Protein AF-A0A7S0JJS4-F1 (afdb_monomer)

Mean predicted aligned error: 20.49 Å

Foldseek 3Di:
DDDDDDDDDDDDDDDDDDDDDDDDDDDDDDDDDDDDDDDDDDDDDDDDPPLVQQPDAEEEEEDQDPPFPQLVVQLVVVCVVVSYHYDYDYQQPLVNDDPVVCCVVQLAPPLLADFQVVNCVVQVARDHGRDHSVLSSQLVSLLVVLLVCLVSVRFKHKYAYSQKDFPPDPPPPPDDDNVVLVLLVVLLVVQCVVVPPPAFKEFLADFPPCVPVQLPPPDDDDPDDSHDWDKDFHLAFDDVRIMMGGNQSSLLLNLQCTSPNGGSRSSSNLCSLLVVHRYIYIPPRGIDGNDPPDPVPCVPDPDPDSPPDCVVVCVVPDDPVVVVVVVVVVVVVSVVSNVSSVRNSLLGRQADRCPPRPSNVPDDDDDCDDDDDDDDDDDDDDDDDPDDDDPLVVLLVQLLVLFVVFKDWAAQPPDPPDDDFPPLLLVLLVLLVVLLVVLVAQAAEEEADPDPDDDLVNQVSVLLLVQRNVSRNSDNHIGMYGYDHQVSRDPSAAVCNSQLVCQPPDDPPPPDTSRFAHEYEEEPVCCSVDPGPRVVSHDDHLSYAYEYEPDDRPVCVVCVLLLRYAYEYEADDDDDQLQPQQLVVCLVLVVVPDPDDDDSPDPVVVPPPLRYDYDADAGSDRLRNLVVLLVVLVVVCVVVVVVVVVVVVPDDDPQQEAEAEDEDAPQFAVLLLLLLLLCVVLSHQYAYEADDPYDPSNVVSHDDDDYHHDDDPVRVLVNLLSHLAYEQEGGPCCQVSSRVHGDSSLLSSLSSLGQYFYQHPVSCVQQNVLRYQYDVRSSNRNNSSNVSSVVDPSPPSSVVSNSSSSCPPHSSNVSSVSSVSSVVSNPPDNDDDPPPPPPCPPPPVPPPPDDDDDDDDDDDDDDDDPQADCVVQPDLLFAKDALADDPAPDFPPAWQPQFDDHPNVLSVLLVQQQVQLVDVPSAQAQSDPVCSVRGRHVDHRFFKKKAFCAAPQGRQAFDDPVDQAHGHRTMTTHDHDPPDPAAARRRLPDFFDFPCQQPDDLVLQLDRHDCVSPVDGRGGGGRMMMGGRDPSPGDHYHDHHPPCSVVVSCVVPPHTDD

Organism: NCBI:txid127549

InterPro domains:
  IPR002654 Glycosyl transferase, family 25 [PF01755] (136-267)

Structure (mmCIF, N/CA/C/O backbone):
data_AF-A0A7S0JJS4-F1
#
_entry.id   AF-A0A7S0JJS4-F1
#
loop_
_atom_site.group_PDB
_atom_site.id
_atom_site.type_symbol
_atom_site.label_atom_id
_atom_site.label_alt_id
_atom_site.label_comp_id
_atom_site.label_asym_id
_atom_site.label_entity_id
_atom_site.label_seq_id
_atom_site.pdbx_PDB_ins_code
_atom_site.Cartn_x
_atom_site.Cartn_y
_atom_site.Cartn_z
_atom_site.occupancy
_atom_site.B_iso_or_equiv
_atom_site.auth_seq_id
_atom_site.auth_comp_id
_atom_site.auth_asym_id
_atom_site.auth_atom_id
_atom_site.pdbx_PDB_model_num
ATOM 1 N N . SER A 1 1 ? 32.007 -25.220 58.478 1.00 31.39 1 SER A N 1
ATOM 2 C CA . SER A 1 1 ? 32.693 -26.524 58.312 1.00 31.39 1 SER A CA 1
ATOM 3 C C . SER A 1 1 ? 32.353 -27.045 56.919 1.00 31.39 1 SER A C 1
ATOM 5 O O . SER A 1 1 ? 31.200 -27.351 56.679 1.00 31.39 1 SER A O 1
ATOM 7 N N . LYS A 1 2 ? 33.169 -26.858 55.873 1.00 27.27 2 LYS A N 1
ATOM 8 C CA . LYS A 1 2 ? 34.542 -27.345 55.599 1.00 27.27 2 LYS A CA 1
ATOM 9 C C . LYS A 1 2 ? 34.576 -28.853 55.252 1.00 27.27 2 LYS A C 1
ATOM 11 O O . LYS A 1 2 ? 34.634 -29.660 56.161 1.00 27.27 2 LYS A O 1
ATOM 16 N N . ALA A 1 3 ? 34.517 -29.123 53.940 1.00 32.44 3 ALA A N 1
ATOM 17 C CA . ALA A 1 3 ? 35.285 -30.067 53.103 1.00 32.44 3 ALA A CA 1
ATOM 18 C C . ALA A 1 3 ? 35.461 -31.572 53.447 1.00 32.44 3 ALA A C 1
ATOM 20 O O . ALA A 1 3 ? 35.682 -31.930 54.595 1.00 32.44 3 ALA A O 1
ATOM 21 N N . VAL A 1 4 ? 35.591 -32.354 52.348 1.00 33.66 4 VAL A N 1
ATOM 22 C CA . VAL A 1 4 ? 36.243 -33.687 52.185 1.00 33.66 4 VAL A CA 1
ATOM 23 C C . VAL A 1 4 ? 35.386 -34.889 52.629 1.00 33.66 4 VAL A C 1
ATOM 25 O O . VAL A 1 4 ? 34.762 -34.819 53.675 1.00 33.66 4 VAL A O 1
ATOM 28 N N . ALA A 1 5 ? 35.321 -36.060 51.988 1.00 35.00 5 ALA A N 1
ATOM 29 C CA . ALA A 1 5 ? 35.576 -36.617 50.650 1.00 35.00 5 ALA A CA 1
ATOM 30 C C . ALA A 1 5 ? 35.179 -38.118 50.732 1.00 35.00 5 ALA A C 1
ATOM 32 O O . ALA A 1 5 ? 35.127 -38.670 51.826 1.00 35.00 5 ALA A O 1
ATOM 33 N N . ASP A 1 6 ? 34.913 -38.733 49.578 1.00 32.59 6 ASP A N 1
ATOM 34 C CA . ASP A 1 6 ? 35.121 -40.145 49.204 1.00 32.59 6 ASP A CA 1
ATOM 35 C C . ASP A 1 6 ? 34.722 -41.302 50.145 1.00 32.59 6 ASP A C 1
ATOM 37 O O . ASP A 1 6 ? 35.334 -41.560 51.177 1.00 32.59 6 ASP A O 1
ATOM 41 N N . SER A 1 7 ? 33.806 -42.150 49.662 1.00 27.77 7 SER A N 1
ATOM 42 C CA . SER A 1 7 ? 34.095 -43.525 49.191 1.00 27.77 7 SER A CA 1
ATOM 43 C C . SER A 1 7 ? 32.894 -44.474 49.336 1.00 27.77 7 SER A C 1
ATOM 45 O O . SER A 1 7 ? 32.068 -44.380 50.239 1.00 27.77 7 SER A O 1
ATOM 47 N N . HIS A 1 8 ? 32.784 -45.367 48.354 1.00 32.12 8 HIS A N 1
ATOM 48 C CA . HIS A 1 8 ? 31.785 -46.421 48.212 1.00 32.12 8 HIS A CA 1
ATOM 49 C C . HIS A 1 8 ? 31.807 -47.434 49.368 1.00 32.12 8 HIS A C 1
ATOM 51 O O . HIS A 1 8 ? 32.886 -47.853 49.769 1.00 32.12 8 HIS A O 1
ATOM 57 N N . THR A 1 9 ? 30.642 -47.955 49.784 1.00 30.95 9 THR A N 1
ATOM 58 C CA . THR A 1 9 ? 30.251 -49.382 49.635 1.00 30.95 9 THR A CA 1
ATOM 59 C C . THR A 1 9 ? 28.928 -49.730 50.349 1.00 30.95 9 THR A C 1
ATOM 61 O O . THR A 1 9 ? 28.660 -49.292 51.457 1.00 30.95 9 THR A O 1
ATOM 64 N N . ASN A 1 10 ? 28.141 -50.566 49.659 1.00 28.94 10 ASN A N 1
ATOM 65 C CA . ASN A 1 10 ? 27.189 -51.584 50.131 1.00 28.94 10 ASN A CA 1
ATOM 66 C C . ASN A 1 10 ? 25.902 -51.214 50.914 1.00 28.94 10 ASN A C 1
ATOM 68 O O . ASN A 1 10 ? 25.876 -51.020 52.123 1.00 28.94 10 ASN A O 1
ATOM 72 N N . LEU A 1 11 ? 24.801 -51.291 50.147 1.00 27.50 11 LEU A N 1
ATOM 73 C CA . LEU A 1 11 ? 23.453 -51.812 50.466 1.00 27.50 11 LEU A CA 1
ATOM 74 C C . LEU A 1 11 ? 23.549 -53.079 51.353 1.00 27.50 11 LEU A C 1
ATOM 76 O O . LEU A 1 11 ? 24.485 -53.848 51.165 1.00 27.50 11 LEU A O 1
ATOM 80 N N . THR A 1 12 ? 22.683 -53.462 52.299 1.00 26.92 12 THR A N 1
ATOM 81 C CA . THR A 1 12 ? 21.213 -53.422 52.570 1.00 26.92 12 THR A CA 1
ATOM 82 C C . THR A 1 12 ? 21.028 -54.126 53.958 1.00 26.92 12 THR A C 1
ATOM 84 O O . THR A 1 12 ? 22.037 -54.655 54.429 1.00 26.92 12 THR A O 1
ATOM 87 N N . PRO A 1 13 ? 19.843 -54.286 54.615 1.00 39.25 13 PRO A N 1
ATOM 88 C CA . PRO A 1 13 ? 18.456 -53.939 54.259 1.00 39.25 13 PRO A CA 1
ATOM 89 C C . PRO A 1 13 ? 17.633 -53.222 55.382 1.00 39.25 13 PRO A C 1
ATOM 91 O O . PRO A 1 13 ? 18.117 -52.961 56.475 1.00 39.25 13 PRO A O 1
ATOM 94 N N . MET A 1 14 ? 16.372 -52.909 55.034 1.00 23.19 14 MET A N 1
ATOM 95 C CA . MET A 1 14 ? 15.156 -52.520 55.808 1.00 23.19 14 MET A CA 1
ATOM 96 C C . MET A 1 14 ? 14.999 -53.075 57.260 1.00 23.19 14 MET A C 1
ATOM 98 O O . MET A 1 14 ? 15.706 -54.037 57.549 1.00 23.19 14 MET A O 1
ATOM 102 N N . PRO A 1 15 ? 14.016 -52.658 58.130 1.00 37.94 15 PRO A N 1
ATOM 103 C CA . PRO A 1 15 ? 12.722 -51.976 57.848 1.00 37.94 15 PRO A CA 1
ATOM 104 C C . PRO A 1 15 ? 12.145 -50.952 58.890 1.00 37.94 15 PRO A C 1
ATOM 106 O O . PRO A 1 15 ? 12.577 -50.861 60.028 1.00 37.94 15 PRO A O 1
ATOM 109 N N . LEU A 1 16 ? 11.057 -50.283 58.457 1.00 25.25 16 LEU A N 1
ATOM 110 C CA . LEU A 1 16 ? 9.801 -49.898 59.161 1.00 25.25 16 LEU A CA 1
ATOM 111 C C . LEU A 1 16 ? 9.755 -48.938 60.381 1.00 25.25 16 LEU A C 1
ATOM 113 O O . LEU A 1 16 ? 10.336 -49.199 61.421 1.00 25.25 16 LEU A O 1
ATOM 117 N N . CYS A 1 17 ? 8.824 -47.966 60.252 1.00 22.78 17 CYS A N 1
ATOM 118 C CA . CYS A 1 17 ? 7.981 -47.300 61.277 1.00 22.78 17 CYS A CA 1
ATOM 119 C C . CYS A 1 17 ? 8.710 -46.530 62.410 1.00 22.78 17 CYS A C 1
ATOM 121 O O . CYS A 1 17 ? 9.619 -47.025 63.045 1.00 22.78 17 CYS A O 1
ATOM 123 N N . THR A 1 18 ? 8.347 -45.317 62.843 1.00 26.23 18 THR A N 1
ATOM 124 C CA . THR A 1 18 ? 7.037 -44.852 63.332 1.00 26.23 18 THR A CA 1
ATOM 125 C C . THR A 1 18 ? 7.167 -43.364 63.749 1.00 26.23 18 THR A C 1
ATOM 127 O O . THR A 1 18 ? 8.248 -42.938 64.133 1.00 26.23 18 THR A O 1
ATOM 130 N N . ARG A 1 19 ? 6.054 -42.611 63.682 1.00 26.61 19 ARG A N 1
ATOM 131 C CA . ARG A 1 19 ? 5.598 -41.472 64.535 1.00 26.61 19 ARG A CA 1
ATOM 132 C C . ARG A 1 19 ? 6.645 -40.701 65.370 1.00 26.61 19 ARG A C 1
ATOM 134 O O . ARG A 1 19 ? 7.291 -41.274 66.227 1.00 26.61 19 ARG A O 1
ATOM 141 N N . SER A 1 20 ? 6.808 -39.393 65.145 1.00 24.72 20 SER A N 1
ATOM 142 C CA . SER A 1 20 ? 6.076 -38.280 65.807 1.00 24.72 20 SER A CA 1
ATOM 143 C C . SER A 1 20 ? 6.440 -38.033 67.278 1.00 24.72 20 SER A C 1
ATOM 145 O O . SER A 1 20 ? 6.662 -38.975 68.023 1.00 24.72 20 SER A O 1
ATOM 147 N N . LEU A 1 21 ? 6.275 -36.758 67.683 1.00 25.78 21 LEU A N 1
ATOM 148 C CA . LEU A 1 21 ? 6.143 -36.250 69.063 1.00 25.78 21 LEU A CA 1
ATOM 149 C C . LEU A 1 21 ? 7.498 -35.997 69.781 1.00 25.78 21 LEU A C 1
ATOM 151 O O . LEU A 1 21 ? 8.365 -36.850 69.753 1.00 25.78 21 LEU A O 1
ATOM 155 N N . ILE A 1 22 ? 7.816 -34.856 70.414 1.00 26.08 22 ILE A N 1
ATOM 156 C CA . ILE A 1 22 ? 7.077 -33.802 71.150 1.00 26.08 22 ILE A CA 1
ATOM 157 C C . ILE A 1 22 ? 7.965 -32.526 71.107 1.00 26.08 22 ILE A C 1
ATOM 159 O O . ILE A 1 22 ? 9.176 -32.644 71.231 1.00 26.08 22 ILE A O 1
ATOM 163 N N . ARG A 1 23 ? 7.446 -31.338 70.726 1.00 25.34 23 ARG A N 1
ATOM 164 C CA . ARG A 1 23 ? 6.863 -30.294 71.622 1.00 25.34 23 ARG A CA 1
ATOM 165 C C . ARG A 1 23 ? 7.950 -29.733 72.568 1.00 25.34 23 ARG A C 1
ATOM 167 O O . ARG A 1 23 ? 8.617 -30.496 73.240 1.00 25.34 23 ARG A O 1
ATOM 174 N N . LEU A 1 24 ? 8.198 -28.431 72.692 1.00 24.22 24 LEU A N 1
ATOM 175 C CA . LEU A 1 24 ? 7.383 -27.434 73.410 1.00 24.22 24 LEU A CA 1
ATOM 176 C C . LEU A 1 24 ? 8.348 -26.241 73.631 1.00 24.22 24 LEU A C 1
ATOM 178 O O . LEU A 1 24 ? 9.452 -26.477 74.107 1.00 24.22 24 LEU A O 1
ATOM 182 N N . LEU A 1 25 ? 8.087 -25.015 73.157 1.00 25.52 25 LEU A N 1
ATOM 183 C CA . LEU A 1 25 ? 7.594 -23.826 73.906 1.00 25.52 25 LEU A CA 1
ATOM 184 C C . LEU A 1 25 ? 8.142 -22.602 73.119 1.00 25.52 25 LEU A C 1
ATOM 186 O O . LEU A 1 25 ? 9.287 -22.675 72.693 1.00 25.52 25 LEU A O 1
ATOM 190 N N . CYS A 1 26 ? 7.479 -21.488 72.786 1.00 25.28 26 CYS A N 1
ATOM 191 C CA . CYS A 1 26 ? 6.262 -20.772 73.202 1.00 25.28 26 CYS A CA 1
ATOM 192 C C . CYS A 1 26 ? 5.659 -20.093 71.939 1.00 25.28 26 CYS A C 1
ATOM 194 O O . CYS A 1 26 ? 6.408 -19.678 71.062 1.00 25.28 26 CYS A O 1
ATOM 196 N N . MET A 1 27 ? 4.345 -20.128 71.664 1.00 24.56 27 MET A N 1
ATOM 197 C CA . MET A 1 27 ? 3.295 -19.167 72.093 1.00 24.56 27 MET A CA 1
ATOM 198 C C . MET A 1 27 ? 3.685 -17.680 71.884 1.00 24.56 27 MET A C 1
ATOM 200 O O . MET A 1 27 ? 4.715 -17.265 72.383 1.00 24.56 27 MET A O 1
ATOM 204 N N . GLY A 1 28 ? 2.924 -16.814 71.199 1.00 24.22 28 GLY A N 1
ATOM 205 C CA . GLY A 1 28 ? 1.480 -16.821 70.965 1.00 24.22 28 GLY A CA 1
ATOM 206 C C . GLY A 1 28 ? 0.980 -15.861 69.866 1.00 24.22 28 GLY A C 1
ATOM 207 O O . GLY A 1 28 ? 1.735 -15.212 69.152 1.00 24.22 28 GLY A O 1
ATOM 208 N N . ARG A 1 29 ? -0.349 -15.892 69.724 1.00 29.08 29 ARG A N 1
ATOM 209 C CA . ARG A 1 29 ? -1.224 -15.414 68.641 1.00 29.08 29 ARG A CA 1
ATOM 210 C C . ARG A 1 29 ? -1.453 -13.895 68.606 1.00 29.08 29 ARG A C 1
ATOM 212 O O . ARG A 1 29 ? -1.645 -13.293 69.653 1.00 29.08 29 ARG A O 1
ATOM 219 N N . ALA A 1 30 ? -1.737 -13.385 67.404 1.00 24.16 30 ALA A N 1
ATOM 220 C CA . ALA A 1 30 ? -2.917 -12.553 67.141 1.00 24.16 30 ALA A CA 1
ATOM 221 C C . ALA A 1 30 ? -3.458 -12.873 65.732 1.00 24.16 30 ALA A C 1
ATOM 223 O O . ALA A 1 30 ? -2.794 -12.640 64.727 1.00 24.16 30 ALA A O 1
ATOM 224 N N . VAL A 1 31 ? -4.649 -13.475 65.679 1.00 28.52 31 VAL A N 1
ATOM 225 C CA . VAL A 1 31 ? -5.433 -13.743 64.464 1.00 28.52 31 VAL A CA 1
ATOM 226 C C . VAL A 1 31 ? -6.545 -12.701 64.437 1.00 28.52 31 VAL A C 1
ATOM 228 O O . VAL A 1 31 ? -7.383 -12.703 65.336 1.00 28.52 31 VAL A O 1
ATOM 231 N N . ALA A 1 32 ? -6.561 -11.832 63.429 1.00 26.59 32 ALA A N 1
ATOM 232 C CA . ALA A 1 32 ? -7.719 -11.003 63.115 1.00 26.59 32 ALA A CA 1
ATOM 233 C C . ALA A 1 32 ? -8.563 -11.726 62.055 1.00 26.59 32 ALA A C 1
ATOM 235 O O . ALA A 1 32 ? -8.112 -11.977 60.938 1.00 26.59 32 ALA A O 1
ATOM 236 N N . LEU A 1 33 ? -9.775 -12.109 62.455 1.00 27.06 33 LEU A N 1
ATOM 237 C CA . LEU A 1 33 ? -10.830 -12.655 61.606 1.00 27.06 33 LEU A CA 1
ATOM 238 C C . LEU A 1 33 ? -11.454 -11.521 60.778 1.00 27.06 33 LEU A C 1
ATOM 240 O O . LEU A 1 33 ? -11.899 -10.533 61.352 1.00 27.06 33 LEU A O 1
ATOM 244 N N . TYR A 1 34 ? -11.567 -11.703 59.461 1.00 26.16 34 TYR A N 1
ATOM 245 C CA . TYR A 1 34 ? -12.555 -11.003 58.632 1.00 26.16 34 TYR A CA 1
ATOM 246 C C . TYR A 1 34 ? -13.516 -12.039 58.023 1.00 26.16 34 TYR A C 1
ATOM 248 O O . TYR A 1 34 ? -13.079 -13.140 57.669 1.00 26.16 34 TYR A O 1
ATOM 256 N N . PRO A 1 35 ? -14.827 -11.741 57.948 1.00 29.94 35 PRO A N 1
ATOM 257 C CA . PRO A 1 35 ? -15.843 -12.714 57.574 1.00 29.94 35 PRO A CA 1
ATOM 258 C C . PRO A 1 35 ? -15.811 -13.029 56.074 1.00 29.94 35 PRO A C 1
ATOM 260 O O . PRO A 1 35 ? -15.564 -12.168 55.233 1.00 29.94 35 PRO A O 1
ATOM 263 N N . ARG A 1 36 ? -16.103 -14.296 55.756 1.00 29.56 36 ARG A N 1
ATOM 264 C CA . ARG A 1 36 ? -16.353 -14.799 54.400 1.00 29.56 36 ARG A CA 1
ATOM 265 C C . ARG A 1 36 ? -17.501 -14.020 53.752 1.00 29.56 36 ARG A C 1
ATOM 267 O O . ARG A 1 36 ? -18.598 -13.983 54.305 1.00 29.56 36 ARG A O 1
ATOM 274 N N . THR A 1 37 ? -17.269 -13.465 52.568 1.00 29.83 37 THR A N 1
ATOM 275 C CA . THR A 1 37 ? -18.329 -12.949 51.695 1.00 29.83 37 THR A CA 1
ATOM 276 C C . THR A 1 37 ? -19.114 -14.102 51.048 1.00 29.83 37 THR A C 1
ATOM 278 O O . THR A 1 37 ? -18.520 -15.128 50.699 1.00 29.83 37 THR A O 1
ATOM 281 N N . PRO A 1 38 ? -20.447 -13.971 50.905 1.00 32.91 38 PRO A N 1
ATOM 282 C CA . PRO A 1 38 ? -21.304 -14.997 50.321 1.00 32.91 38 PRO A CA 1
ATOM 283 C C . PRO A 1 38 ? -21.242 -14.998 48.786 1.00 32.91 38 PRO A C 1
ATOM 285 O O . PRO A 1 38 ? -20.965 -13.988 48.142 1.00 32.91 38 PRO A O 1
ATOM 288 N N . THR A 1 39 ? -21.522 -16.167 48.214 1.00 34.09 39 THR A N 1
ATOM 289 C CA . THR A 1 39 ? -21.697 -16.440 46.779 1.00 34.09 39 THR A CA 1
ATOM 290 C C . THR A 1 39 ? -22.691 -15.482 46.105 1.00 34.09 39 THR A C 1
ATOM 292 O O . THR A 1 39 ? -23.752 -15.233 46.681 1.00 34.09 39 THR A O 1
ATOM 295 N N . PRO A 1 40 ? -22.421 -14.994 44.877 1.00 37.34 40 PRO A N 1
ATOM 296 C CA . PRO A 1 40 ? -23.311 -14.061 44.200 1.00 37.34 40 PRO A CA 1
ATOM 297 C C . PRO A 1 40 ? -24.504 -14.794 43.572 1.00 37.34 40 PRO A C 1
ATOM 299 O O . PRO A 1 40 ? -24.354 -15.593 42.648 1.00 37.34 40 PRO A O 1
ATOM 302 N N . THR A 1 41 ? -25.703 -14.490 44.060 1.00 36.34 41 THR A N 1
ATOM 303 C CA . THR A 1 41 ? -26.958 -14.687 43.327 1.00 36.34 41 THR A CA 1
ATOM 304 C C . THR A 1 41 ? -27.075 -13.609 42.251 1.00 36.34 41 THR A C 1
ATOM 306 O O . THR A 1 41 ? -26.833 -12.435 42.525 1.00 36.34 41 THR A O 1
ATOM 309 N N . GLY A 1 42 ? -27.417 -14.011 41.026 1.00 37.41 42 GLY A N 1
ATOM 310 C CA . GLY A 1 42 ? -27.482 -13.143 39.851 1.00 37.41 42 GLY A CA 1
ATOM 311 C C . GLY A 1 42 ? -28.428 -11.952 40.018 1.00 37.41 42 GLY A C 1
ATOM 312 O O . GLY A 1 42 ? -29.641 -12.110 40.084 1.00 37.41 42 GLY A O 1
ATOM 313 N N . GLY A 1 43 ? -27.844 -10.758 40.036 1.00 34.16 43 GLY A N 1
ATOM 314 C CA . GLY A 1 43 ? -28.504 -9.465 39.915 1.00 34.16 43 GLY A CA 1
ATOM 315 C C . GLY A 1 43 ? -27.429 -8.413 39.650 1.00 34.16 43 GLY A C 1
ATOM 316 O O . GLY A 1 43 ? -26.396 -8.413 40.321 1.00 34.16 43 GLY A O 1
ATOM 317 N N . ALA A 1 44 ? -27.613 -7.566 38.635 1.00 32.97 44 ALA A N 1
ATOM 318 C CA . ALA A 1 44 ? -26.676 -6.481 38.356 1.00 32.97 44 ALA A CA 1
ATOM 319 C C . ALA A 1 44 ? -26.640 -5.513 39.559 1.00 32.97 44 ALA A C 1
ATOM 321 O O . ALA A 1 44 ? -27.706 -5.095 40.018 1.00 32.97 44 ALA A O 1
ATOM 322 N N . PRO A 1 45 ? -25.457 -5.165 40.099 1.00 36.03 45 PRO A N 1
ATOM 323 C CA . PRO A 1 45 ? -25.371 -4.262 41.237 1.00 36.03 45 PRO A CA 1
ATOM 324 C C . PRO A 1 45 ? -25.759 -2.833 40.816 1.00 36.03 45 PRO A C 1
ATOM 326 O O . PRO A 1 45 ? -25.425 -2.413 39.703 1.00 36.03 45 PRO A O 1
ATOM 329 N N . PRO A 1 46 ? -26.442 -2.063 41.682 1.00 34.50 46 PRO A N 1
ATOM 330 C CA . PRO A 1 46 ? -26.740 -0.661 41.413 1.00 34.50 46 PRO A CA 1
ATOM 331 C C . PRO A 1 46 ? -25.443 0.171 41.326 1.00 34.50 46 PRO A C 1
ATOM 333 O O . PRO A 1 46 ? -24.447 -0.172 41.969 1.00 34.50 46 PRO A O 1
ATOM 336 N N . PRO A 1 47 ? -25.423 1.273 40.551 1.00 36.53 47 PRO A N 1
ATOM 337 C CA . PRO A 1 47 ? -24.252 2.139 40.440 1.00 36.53 47 PRO A CA 1
ATOM 338 C C . PRO A 1 47 ? -23.870 2.727 41.810 1.00 36.53 47 PRO A C 1
ATOM 340 O O . PRO A 1 47 ? -24.703 3.304 42.506 1.00 36.53 47 PRO A O 1
ATOM 343 N N . HIS A 1 48 ? -22.601 2.574 42.202 1.00 38.91 48 HIS A N 1
ATOM 344 C CA . HIS A 1 48 ? -22.073 3.068 43.477 1.00 38.91 48 HIS A CA 1
ATOM 345 C C . HIS A 1 48 ? -22.121 4.614 43.565 1.00 38.91 48 HIS A C 1
ATOM 347 O O . HIS A 1 48 ? -21.515 5.280 42.725 1.00 38.91 48 HIS A O 1
ATOM 353 N N . PRO A 1 49 ? -22.730 5.208 44.612 1.00 43.59 49 PRO A N 1
ATOM 354 C CA . PRO A 1 49 ? -22.833 6.665 44.783 1.00 43.59 49 PRO A CA 1
ATOM 355 C C . PRO A 1 49 ? -21.570 7.360 45.344 1.00 43.59 49 PRO A C 1
ATOM 357 O O . PRO A 1 49 ? -21.580 8.570 45.552 1.00 43.59 49 PRO A O 1
ATOM 360 N N . HIS A 1 50 ? -20.459 6.650 45.578 1.00 49.00 50 HIS A N 1
ATOM 361 C CA . HIS A 1 50 ? -19.302 7.204 46.306 1.00 49.00 50 HIS A CA 1
ATOM 362 C C . HIS A 1 50 ? -18.372 8.138 45.508 1.00 49.00 50 HIS A C 1
ATOM 364 O O . HIS A 1 50 ? -17.577 8.851 46.115 1.00 49.00 50 HIS A O 1
ATOM 370 N N . ALA A 1 51 ? -18.455 8.199 44.174 1.00 48.41 51 ALA A N 1
ATOM 371 C CA . ALA A 1 51 ? -17.518 9.013 43.385 1.00 48.41 51 ALA A CA 1
ATOM 372 C C . ALA A 1 51 ? -17.702 10.538 43.567 1.00 48.41 51 ALA A C 1
ATOM 374 O O . ALA A 1 51 ? -16.775 11.298 43.307 1.00 48.41 51 ALA A O 1
ATOM 375 N N . ALA A 1 52 ? -18.870 10.992 44.036 1.00 50.12 52 ALA A N 1
ATOM 376 C CA . ALA A 1 52 ? -19.189 12.416 44.167 1.00 50.12 52 ALA A CA 1
ATOM 377 C C . ALA A 1 52 ? -18.698 13.074 45.478 1.00 50.12 52 ALA A C 1
ATOM 379 O O . ALA A 1 52 ? -18.881 14.276 45.642 1.00 50.12 52 ALA A O 1
ATOM 380 N N . GLN A 1 53 ? -18.097 12.324 46.413 1.00 56.41 53 GLN A N 1
ATOM 381 C CA . GLN A 1 53 ? -17.773 12.822 47.765 1.00 56.41 53 GLN A CA 1
ATOM 382 C C . GLN A 1 53 ? -16.277 13.067 48.044 1.00 56.41 53 GLN A C 1
ATOM 384 O O . GLN A 1 53 ? -15.934 13.534 49.126 1.00 56.41 53 GLN A O 1
ATOM 389 N N . CYS A 1 54 ? -15.370 12.814 47.098 1.00 61.12 54 CYS A N 1
ATOM 390 C CA . CYS A 1 54 ? -13.934 13.032 47.320 1.00 61.12 54 CYS A CA 1
ATOM 391 C C . CYS A 1 54 ? -13.551 14.500 47.041 1.00 61.12 54 CYS A C 1
ATOM 393 O O . CYS A 1 54 ? -13.338 14.879 45.891 1.00 61.12 54 CYS A O 1
ATOM 395 N N . ALA A 1 55 ? -13.441 15.334 48.081 1.00 58.28 55 ALA A N 1
ATOM 396 C CA . ALA A 1 55 ? -13.038 16.745 47.955 1.00 58.28 55 ALA A CA 1
ATOM 397 C C . ALA A 1 55 ? -11.517 16.953 47.743 1.00 58.28 55 ALA A C 1
ATOM 399 O O . ALA A 1 55 ? -11.075 18.062 47.444 1.00 58.28 55 ALA A O 1
ATOM 400 N N . LYS A 1 56 ? -10.703 15.900 47.905 1.00 67.75 56 LYS A N 1
ATOM 401 C CA . LYS A 1 56 ? -9.226 15.925 47.899 1.00 67.75 56 LYS A CA 1
ATOM 402 C C . LYS A 1 56 ? -8.626 15.129 46.727 1.00 67.75 56 LYS A C 1
ATOM 404 O O . LYS A 1 56 ? -9.346 14.342 46.111 1.00 67.75 56 LYS A O 1
ATOM 409 N N . PRO A 1 57 ? -7.341 15.351 46.360 1.00 63.59 57 PRO A N 1
ATOM 410 C CA . PRO A 1 57 ? -6.725 14.684 45.209 1.00 63.59 57 PRO A CA 1
ATOM 411 C C . PRO A 1 57 ? -6.824 13.158 45.301 1.00 63.59 57 PRO A C 1
ATOM 413 O O . PRO A 1 57 ? -6.634 12.575 46.363 1.00 63.59 57 PRO A O 1
ATOM 416 N N . PHE A 1 58 ? -7.123 12.522 44.170 1.00 75.31 58 PHE A N 1
ATOM 417 C CA . PHE A 1 58 ? -7.249 11.070 44.073 1.00 75.31 58 PHE A CA 1
ATOM 418 C C . PHE A 1 58 ? -5.865 10.442 43.879 1.00 75.31 58 PHE A C 1
ATOM 420 O O . PHE A 1 58 ? -5.125 10.861 42.987 1.00 75.31 58 PHE A O 1
ATOM 427 N N . TYR A 1 59 ? -5.515 9.437 44.677 1.00 75.38 59 TYR A N 1
ATOM 428 C CA . TYR A 1 59 ? -4.266 8.694 44.509 1.00 75.38 59 TYR A CA 1
ATOM 429 C C . TYR A 1 59 ? -4.510 7.368 43.801 1.00 75.38 59 TYR A C 1
ATOM 431 O O . TYR A 1 59 ? -5.418 6.612 44.143 1.00 75.38 59 TYR A O 1
ATOM 439 N N . PHE A 1 60 ? -3.649 7.073 42.840 1.00 77.00 60 PHE A N 1
ATOM 440 C CA . PHE A 1 60 ? -3.648 5.852 42.060 1.00 77.00 60 PHE A CA 1
ATOM 441 C C . PHE A 1 60 ? -2.319 5.127 42.231 1.00 77.00 60 PHE A C 1
ATOM 443 O O . PHE A 1 60 ? -1.258 5.728 42.067 1.00 77.00 60 PHE A O 1
ATOM 450 N N . VAL A 1 61 ? -2.377 3.830 42.527 1.00 73.81 61 VAL A N 1
ATOM 451 C CA . VAL A 1 61 ? -1.184 2.989 42.694 1.00 73.81 61 VAL A CA 1
ATOM 452 C C . VAL A 1 61 ? -1.287 1.760 41.793 1.00 73.81 61 VAL A C 1
ATOM 454 O O . VAL A 1 61 ? -2.312 1.070 41.799 1.00 73.81 61 VAL A O 1
ATOM 457 N N . THR A 1 62 ? -0.235 1.474 41.020 1.00 72.25 62 THR A N 1
ATOM 458 C CA . THR A 1 62 ? -0.121 0.218 40.255 1.00 72.25 62 THR A CA 1
ATOM 459 C C . THR A 1 62 ? 0.620 -0.858 41.028 1.00 72.25 62 THR A C 1
ATOM 461 O O . THR A 1 62 ? 1.525 -0.556 41.798 1.00 72.25 62 THR A O 1
ATOM 464 N N . GLY A 1 63 ? 0.307 -2.118 40.735 1.00 63.62 63 GLY A N 1
ATOM 465 C CA . GLY A 1 63 ? 1.133 -3.267 41.093 1.00 63.62 63 GLY A CA 1
ATOM 466 C C . GLY A 1 63 ? 0.590 -4.552 40.469 1.00 63.62 63 GLY A C 1
ATOM 467 O O . GLY A 1 63 ? -0.604 -4.646 40.173 1.00 63.62 63 GLY A O 1
ATOM 468 N N . LEU A 1 64 ? 1.464 -5.541 40.252 1.00 43.97 64 LEU A N 1
ATOM 469 C CA . LEU A 1 64 ? 1.068 -6.904 39.856 1.00 43.97 64 LEU A CA 1
ATOM 470 C C . LEU A 1 64 ? 0.660 -7.767 41.065 1.00 43.97 64 LEU A C 1
ATOM 472 O O . LEU A 1 64 ? 0.011 -8.790 40.883 1.00 43.97 64 LEU A O 1
ATOM 476 N N . ASN A 1 65 ? 1.013 -7.337 42.283 1.00 49.72 65 ASN A N 1
ATOM 477 C CA . ASN A 1 65 ? 0.665 -7.941 43.571 1.00 49.72 65 ASN A CA 1
ATOM 478 C C . ASN A 1 65 ? 0.446 -6.829 44.615 1.00 49.72 65 ASN A C 1
ATOM 480 O O . ASN A 1 65 ? 0.989 -5.738 44.462 1.00 49.72 65 ASN A O 1
ATOM 484 N N . HIS A 1 66 ? -0.270 -7.117 45.709 1.00 48.06 66 HIS A N 1
ATOM 485 C CA . HIS A 1 66 ? -0.475 -6.197 46.849 1.00 48.06 66 HIS A CA 1
ATOM 486 C C . HIS A 1 66 ? 0.810 -5.793 47.603 1.00 48.06 66 HIS A C 1
ATOM 488 O O . HIS A 1 66 ? 0.733 -5.141 48.637 1.00 48.06 66 HIS A O 1
ATOM 494 N N . THR A 1 67 ? 1.992 -6.163 47.114 1.00 49.00 67 THR A N 1
ATOM 495 C CA . THR A 1 67 ? 3.279 -5.718 47.649 1.00 49.00 67 THR A CA 1
ATOM 496 C C . THR A 1 67 ? 3.568 -4.302 47.156 1.00 49.00 67 THR A C 1
ATOM 498 O O . THR A 1 67 ? 4.415 -4.097 46.287 1.00 49.00 67 THR A O 1
ATOM 501 N N . ALA A 1 68 ? 2.810 -3.332 47.661 1.00 55.84 68 ALA A N 1
ATOM 502 C CA . ALA A 1 68 ? 3.190 -1.933 47.575 1.00 55.84 68 ALA A CA 1
ATOM 503 C C . ALA A 1 68 ? 4.443 -1.723 48.444 1.00 55.84 68 ALA A C 1
ATOM 505 O O . ALA A 1 68 ? 4.614 -2.387 49.468 1.00 55.84 68 ALA A O 1
ATOM 506 N N . THR A 1 69 ? 5.346 -0.826 48.048 1.00 63.06 69 THR A N 1
ATOM 507 C CA . THR A 1 69 ? 6.462 -0.451 48.925 1.00 63.06 69 THR A CA 1
ATOM 508 C C . THR A 1 69 ? 5.909 0.111 50.239 1.00 63.06 69 THR A C 1
ATOM 510 O O . THR A 1 69 ? 4.819 0.690 50.268 1.00 63.06 69 THR A O 1
ATOM 513 N N . ALA A 1 70 ? 6.657 -0.018 51.339 1.00 65.44 70 ALA A N 1
ATOM 514 C CA . ALA A 1 70 ? 6.241 0.515 52.643 1.00 65.44 70 ALA A CA 1
ATOM 515 C C . ALA A 1 70 ? 5.847 2.009 52.572 1.00 65.44 70 ALA A C 1
ATOM 517 O O . ALA A 1 70 ? 4.965 2.461 53.305 1.00 65.44 70 ALA A O 1
ATOM 518 N N . THR A 1 71 ? 6.455 2.759 51.646 1.00 63.69 71 THR A N 1
ATOM 519 C CA . THR A 1 71 ? 6.126 4.151 51.316 1.00 63.69 71 THR A CA 1
ATOM 520 C C . THR A 1 71 ? 4.714 4.303 50.745 1.00 63.69 71 THR A C 1
ATOM 522 O O . THR A 1 71 ? 3.949 5.128 51.242 1.00 63.69 71 THR A O 1
ATOM 525 N N . LEU A 1 72 ? 4.331 3.496 49.751 1.00 66.81 72 LEU A N 1
ATOM 526 C CA . LEU A 1 72 ? 3.003 3.536 49.127 1.00 66.81 72 LEU A CA 1
ATOM 527 C C . LEU A 1 72 ? 1.904 3.039 50.075 1.00 66.81 72 LEU A C 1
ATOM 529 O O . LEU A 1 72 ? 0.828 3.634 50.130 1.00 66.81 72 LEU A O 1
ATOM 533 N N . GLU A 1 73 ? 2.179 2.012 50.882 1.00 68.50 73 GLU A N 1
ATOM 534 C CA . GLU A 1 73 ? 1.255 1.579 51.939 1.00 68.50 73 GLU A CA 1
ATOM 535 C C . GLU A 1 73 ? 1.025 2.673 52.984 1.00 68.50 73 GLU A C 1
ATOM 537 O O . GLU A 1 73 ? -0.086 2.851 53.481 1.00 68.50 73 GLU A O 1
ATOM 542 N N . ALA A 1 74 ? 2.073 3.417 53.335 1.00 67.06 74 ALA A N 1
ATOM 543 C CA . ALA A 1 74 ? 1.961 4.511 54.283 1.00 67.06 74 ALA A CA 1
ATOM 544 C C . ALA A 1 74 ? 1.209 5.714 53.678 1.00 67.06 74 ALA A C 1
ATOM 546 O O . ALA A 1 74 ? 0.390 6.309 54.379 1.00 67.06 74 ALA A O 1
ATOM 547 N N . ILE A 1 75 ? 1.408 6.032 52.389 1.00 66.38 75 ILE A N 1
ATOM 548 C CA . ILE A 1 75 ? 0.591 7.025 51.663 1.00 66.38 75 ILE A CA 1
ATOM 549 C C . ILE A 1 75 ? -0.875 6.588 51.673 1.00 66.38 75 ILE A C 1
ATOM 551 O O . ILE A 1 75 ? -1.747 7.389 51.995 1.00 66.38 75 ILE A O 1
ATOM 555 N N . HIS A 1 76 ? -1.145 5.307 51.416 1.00 68.69 76 HIS A N 1
ATOM 556 C CA . HIS A 1 76 ? -2.494 4.752 51.464 1.00 68.69 76 HIS A CA 1
ATOM 557 C C . HIS A 1 76 ? -3.135 4.893 52.854 1.00 68.69 76 HIS A C 1
ATOM 559 O O . HIS A 1 76 ? -4.248 5.405 52.966 1.00 68.69 76 HIS A O 1
ATOM 565 N N . ARG A 1 77 ? -2.422 4.515 53.924 1.00 69.69 77 ARG A N 1
ATOM 566 C CA . ARG A 1 77 ? -2.909 4.651 55.310 1.00 69.69 77 ARG A CA 1
ATOM 567 C C . ARG A 1 77 ? -3.200 6.105 55.692 1.00 69.69 77 ARG A C 1
ATOM 569 O O . ARG A 1 77 ? -4.222 6.368 56.316 1.00 69.69 77 ARG A O 1
ATOM 576 N N . ASN A 1 78 ? -2.338 7.043 55.303 1.00 67.44 78 ASN A N 1
ATOM 577 C CA . ASN A 1 78 ? -2.535 8.463 55.604 1.00 67.44 78 ASN A CA 1
ATOM 578 C C . ASN A 1 78 ? -3.660 9.088 54.775 1.00 67.44 78 ASN A C 1
ATOM 580 O O . ASN A 1 78 ? -4.407 9.915 55.288 1.00 67.44 78 ASN A O 1
ATOM 584 N N . ALA A 1 79 ? -3.814 8.672 53.519 1.00 65.88 79 ALA A N 1
ATOM 585 C CA . ALA A 1 79 ? -4.903 9.122 52.666 1.00 65.88 79 ALA A CA 1
ATOM 586 C C . ALA A 1 79 ? -6.272 8.699 53.226 1.00 65.88 79 ALA A C 1
ATOM 588 O O . ALA A 1 79 ? -7.180 9.527 53.297 1.00 65.88 79 ALA A O 1
ATOM 589 N N . LEU A 1 80 ? -6.385 7.463 53.729 1.00 66.75 80 LEU A N 1
ATOM 590 C CA . LEU A 1 80 ? -7.583 6.988 54.431 1.00 66.75 80 LEU A CA 1
ATOM 591 C C . LEU A 1 80 ? -7.919 7.829 55.674 1.00 66.75 80 LEU A C 1
ATOM 593 O O . LEU A 1 80 ? -9.090 7.989 55.997 1.00 66.75 80 LEU A O 1
ATOM 597 N N . ALA A 1 81 ? -6.914 8.390 56.353 1.00 67.00 81 ALA A N 1
ATOM 598 C CA . ALA A 1 81 ? -7.114 9.262 57.511 1.00 67.00 81 ALA A CA 1
ATOM 599 C C . ALA A 1 81 ? -7.483 10.714 57.142 1.00 67.00 81 ALA A C 1
ATOM 601 O O . ALA A 1 81 ? -7.871 11.484 58.018 1.00 67.00 81 ALA A O 1
ATOM 602 N N . ALA A 1 82 ? -7.345 11.106 55.872 1.00 62.34 82 ALA A N 1
ATOM 603 C CA . ALA A 1 82 ? -7.427 12.493 55.427 1.00 62.34 82 ALA A CA 1
ATOM 604 C C . ALA A 1 82 ? -8.599 12.791 54.473 1.00 62.34 82 ALA A C 1
ATOM 606 O O . ALA A 1 82 ? -8.557 13.841 53.840 1.00 62.34 82 ALA A O 1
ATOM 607 N N . ASP A 1 83 ? -9.630 11.944 54.362 1.00 71.38 83 ASP A N 1
ATOM 608 C CA . ASP A 1 83 ? -10.701 12.039 53.336 1.00 71.38 83 ASP A CA 1
ATOM 609 C C . ASP A 1 83 ? -10.169 12.036 51.891 1.00 71.38 83 ASP A C 1
ATOM 611 O O . ASP A 1 83 ? -10.736 12.627 50.967 1.00 71.38 83 ASP A O 1
ATOM 615 N N . THR A 1 84 ? -9.038 11.370 51.685 1.00 73.19 84 THR A N 1
ATOM 616 C CA . THR A 1 84 ? -8.383 11.264 50.391 1.00 73.19 84 THR A CA 1
ATOM 617 C C . THR A 1 84 ? -8.659 9.882 49.809 1.00 73.19 84 THR A C 1
ATOM 619 O O . THR A 1 84 ? -8.408 8.853 50.434 1.00 73.19 84 THR A O 1
ATOM 622 N N . CYS A 1 85 ? -9.159 9.849 48.579 1.00 79.25 85 CYS A N 1
ATOM 623 C CA . CYS A 1 85 ? -9.553 8.608 47.929 1.00 79.25 85 CYS A CA 1
ATOM 624 C C . CYS A 1 85 ? -8.349 7.951 47.243 1.00 79.25 85 CYS A C 1
ATOM 626 O O . CYS A 1 85 ? -7.658 8.578 46.438 1.00 79.25 85 CYS A O 1
ATOM 628 N N . VAL A 1 86 ? -8.091 6.685 47.583 1.00 80.06 86 VAL A N 1
ATOM 629 C CA . VAL A 1 86 ? -7.017 5.878 46.990 1.00 80.06 86 VAL A CA 1
ATOM 630 C C . VAL A 1 86 ? -7.625 4.708 46.242 1.00 80.06 86 VAL A C 1
ATOM 632 O O . VAL A 1 86 ? -8.429 3.964 46.801 1.00 80.06 86 VAL A O 1
ATOM 635 N N . GLU A 1 87 ? -7.201 4.510 45.002 1.00 84.12 87 GLU A N 1
ATOM 636 C CA . GLU A 1 87 ? -7.622 3.381 44.189 1.00 84.12 87 GLU A CA 1
ATOM 637 C C . GLU A 1 87 ? -6.422 2.640 43.607 1.00 84.12 87 GLU A C 1
ATOM 639 O O . GLU A 1 87 ? -5.498 3.217 43.034 1.00 84.12 87 GLU A O 1
ATOM 644 N N . PHE A 1 88 ? -6.458 1.319 43.745 1.00 82.62 88 PHE A N 1
ATOM 645 C CA . PHE A 1 88 ? -5.489 0.436 43.122 1.00 82.62 88 PHE A CA 1
ATOM 646 C C . PHE A 1 88 ? -6.023 -0.003 41.766 1.00 82.62 88 PHE A C 1
ATOM 648 O O . PHE A 1 88 ? -7.061 -0.664 41.690 1.00 82.62 88 PHE A O 1
ATOM 655 N N . ILE A 1 89 ? -5.299 0.330 40.698 1.00 83.75 89 ILE A N 1
ATOM 656 C CA . ILE A 1 89 ? -5.577 -0.231 39.375 1.00 83.75 89 ILE A CA 1
ATOM 657 C C . ILE A 1 89 ? -4.527 -1.306 39.100 1.00 83.75 89 ILE A C 1
ATOM 659 O O . ILE A 1 89 ? -3.332 -1.000 39.081 1.00 83.75 89 ILE A O 1
ATOM 663 N N . PRO A 1 90 ? -4.946 -2.566 38.876 1.00 83.06 90 PRO A N 1
ATOM 664 C CA . PRO A 1 90 ? -4.017 -3.637 38.551 1.00 83.06 90 PRO A CA 1
ATOM 665 C C . PRO A 1 90 ? -3.218 -3.297 37.295 1.00 83.06 90 PRO A C 1
ATOM 667 O O . PRO A 1 90 ? -3.808 -2.969 36.256 1.00 83.06 90 PRO A O 1
ATOM 670 N N . ALA A 1 91 ? -1.893 -3.415 37.393 1.00 85.81 91 ALA A N 1
ATOM 671 C CA . ALA A 1 91 ? -1.021 -3.281 36.237 1.00 85.81 91 ALA A CA 1
ATOM 672 C C . ALA A 1 91 ? -1.351 -4.369 35.206 1.00 85.81 91 ALA A C 1
ATOM 674 O O . ALA A 1 91 ? -1.690 -5.504 35.555 1.00 85.81 91 ALA A O 1
ATOM 675 N N . VAL A 1 92 ? -1.250 -4.032 33.925 1.00 88.94 92 VAL A N 1
ATOM 676 C CA . VAL A 1 92 ? -1.335 -5.020 32.851 1.00 88.94 92 VAL A CA 1
ATOM 677 C C . VAL A 1 92 ? -0.085 -5.891 32.927 1.00 88.94 92 VAL A C 1
ATOM 679 O O . VAL A 1 92 ? 1.037 -5.400 32.837 1.00 88.94 92 VAL A O 1
ATOM 682 N N . ASP A 1 93 ? -0.263 -7.199 33.101 1.00 86.06 93 ASP A N 1
ATOM 683 C CA . ASP A 1 93 ? 0.859 -8.137 33.074 1.00 86.06 93 ASP A CA 1
ATOM 684 C C . ASP A 1 93 ? 1.449 -8.183 31.656 1.00 86.06 93 ASP A C 1
ATOM 686 O O . ASP A 1 93 ? 0.750 -8.486 30.688 1.00 86.06 93 ASP A O 1
ATOM 690 N N . LYS A 1 94 ? 2.761 -7.957 31.517 1.00 86.31 94 LYS A N 1
ATOM 691 C CA . LYS A 1 94 ? 3.473 -8.118 30.237 1.00 86.31 94 LYS A CA 1
ATOM 692 C C . LYS A 1 94 ? 3.285 -9.501 29.610 1.00 86.31 94 LYS A C 1
ATOM 694 O O . LYS A 1 94 ? 3.368 -9.648 28.397 1.00 86.31 94 LYS A O 1
ATOM 699 N N . ARG A 1 95 ? 2.993 -10.533 30.410 1.00 86.19 95 ARG A N 1
ATOM 700 C CA . ARG A 1 95 ? 2.670 -11.893 29.941 1.00 86.19 95 ARG A CA 1
ATOM 701 C C . ARG A 1 95 ? 1.275 -12.004 29.318 1.00 86.19 95 ARG A C 1
ATOM 703 O O . ARG A 1 95 ? 1.007 -13.011 28.647 1.00 86.19 95 ARG A O 1
ATOM 710 N N . ALA A 1 96 ? 0.400 -11.035 29.584 1.00 86.75 96 ALA A N 1
ATOM 711 C CA . ALA A 1 96 ? -0.924 -10.890 28.987 1.00 86.75 96 ALA A CA 1
ATOM 712 C C . ALA A 1 96 ? -0.890 -10.074 27.685 1.00 86.75 96 ALA A C 1
ATOM 714 O O . ALA A 1 96 ? -1.828 -10.161 26.900 1.00 86.75 96 ALA A O 1
ATOM 715 N N . VAL A 1 97 ? 0.196 -9.341 27.412 1.00 88.19 97 VAL A N 1
ATOM 716 C CA . VAL A 1 97 ? 0.390 -8.646 26.135 1.00 88.19 97 VAL A CA 1
ATOM 717 C C . VAL A 1 97 ? 0.686 -9.655 25.029 1.00 88.19 97 VAL A C 1
ATOM 719 O O . VAL A 1 97 ? 1.613 -10.464 25.108 1.00 88.19 97 VAL A O 1
ATOM 722 N N . VAL A 1 98 ? -0.126 -9.606 23.976 1.00 90.00 98 VAL A N 1
ATOM 723 C CA . VAL A 1 98 ? -0.031 -10.473 22.799 1.00 90.00 98 VAL A CA 1
ATOM 724 C C . VAL A 1 98 ? 0.161 -9.569 21.597 1.00 90.00 98 VAL A C 1
ATOM 726 O O . VAL A 1 98 ? -0.799 -9.124 20.983 1.00 90.00 98 VAL A O 1
ATOM 729 N N . VAL A 1 99 ? 1.418 -9.239 21.318 1.00 83.81 99 VAL A N 1
ATOM 730 C CA . VAL A 1 99 ? 1.779 -8.176 20.375 1.00 83.81 99 VAL A CA 1
ATOM 731 C C . VAL A 1 99 ? 1.112 -8.353 19.008 1.00 83.81 99 VAL A C 1
ATOM 733 O O . VAL A 1 99 ? 0.510 -7.406 18.514 1.00 83.81 99 VAL A O 1
ATOM 736 N N . ASP A 1 100 ? 1.144 -9.560 18.441 1.00 77.81 100 ASP A N 1
ATOM 737 C CA . ASP A 1 100 ? 0.543 -9.842 17.130 1.00 77.81 100 ASP A CA 1
ATOM 738 C C . ASP A 1 100 ? -0.979 -9.636 17.126 1.00 77.81 100 ASP A C 1
ATOM 740 O O . ASP A 1 100 ? -1.522 -9.028 16.209 1.00 77.81 100 ASP A O 1
ATOM 744 N N . GLU A 1 101 ? -1.670 -10.090 18.177 1.00 82.62 101 GLU A N 1
ATOM 745 C CA . GLU A 1 101 ? -3.121 -9.922 18.331 1.00 82.62 101 GLU A CA 1
ATOM 746 C C . GLU A 1 101 ? -3.469 -8.440 18.465 1.00 82.62 101 GLU A C 1
ATOM 748 O O . GLU A 1 101 ? -4.289 -7.923 17.713 1.00 82.62 101 GLU A O 1
ATOM 753 N N . MET A 1 102 ? -2.775 -7.728 19.353 1.00 85.88 102 MET A N 1
ATOM 754 C CA . MET A 1 102 ? -2.959 -6.292 19.551 1.00 85.88 102 MET A CA 1
ATOM 755 C C . MET A 1 102 ? -2.618 -5.484 18.295 1.00 85.88 102 MET A C 1
ATOM 757 O O . MET A 1 102 ? -3.220 -4.443 18.057 1.00 85.88 102 MET A O 1
ATOM 761 N N . THR A 1 103 ? -1.684 -5.963 17.475 1.00 81.62 103 THR A N 1
ATOM 762 C CA . THR A 1 103 ? -1.380 -5.356 16.176 1.00 81.62 103 THR A CA 1
ATOM 763 C C . THR A 1 103 ? -2.504 -5.612 15.177 1.00 81.62 103 THR A C 1
ATOM 765 O O . THR A 1 103 ? -2.945 -4.687 14.500 1.00 81.62 103 THR A O 1
ATOM 768 N N . SER A 1 104 ? -3.031 -6.840 15.130 1.00 66.44 104 SER A N 1
ATOM 769 C CA . SER A 1 104 ? -4.147 -7.207 14.249 1.00 66.44 104 SER A CA 1
ATOM 770 C C . SER A 1 104 ? -5.460 -6.499 14.597 1.00 66.44 104 SER A C 1
ATOM 772 O O . SER A 1 104 ? -6.241 -6.199 13.702 1.00 66.44 104 SER A O 1
ATOM 774 N N . THR A 1 105 ? -5.690 -6.179 15.876 1.00 73.06 105 THR A N 1
ATOM 775 C CA . THR A 1 105 ? -6.865 -5.416 16.324 1.00 73.06 105 THR A CA 1
ATOM 776 C C . THR A 1 105 ? -6.679 -3.902 16.227 1.00 73.06 105 THR A C 1
ATOM 778 O O . THR A 1 105 ? -7.597 -3.153 16.556 1.00 73.06 105 THR A O 1
ATOM 781 N N . GLY A 1 106 ? -5.500 -3.428 15.808 1.00 76.62 106 GLY A N 1
ATOM 782 C CA . GLY A 1 106 ? -5.177 -2.003 15.745 1.00 76.62 106 GLY A CA 1
ATOM 783 C C . GLY A 1 106 ? -4.940 -1.349 17.112 1.00 76.62 106 GLY A C 1
ATOM 784 O O . GLY A 1 106 ? -4.832 -0.130 17.191 1.00 76.62 106 GLY A O 1
ATOM 785 N N . LEU A 1 107 ? -4.832 -2.119 18.200 1.00 82.69 107 LEU A N 1
ATOM 786 C CA . LEU A 1 107 ? -4.483 -1.591 19.523 1.00 82.69 107 LEU A CA 1
ATOM 787 C C . LEU A 1 107 ? -3.007 -1.165 19.593 1.00 82.69 107 LEU A C 1
ATOM 789 O O . LEU A 1 107 ? -2.671 -0.189 20.260 1.00 82.69 107 LEU A O 1
ATOM 793 N N . VAL A 1 108 ? -2.127 -1.876 18.886 1.00 87.00 108 VAL A N 1
ATOM 794 C CA . VAL A 1 108 ? -0.697 -1.574 18.733 1.00 87.00 108 VAL A CA 1
ATOM 795 C C . VAL A 1 108 ? -0.416 -1.314 17.256 1.00 87.00 108 VAL A C 1
ATOM 797 O O . VAL A 1 108 ? -0.864 -2.050 16.384 1.00 87.00 108 VAL A O 1
ATOM 800 N N . SER A 1 109 ? 0.317 -0.250 16.942 1.00 85.88 109 SER A N 1
ATOM 801 C CA . SER A 1 109 ? 0.707 0.022 15.558 1.00 85.88 109 SER A CA 1
ATOM 802 C C . SER A 1 109 ? 1.767 -0.994 15.112 1.00 85.88 109 SER A C 1
ATOM 804 O O . SER A 1 109 ? 2.708 -1.228 15.867 1.00 85.88 109 SER A O 1
ATOM 806 N N . PRO A 1 110 ? 1.736 -1.525 13.876 1.00 82.44 110 PRO A N 1
ATOM 807 C CA . PRO A 1 110 ? 2.854 -2.312 13.344 1.00 82.44 110 PRO A CA 1
ATOM 808 C C . PRO A 1 110 ? 4.194 -1.555 13.402 1.00 82.44 110 PRO A C 1
ATOM 810 O O . PRO A 1 110 ? 5.251 -2.145 13.625 1.00 82.44 110 PRO A O 1
ATOM 813 N N . LEU A 1 111 ? 4.150 -0.221 13.293 1.00 79.06 111 LEU A N 1
ATOM 814 C CA . LEU A 1 111 ? 5.318 0.660 13.417 1.00 79.06 111 LEU A CA 1
ATOM 815 C C . LEU A 1 111 ? 5.877 0.704 14.850 1.00 79.06 111 LEU A C 1
ATOM 817 O O . LEU A 1 111 ? 7.027 1.082 15.070 1.00 79.06 111 LEU A O 1
ATOM 821 N N . ALA A 1 112 ? 5.099 0.270 15.841 1.00 80.19 112 ALA A N 1
ATOM 822 C CA . ALA A 1 112 ? 5.571 0.073 17.205 1.00 80.19 112 ALA A CA 1
ATOM 823 C C . ALA A 1 112 ? 6.578 -1.083 17.307 1.00 80.19 112 ALA A C 1
ATOM 825 O O . ALA A 1 112 ? 7.311 -1.156 18.293 1.00 80.19 112 ALA A O 1
ATOM 826 N N . LEU A 1 113 ? 6.656 -1.964 16.304 1.00 82.81 113 LEU A N 1
ATOM 827 C CA . LEU A 1 113 ? 7.472 -3.183 16.332 1.00 82.81 113 LEU A CA 1
ATOM 828 C C . LEU A 1 113 ? 8.730 -3.095 15.468 1.00 82.81 113 LEU A C 1
ATOM 830 O O . LEU A 1 113 ? 9.650 -3.892 15.645 1.00 82.81 113 LEU A O 1
ATOM 834 N N . VAL A 1 114 ? 8.810 -2.117 14.561 1.00 77.88 114 VAL A N 1
ATOM 835 C CA . VAL A 1 114 ? 9.989 -1.964 13.698 1.00 77.88 114 VAL A CA 1
ATOM 836 C C . VAL A 1 114 ? 11.208 -1.487 14.504 1.00 77.88 114 VAL A C 1
ATOM 838 O O . VAL A 1 114 ? 11.045 -0.711 15.457 1.00 77.88 114 VAL A O 1
ATOM 841 N N . PRO A 1 115 ? 12.437 -1.913 14.151 1.00 75.44 115 PRO A N 1
ATOM 842 C CA . PRO A 1 115 ? 13.658 -1.472 14.821 1.00 75.44 115 PRO A CA 1
ATOM 843 C C . PRO A 1 115 ? 13.800 0.055 14.868 1.00 75.44 115 PRO A C 1
ATOM 845 O O . PRO A 1 115 ? 13.363 0.759 13.959 1.00 75.44 115 PRO A O 1
ATOM 848 N N . TYR A 1 116 ? 14.480 0.565 15.898 1.00 64.94 116 TYR A N 1
ATOM 849 C CA . TYR A 1 116 ? 14.660 2.002 16.148 1.00 64.94 116 TYR A CA 1
ATOM 850 C C . TYR A 1 116 ? 15.062 2.812 14.905 1.00 64.94 116 TYR A C 1
ATOM 852 O O . TYR A 1 116 ? 14.436 3.820 14.595 1.00 64.94 116 TYR A O 1
ATOM 860 N N . VAL A 1 117 ? 16.082 2.354 14.173 1.00 62.19 117 VAL A N 1
ATOM 861 C CA . VAL A 1 117 ? 16.603 3.060 12.989 1.00 62.19 117 VAL A CA 1
ATOM 862 C C . VAL A 1 117 ? 15.521 3.221 11.921 1.00 62.19 117 VAL A C 1
ATOM 864 O O . VAL A 1 117 ? 15.414 4.271 11.292 1.00 62.19 117 VAL A O 1
ATOM 867 N N . GLN A 1 118 ? 14.690 2.195 11.759 1.00 63.84 118 GLN A N 1
ATOM 868 C CA . GLN A 1 118 ? 13.584 2.199 10.817 1.00 63.84 118 GLN A CA 1
ATOM 869 C C . GLN A 1 118 ? 12.457 3.119 11.298 1.00 63.84 118 GLN A C 1
ATOM 871 O O . GLN A 1 118 ? 11.972 3.941 10.531 1.00 63.84 118 GLN A O 1
ATOM 876 N N . ARG A 1 119 ? 12.134 3.104 12.594 1.00 65.00 119 ARG A N 1
ATOM 877 C CA . ARG A 1 119 ? 11.150 4.021 13.186 1.00 65.00 119 ARG A CA 1
ATOM 878 C C . ARG A 1 119 ? 11.571 5.486 13.113 1.00 65.00 119 ARG A C 1
ATOM 880 O O . ARG A 1 119 ? 10.738 6.352 12.881 1.00 65.00 119 ARG A O 1
ATOM 887 N N . MET A 1 120 ? 12.860 5.770 13.275 1.00 56.12 120 MET A N 1
ATOM 888 C CA . MET A 1 120 ? 13.423 7.104 13.072 1.00 56.12 120 MET A CA 1
ATOM 889 C C . MET A 1 120 ? 13.304 7.558 11.621 1.00 56.12 120 MET A C 1
ATOM 891 O O . MET A 1 120 ? 13.001 8.721 11.369 1.00 56.12 120 MET A O 1
ATOM 895 N N . ALA A 1 121 ? 13.523 6.655 10.667 1.00 55.09 121 ALA A N 1
ATOM 896 C CA . ALA A 1 121 ? 13.351 6.962 9.253 1.00 55.09 121 ALA A CA 1
ATOM 897 C C . ALA A 1 121 ? 11.871 7.179 8.883 1.00 55.09 121 ALA A C 1
ATOM 899 O O . ALA A 1 121 ? 11.563 8.074 8.101 1.00 55.09 121 ALA A O 1
ATOM 900 N N . GLU A 1 122 ? 10.966 6.386 9.461 1.00 53.31 122 GLU A N 1
ATOM 901 C CA . GLU A 1 122 ? 9.541 6.355 9.108 1.00 53.31 122 GLU A CA 1
ATOM 902 C C . GLU A 1 122 ? 8.700 7.397 9.857 1.00 53.31 122 GLU A C 1
ATOM 904 O O . GLU A 1 122 ? 7.798 8.000 9.280 1.00 53.31 122 GLU A O 1
ATOM 909 N N . LEU A 1 123 ? 8.992 7.619 11.139 1.00 53.94 123 LEU A N 1
ATOM 910 C CA . LEU A 1 123 ? 8.220 8.477 12.040 1.00 53.94 123 LEU A CA 1
ATOM 911 C C . LEU A 1 123 ? 9.036 9.676 12.550 1.00 53.94 123 LEU A C 1
ATOM 913 O O . LEU A 1 123 ? 8.475 10.632 13.067 1.00 53.94 123 LEU A O 1
ATOM 917 N N . GLY A 1 124 ? 10.363 9.672 12.414 1.00 54.09 124 GLY A N 1
ATOM 918 C CA . GLY A 1 124 ? 11.197 10.736 12.979 1.00 54.09 124 GLY A CA 1
ATOM 919 C C . GLY A 1 124 ? 11.224 10.764 14.508 1.00 54.09 124 GLY A C 1
ATOM 920 O O . GLY A 1 124 ? 11.588 11.789 15.070 1.00 54.09 124 GLY A O 1
ATOM 921 N N . LEU A 1 125 ? 10.847 9.653 15.155 1.00 53.72 125 LEU A N 1
ATOM 922 C CA . LEU A 1 125 ? 10.767 9.509 16.609 1.00 53.72 125 LEU A CA 1
ATOM 923 C C . LEU A 1 125 ? 12.045 8.890 17.192 1.00 53.72 125 LEU A C 1
ATOM 925 O O . LEU A 1 125 ? 12.353 7.725 16.914 1.00 53.72 125 LEU A O 1
ATOM 929 N N . SER A 1 126 ? 12.760 9.635 18.040 1.00 51.34 126 SER A N 1
ATOM 930 C CA . SER A 1 126 ? 14.028 9.216 18.650 1.00 51.34 126 SER A CA 1
ATOM 931 C C . SER A 1 126 ? 13.845 8.328 19.901 1.00 51.34 126 SER A C 1
ATOM 933 O O . SER A 1 126 ? 14.079 8.757 21.023 1.00 51.34 126 SER A O 1
ATOM 935 N N . GLY A 1 127 ? 13.436 7.057 19.735 1.00 54.81 127 GLY A N 1
ATOM 936 C CA . GLY A 1 127 ? 13.255 6.086 20.839 1.00 54.81 127 GLY A CA 1
ATOM 937 C C . GLY A 1 127 ? 14.208 4.874 20.825 1.00 54.81 127 GLY A C 1
ATOM 938 O O . GLY A 1 127 ? 14.264 4.139 19.855 1.00 54.81 127 GLY A O 1
ATOM 939 N N . ARG A 1 128 ? 14.918 4.585 21.923 1.00 56.03 128 ARG A N 1
ATOM 940 C CA . ARG A 1 128 ? 16.091 3.673 21.954 1.00 56.03 128 ARG A CA 1
ATOM 941 C C . ARG A 1 128 ? 15.856 2.179 21.628 1.00 56.03 128 ARG A C 1
ATOM 943 O O . ARG A 1 128 ? 16.840 1.474 21.417 1.00 56.03 128 ARG A O 1
ATOM 950 N N . ALA A 1 129 ? 14.618 1.683 21.547 1.00 61.66 129 ALA A N 1
ATOM 951 C CA . ALA A 1 129 ? 14.326 0.279 21.225 1.00 61.66 129 ALA A CA 1
ATOM 952 C C . ALA A 1 129 ? 12.941 0.092 20.581 1.00 61.66 129 ALA A C 1
ATOM 954 O O . ALA A 1 129 ? 12.078 0.969 20.669 1.00 61.66 129 ALA A O 1
ATOM 955 N N . ALA A 1 130 ? 12.727 -1.060 19.932 1.00 76.06 130 ALA A N 1
ATOM 956 C CA . ALA A 1 130 ? 11.386 -1.452 19.503 1.00 76.06 130 ALA A CA 1
ATOM 957 C C . ALA A 1 130 ? 10.455 -1.608 20.721 1.00 76.06 130 ALA A C 1
ATOM 959 O O . ALA A 1 130 ? 10.943 -1.931 21.802 1.00 76.06 130 ALA A O 1
ATOM 960 N N . GLN A 1 131 ? 9.142 -1.372 20.569 1.00 82.94 131 GLN A N 1
ATOM 961 C CA . GLN A 1 131 ? 8.217 -1.654 21.670 1.00 82.94 131 GLN A CA 1
ATOM 962 C C . GLN A 1 131 ? 8.217 -3.160 21.894 1.00 82.94 131 GLN A C 1
ATOM 964 O O . GLN A 1 131 ? 8.003 -3.932 20.957 1.00 82.94 131 GLN A O 1
ATOM 969 N N . ASP A 1 132 ? 8.461 -3.563 23.130 1.00 86.62 132 ASP A N 1
ATOM 970 C CA . ASP A 1 132 ? 8.336 -4.944 23.545 1.00 86.62 132 ASP A CA 1
ATOM 971 C C . ASP A 1 132 ? 7.046 -5.129 24.354 1.00 86.62 132 ASP A C 1
ATOM 973 O O . ASP A 1 132 ? 6.258 -4.204 24.578 1.00 86.62 132 ASP A O 1
ATOM 977 N N . ALA A 1 133 ? 6.797 -6.362 24.786 1.00 86.56 133 ALA A N 1
ATOM 978 C CA . ALA A 1 133 ? 5.616 -6.664 25.581 1.00 86.56 133 ALA A CA 1
ATOM 979 C C . ALA A 1 133 ? 5.571 -5.875 26.903 1.00 86.56 133 ALA A C 1
ATOM 981 O O . ALA A 1 133 ? 4.484 -5.624 27.417 1.00 86.56 133 ALA A O 1
ATOM 982 N N . PHE A 1 134 ? 6.723 -5.488 27.461 1.00 87.06 134 PHE A N 1
ATOM 983 C CA . PHE A 1 134 ? 6.794 -4.720 28.699 1.00 87.06 134 PHE A CA 1
ATOM 984 C C . PHE A 1 134 ? 6.390 -3.262 28.472 1.00 87.06 134 PHE A C 1
ATOM 986 O O . PHE A 1 134 ? 5.506 -2.773 29.175 1.00 87.06 134 PHE A O 1
ATOM 993 N N . THR A 1 135 ? 6.943 -2.592 27.457 1.00 87.06 135 THR A N 1
ATOM 994 C CA . THR A 1 135 ? 6.594 -1.193 27.161 1.00 87.06 135 THR A CA 1
ATOM 995 C C . THR A 1 135 ? 5.126 -1.044 26.764 1.00 87.06 135 THR A C 1
ATOM 997 O O . THR A 1 135 ? 4.471 -0.086 27.174 1.00 87.06 135 THR A O 1
ATOM 1000 N N . ILE A 1 136 ? 4.576 -2.024 26.036 1.00 91.06 136 ILE A N 1
ATOM 1001 C CA . ILE A 1 136 ? 3.147 -2.068 25.697 1.00 91.06 136 ILE A CA 1
ATOM 1002 C C . ILE A 1 136 ? 2.297 -2.257 26.961 1.00 91.06 136 ILE A C 1
ATOM 1004 O O . ILE A 1 136 ? 1.290 -1.572 27.125 1.00 91.06 136 ILE A O 1
ATOM 1008 N N . ALA A 1 137 ? 2.694 -3.146 27.878 1.00 91.25 137 ALA A N 1
ATOM 1009 C CA . ALA A 1 137 ? 1.952 -3.375 29.119 1.00 91.25 137 ALA A CA 1
ATOM 1010 C C . ALA A 1 137 ? 1.941 -2.137 30.026 1.00 91.25 137 ALA A C 1
ATOM 1012 O O . ALA A 1 137 ? 0.894 -1.774 30.565 1.00 91.25 137 ALA A O 1
ATOM 1013 N N . CYS A 1 138 ? 3.084 -1.459 30.145 1.00 90.88 138 CYS A N 1
ATOM 1014 C CA . CYS A 1 138 ? 3.194 -0.172 30.824 1.00 90.88 138 CYS A CA 1
ATOM 1015 C C . CYS A 1 138 ? 2.222 0.841 30.190 1.00 90.88 138 CYS A C 1
ATOM 1017 O O . CYS A 1 138 ? 1.324 1.342 30.867 1.00 90.88 138 CYS A O 1
ATOM 1019 N N . ALA A 1 139 ? 2.275 1.041 28.869 1.00 91.62 139 ALA A N 1
ATOM 1020 C CA . ALA A 1 139 ? 1.401 1.995 28.183 1.00 91.62 139 ALA A CA 1
ATOM 1021 C C . ALA A 1 139 ? -0.102 1.691 28.350 1.00 91.62 139 ALA A C 1
ATOM 1023 O O . ALA A 1 139 ? -0.891 2.609 28.591 1.00 91.62 139 ALA A O 1
ATOM 1024 N N . LEU A 1 140 ? -0.499 0.416 28.292 1.00 92.12 140 LEU A N 1
ATOM 1025 C CA . LEU A 1 140 ? -1.880 -0.016 28.541 1.00 92.12 140 LEU A CA 1
ATOM 1026 C C . LEU A 1 140 ? -2.307 0.202 30.002 1.00 92.12 140 LEU A C 1
ATOM 1028 O O . LEU A 1 140 ? -3.462 0.537 30.262 1.00 92.12 140 LEU A O 1
ATOM 1032 N N . THR A 1 141 ? -1.382 0.059 30.953 1.00 93.56 141 THR A N 1
ATOM 1033 C CA . THR A 1 141 ? -1.628 0.335 32.377 1.00 93.56 141 THR A CA 1
ATOM 1034 C C . THR A 1 141 ? -1.937 1.815 32.598 1.00 93.56 141 THR A C 1
ATOM 1036 O O . THR A 1 141 ? -2.980 2.141 33.166 1.00 93.56 141 THR A O 1
ATOM 1039 N N . HIS A 1 142 ? -1.105 2.719 32.070 1.00 94.69 142 HIS A N 1
ATOM 1040 C CA . HIS A 1 142 ? -1.353 4.167 32.138 1.00 94.69 142 HIS A CA 1
ATOM 1041 C C . HIS A 1 142 ? -2.641 4.570 31.424 1.00 94.69 142 HIS A C 1
ATOM 1043 O O . HIS A 1 142 ? -3.427 5.361 31.950 1.00 94.69 142 HIS A O 1
ATOM 1049 N N . ARG A 1 143 ? -2.918 3.960 30.268 1.00 94.06 143 ARG A N 1
ATOM 1050 C CA . ARG A 1 143 ? -4.174 4.169 29.552 1.00 94.06 143 ARG A CA 1
ATOM 1051 C C . ARG A 1 143 ? -5.390 3.814 30.411 1.00 94.06 143 ARG A C 1
ATOM 1053 O O . ARG A 1 143 ? -6.321 4.614 30.480 1.00 94.06 143 ARG A O 1
ATOM 1060 N N . ARG A 1 144 ? -5.361 2.679 31.114 1.00 92.62 144 ARG A N 1
ATOM 1061 C CA . ARG A 1 144 ? -6.446 2.245 32.008 1.00 92.62 144 ARG A CA 1
ATOM 1062 C C . ARG A 1 144 ? -6.708 3.239 33.146 1.00 92.62 144 ARG A C 1
ATOM 1064 O O . ARG A 1 144 ? -7.867 3.433 33.522 1.00 92.62 144 ARG A O 1
ATOM 1071 N N . PHE A 1 145 ? -5.676 3.916 33.663 1.00 92.94 145 PHE A N 1
ATOM 1072 C CA . PHE A 1 145 ? -5.879 5.024 34.608 1.00 92.94 145 PHE A CA 1
ATOM 1073 C C . PHE A 1 145 ? -6.630 6.177 33.977 1.00 92.94 145 PHE A C 1
ATOM 1075 O O . PHE A 1 145 ? -7.600 6.657 34.557 1.00 92.94 145 PHE A O 1
ATOM 1082 N N . TRP A 1 146 ? -6.217 6.615 32.789 1.00 95.56 146 TRP A N 1
ATOM 1083 C CA . TRP A 1 146 ? -6.883 7.726 32.119 1.00 95.56 146 TRP A CA 1
ATOM 1084 C C . TRP A 1 146 ? -8.333 7.382 31.770 1.00 95.56 146 TRP A C 1
ATOM 1086 O O . TRP A 1 146 ? -9.212 8.214 31.971 1.00 95.56 146 TRP A O 1
ATOM 1096 N N . GLU A 1 147 ? -8.611 6.152 31.329 1.00 91.88 147 GLU A N 1
ATOM 1097 C CA . GLU A 1 147 ? -9.977 5.657 31.112 1.00 91.88 147 GLU A CA 1
ATOM 1098 C C . GLU A 1 147 ? -10.803 5.723 32.398 1.00 91.88 147 GLU A C 1
ATOM 1100 O O . GLU A 1 147 ? -11.919 6.238 32.383 1.00 91.88 147 GLU A O 1
ATOM 1105 N N . THR A 1 148 ? -10.234 5.285 33.524 1.00 90.75 148 THR A N 1
ATOM 1106 C CA . THR A 1 148 ? -10.903 5.310 34.833 1.00 90.75 148 THR A CA 1
ATOM 1107 C C . THR A 1 148 ? -11.173 6.738 35.300 1.00 90.75 148 THR A C 1
ATOM 1109 O O . THR A 1 148 ? -12.292 7.054 35.709 1.00 90.75 148 THR A O 1
ATOM 1112 N N . MET A 1 149 ? -10.183 7.627 35.181 1.00 93.50 149 MET A N 1
ATOM 1113 C CA . MET A 1 149 ? -10.332 9.046 35.499 1.00 93.50 149 MET A CA 1
ATOM 1114 C C . MET A 1 149 ? -11.421 9.706 34.662 1.00 93.50 149 MET A C 1
ATOM 1116 O O . MET A 1 149 ? -12.243 10.440 35.205 1.00 93.50 149 MET A O 1
ATOM 1120 N N . VAL A 1 150 ? -11.452 9.439 33.353 1.00 92.00 150 VAL A N 1
ATOM 1121 C CA . VAL A 1 150 ? -12.443 10.031 32.452 1.00 92.00 150 VAL A CA 1
ATOM 1122 C C . VAL A 1 150 ? -13.837 9.475 32.720 1.00 92.00 150 VAL A C 1
ATOM 1124 O O . VAL A 1 150 ? -14.772 10.260 32.867 1.00 92.00 150 VAL A O 1
ATOM 1127 N N . ALA A 1 151 ? -13.972 8.154 32.856 1.00 89.56 151 ALA A N 1
ATOM 1128 C CA . ALA A 1 151 ? -15.248 7.498 33.136 1.00 89.56 151 ALA A CA 1
ATOM 1129 C C . ALA A 1 151 ? -15.869 7.980 34.455 1.00 89.56 151 ALA A C 1
ATOM 1131 O O . ALA A 1 151 ? -17.081 8.160 34.540 1.00 89.56 151 ALA A O 1
ATOM 1132 N N . ARG A 1 152 ? -15.039 8.238 35.472 1.00 89.44 152 ARG A N 1
ATOM 1133 C CA . ARG A 1 152 ? -15.483 8.705 36.794 1.00 89.44 152 ARG A CA 1
ATOM 1134 C C . ARG A 1 152 ? -15.425 10.219 36.977 1.00 89.44 152 ARG A C 1
ATOM 1136 O O . ARG A 1 152 ? -15.744 10.703 38.057 1.00 89.44 152 ARG A O 1
ATOM 1143 N N . ARG A 1 153 ? -15.023 10.967 35.943 1.00 91.00 153 ARG A N 1
ATOM 1144 C CA . ARG A 1 153 ? -14.850 12.430 35.969 1.00 91.00 153 ARG A CA 1
ATOM 1145 C C . ARG A 1 153 ? -13.965 12.919 37.130 1.00 91.00 153 ARG A C 1
ATOM 1147 O O . ARG A 1 153 ? -14.244 13.956 37.722 1.00 91.00 153 ARG A O 1
ATOM 1154 N N . ILE A 1 154 ? -12.886 12.194 37.436 1.00 89.50 154 ILE A N 1
ATOM 1155 C CA . ILE A 1 154 ? -11.932 12.554 38.499 1.00 89.50 154 ILE A CA 1
ATOM 1156 C C . ILE A 1 154 ? -11.167 13.821 38.073 1.00 89.50 154 ILE A C 1
ATOM 1158 O O . ILE A 1 154 ? -10.437 13.752 37.080 1.00 89.50 154 ILE A O 1
ATOM 1162 N N . PRO A 1 155 ? -11.287 14.964 38.784 1.00 91.56 155 PRO A N 1
ATOM 1163 C CA . PRO A 1 155 ? -10.741 16.248 38.324 1.00 91.56 155 PRO A CA 1
ATOM 1164 C C . PRO A 1 155 ? -9.217 16.266 38.182 1.00 91.56 155 PRO A C 1
ATOM 1166 O O . PRO A 1 155 ? -8.683 16.842 37.234 1.00 91.56 155 PRO A O 1
ATOM 1169 N N . ARG A 1 156 ? -8.517 15.622 39.119 1.00 94.06 156 ARG A N 1
ATOM 1170 C CA . ARG A 1 156 ? -7.066 15.430 39.111 1.00 94.06 156 ARG A CA 1
ATOM 1171 C C . ARG A 1 156 ? -6.698 14.185 39.898 1.00 94.06 156 ARG A C 1
ATOM 1173 O O . ARG A 1 156 ? -7.371 13.859 40.878 1.00 94.06 156 ARG A O 1
ATOM 1180 N N . ALA A 1 157 ? -5.623 13.527 39.492 1.00 94.31 157 ALA A N 1
ATOM 1181 C CA . ALA A 1 157 ? -5.093 12.393 40.222 1.00 94.31 157 ALA A CA 1
ATOM 1182 C C . ALA A 1 157 ? -3.568 12.373 40.229 1.00 94.31 157 ALA A C 1
ATOM 1184 O O . ALA A 1 157 ? -2.928 12.914 39.327 1.00 94.31 157 ALA A O 1
ATOM 1185 N N . VAL A 1 158 ? -3.009 11.729 41.247 1.00 93.50 158 VAL A N 1
ATOM 1186 C CA . VAL A 1 158 ? -1.583 11.438 41.379 1.00 93.50 158 VAL A CA 1
ATOM 1187 C C . VAL A 1 158 ? -1.394 9.942 41.176 1.00 93.50 158 VAL A C 1
ATOM 1189 O O . VAL A 1 158 ? -2.036 9.141 41.850 1.00 93.50 158 VAL A O 1
ATOM 1192 N N . ILE A 1 159 ? -0.552 9.572 40.220 1.00 93.88 159 ILE A N 1
ATOM 1193 C CA . ILE A 1 159 ? -0.342 8.204 39.755 1.00 93.88 159 ILE A CA 1
ATOM 1194 C C . ILE A 1 159 ? 1.073 7.776 40.137 1.00 93.88 159 ILE A C 1
ATOM 1196 O O . ILE A 1 159 ? 2.036 8.478 39.824 1.00 93.88 159 ILE A O 1
ATOM 1200 N N . PHE A 1 160 ? 1.171 6.619 40.791 1.00 91.88 160 PHE A N 1
ATOM 1201 C CA . PHE A 1 160 ? 2.418 5.973 41.182 1.00 91.88 160 PHE A CA 1
ATOM 1202 C C . PHE A 1 160 ? 2.531 4.571 40.579 1.00 91.88 160 PHE A C 1
ATOM 1204 O O . PHE A 1 160 ? 1.617 3.745 40.708 1.00 91.88 160 PHE A O 1
ATOM 1211 N N . GLU A 1 161 ? 3.680 4.281 39.979 1.00 89.56 161 GLU A N 1
ATOM 1212 C CA . GLU A 1 161 ? 4.102 2.913 39.705 1.00 89.56 161 GLU A CA 1
ATOM 1213 C C . GLU A 1 161 ? 4.531 2.207 41.003 1.00 89.56 161 GLU A C 1
ATOM 1215 O O . GLU A 1 161 ? 4.861 2.852 42.001 1.00 89.56 161 GLU A O 1
ATOM 1220 N N . SER A 1 162 ? 4.501 0.869 41.026 1.00 84.88 162 SER A N 1
ATOM 1221 C CA . SER A 1 162 ? 4.855 0.098 42.234 1.00 84.88 162 SER A CA 1
ATOM 1222 C C . SER A 1 162 ? 6.303 0.293 42.682 1.00 84.88 162 SER A C 1
ATOM 1224 O O . SER A 1 162 ? 6.623 0.044 43.840 1.00 84.88 162 SER A O 1
ATOM 1226 N N . ASP A 1 163 ? 7.170 0.695 41.760 1.00 83.81 163 ASP A N 1
ATOM 1227 C CA . ASP A 1 163 ? 8.598 0.923 41.955 1.00 83.81 163 ASP A CA 1
ATOM 1228 C C . ASP A 1 163 ? 8.931 2.400 42.236 1.00 83.81 163 ASP A C 1
ATOM 1230 O O . ASP A 1 163 ? 10.106 2.755 42.321 1.00 83.81 163 ASP A O 1
ATOM 1234 N N . ALA A 1 164 ? 7.929 3.267 42.430 1.00 85.88 164 ALA A N 1
ATOM 1235 C CA . ALA A 1 164 ? 8.150 4.648 42.836 1.00 85.88 164 ALA A CA 1
ATOM 1236 C C . ALA A 1 164 ? 8.595 4.733 44.308 1.00 85.88 164 ALA A C 1
ATOM 1238 O O . ALA A 1 164 ? 7.866 4.368 45.236 1.00 85.88 164 ALA A O 1
ATOM 1239 N N . LEU A 1 165 ? 9.793 5.269 44.530 1.00 84.31 165 LEU A N 1
ATOM 1240 C CA . LEU A 1 165 ? 10.402 5.501 45.838 1.00 84.31 165 LEU A CA 1
ATOM 1241 C C . LEU A 1 165 ? 10.440 6.998 46.134 1.00 84.31 165 LEU A C 1
ATOM 1243 O O . LEU A 1 165 ? 10.733 7.789 45.251 1.00 84.31 165 LEU A O 1
ATOM 1247 N N . PHE A 1 166 ? 10.175 7.425 47.365 1.00 83.62 166 PHE A N 1
ATOM 1248 C CA . PHE A 1 166 ? 10.315 8.841 47.722 1.00 83.62 166 PHE A CA 1
ATOM 1249 C C . PHE A 1 166 ? 11.805 9.221 47.804 1.00 83.62 166 PHE A C 1
ATOM 1251 O O . PHE A 1 166 ? 12.553 8.592 48.547 1.00 83.62 166 PHE A O 1
ATOM 1258 N N . ALA A 1 167 ? 12.232 10.257 47.076 1.00 72.56 167 ALA A N 1
ATOM 1259 C CA . ALA A 1 167 ? 13.636 10.652 46.872 1.00 72.56 167 ALA A CA 1
ATOM 1260 C C . ALA A 1 167 ? 14.305 11.323 48.098 1.00 72.56 167 ALA A C 1
ATOM 1262 O O . ALA A 1 167 ? 15.334 11.990 47.983 1.00 72.56 167 ALA A O 1
ATOM 1263 N N . GLY A 1 168 ? 13.703 11.206 49.283 1.00 60.59 168 GLY A N 1
ATOM 1264 C CA . GLY A 1 168 ? 14.119 11.893 50.503 1.00 60.59 168 GLY A CA 1
ATOM 1265 C C . GLY A 1 168 ? 15.378 11.310 51.152 1.00 60.59 168 GLY A C 1
ATOM 1266 O O . GLY A 1 168 ? 15.267 10.685 52.196 1.00 60.59 168 GLY A O 1
ATOM 1267 N N . GLY A 1 169 ? 16.552 11.574 50.569 1.00 51.81 169 GLY A N 1
ATOM 1268 C CA . GLY A 1 169 ? 17.859 11.640 51.244 1.00 51.81 169 GLY A CA 1
ATOM 1269 C C . GLY A 1 169 ? 18.489 10.316 51.701 1.00 51.81 169 GLY A C 1
ATOM 1270 O O . GLY A 1 169 ? 18.009 9.664 52.624 1.00 51.81 169 GLY A O 1
ATOM 1271 N N . GLY A 1 170 ? 19.653 9.994 51.129 1.00 45.75 170 GLY A N 1
ATOM 1272 C CA . GLY A 1 170 ? 20.471 8.790 51.353 1.00 45.75 170 GLY A CA 1
ATOM 1273 C C . GLY A 1 170 ? 21.001 8.495 52.768 1.00 45.75 170 GLY A C 1
ATOM 1274 O O . GLY A 1 170 ? 21.921 7.699 52.887 1.00 45.75 170 GLY A O 1
ATOM 1275 N N . GLU A 1 171 ? 20.424 9.055 53.831 1.00 41.22 171 GLU A N 1
ATOM 1276 C CA . GLU A 1 171 ? 20.703 8.672 55.231 1.00 41.22 171 GLU A CA 1
ATOM 1277 C C . GLU A 1 171 ? 19.439 8.610 56.116 1.00 41.22 171 GLU A C 1
ATOM 1279 O O . GLU A 1 171 ? 19.509 8.276 57.298 1.00 41.22 171 GLU A O 1
ATOM 1284 N N . ALA A 1 172 ? 18.246 8.871 55.570 1.00 40.47 172 ALA A N 1
ATOM 1285 C CA . ALA A 1 172 ? 17.008 8.943 56.343 1.00 40.47 172 ALA A CA 1
ATOM 1286 C C . ALA A 1 172 ? 16.172 7.651 56.270 1.00 40.47 172 ALA A C 1
ATOM 1288 O O . ALA A 1 172 ? 14.974 7.690 56.006 1.00 40.47 172 ALA A O 1
ATOM 1289 N N . THR A 1 173 ? 16.747 6.497 56.622 1.00 42.81 173 THR A N 1
ATOM 1290 C CA . THR A 1 173 ? 15.950 5.301 56.982 1.00 42.81 173 THR A CA 1
ATOM 1291 C C . THR A 1 173 ? 15.193 5.459 58.312 1.00 42.81 173 THR A C 1
ATOM 1293 O O . THR A 1 173 ? 14.557 4.515 58.774 1.00 42.81 173 THR A O 1
ATOM 1296 N N . HIS A 1 174 ? 15.220 6.647 58.932 1.00 37.19 174 HIS A N 1
ATOM 1297 C CA . HIS A 1 174 ? 14.640 6.902 60.253 1.00 37.19 174 HIS A CA 1
ATOM 1298 C C . HIS A 1 174 ? 13.639 8.063 60.344 1.00 37.19 174 HIS A C 1
ATOM 1300 O O . HIS A 1 174 ? 13.079 8.270 61.420 1.00 37.19 174 HIS A O 1
ATOM 1306 N N . PHE A 1 175 ? 13.316 8.764 59.250 1.00 37.44 175 PHE A N 1
ATOM 1307 C CA . PHE A 1 175 ? 12.198 9.713 59.272 1.00 37.44 175 PHE A CA 1
ATOM 1308 C C . PHE A 1 175 ? 10.900 9.063 58.788 1.00 37.44 175 PHE A C 1
ATOM 1310 O O . PHE A 1 175 ? 10.618 8.935 57.599 1.00 37.44 175 PHE A O 1
ATOM 1317 N N . ALA A 1 176 ? 10.074 8.708 59.771 1.00 40.72 176 ALA A N 1
ATOM 1318 C CA . ALA A 1 176 ? 8.628 8.839 59.674 1.00 40.72 176 ALA A CA 1
ATOM 1319 C C . ALA A 1 176 ? 8.265 10.174 58.979 1.00 40.72 176 ALA A C 1
ATOM 1321 O O . ALA A 1 176 ? 8.800 11.220 59.323 1.00 40.72 176 ALA A O 1
ATOM 1322 N N . GLY A 1 177 ? 7.369 10.232 58.004 1.00 54.25 177 GLY A N 1
ATOM 1323 C CA . GLY A 1 177 ? 6.552 9.174 57.447 1.00 54.25 177 GLY A CA 1
ATOM 1324 C C . GLY A 1 177 ? 5.919 9.647 56.146 1.00 54.25 177 GLY A C 1
ATOM 1325 O O . GLY A 1 177 ? 6.216 10.730 55.647 1.00 54.25 177 GLY A O 1
ATOM 1326 N N . ALA A 1 178 ? 4.998 8.853 55.608 1.00 59.91 178 ALA A N 1
ATOM 1327 C CA . ALA A 1 178 ? 4.216 9.213 54.426 1.00 59.91 178 ALA A CA 1
ATOM 1328 C C . ALA A 1 178 ? 3.513 10.580 54.503 1.00 59.91 178 ALA A C 1
ATOM 1330 O O . ALA A 1 178 ? 3.071 11.086 53.477 1.00 59.91 178 ALA A O 1
ATOM 1331 N N . SER A 1 179 ? 3.432 11.197 55.68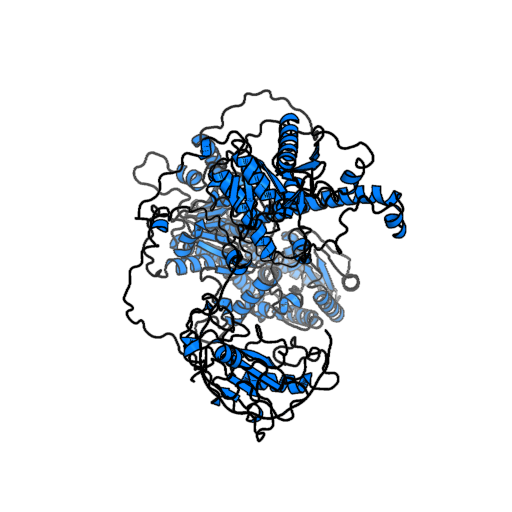6 1.00 68.12 179 SER A N 1
ATOM 1332 C CA . SER A 1 179 ? 3.015 12.586 55.850 1.00 68.12 179 SER A CA 1
ATOM 1333 C C . SER A 1 179 ? 3.929 13.553 55.098 1.00 68.12 179 SER A C 1
ATOM 1335 O O . SER A 1 179 ? 3.423 14.506 54.528 1.00 68.12 179 SER A O 1
ATOM 1337 N N . LEU A 1 180 ? 5.243 13.311 55.033 1.00 74.44 180 LEU A N 1
ATOM 1338 C CA . LEU A 1 180 ? 6.184 14.178 54.321 1.00 74.44 180 LEU A CA 1
ATOM 1339 C C . LEU A 1 180 ? 6.039 14.045 52.800 1.00 74.44 180 LEU A C 1
ATOM 1341 O O . LEU A 1 180 ? 6.058 15.051 52.097 1.00 74.44 180 LEU A O 1
ATOM 1345 N N . ALA A 1 181 ? 5.855 12.820 52.297 1.00 75.31 181 ALA A N 1
ATOM 1346 C CA . ALA A 1 181 ? 5.618 12.580 50.875 1.00 75.31 181 ALA A CA 1
ATOM 1347 C C . ALA A 1 181 ? 4.288 13.198 50.420 1.00 75.31 181 ALA A C 1
ATOM 1349 O O . ALA A 1 181 ? 4.260 13.906 49.415 1.00 75.31 181 ALA A O 1
ATOM 1350 N N . ASP A 1 182 ? 3.213 12.996 51.191 1.00 79.38 182 ASP A N 1
ATOM 1351 C CA . ASP A 1 182 ? 1.920 13.638 50.937 1.00 79.38 182 ASP A CA 1
ATOM 1352 C C . ASP A 1 182 ? 2.042 15.166 51.021 1.00 79.38 182 ASP A C 1
ATOM 1354 O O . ASP A 1 182 ? 1.684 15.844 50.068 1.00 79.38 182 ASP A O 1
ATOM 1358 N N . GLN A 1 183 ? 2.659 15.725 52.069 1.00 81.62 183 GLN A N 1
ATOM 1359 C CA . GLN A 1 183 ? 2.897 17.172 52.181 1.00 81.62 183 GLN A CA 1
ATOM 1360 C C . GLN A 1 183 ? 3.699 17.733 51.003 1.00 81.62 183 GLN A C 1
ATOM 1362 O O . GLN A 1 183 ? 3.391 18.824 50.528 1.00 81.62 183 GLN A O 1
ATOM 1367 N N . ALA A 1 184 ? 4.703 17.007 50.509 1.00 82.88 184 ALA A N 1
ATOM 1368 C CA . ALA A 1 184 ? 5.488 17.427 49.356 1.00 82.88 184 ALA A CA 1
ATOM 1369 C C . ALA A 1 184 ? 4.655 17.416 48.064 1.00 82.88 184 ALA A C 1
ATOM 1371 O O . ALA A 1 184 ? 4.714 18.373 47.292 1.00 82.88 184 ALA A O 1
ATOM 1372 N N . VAL A 1 185 ? 3.837 16.379 47.848 1.00 86.56 185 VAL A N 1
ATOM 1373 C CA . VAL A 1 185 ? 2.896 16.321 46.717 1.00 86.56 185 VAL A CA 1
ATOM 1374 C C . VAL A 1 185 ? 1.856 17.438 46.824 1.00 86.56 185 VAL A C 1
ATOM 1376 O O . VAL A 1 185 ? 1.644 18.153 45.847 1.00 86.56 185 VAL A O 1
ATOM 1379 N N . GLN A 1 186 ? 1.261 17.655 48.001 1.00 86.00 186 GLN A N 1
ATOM 1380 C CA . GLN A 1 186 ? 0.314 18.750 48.231 1.00 86.00 186 GLN A CA 1
ATOM 1381 C C . GLN A 1 186 ? 0.964 20.115 47.999 1.00 86.00 186 GLN A C 1
ATOM 1383 O O . GLN A 1 186 ? 0.334 20.981 47.406 1.00 86.00 186 GLN A O 1
ATOM 1388 N N . ALA A 1 187 ? 2.222 20.311 48.401 1.00 85.00 187 ALA A N 1
ATOM 1389 C CA . ALA A 1 187 ? 2.948 21.550 48.141 1.00 85.00 187 ALA A CA 1
ATOM 1390 C C . ALA A 1 187 ? 3.174 21.779 46.636 1.00 85.00 187 ALA A C 1
ATOM 1392 O O . ALA A 1 187 ? 2.998 22.898 46.164 1.00 85.00 187 ALA A O 1
ATOM 1393 N N . VAL A 1 188 ? 3.502 20.730 45.868 1.00 87.19 188 VAL A N 1
ATOM 1394 C CA . VAL A 1 188 ? 3.610 20.809 44.399 1.00 87.19 188 VAL A CA 1
ATOM 1395 C C . VAL A 1 188 ? 2.265 21.146 43.758 1.00 87.19 188 VAL A C 1
ATOM 1397 O O . VAL A 1 188 ? 2.216 21.988 42.866 1.00 87.19 188 VAL A O 1
ATOM 1400 N N . LEU A 1 189 ? 1.177 20.508 44.198 1.00 89.25 189 LEU A N 1
ATOM 1401 C CA . LEU A 1 189 ? -0.163 20.774 43.672 1.00 89.25 189 LEU A CA 1
ATOM 1402 C C . LEU A 1 189 ? -0.656 22.176 44.050 1.00 89.25 189 LEU A C 1
ATOM 1404 O O . LEU A 1 189 ? -1.229 22.855 43.209 1.00 89.25 189 LEU A O 1
ATOM 1408 N N . ALA A 1 190 ? -0.384 22.635 45.272 1.00 87.38 190 ALA A N 1
ATOM 1409 C CA . ALA A 1 190 ? -0.723 23.982 45.719 1.00 87.38 190 ALA A CA 1
ATOM 1410 C C . ALA A 1 190 ? 0.058 25.053 44.944 1.00 87.38 190 ALA A C 1
ATOM 1412 O O . ALA A 1 190 ? -0.527 26.055 44.552 1.00 87.38 190 ALA A O 1
ATOM 1413 N N . GLU A 1 191 ? 1.349 24.834 44.671 1.00 86.44 191 GLU A N 1
ATOM 1414 C CA . GLU A 1 191 ? 2.137 25.697 43.777 1.00 86.44 191 GLU A CA 1
ATOM 1415 C C . GLU A 1 191 ? 1.550 25.698 42.358 1.00 86.44 191 GLU A C 1
ATOM 1417 O O . GLU A 1 191 ? 1.442 26.750 41.730 1.00 86.44 191 GLU A O 1
ATOM 1422 N N . ALA A 1 192 ? 1.140 24.530 41.853 1.00 86.56 192 ALA A N 1
ATOM 1423 C CA . ALA A 1 192 ? 0.505 24.412 40.546 1.00 86.56 192 ALA A CA 1
ATOM 1424 C C . ALA A 1 192 ? -0.762 25.263 40.455 1.00 86.56 192 ALA A C 1
ATOM 1426 O O . ALA A 1 192 ? -0.881 26.078 39.541 1.00 86.56 192 ALA A O 1
ATOM 1427 N N . ASP A 1 193 ? -1.646 25.117 41.442 1.00 85.75 193 ASP A N 1
ATOM 1428 C CA . ASP A 1 193 ? -2.909 25.844 41.535 1.00 85.75 193 ASP A CA 1
ATOM 1429 C C . ASP A 1 193 ? -2.678 27.355 41.748 1.00 85.75 193 ASP A C 1
ATOM 1431 O O . ASP A 1 193 ? -3.354 28.176 41.137 1.00 85.75 193 ASP A O 1
ATOM 1435 N N . ALA A 1 194 ? -1.694 27.742 42.570 1.00 83.12 194 ALA A N 1
ATOM 1436 C CA . ALA A 1 194 ? -1.383 29.144 42.865 1.00 83.12 194 ALA A CA 1
ATOM 1437 C C . ALA A 1 194 ? -0.695 29.875 41.705 1.00 83.12 194 ALA A C 1
ATOM 1439 O O . ALA A 1 194 ? -0.798 31.095 41.590 1.00 83.12 194 ALA A O 1
ATOM 1440 N N . SER A 1 195 ? 0.026 29.148 40.852 1.00 77.81 195 SER A N 1
ATOM 1441 C CA . SER A 1 195 ? 0.785 29.741 39.751 1.00 77.81 195 SER A CA 1
ATOM 1442 C C . SER A 1 195 ? -0.077 30.210 38.571 1.00 77.81 195 SER A C 1
ATOM 1444 O O . SER A 1 195 ? 0.490 30.721 37.603 1.00 77.81 195 SER A O 1
ATOM 1446 N N . ASP A 1 196 ? -1.403 30.002 38.626 1.00 73.81 196 ASP A N 1
ATOM 1447 C CA . ASP A 1 196 ? -2.354 30.160 37.506 1.00 73.81 196 ASP A CA 1
ATOM 1448 C C . ASP A 1 196 ? -1.850 29.478 36.219 1.00 73.81 196 ASP A C 1
ATOM 1450 O O . ASP A 1 196 ? -2.160 29.839 35.082 1.00 73.81 196 ASP A O 1
ATOM 1454 N N . ARG A 1 197 ? -0.976 28.478 36.395 1.00 75.00 197 ARG A N 1
ATOM 1455 C CA . ARG A 1 197 ? -0.452 27.683 35.302 1.00 75.00 197 ARG A CA 1
ATOM 1456 C C . ARG A 1 197 ? -1.475 26.623 35.046 1.00 75.00 197 ARG A C 1
ATOM 1458 O O . ARG A 1 197 ? -1.746 25.760 35.870 1.00 75.00 197 ARG A O 1
ATOM 1465 N N . ASP A 1 198 ? -1.991 26.698 33.849 1.00 87.69 198 ASP A N 1
ATOM 1466 C CA . ASP A 1 198 ? -3.051 25.876 33.327 1.00 87.69 198 ASP A CA 1
ATOM 1467 C C . ASP A 1 198 ? -2.495 24.451 33.040 1.00 87.69 198 ASP A C 1
ATOM 1469 O O . ASP A 1 198 ? -2.351 24.004 31.906 1.00 87.69 198 ASP A O 1
ATOM 1473 N N . TRP A 1 199 ? -2.012 23.752 34.069 1.00 93.69 199 TRP A N 1
ATOM 1474 C CA . TRP A 1 199 ? -1.236 22.520 33.943 1.00 93.69 199 TRP A CA 1
ATOM 1475 C C . TRP A 1 199 ? -2.127 21.327 33.592 1.00 93.69 199 TRP A C 1
ATOM 1477 O O . TRP A 1 199 ? -3.298 21.242 33.959 1.00 93.69 199 TRP A O 1
ATOM 1487 N N . GLU A 1 200 ? -1.570 20.371 32.854 1.00 95.50 200 GLU A N 1
ATOM 1488 C CA . GLU A 1 200 ? -2.300 19.162 32.456 1.00 95.50 200 GLU A CA 1
ATOM 1489 C C . GLU A 1 200 ? -1.630 17.898 32.969 1.00 95.50 200 GLU A C 1
ATOM 1491 O O . GLU A 1 200 ? -2.313 16.920 33.272 1.00 95.50 200 GLU A O 1
ATOM 1496 N N . LEU A 1 201 ? -0.305 17.935 33.110 1.00 95.31 201 LEU A N 1
ATOM 1497 C CA . LEU A 1 201 ? 0.473 16.882 33.737 1.00 95.31 201 LEU A CA 1
ATOM 1498 C C . LEU A 1 201 ? 1.690 17.478 34.459 1.00 95.31 201 LEU A C 1
ATOM 1500 O O . LEU A 1 201 ? 2.376 18.347 33.923 1.00 95.31 201 LEU A O 1
ATOM 1504 N N . ILE A 1 202 ? 1.967 16.996 35.669 1.00 93.25 202 ILE A N 1
ATOM 1505 C CA . ILE A 1 202 ? 3.167 17.323 36.446 1.00 93.25 202 ILE A CA 1
ATOM 1506 C C . ILE A 1 202 ? 3.919 16.025 36.716 1.00 93.25 202 ILE A C 1
ATOM 1508 O O . ILE A 1 202 ? 3.423 15.159 37.426 1.00 93.25 202 ILE A O 1
ATOM 1512 N N . ASN A 1 203 ? 5.128 15.880 36.191 1.00 92.06 203 ASN A N 1
ATOM 1513 C CA . ASN A 1 203 ? 5.999 14.775 36.560 1.00 92.06 203 ASN A CA 1
ATOM 1514 C C . ASN A 1 203 ? 6.576 15.029 37.960 1.00 92.06 203 ASN A C 1
ATOM 1516 O O . ASN A 1 203 ? 7.177 16.075 38.209 1.00 92.06 203 ASN A O 1
ATOM 1520 N N . LEU A 1 204 ? 6.347 14.086 38.872 1.00 90.69 204 LEU A N 1
ATOM 1521 C CA . LEU A 1 204 ? 6.809 14.145 40.262 1.00 90.69 204 LEU A CA 1
ATOM 1522 C C . LEU A 1 204 ? 8.142 13.397 40.448 1.00 90.69 204 LEU A C 1
ATOM 1524 O O . LEU A 1 204 ? 8.780 13.513 41.496 1.00 90.69 204 LEU A O 1
ATOM 1528 N N . GLY A 1 205 ? 8.544 12.630 39.435 1.00 79.62 205 GLY A N 1
ATOM 1529 C CA . GLY A 1 205 ? 9.807 11.922 39.326 1.00 79.62 205 GLY A CA 1
ATOM 1530 C C . GLY A 1 205 ? 10.859 12.647 38.475 1.00 79.62 205 GLY A C 1
ATOM 1531 O O . GLY A 1 205 ? 10.897 13.874 38.395 1.00 79.62 205 GLY A O 1
ATOM 1532 N N . ARG A 1 206 ? 11.776 11.885 37.866 1.00 70.81 206 ARG A N 1
ATOM 1533 C CA . ARG A 1 206 ? 12.953 12.412 37.154 1.00 70.81 206 ARG A CA 1
ATOM 1534 C C . ARG A 1 206 ? 12.662 12.691 35.671 1.00 70.81 206 ARG A C 1
ATOM 1536 O O . ARG A 1 206 ? 12.218 11.814 34.939 1.00 70.81 206 ARG A O 1
ATOM 1543 N N . GLY A 1 207 ? 13.024 13.878 35.181 1.00 55.59 207 GLY A N 1
ATOM 1544 C CA . GLY A 1 207 ? 13.121 14.172 33.744 1.00 55.59 207 GLY A CA 1
ATOM 1545 C C . GLY A 1 207 ? 14.556 13.980 33.241 1.00 55.59 207 GLY A C 1
ATOM 1546 O O . GLY A 1 207 ? 15.481 14.579 33.775 1.00 55.59 207 GLY A O 1
ATOM 1547 N N . TRP A 1 208 ? 14.780 13.166 32.208 1.00 52.28 208 TRP A N 1
ATOM 1548 C CA . TRP A 1 208 ? 16.103 12.989 31.573 1.00 52.28 208 TRP A CA 1
ATOM 1549 C C . TRP A 1 208 ? 16.529 14.190 30.714 1.00 52.28 208 TRP A C 1
ATOM 1551 O O . TRP A 1 208 ? 17.638 14.199 30.189 1.00 52.28 208 TRP A O 1
ATOM 1561 N N . GLY A 1 209 ? 15.678 15.206 30.562 1.00 49.38 209 GLY A N 1
ATOM 1562 C CA . GLY A 1 209 ? 15.941 16.306 29.640 1.00 49.38 209 GLY A CA 1
ATOM 1563 C C . GLY A 1 209 ? 17.074 17.250 30.054 1.00 49.38 209 GLY A C 1
ATOM 1564 O O . GLY A 1 209 ? 17.758 17.754 29.171 1.00 49.38 209 GLY A O 1
ATOM 1565 N N . PHE A 1 210 ? 17.284 17.522 31.353 1.00 54.53 210 PHE A N 1
ATOM 1566 C CA . PHE A 1 210 ? 18.116 18.665 31.774 1.00 54.53 210 PHE A CA 1
ATOM 1567 C C . PHE A 1 210 ? 18.727 18.528 33.183 1.00 54.53 210 PHE A C 1
ATOM 1569 O O . PHE A 1 210 ? 18.407 19.307 34.080 1.00 54.53 210 PHE A O 1
ATOM 1576 N N . CYS A 1 211 ? 19.649 17.582 33.395 1.00 56.19 211 CYS A N 1
ATOM 1577 C CA . CYS A 1 211 ? 20.323 17.449 34.699 1.00 56.19 211 CYS A CA 1
ATOM 1578 C C . CYS A 1 211 ? 21.051 18.722 35.168 1.00 56.19 211 CYS A C 1
ATOM 1580 O O . CYS A 1 211 ? 21.125 18.964 36.368 1.00 56.19 211 CYS A O 1
ATOM 1582 N N . GLU A 1 212 ? 21.542 19.554 34.247 1.00 53.66 212 GLU A N 1
ATOM 1583 C CA . GLU A 1 212 ? 22.211 20.827 34.561 1.00 53.66 212 GLU A CA 1
ATOM 1584 C C . GLU A 1 212 ? 21.258 21.857 35.190 1.00 53.66 212 GLU A C 1
ATOM 1586 O O . GLU A 1 212 ? 21.655 22.638 36.057 1.00 53.66 212 GLU A O 1
ATOM 1591 N N . LEU A 1 213 ? 19.973 21.832 34.810 1.00 51.22 213 LEU A N 1
ATOM 1592 C CA . LEU A 1 213 ? 18.965 22.689 35.434 1.00 51.22 213 LEU A CA 1
ATOM 1593 C C . LEU A 1 213 ? 18.646 22.229 36.853 1.00 51.22 213 LEU A C 1
ATOM 1595 O O . LEU A 1 213 ? 18.368 23.091 37.685 1.00 51.22 213 LEU A O 1
ATOM 1599 N N . ASP A 1 214 ? 18.723 20.927 37.145 1.00 48.91 214 ASP A N 1
ATOM 1600 C CA . ASP A 1 214 ? 18.543 20.378 38.493 1.00 48.91 214 ASP A CA 1
ATOM 1601 C C . ASP A 1 214 ? 19.727 20.717 39.418 1.00 48.91 214 ASP A C 1
ATOM 1603 O O . ASP A 1 214 ? 19.498 21.141 40.555 1.00 48.91 214 ASP A O 1
ATOM 1607 N N . THR A 1 215 ? 20.974 20.641 38.931 1.00 46.62 215 THR A N 1
ATOM 1608 C CA . THR A 1 215 ? 22.194 20.887 39.729 1.00 46.62 215 THR A CA 1
ATOM 1609 C C . THR A 1 215 ? 22.495 22.362 40.008 1.00 46.62 215 THR A C 1
ATOM 1611 O O . THR A 1 215 ? 23.000 22.670 41.087 1.00 46.62 215 THR A O 1
ATOM 1614 N N . ALA A 1 216 ? 22.140 23.300 39.121 1.00 46.94 216 ALA A N 1
ATOM 1615 C CA . ALA A 1 216 ? 22.530 24.715 39.248 1.00 46.94 216 ALA A CA 1
ATOM 1616 C C . ALA A 1 216 ? 21.967 25.480 40.476 1.00 46.94 216 ALA A C 1
ATOM 1618 O O . ALA A 1 216 ? 22.373 26.611 40.722 1.00 46.94 216 ALA A O 1
ATOM 1619 N N . LEU A 1 217 ? 21.055 24.899 41.266 1.00 44.19 217 LEU A N 1
ATOM 1620 C CA . LEU A 1 217 ? 20.561 25.493 42.527 1.00 44.19 217 LEU A CA 1
ATOM 1621 C C . LEU A 1 217 ? 20.679 24.534 43.726 1.00 44.19 217 LEU A C 1
ATOM 1623 O O . LEU A 1 217 ? 20.083 24.787 44.771 1.00 44.19 217 LEU A O 1
ATOM 1627 N N . ALA A 1 218 ? 21.398 23.418 43.568 1.00 37.62 218 ALA A N 1
ATOM 1628 C CA . ALA A 1 218 ? 21.491 22.362 44.573 1.00 37.62 218 ALA A CA 1
ATOM 1629 C C . ALA A 1 218 ? 22.574 22.523 45.664 1.00 37.62 218 ALA A C 1
ATOM 1631 O O . ALA A 1 218 ? 22.497 21.753 46.620 1.00 37.62 218 ALA A O 1
ATOM 1632 N N . PRO A 1 219 ? 23.538 23.469 45.645 1.00 40.44 219 PRO A N 1
ATOM 1633 C CA . PRO A 1 219 ? 24.408 23.622 46.801 1.00 40.44 219 PRO A CA 1
ATOM 1634 C C . PRO A 1 219 ? 23.945 24.763 47.722 1.00 40.44 219 PRO A C 1
ATOM 1636 O O . PRO A 1 219 ? 23.817 25.913 47.312 1.00 40.44 219 PRO A O 1
ATOM 1639 N N . ALA A 1 220 ? 23.803 24.418 49.005 1.00 36.28 220 ALA A N 1
ATOM 1640 C CA . ALA A 1 220 ? 24.089 25.281 50.160 1.00 36.28 220 ALA A CA 1
ATOM 1641 C C . ALA A 1 220 ? 22.986 26.143 50.812 1.00 36.28 220 ALA A C 1
ATOM 1643 O O . ALA A 1 220 ? 23.324 27.027 51.596 1.00 36.28 220 ALA A O 1
ATOM 1644 N N . VAL A 1 221 ? 21.691 25.853 50.646 1.00 35.84 221 VAL A N 1
ATOM 1645 C CA . VAL A 1 221 ? 20.687 26.372 51.602 1.00 35.84 221 VAL A CA 1
ATOM 1646 C C . VAL A 1 221 ? 19.940 25.207 52.227 1.00 35.84 221 VAL A C 1
ATOM 1648 O O . VAL A 1 221 ? 19.216 24.491 51.540 1.00 35.84 221 VAL A O 1
ATOM 1651 N N . GLY A 1 222 ? 20.166 25.000 53.527 1.00 41.50 222 GLY A N 1
ATOM 1652 C CA . GLY A 1 222 ? 19.561 23.933 54.315 1.00 41.50 222 GLY A CA 1
ATOM 1653 C C . GLY A 1 222 ? 18.064 23.807 54.040 1.00 41.50 222 GLY A C 1
ATOM 1654 O O . GLY A 1 222 ? 17.293 24.741 54.261 1.00 41.50 222 GLY A O 1
ATOM 1655 N N . TYR A 1 223 ? 17.670 22.641 53.530 1.00 43.56 223 TYR A N 1
ATOM 1656 C CA . TYR A 1 223 ? 16.282 22.265 53.299 1.00 43.56 223 TYR A CA 1
ATOM 1657 C C . TYR A 1 223 ? 15.595 22.053 54.651 1.00 43.56 223 TYR A C 1
ATOM 1659 O O . TYR A 1 223 ? 15.509 20.942 55.162 1.00 43.56 223 TYR A O 1
ATOM 1667 N N . VAL A 1 224 ? 15.116 23.139 55.252 1.00 39.53 224 VAL A N 1
ATOM 1668 C CA . VAL A 1 224 ? 14.237 23.091 56.423 1.00 39.53 224 VAL A CA 1
ATOM 1669 C C . VAL A 1 224 ? 13.010 23.943 56.115 1.00 39.53 224 VAL A C 1
ATOM 1671 O O . VAL A 1 224 ? 12.902 25.100 56.508 1.00 39.53 224 VAL A O 1
ATOM 1674 N N . GLY A 1 225 ? 12.087 23.378 55.334 1.00 49.34 225 GLY A N 1
ATOM 1675 C CA . GLY A 1 225 ? 10.733 23.913 55.209 1.00 49.34 225 GLY A CA 1
ATOM 1676 C C . GLY A 1 225 ? 10.005 23.519 53.913 1.00 49.34 225 GLY A C 1
ATOM 1677 O O . GLY A 1 225 ? 10.593 23.622 52.838 1.00 49.34 225 GLY A O 1
ATOM 1678 N N . PRO A 1 226 ? 8.706 23.160 53.969 1.00 49.38 226 PRO A N 1
ATOM 1679 C CA . PRO A 1 226 ? 7.863 22.780 52.819 1.00 49.38 226 PRO A CA 1
ATOM 1680 C C . PRO A 1 226 ? 7.565 23.919 51.814 1.00 49.38 226 PRO A C 1
ATOM 1682 O O . PRO A 1 226 ? 6.602 23.853 51.059 1.00 49.38 226 PRO A O 1
ATOM 1685 N N . ARG A 1 227 ? 8.355 25.002 51.791 1.00 49.00 227 ARG A N 1
ATOM 1686 C CA . ARG A 1 227 ? 7.961 26.286 51.188 1.00 49.00 227 ARG A CA 1
ATOM 1687 C C . ARG A 1 227 ? 8.475 26.605 49.784 1.00 49.00 227 ARG A C 1
ATOM 1689 O O . ARG A 1 227 ? 8.198 27.713 49.341 1.00 49.00 227 ARG A O 1
ATOM 1696 N N . ARG A 1 228 ? 9.190 25.735 49.058 1.00 65.19 228 ARG A N 1
ATOM 1697 C CA . ARG A 1 228 ? 9.610 26.064 47.670 1.00 65.19 228 ARG A CA 1
ATOM 1698 C C . ARG A 1 228 ? 9.688 24.868 46.716 1.00 65.19 228 ARG A C 1
ATOM 1700 O O . ARG A 1 228 ? 10.655 24.758 45.964 1.00 65.19 228 ARG A O 1
ATOM 1707 N N . ALA A 1 229 ? 8.674 24.003 46.705 1.00 69.25 229 ALA A N 1
ATOM 1708 C CA . ALA A 1 229 ? 8.452 23.194 45.508 1.00 69.25 229 ALA A CA 1
ATOM 1709 C C . ALA A 1 229 ? 8.180 24.153 44.335 1.00 69.25 229 ALA A C 1
ATOM 1711 O O . ALA A 1 229 ? 7.373 25.066 44.470 1.00 69.25 229 ALA A O 1
ATOM 1712 N N . ARG A 1 230 ? 8.898 24.011 43.220 1.00 78.44 230 ARG A N 1
ATOM 1713 C CA . ARG A 1 230 ? 8.727 24.839 42.018 1.00 78.44 230 ARG A CA 1
ATOM 1714 C C . ARG A 1 230 ? 8.342 23.967 40.839 1.00 78.44 230 ARG A C 1
ATOM 1716 O O . ARG A 1 230 ? 8.884 22.877 40.674 1.00 78.44 230 ARG A O 1
ATOM 1723 N N . LEU A 1 231 ? 7.474 24.484 39.977 1.00 83.12 231 LEU A N 1
ATOM 1724 C CA . LEU A 1 231 ? 7.171 23.857 38.696 1.00 83.12 231 LEU A CA 1
ATOM 1725 C C . LEU A 1 231 ? 8.049 24.418 37.583 1.00 83.12 231 LEU A C 1
ATOM 1727 O O . LEU A 1 231 ? 8.057 25.625 37.311 1.00 83.12 231 LEU A O 1
ATOM 1731 N N . VAL A 1 232 ? 8.740 23.523 36.887 1.00 81.88 232 VAL A N 1
ATOM 1732 C CA . VAL A 1 232 ? 9.530 23.845 35.697 1.00 81.88 232 VAL A CA 1
ATOM 1733 C C . VAL A 1 232 ? 8.817 23.268 34.482 1.00 81.88 232 VAL A C 1
ATOM 1735 O O . VAL A 1 232 ? 8.411 22.110 34.503 1.00 81.88 232 VAL A O 1
ATOM 1738 N N . ALA A 1 233 ? 8.625 24.069 33.433 1.00 81.81 233 ALA A N 1
ATOM 1739 C CA . ALA A 1 233 ? 8.074 23.559 32.180 1.00 81.81 233 ALA A CA 1
ATOM 1740 C C . ALA A 1 233 ? 9.023 22.490 31.621 1.00 81.81 233 ALA A C 1
ATOM 1742 O O . ALA A 1 233 ? 10.217 22.748 31.464 1.00 81.81 233 ALA A O 1
ATOM 1743 N N . SER A 1 234 ? 8.500 21.295 31.352 1.00 76.69 234 SER A N 1
ATOM 1744 C CA . SER A 1 234 ? 9.317 20.137 30.997 1.00 76.69 234 SER A CA 1
ATOM 1745 C C . SER A 1 234 ? 8.889 19.594 29.635 1.00 76.69 234 SER A C 1
ATOM 1747 O O . SER A 1 234 ? 7.838 18.956 29.521 1.00 76.69 234 SER A O 1
ATOM 1749 N N . PRO A 1 235 ? 9.671 19.853 28.569 1.00 70.50 235 PRO A N 1
ATOM 1750 C CA . PRO A 1 235 ? 9.355 19.338 27.244 1.00 70.50 235 PRO A CA 1
ATOM 1751 C C . PRO A 1 235 ? 9.649 17.837 27.104 1.00 70.50 235 PRO A C 1
ATOM 1753 O O . PRO A 1 235 ? 9.213 17.249 26.125 1.00 70.50 235 PRO A O 1
ATOM 1756 N N . GLY A 1 236 ? 10.365 17.212 28.048 1.00 68.44 236 GLY A N 1
ATOM 1757 C CA . GLY A 1 236 ? 10.766 15.805 27.970 1.00 68.44 236 GLY A CA 1
ATOM 1758 C C . GLY A 1 236 ? 10.601 15.082 29.301 1.00 68.44 236 GLY A C 1
ATOM 1759 O O . GLY A 1 236 ? 11.393 15.278 30.227 1.00 68.44 236 GLY A O 1
ATOM 1760 N N . LEU A 1 237 ? 9.581 14.226 29.388 1.00 72.75 237 LEU A N 1
ATOM 1761 C CA . LEU A 1 237 ? 9.466 13.266 30.480 1.00 72.75 237 LEU A CA 1
ATOM 1762 C C . LEU A 1 237 ? 10.261 12.027 30.137 1.00 72.75 237 LEU A C 1
ATOM 1764 O O . LEU A 1 237 ? 10.147 11.503 29.037 1.00 72.75 237 LEU A O 1
ATOM 1768 N N . ALA A 1 238 ? 11.029 11.537 31.096 1.00 66.38 238 ALA A N 1
ATOM 1769 C CA . ALA A 1 238 ? 11.813 10.335 30.870 1.00 66.38 238 ALA A CA 1
ATOM 1770 C C . ALA A 1 238 ? 11.214 9.076 31.460 1.00 66.38 238 ALA A C 1
ATOM 1772 O O . ALA A 1 238 ? 11.577 7.983 31.040 1.00 66.38 238 ALA A O 1
ATOM 1773 N N . CYS A 1 239 ? 10.347 9.235 32.449 1.00 82.00 239 CYS A N 1
ATOM 1774 C CA . CYS A 1 239 ? 9.679 8.138 33.114 1.00 82.00 239 CYS A CA 1
ATOM 1775 C C . CYS A 1 239 ? 8.352 8.623 33.699 1.00 82.00 239 CYS A C 1
ATOM 1777 O O . CYS A 1 239 ? 8.204 9.791 34.081 1.00 82.00 239 CYS A O 1
ATOM 1779 N N . THR A 1 240 ? 7.398 7.707 33.768 1.00 90.50 240 THR A N 1
ATOM 1780 C CA . THR A 1 240 ? 6.028 7.906 34.248 1.00 90.50 240 THR A CA 1
ATOM 1781 C C . THR A 1 240 ? 5.768 7.197 35.575 1.00 90.50 240 THR A C 1
ATOM 1783 O O . THR A 1 240 ? 4.620 7.117 36.007 1.00 90.50 240 THR A O 1
ATOM 1786 N N . HIS A 1 241 ? 6.834 6.823 36.295 1.00 89.62 241 HIS A N 1
ATOM 1787 C CA . HIS A 1 241 ? 6.735 6.145 37.590 1.00 89.62 241 HIS A CA 1
ATOM 1788 C C . HIS A 1 241 ? 6.027 6.975 38.663 1.00 89.62 241 HIS A C 1
ATOM 1790 O O . HIS A 1 241 ? 5.438 6.420 39.583 1.00 89.62 241 HIS A O 1
ATOM 1796 N N . ALA A 1 242 ? 6.061 8.308 38.563 1.00 92.56 242 ALA A N 1
ATOM 1797 C CA . ALA A 1 242 ? 5.303 9.193 39.441 1.00 92.56 242 ALA A CA 1
ATOM 1798 C C . ALA A 1 242 ? 4.907 10.496 38.731 1.00 92.56 242 ALA A C 1
ATOM 1800 O O . ALA A 1 242 ? 5.767 11.292 38.339 1.00 92.56 242 ALA A O 1
ATOM 1801 N N . TYR A 1 243 ? 3.606 10.762 38.594 1.00 95.19 243 TYR A N 1
ATOM 1802 C CA . TYR A 1 243 ? 3.104 12.020 38.027 1.00 95.19 243 TYR A CA 1
ATOM 1803 C C . TYR A 1 243 ? 1.694 12.371 38.513 1.00 95.19 243 TYR A C 1
ATOM 1805 O O . TYR A 1 243 ? 0.899 11.503 38.852 1.00 95.19 243 TYR A O 1
ATOM 1813 N N . ALA A 1 244 ? 1.363 13.659 38.507 1.00 95.00 244 ALA A N 1
ATOM 1814 C CA . ALA A 1 244 ? -0.000 14.154 38.634 1.00 95.00 244 ALA A CA 1
ATOM 1815 C C . ALA A 1 244 ? -0.574 14.486 37.251 1.00 95.00 244 ALA A C 1
ATOM 1817 O O . ALA A 1 244 ? 0.145 14.963 36.375 1.00 95.00 244 ALA A O 1
ATOM 1818 N N . VAL A 1 245 ? -1.869 14.268 37.042 1.00 95.88 245 VAL A N 1
ATOM 1819 C CA . VAL A 1 245 ? -2.563 14.560 35.780 1.00 95.88 245 VAL A CA 1
ATOM 1820 C C . VAL A 1 245 ? -3.962 15.109 36.061 1.00 95.88 245 VAL A C 1
ATOM 1822 O O . VAL A 1 245 ? -4.643 14.649 36.979 1.00 95.88 245 VAL A O 1
ATOM 1825 N N . THR A 1 246 ? -4.401 16.105 35.291 1.00 96.00 246 THR A N 1
ATOM 1826 C CA . THR A 1 246 ? -5.779 16.625 35.362 1.00 96.00 246 THR A CA 1
ATOM 1827 C C . THR A 1 246 ? -6.724 15.800 34.488 1.00 96.00 246 THR A C 1
ATOM 1829 O O . THR A 1 246 ? -6.291 15.067 33.599 1.00 96.00 246 THR A O 1
ATOM 1832 N N . LEU A 1 247 ? -8.038 15.942 34.672 1.00 95.19 247 LEU A N 1
ATOM 1833 C CA . LEU A 1 247 ? -9.042 15.322 33.800 1.00 95.19 247 LEU A CA 1
ATOM 1834 C C . LEU A 1 247 ? -8.838 15.716 32.329 1.00 95.19 247 LEU A C 1
ATOM 1836 O O . LEU A 1 247 ? -8.969 14.882 31.433 1.00 95.19 247 LEU A O 1
ATOM 1840 N N . VAL A 1 248 ? -8.488 16.981 32.077 1.00 95.25 248 VAL A N 1
ATOM 1841 C CA . VAL A 1 248 ? -8.189 17.494 30.731 1.00 95.25 248 VAL A CA 1
ATOM 1842 C C . VAL A 1 248 ? -6.941 16.816 30.163 1.00 95.25 248 VAL A C 1
ATOM 1844 O O . VAL A 1 248 ? -6.976 16.328 29.030 1.00 95.25 248 VAL A O 1
ATOM 1847 N N . GLY A 1 249 ? -5.872 16.706 30.958 1.00 95.81 249 GLY A N 1
ATOM 1848 C CA . GLY A 1 249 ? -4.659 15.978 30.581 1.00 95.81 249 GLY A CA 1
ATOM 1849 C C . GLY A 1 249 ? -4.934 14.506 30.268 1.00 95.81 249 GLY A C 1
ATOM 1850 O O . GLY A 1 249 ? -4.535 14.013 29.213 1.00 95.81 249 GLY A O 1
ATOM 1851 N N . ALA A 1 250 ? -5.706 13.824 31.118 1.00 96.38 250 ALA A N 1
ATOM 1852 C CA . ALA A 1 250 ? -6.105 12.432 30.926 1.00 96.38 250 ALA A CA 1
ATOM 1853 C C . ALA A 1 250 ? -6.923 12.239 29.638 1.00 96.38 250 ALA A C 1
ATOM 1855 O O . ALA A 1 250 ? -6.626 11.334 28.860 1.00 96.38 250 ALA A O 1
ATOM 1856 N N . LYS A 1 251 ? -7.891 13.122 29.339 1.00 93.88 251 LYS A N 1
ATOM 1857 C CA . LYS A 1 251 ? -8.631 13.102 28.061 1.00 93.88 251 LYS A CA 1
ATOM 1858 C C . LYS A 1 251 ? -7.692 13.263 26.863 1.00 93.88 251 LYS A C 1
ATOM 1860 O O . LYS A 1 251 ? -7.805 12.519 25.885 1.00 93.88 251 LYS A O 1
ATOM 1865 N N . LYS A 1 252 ? -6.744 14.204 26.930 1.00 94.31 252 LYS A N 1
ATOM 1866 C CA . LYS A 1 252 ? -5.774 14.463 25.853 1.00 94.31 252 LYS A CA 1
ATOM 1867 C C . LYS A 1 252 ? -4.850 13.274 25.594 1.00 94.31 252 LYS A C 1
ATOM 1869 O O . LYS A 1 252 ? -4.616 12.960 24.424 1.00 94.31 252 LYS A O 1
ATOM 1874 N N . LEU A 1 253 ? -4.378 12.623 26.657 1.00 94.94 253 LEU A N 1
ATOM 1875 C CA . LEU A 1 253 ? -3.548 11.416 26.617 1.00 94.94 253 LEU A CA 1
ATOM 1876 C C . LEU A 1 253 ? -4.327 10.204 26.100 1.00 94.94 253 LEU A C 1
ATOM 1878 O O . LEU A 1 253 ? -3.862 9.481 25.217 1.00 94.94 253 LEU A O 1
ATOM 1882 N N . LEU A 1 254 ? -5.561 10.017 26.568 1.00 93.38 254 LEU A N 1
ATOM 1883 C CA . LEU A 1 254 ? -6.425 8.923 26.136 1.00 93.38 254 LEU A CA 1
ATOM 1884 C C . LEU A 1 254 ? -6.763 9.003 24.642 1.00 93.38 254 LEU A C 1
ATOM 1886 O O . LEU A 1 254 ? -6.735 7.995 23.937 1.00 93.38 254 LEU A O 1
ATOM 1890 N N . THR A 1 255 ? -7.017 10.218 24.155 1.00 87.00 255 THR A N 1
ATOM 1891 C CA . THR A 1 255 ? -7.318 10.499 22.742 1.00 87.00 255 THR A CA 1
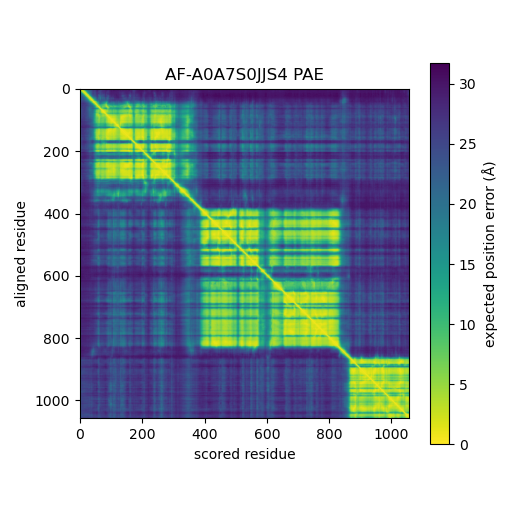ATOM 1892 C C . THR A 1 255 ? -6.118 10.231 21.828 1.00 87.00 255 THR A C 1
ATOM 1894 O O . THR A 1 255 ? -6.286 10.116 20.625 1.00 87.00 255 THR A O 1
ATOM 1897 N N . ARG A 1 256 ? -4.891 10.152 22.354 1.00 89.88 256 ARG A N 1
ATOM 1898 C CA . ARG A 1 256 ? -3.667 10.056 21.535 1.00 89.88 256 ARG A CA 1
ATOM 1899 C C . ARG A 1 256 ? -2.817 8.824 21.820 1.00 89.88 256 ARG A C 1
ATOM 1901 O O . ARG A 1 256 ? -1.747 8.683 21.242 1.00 89.88 256 ARG A O 1
ATOM 1908 N N . SER A 1 257 ? -3.291 7.939 22.691 1.00 89.94 257 SER A N 1
ATOM 1909 C CA . SER A 1 257 ? -2.580 6.709 23.052 1.00 89.94 257 SER A CA 1
ATOM 1910 C C . SER A 1 257 ? -2.870 5.525 22.140 1.00 89.94 257 SER A C 1
ATOM 1912 O O . SER A 1 257 ? -2.142 4.544 22.232 1.00 89.94 257 SER A O 1
ATOM 1914 N N . LEU A 1 258 ? -3.876 5.608 21.258 1.00 86.50 258 LEU A N 1
ATOM 1915 C CA . LEU A 1 258 ? -4.193 4.548 20.298 1.00 86.50 258 LEU A CA 1
ATOM 1916 C C . LEU A 1 258 ? -4.071 5.002 18.834 1.00 86.50 258 LEU A C 1
ATOM 1918 O O . LEU A 1 258 ? -4.461 6.134 18.528 1.00 86.50 258 LEU A O 1
ATOM 1922 N N . PRO A 1 259 ? -3.585 4.117 17.939 1.00 85.88 259 PRO A N 1
ATOM 1923 C CA . PRO A 1 259 ? -2.915 2.849 18.255 1.00 85.88 259 PRO A CA 1
ATOM 1924 C C . PRO A 1 259 ? -1.621 3.111 19.045 1.00 85.88 259 PRO A C 1
ATOM 1926 O O . PRO A 1 259 ? -0.965 4.130 18.837 1.00 85.88 259 PRO A O 1
ATOM 1929 N N . HIS A 1 260 ? -1.233 2.217 19.953 1.00 84.25 260 HIS A N 1
ATOM 1930 C CA . HIS A 1 260 ? 0.026 2.357 20.685 1.00 84.25 260 HIS A CA 1
ATOM 1931 C C . HIS A 1 260 ? 1.199 2.241 19.702 1.00 84.25 260 HIS A C 1
ATOM 1933 O O . HIS A 1 260 ? 1.450 1.169 19.156 1.00 84.25 260 HIS A O 1
ATOM 1939 N N . PHE A 1 261 ? 1.910 3.344 19.452 1.00 86.00 261 PHE A N 1
ATOM 1940 C CA . PHE A 1 261 ? 3.060 3.392 18.533 1.00 86.00 261 PHE A CA 1
ATOM 1941 C C . PHE A 1 261 ? 4.409 3.597 19.248 1.00 86.00 261 PHE A C 1
ATOM 1943 O O . PHE A 1 261 ? 5.474 3.391 18.662 1.00 86.00 261 PHE A O 1
ATOM 1950 N N . THR A 1 262 ? 4.380 3.999 20.519 1.00 86.75 262 THR A N 1
ATOM 1951 C CA . THR A 1 262 ? 5.558 4.321 21.334 1.00 86.75 262 THR A CA 1
ATOM 1952 C C . THR A 1 262 ? 5.266 4.129 22.829 1.00 86.75 262 THR A C 1
ATOM 1954 O O . THR A 1 262 ? 4.126 3.827 23.190 1.00 86.75 262 THR A O 1
ATOM 1957 N N . SER A 1 263 ? 6.281 4.278 23.690 1.00 88.44 263 SER A N 1
ATOM 1958 C CA . SER A 1 263 ? 6.111 4.166 25.142 1.00 88.44 263 SER A CA 1
ATOM 1959 C C . SER A 1 263 ? 5.284 5.334 25.664 1.00 88.44 263 SER A C 1
ATOM 1961 O O . SER A 1 263 ? 5.195 6.389 25.032 1.00 88.44 263 SER A O 1
ATOM 1963 N N . VAL A 1 264 ? 4.680 5.162 26.835 1.00 90.75 264 VAL A N 1
ATOM 1964 C CA . VAL A 1 264 ? 3.897 6.225 27.469 1.00 90.75 264 VAL A CA 1
ATOM 1965 C C . VAL A 1 264 ? 4.737 7.479 27.742 1.00 90.75 264 VAL A C 1
ATOM 1967 O O . VAL A 1 264 ? 4.263 8.587 27.494 1.00 90.75 264 VAL A O 1
ATOM 1970 N N . ASP A 1 265 ? 5.995 7.315 28.160 1.00 88.06 265 ASP A N 1
ATOM 1971 C CA . ASP A 1 265 ? 6.900 8.431 28.465 1.00 88.06 265 ASP A CA 1
ATOM 1972 C C . ASP A 1 265 ? 7.146 9.270 27.216 1.00 88.06 265 ASP A C 1
ATOM 1974 O O . ASP A 1 265 ? 6.973 10.489 27.214 1.00 88.06 265 ASP A O 1
ATOM 1978 N N . PHE A 1 266 ? 7.458 8.579 26.119 1.00 85.31 266 PHE A N 1
ATOM 1979 C CA . PHE A 1 266 ? 7.744 9.212 24.849 1.00 85.31 266 PHE A CA 1
ATOM 1980 C C . PHE A 1 266 ? 6.483 9.825 24.231 1.00 85.31 266 PHE A C 1
ATOM 1982 O O . PHE A 1 266 ? 6.544 10.906 23.657 1.00 85.31 266 PHE A O 1
ATOM 1989 N N . LEU A 1 267 ? 5.312 9.195 24.387 1.00 89.31 267 LEU A N 1
ATOM 1990 C CA . LEU A 1 267 ? 4.042 9.805 23.993 1.00 89.31 267 LEU A CA 1
ATOM 1991 C C . LEU A 1 267 ? 3.850 11.149 24.706 1.00 89.31 267 LEU A C 1
ATOM 1993 O O . LEU A 1 267 ? 3.557 12.146 24.051 1.00 89.31 267 LEU A O 1
ATOM 1997 N N . ILE A 1 268 ? 4.033 11.196 26.027 1.00 90.44 268 ILE A N 1
ATOM 1998 C CA . ILE A 1 268 ? 3.867 12.431 26.800 1.00 90.44 268 ILE A CA 1
ATOM 1999 C C . ILE A 1 268 ? 4.893 13.490 26.384 1.00 90.44 268 ILE A C 1
ATOM 2001 O O . ILE A 1 268 ? 4.521 14.649 26.201 1.00 90.44 268 ILE A O 1
ATOM 2005 N N . GLU A 1 269 ? 6.156 13.103 26.195 1.00 85.69 269 GLU A N 1
ATOM 2006 C CA . GLU A 1 269 ? 7.211 13.986 25.690 1.00 85.69 269 GLU A CA 1
ATOM 2007 C C . GLU A 1 269 ? 6.824 14.609 24.346 1.00 85.69 269 GLU A C 1
ATOM 2009 O O . GLU A 1 269 ? 6.824 15.833 24.210 1.00 85.69 269 GLU A O 1
ATOM 2014 N N . VAL A 1 270 ? 6.418 13.799 23.367 1.00 83.56 270 VAL A N 1
ATOM 2015 C CA . VAL A 1 270 ? 6.036 14.311 22.049 1.00 83.56 270 VAL A CA 1
ATOM 2016 C C . VAL A 1 270 ? 4.834 15.259 22.167 1.00 83.56 270 VAL A C 1
ATOM 2018 O O . VAL A 1 270 ? 4.839 16.343 21.581 1.00 83.56 270 VAL A O 1
ATOM 2021 N N . LEU A 1 271 ? 3.815 14.919 22.964 1.00 89.06 271 LEU A N 1
ATOM 2022 C CA . LEU A 1 271 ? 2.664 15.806 23.172 1.00 89.06 271 LEU A CA 1
ATOM 2023 C C . LEU A 1 271 ? 3.041 17.120 23.865 1.00 89.06 271 LEU A C 1
ATOM 2025 O O . LEU A 1 271 ? 2.476 18.162 23.521 1.00 89.06 271 LEU A O 1
ATOM 2029 N N . SER A 1 272 ? 4.000 17.083 24.790 1.00 87.12 272 SER A N 1
ATOM 2030 C CA . SER A 1 272 ? 4.561 18.272 25.437 1.00 87.12 272 SER A CA 1
ATOM 2031 C C . SER A 1 272 ? 5.290 19.163 24.431 1.00 87.12 272 SER A C 1
ATOM 2033 O O . SER A 1 272 ? 4.971 20.347 24.295 1.00 87.12 272 SER A O 1
ATOM 2035 N N . ARG A 1 273 ? 6.202 18.584 23.635 1.00 82.88 273 ARG A N 1
ATOM 2036 C CA . ARG A 1 273 ? 6.967 19.294 22.592 1.00 82.88 273 ARG A CA 1
ATOM 2037 C C . ARG A 1 273 ? 6.066 19.953 21.552 1.00 82.88 273 ARG A C 1
ATOM 2039 O O . ARG A 1 273 ? 6.357 21.058 21.099 1.00 82.88 273 ARG A O 1
ATOM 2046 N N . LEU A 1 274 ? 4.954 19.308 21.204 1.00 83.00 274 LEU A N 1
ATOM 2047 C CA . LEU A 1 274 ? 3.960 19.848 20.274 1.00 83.00 274 LEU A CA 1
ATOM 2048 C C . LEU A 1 274 ? 2.975 20.835 20.914 1.00 83.00 274 LEU A C 1
ATOM 2050 O O . LEU A 1 274 ? 2.057 21.294 20.236 1.00 83.00 274 LEU A O 1
ATOM 2054 N N . ARG A 1 275 ? 3.133 21.159 22.205 1.00 88.31 275 ARG A N 1
ATOM 2055 C CA . ARG A 1 275 ? 2.204 21.997 22.985 1.00 88.31 275 ARG A CA 1
ATOM 2056 C C . ARG A 1 275 ? 0.762 21.476 22.970 1.00 88.31 275 ARG A C 1
ATOM 2058 O O . ARG A 1 275 ? -0.184 22.231 23.177 1.00 88.31 275 ARG A O 1
ATOM 2065 N N . LEU A 1 276 ? 0.588 20.178 22.730 1.00 88.50 276 LEU A N 1
ATOM 2066 C CA . LEU A 1 276 ? -0.705 19.499 22.798 1.00 88.50 276 LEU A CA 1
ATOM 2067 C C . LEU A 1 276 ? -1.042 19.093 24.234 1.00 88.50 276 LEU A C 1
ATOM 2069 O O . LEU A 1 276 ? -2.221 18.921 24.549 1.00 88.50 276 LEU A O 1
ATOM 2073 N N . LEU A 1 277 ? -0.023 18.977 25.087 1.00 93.38 277 LEU A N 1
ATOM 2074 C CA . LEU A 1 277 ? -0.136 18.708 26.512 1.00 93.38 277 LEU A CA 1
ATOM 2075 C C . LEU A 1 277 ? 0.748 19.686 27.302 1.00 93.38 277 LEU A C 1
ATOM 2077 O O . LEU A 1 277 ? 1.928 19.839 26.995 1.00 93.38 277 LEU A O 1
ATOM 2081 N N . ARG A 1 278 ? 0.198 20.353 28.317 1.00 92.75 278 ARG A N 1
ATOM 2082 C CA . ARG A 1 278 ? 0.944 21.289 29.179 1.00 92.75 278 ARG A CA 1
ATOM 2083 C C . ARG A 1 278 ? 1.618 20.532 30.319 1.00 92.75 278 ARG A C 1
ATOM 2085 O O . ARG A 1 278 ? 0.980 20.222 31.328 1.00 92.75 278 ARG A O 1
ATOM 2092 N N . VAL A 1 279 ? 2.897 20.215 30.121 1.00 91.94 279 VAL A N 1
ATOM 2093 C CA . VAL A 1 279 ? 3.678 19.366 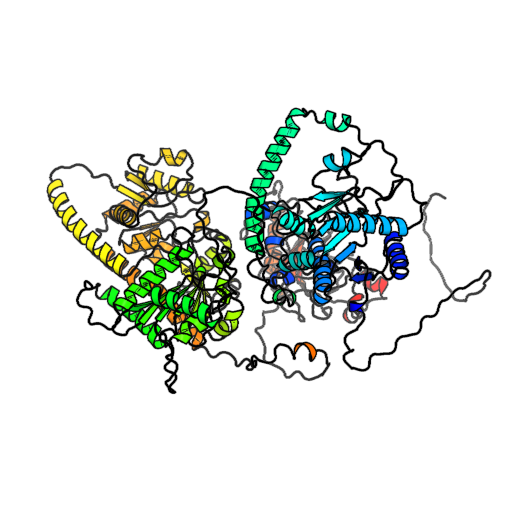31.027 1.00 91.94 279 VAL A CA 1
ATOM 2094 C C . VAL A 1 279 ? 4.685 20.170 31.845 1.00 91.94 279 VAL A C 1
ATOM 2096 O O . VAL A 1 279 ? 5.483 20.947 31.314 1.00 91.94 279 VAL A O 1
ATOM 2099 N N . TYR A 1 280 ? 4.685 19.922 33.150 1.00 90.31 280 TYR A N 1
ATOM 2100 C CA . TYR A 1 280 ? 5.650 20.454 34.104 1.00 90.31 280 TYR A CA 1
ATOM 2101 C C . TYR A 1 280 ? 6.379 19.316 34.823 1.00 90.31 280 TYR A C 1
ATOM 2103 O O . TYR A 1 280 ? 5.927 18.174 34.826 1.00 90.31 280 TYR A O 1
ATOM 2111 N N . SER A 1 281 ? 7.500 19.632 35.458 1.00 87.69 281 SER A N 1
ATOM 2112 C CA . SER A 1 281 ? 8.200 18.759 36.399 1.00 87.69 281 SER A CA 1
ATOM 2113 C C . SER A 1 281 ? 8.327 19.460 37.748 1.00 87.69 281 SER A C 1
ATOM 2115 O O . SER A 1 281 ? 8.571 20.670 37.804 1.00 87.69 281 SER A O 1
ATOM 2117 N N . ALA A 1 282 ? 8.151 18.699 38.826 1.00 86.31 282 ALA A N 1
ATOM 2118 C CA . ALA A 1 282 ? 8.381 19.165 40.183 1.00 86.31 282 ALA A CA 1
ATOM 2119 C C . ALA A 1 282 ? 9.882 19.330 40.449 1.00 86.31 282 ALA A C 1
ATOM 2121 O O . ALA A 1 282 ? 10.689 18.465 40.103 1.00 86.31 282 ALA A O 1
ATOM 2122 N N . ARG A 1 283 ? 10.245 20.442 41.090 1.00 78.50 283 ARG A N 1
ATOM 2123 C CA . ARG A 1 283 ? 11.591 20.710 41.588 1.00 78.50 283 ARG A CA 1
ATOM 2124 C C . ARG A 1 283 ? 11.536 21.019 43.090 1.00 78.50 283 ARG A C 1
ATOM 2126 O O . ARG A 1 283 ? 10.862 21.982 43.458 1.00 78.50 283 ARG A O 1
ATOM 2133 N N . PRO A 1 284 ? 12.268 20.282 43.944 1.00 74.81 284 PRO A N 1
ATOM 2134 C CA . PRO A 1 284 ? 13.109 19.133 43.605 1.00 74.81 284 PRO A CA 1
ATOM 2135 C C . PRO A 1 284 ? 12.245 17.941 43.165 1.00 74.81 284 PRO A C 1
ATOM 2137 O O . PRO A 1 284 ? 11.032 17.942 43.389 1.00 74.81 284 PRO A O 1
ATOM 2140 N N . ARG A 1 285 ? 12.862 16.926 42.544 1.00 78.56 285 ARG A N 1
ATOM 2141 C CA . ARG A 1 285 ? 12.164 15.660 42.283 1.00 78.56 285 ARG A CA 1
ATOM 2142 C C . ARG A 1 285 ? 11.677 15.073 43.607 1.00 78.56 285 ARG A C 1
ATOM 2144 O O . ARG A 1 285 ? 12.410 15.100 44.594 1.00 78.56 285 ARG A O 1
ATOM 2151 N N . LEU A 1 286 ? 10.458 14.548 43.623 1.00 83.44 286 LEU A N 1
ATOM 2152 C CA . LEU A 1 286 ? 9.877 13.949 44.823 1.00 83.44 286 LEU A CA 1
ATOM 2153 C C . LEU A 1 286 ? 10.059 12.432 44.848 1.00 83.44 286 LEU A C 1
ATOM 2155 O O . LEU A 1 286 ? 10.155 11.854 45.927 1.00 83.44 286 LEU A O 1
ATOM 2159 N N . PHE A 1 287 ? 10.129 11.794 43.674 1.00 86.44 287 PHE A N 1
ATOM 2160 C CA . PHE A 1 287 ? 10.202 10.339 43.561 1.00 86.44 287 PHE A CA 1
ATOM 2161 C C . PHE A 1 287 ? 11.325 9.853 42.632 1.00 86.44 287 PHE A C 1
ATOM 2163 O O . PHE A 1 287 ? 11.604 10.422 41.576 1.00 86.44 287 PHE A O 1
ATOM 2170 N N . GLU A 1 288 ? 11.928 8.735 42.999 1.00 83.81 288 GLU A N 1
ATOM 2171 C CA . GLU A 1 288 ? 12.869 7.921 42.234 1.00 83.81 288 GLU A CA 1
ATOM 2172 C C . GLU A 1 288 ? 12.220 6.582 41.870 1.00 83.81 288 GLU A C 1
ATOM 2174 O O . GLU A 1 288 ? 11.103 6.298 42.295 1.00 83.81 288 GLU A O 1
ATOM 2179 N N . GLN A 1 289 ? 12.894 5.784 41.049 1.00 82.44 289 GLN A N 1
ATOM 2180 C CA . GLN A 1 289 ? 12.415 4.474 40.613 1.00 82.44 289 GLN A CA 1
ATOM 2181 C C . GLN A 1 289 ? 13.358 3.392 41.153 1.00 82.44 289 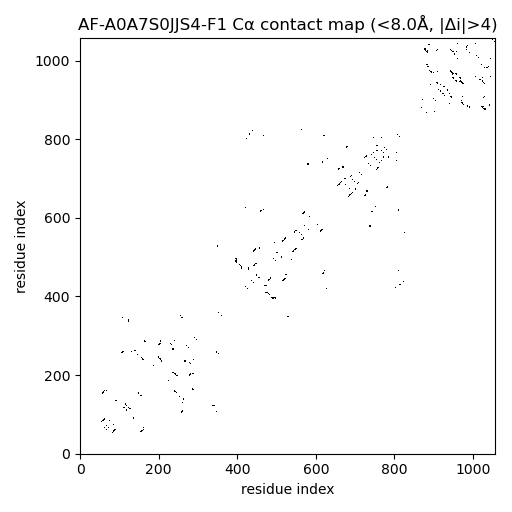GLN A C 1
ATOM 2183 O O . GLN A 1 289 ? 14.575 3.533 41.030 1.00 82.44 289 GLN A O 1
ATOM 2188 N N . GLU A 1 290 ? 12.832 2.315 41.736 1.00 80.31 290 GLU A N 1
ATOM 2189 C CA . GLU A 1 290 ? 13.638 1.177 42.189 1.00 80.31 290 GLU A CA 1
ATOM 2190 C C . GLU A 1 290 ? 14.173 0.371 40.989 1.00 80.31 290 GLU A C 1
ATOM 2192 O O . GLU A 1 290 ? 13.446 -0.395 40.369 1.00 80.31 290 GLU A O 1
ATOM 2197 N N . ARG A 1 291 ? 15.467 0.507 40.671 1.00 70.31 291 ARG A N 1
ATOM 2198 C CA . ARG A 1 291 ? 16.109 -0.073 39.467 1.00 70.31 291 ARG A CA 1
ATOM 2199 C C . ARG A 1 291 ? 16.936 -1.336 39.734 1.00 70.31 291 ARG A C 1
ATOM 2201 O O . ARG A 1 291 ? 18.068 -1.469 39.273 1.00 70.31 291 ARG A O 1
ATOM 2208 N N . LYS A 1 292 ? 16.428 -2.271 40.542 1.00 60.91 292 LYS A N 1
ATOM 2209 C CA . LYS A 1 292 ? 17.182 -3.498 40.869 1.00 60.91 292 LYS A CA 1
ATOM 2210 C C . LYS A 1 292 ? 17.100 -4.531 39.739 1.00 60.91 292 LYS A C 1
ATOM 2212 O O . LYS A 1 292 ? 16.042 -5.112 39.515 1.00 60.91 292 LYS A O 1
ATOM 2217 N N . ASN A 1 293 ? 18.251 -4.871 39.148 1.00 54.16 293 ASN A N 1
ATOM 2218 C CA . ASN A 1 293 ? 18.447 -5.992 38.211 1.00 54.16 293 ASN A CA 1
ATOM 2219 C C . ASN A 1 293 ? 17.680 -5.906 36.872 1.00 54.16 293 ASN A C 1
ATOM 2221 O O . ASN A 1 293 ? 17.337 -6.946 36.301 1.00 54.16 293 ASN A O 1
ATOM 2225 N N . ASP A 1 294 ? 17.397 -4.712 36.357 1.00 54.31 294 ASP A N 1
ATOM 2226 C CA . ASP A 1 294 ? 16.760 -4.539 35.048 1.00 54.31 294 ASP A CA 1
ATOM 2227 C C . ASP A 1 294 ? 17.643 -3.757 34.058 1.00 54.31 294 ASP A C 1
ATOM 2229 O O . ASP A 1 294 ? 18.781 -3.395 34.349 1.00 54.31 294 ASP A O 1
ATOM 2233 N N . ALA A 1 295 ? 17.137 -3.519 32.843 1.00 44.72 295 ALA A N 1
ATOM 2234 C CA . ALA A 1 295 ? 17.838 -2.751 31.806 1.00 44.72 295 ALA A CA 1
ATOM 2235 C C . ALA A 1 295 ? 18.106 -1.277 32.197 1.00 44.72 295 ALA A C 1
ATOM 2237 O O . ALA A 1 295 ? 18.692 -0.529 31.410 1.00 44.72 295 ALA A O 1
ATOM 2238 N N . HIS A 1 296 ? 17.671 -0.859 33.388 1.00 46.78 296 HIS A N 1
ATOM 2239 C CA . HIS A 1 296 ? 17.874 0.455 33.974 1.00 46.78 296 HIS A CA 1
ATOM 2240 C C . HIS A 1 296 ? 18.820 0.436 35.187 1.00 46.78 296 HIS A C 1
ATOM 2242 O O . HIS A 1 296 ? 18.950 1.484 35.822 1.00 46.78 296 HIS A O 1
ATOM 2248 N N . ASP A 1 297 ? 19.496 -0.691 35.468 1.00 46.97 297 ASP A N 1
ATOM 2249 C CA . ASP A 1 297 ? 20.484 -0.855 36.546 1.00 46.97 297 ASP A CA 1
ATOM 2250 C C . ASP A 1 297 ? 21.466 0.336 36.606 1.00 46.97 297 ASP A C 1
ATOM 2252 O O . ASP A 1 297 ? 22.069 0.743 35.602 1.00 46.97 297 ASP A O 1
ATOM 2256 N N . SER A 1 298 ? 21.590 0.917 37.802 1.00 41.06 298 SER A N 1
ATOM 2257 C CA . SER A 1 298 ? 22.215 2.216 38.102 1.00 41.06 298 SER A CA 1
ATOM 2258 C C . SER A 1 298 ? 23.698 2.303 37.728 1.00 41.06 298 SER A C 1
ATOM 2260 O O . SER A 1 298 ? 24.267 3.392 37.666 1.00 41.06 298 SER A O 1
ATOM 2262 N N . THR A 1 299 ? 24.330 1.169 37.423 1.00 41.31 299 THR A N 1
ATOM 2263 C CA . THR A 1 299 ? 25.743 1.088 37.036 1.00 41.31 299 THR A CA 1
ATOM 2264 C C . THR A 1 299 ? 26.020 1.431 35.568 1.00 41.31 299 THR A C 1
ATOM 2266 O O . THR A 1 299 ? 27.165 1.729 35.230 1.00 41.31 299 THR A O 1
ATOM 2269 N N . GLN A 1 300 ? 25.013 1.423 34.681 1.00 40.91 300 GLN A N 1
ATOM 2270 C CA . GLN A 1 300 ? 25.208 1.685 33.240 1.00 40.91 300 GLN A CA 1
ATOM 2271 C C . GLN A 1 300 ? 24.652 3.018 32.744 1.00 40.91 300 GLN A C 1
ATOM 2273 O O . GLN A 1 300 ? 24.936 3.433 31.618 1.00 40.91 300 GLN A O 1
ATOM 2278 N N . LEU A 1 301 ? 23.869 3.709 33.562 1.00 44.28 301 LEU A N 1
ATOM 2279 C CA . LEU A 1 301 ? 23.320 5.012 33.227 1.00 44.28 301 LEU A CA 1
ATOM 2280 C C . LEU A 1 301 ? 23.748 5.938 34.358 1.00 44.28 301 LEU A C 1
ATOM 2282 O O . LEU A 1 301 ? 23.270 5.714 35.465 1.00 44.28 301 LEU A O 1
ATOM 2286 N N . PRO A 1 302 ? 24.633 6.932 34.132 1.00 42.78 302 PRO A N 1
ATOM 2287 C CA . PRO A 1 302 ? 25.007 7.855 35.188 1.00 42.78 302 PRO A CA 1
ATOM 2288 C C . PRO A 1 302 ? 23.737 8.578 35.630 1.00 42.78 302 PRO A C 1
ATOM 2290 O O . PRO A 1 302 ? 23.211 9.490 34.981 1.00 42.78 302 PRO A O 1
ATOM 2293 N N . GLU A 1 303 ? 23.182 8.107 36.738 1.00 44.50 303 GLU A N 1
ATOM 2294 C CA . GLU A 1 303 ? 22.335 8.922 37.568 1.00 44.50 303 GLU A CA 1
ATOM 2295 C C . GLU A 1 303 ? 23.151 10.164 37.881 1.00 44.50 303 GLU A C 1
ATOM 2297 O O . GLU A 1 303 ? 24.362 10.083 38.069 1.00 44.50 303 GLU A O 1
ATOM 2302 N N . CYS A 1 304 ? 22.521 11.326 37.759 1.00 50.88 304 CYS A N 1
ATOM 2303 C CA . CYS A 1 304 ? 23.204 12.591 37.950 1.00 50.88 304 CYS A CA 1
ATOM 2304 C C . CYS A 1 304 ? 23.600 12.639 39.418 1.00 50.88 304 CYS A C 1
ATOM 2306 O O . CYS A 1 304 ? 22.789 13.005 40.262 1.00 50.88 304 CYS A O 1
ATOM 2308 N N . ASP A 1 305 ? 24.797 12.142 39.698 1.00 43.69 305 ASP A N 1
ATOM 2309 C CA . ASP A 1 305 ? 25.388 12.114 41.007 1.00 43.69 305 ASP A CA 1
ATOM 2310 C C . ASP A 1 305 ? 25.843 13.555 41.269 1.00 43.69 305 ASP A C 1
ATOM 2312 O O . ASP A 1 305 ? 26.755 14.057 40.605 1.00 43.69 305 ASP A O 1
ATOM 2316 N N . PRO A 1 306 ? 25.166 14.273 42.184 1.00 42.81 306 PRO A N 1
ATOM 2317 C CA . PRO A 1 306 ? 25.513 15.651 42.505 1.00 42.81 306 PRO A CA 1
ATOM 2318 C C . PRO A 1 306 ? 26.909 15.756 43.138 1.00 42.81 306 PRO A C 1
ATOM 2320 O O . PRO A 1 306 ? 27.414 16.864 43.304 1.00 42.81 306 PRO A O 1
ATOM 2323 N N . THR A 1 307 ? 27.526 14.624 43.497 1.00 43.16 307 THR A N 1
ATOM 2324 C CA . THR A 1 307 ? 28.866 14.536 44.074 1.00 43.16 307 THR A CA 1
ATOM 2325 C C . THR A 1 307 ? 29.948 14.183 43.060 1.00 43.16 307 THR A C 1
ATOM 2327 O O . THR A 1 307 ? 31.123 14.318 43.402 1.00 43.16 307 THR A O 1
ATOM 2330 N N . THR A 1 308 ? 29.612 13.818 41.812 1.00 42.62 308 THR A N 1
ATOM 2331 C CA . THR A 1 308 ? 30.642 13.593 40.791 1.00 42.62 308 THR A CA 1
ATOM 2332 C C . THR A 1 308 ? 31.276 14.943 40.451 1.00 42.62 308 THR A C 1
ATOM 2334 O O . THR A 1 308 ? 30.613 15.805 39.864 1.00 42.62 308 THR A O 1
ATOM 2337 N N . PRO A 1 309 ? 32.539 15.201 40.826 1.00 42.69 309 PRO A N 1
ATOM 2338 C CA . PRO A 1 309 ? 33.056 16.554 40.754 1.00 42.69 309 PRO A CA 1
ATOM 2339 C C . PRO A 1 309 ? 33.361 16.919 39.297 1.00 42.69 309 PRO A C 1
ATOM 2341 O O . PRO A 1 309 ? 33.706 16.060 38.482 1.00 42.69 309 PRO A O 1
ATOM 2344 N N . ALA A 1 310 ? 33.296 18.214 38.981 1.00 42.19 310 ALA A N 1
ATOM 2345 C CA . ALA A 1 310 ? 33.489 18.778 37.638 1.00 42.19 310 ALA A CA 1
ATOM 2346 C C . ALA A 1 310 ? 34.758 18.292 36.890 1.00 42.19 310 ALA A C 1
ATOM 2348 O O . ALA A 1 310 ? 34.829 18.383 35.665 1.00 42.19 310 ALA A O 1
ATOM 2349 N N . TRP A 1 311 ? 35.752 17.722 37.581 1.00 44.31 311 TRP A N 1
ATOM 2350 C CA . TRP A 1 311 ? 36.944 17.151 36.950 1.00 44.31 311 TRP A CA 1
ATOM 2351 C C . TRP A 1 311 ? 36.676 15.862 36.147 1.00 44.31 311 TRP A C 1
ATOM 2353 O O . TRP A 1 311 ? 37.400 15.611 35.186 1.00 44.31 311 TRP A O 1
ATOM 2363 N N . PHE A 1 312 ? 35.621 15.087 36.443 1.00 39.03 312 PHE A N 1
ATOM 2364 C CA . PHE A 1 312 ? 35.247 13.919 35.624 1.00 39.03 312 PHE A CA 1
ATOM 2365 C C . PHE A 1 312 ? 34.629 14.327 34.270 1.00 39.03 312 PHE A C 1
ATOM 2367 O O . PHE A 1 312 ? 34.643 13.561 33.312 1.00 39.03 312 PHE A O 1
ATOM 2374 N N . GLN A 1 313 ? 34.137 15.565 34.152 1.00 43.75 313 GLN A N 1
ATOM 2375 C CA . GLN A 1 313 ? 33.732 16.158 32.871 1.00 43.75 313 GLN A CA 1
ATOM 2376 C C . GLN A 1 313 ? 34.925 16.765 32.109 1.00 43.75 313 GLN A C 1
ATOM 2378 O O . GLN A 1 313 ? 34.891 16.856 30.882 1.00 43.75 313 GLN A O 1
ATOM 2383 N N . ALA A 1 314 ? 36.009 17.122 32.808 1.00 41.22 314 ALA A N 1
ATOM 2384 C CA . ALA A 1 314 ? 37.239 17.631 32.198 1.00 41.22 314 ALA A CA 1
ATOM 2385 C C . ALA A 1 314 ? 38.105 16.523 31.563 1.00 41.22 314 ALA A C 1
ATOM 2387 O O . ALA A 1 314 ? 38.782 16.770 30.565 1.00 41.22 314 ALA A O 1
ATOM 2388 N N . SER A 1 315 ? 38.045 15.286 32.067 1.00 39.41 315 SER A N 1
ATOM 2389 C CA . SER A 1 315 ? 38.797 14.141 31.524 1.00 39.41 315 SER A CA 1
ATOM 2390 C C . SER A 1 315 ? 38.319 13.666 30.142 1.00 39.41 315 SER A C 1
ATOM 2392 O O . SER A 1 315 ? 39.023 12.897 29.491 1.00 39.41 315 SER A O 1
ATOM 2394 N N . VAL A 1 316 ? 37.179 14.169 29.648 1.00 42.66 316 VAL A N 1
ATOM 2395 C CA . VAL A 1 316 ? 36.687 13.931 28.275 1.00 42.66 316 VAL A CA 1
ATOM 2396 C C . VAL A 1 316 ? 37.115 15.015 27.270 1.00 42.66 316 VAL A C 1
ATOM 2398 O O . VAL A 1 316 ? 36.747 14.945 26.099 1.00 42.66 316 VAL A O 1
ATOM 2401 N N . GLY A 1 317 ? 37.920 16.000 27.691 1.00 32.88 317 GLY A N 1
ATOM 2402 C CA . GLY A 1 317 ? 38.698 16.863 26.792 1.00 32.88 317 GLY A CA 1
ATOM 2403 C C . GLY A 1 317 ? 37.904 17.786 25.858 1.00 32.88 317 GLY A C 1
ATOM 2404 O O . GLY A 1 317 ? 38.397 18.119 24.783 1.00 32.88 317 GLY A O 1
ATOM 2405 N N . LEU A 1 318 ? 36.690 18.211 26.224 1.00 34.81 318 LEU A N 1
ATOM 2406 C CA . LEU A 1 318 ? 35.882 19.114 25.393 1.00 34.81 318 LEU A CA 1
ATOM 2407 C C . LEU A 1 318 ? 35.747 20.516 26.030 1.00 34.81 318 LEU A C 1
ATOM 2409 O O . LEU A 1 318 ? 35.347 20.610 27.189 1.00 34.81 318 LEU A O 1
ATOM 2413 N N . PRO A 1 319 ? 36.045 21.617 25.304 1.00 42.00 319 PRO A N 1
ATOM 2414 C CA . PRO A 1 319 ? 35.999 22.977 25.854 1.00 42.00 319 PRO A CA 1
ATOM 2415 C C . PRO A 1 319 ? 34.573 23.451 26.178 1.00 42.00 319 PRO A C 1
ATOM 2417 O O . PRO A 1 319 ? 33.650 23.210 25.395 1.00 42.00 319 PRO A O 1
ATOM 2420 N N . LEU A 1 320 ? 34.409 24.236 27.253 1.00 39.28 320 LEU A N 1
ATOM 2421 C CA . LEU A 1 320 ? 33.130 24.848 27.671 1.00 39.28 320 LEU A CA 1
ATOM 2422 C C . LEU A 1 320 ? 32.436 25.667 26.560 1.00 39.28 320 LEU A C 1
ATOM 2424 O O . LEU A 1 320 ? 31.213 25.674 26.474 1.00 39.28 320 LEU A O 1
ATOM 2428 N N . ALA A 1 321 ? 33.191 26.301 25.656 1.00 39.66 321 ALA A N 1
ATOM 2429 C CA . ALA A 1 321 ? 32.632 27.056 24.525 1.00 39.66 321 ALA A CA 1
ATOM 2430 C C . ALA A 1 321 ? 31.868 26.175 23.506 1.00 39.66 321 ALA A C 1
ATOM 2432 O O . ALA A 1 321 ? 31.074 26.675 22.711 1.00 39.66 321 ALA A O 1
ATOM 2433 N N . SER A 1 322 ? 32.057 24.850 23.544 1.00 46.75 322 SER A N 1
ATOM 2434 C CA . SER A 1 322 ? 31.301 23.895 22.723 1.00 46.75 322 SER A CA 1
ATOM 2435 C C . SER A 1 322 ? 29.916 23.549 23.287 1.00 46.75 322 SER A C 1
ATOM 2437 O O . SER A 1 322 ? 29.127 22.911 22.596 1.00 46.75 322 SER A O 1
ATOM 2439 N N . PHE A 1 323 ? 29.588 23.970 24.514 1.00 38.81 323 PHE A N 1
ATOM 2440 C CA . PHE A 1 323 ? 28.304 23.650 25.146 1.00 38.81 323 PHE A CA 1
ATOM 2441 C C . PHE A 1 323 ? 27.177 24.594 24.733 1.00 38.81 323 PHE A C 1
ATOM 2443 O O . PHE A 1 323 ? 26.075 24.131 24.463 1.00 38.81 323 PHE A O 1
ATOM 2450 N N . GLN A 1 324 ? 27.444 25.894 24.599 1.00 39.72 324 GLN A N 1
ATOM 2451 C CA . GLN A 1 324 ? 26.432 26.867 24.170 1.00 39.72 324 GLN A CA 1
ATOM 2452 C C . GLN A 1 324 ? 26.056 26.657 22.693 1.00 39.72 324 GLN A C 1
ATOM 2454 O O . GLN A 1 324 ? 24.877 26.641 22.348 1.00 39.72 324 GLN A O 1
ATOM 2459 N N . SER A 1 325 ? 27.042 26.326 21.851 1.00 41.75 325 SER A N 1
ATOM 2460 C CA . SER A 1 325 ? 26.814 25.925 20.457 1.00 41.75 325 SER A CA 1
ATOM 2461 C C . SER A 1 325 ? 26.143 24.554 20.327 1.00 41.75 325 SER A C 1
ATOM 2463 O O . SER A 1 325 ? 25.355 24.358 19.406 1.00 41.75 325 SER A O 1
ATOM 2465 N N . ARG A 1 326 ? 26.368 23.615 21.259 1.00 42.41 326 ARG A N 1
ATOM 2466 C CA . ARG A 1 326 ? 25.593 22.364 21.338 1.00 42.41 326 ARG A CA 1
ATOM 2467 C C . ARG A 1 326 ? 24.178 22.588 21.842 1.00 42.41 326 ARG A C 1
ATOM 2469 O O . ARG A 1 326 ? 23.292 21.948 21.306 1.00 42.41 326 ARG A O 1
ATOM 2476 N N . HIS A 1 327 ? 23.937 23.488 22.791 1.00 39.25 327 HIS A N 1
ATOM 2477 C CA . HIS A 1 327 ? 22.586 23.835 23.228 1.00 39.25 327 HIS A CA 1
ATOM 2478 C C . HIS A 1 327 ? 21.806 24.502 22.093 1.00 39.25 327 HIS A C 1
ATOM 2480 O O . HIS A 1 327 ? 20.681 24.110 21.823 1.00 39.25 327 HIS A O 1
ATOM 2486 N N . GLU A 1 328 ? 22.414 25.423 21.344 1.00 43.25 328 GLU A N 1
ATOM 2487 C CA . GLU A 1 328 ? 21.796 26.031 20.161 1.00 43.25 328 GLU A CA 1
ATOM 2488 C C . GLU A 1 328 ? 21.621 25.033 19.008 1.00 43.25 328 GLU A C 1
ATOM 2490 O O . GLU A 1 328 ? 20.557 24.997 18.391 1.00 43.25 328 GLU A O 1
ATOM 2495 N N . ALA A 1 329 ? 22.602 24.157 18.754 1.00 42.34 329 ALA A N 1
ATOM 2496 C CA . ALA A 1 329 ? 22.487 23.080 17.769 1.00 42.34 329 ALA A CA 1
ATOM 2497 C C . ALA A 1 329 ? 21.465 22.016 18.190 1.00 42.34 329 ALA A C 1
ATOM 2499 O O . ALA A 1 329 ? 20.789 21.456 17.334 1.00 42.34 329 ALA A O 1
ATOM 2500 N N . GLN A 1 330 ? 21.306 21.764 19.488 1.00 40.59 330 GLN A N 1
ATOM 2501 C CA . GLN A 1 330 ? 20.326 20.845 20.051 1.00 40.59 330 GLN A CA 1
ATOM 2502 C C . GLN A 1 330 ? 18.941 21.485 20.077 1.00 40.59 330 GLN A C 1
ATOM 2504 O O . GLN A 1 330 ? 17.985 20.819 19.730 1.00 40.59 330 GLN A O 1
ATOM 2509 N N . VAL A 1 331 ? 18.802 22.783 20.349 1.00 42.44 331 VAL A N 1
ATOM 2510 C CA . VAL A 1 331 ? 17.550 23.540 20.178 1.00 42.44 331 VAL A CA 1
ATOM 2511 C C . VAL A 1 331 ? 17.162 23.612 18.696 1.00 42.44 331 VAL A C 1
ATOM 2513 O O . VAL A 1 331 ? 15.989 23.451 18.364 1.00 42.44 331 VAL A O 1
ATOM 2516 N N . ALA A 1 332 ? 18.119 23.774 17.778 1.00 43.97 332 ALA A N 1
ATOM 2517 C CA . ALA A 1 332 ? 17.888 23.705 16.333 1.00 43.97 332 ALA A CA 1
ATOM 2518 C C . ALA A 1 332 ? 17.534 22.280 15.867 1.00 43.97 332 ALA A C 1
ATOM 2520 O O . ALA A 1 332 ? 16.627 22.101 15.052 1.00 43.97 332 ALA A O 1
ATOM 2521 N N . PHE A 1 333 ? 18.189 21.260 16.426 1.00 42.94 333 PHE A N 1
ATOM 2522 C CA . PHE A 1 333 ? 17.873 19.846 16.224 1.00 42.94 333 PHE A CA 1
ATOM 2523 C C . PHE A 1 333 ? 16.477 19.509 16.759 1.00 42.94 333 PHE A C 1
ATOM 2525 O O . PHE A 1 333 ? 15.700 18.901 16.037 1.00 42.94 333 PHE A O 1
ATOM 2532 N N . LEU A 1 334 ? 16.108 20.000 17.944 1.00 41.38 334 LEU A N 1
ATOM 2533 C CA . LEU A 1 334 ? 14.795 19.834 18.572 1.00 41.38 334 LEU A CA 1
ATOM 2534 C C . LEU A 1 334 ? 13.693 20.595 17.819 1.00 41.38 334 LEU A C 1
ATOM 2536 O O . LEU A 1 334 ? 12.570 20.111 17.730 1.00 41.38 334 LEU A O 1
ATOM 2540 N N . ARG A 1 335 ? 13.993 21.749 17.203 1.00 47.34 335 ARG A N 1
ATOM 2541 C CA . ARG A 1 335 ? 13.073 22.427 16.265 1.00 47.34 335 ARG A CA 1
ATOM 2542 C C . ARG A 1 335 ? 12.859 21.608 14.985 1.00 47.34 335 ARG A C 1
ATOM 2544 O O . ARG A 1 335 ? 11.745 21.579 14.461 1.00 47.34 335 ARG A O 1
ATOM 2551 N N . ASN A 1 336 ? 13.895 20.925 14.496 1.00 45.69 336 ASN A N 1
ATOM 2552 C CA . ASN A 1 336 ? 13.791 19.993 13.369 1.00 45.69 336 ASN A CA 1
ATOM 2553 C C . ASN A 1 336 ? 13.086 18.676 13.748 1.00 45.69 336 ASN A C 1
ATOM 2555 O O . ASN A 1 336 ? 12.304 18.175 12.940 1.00 45.69 336 ASN A O 1
ATOM 2559 N N . GLU A 1 337 ? 13.299 18.141 14.955 1.00 46.47 337 GLU A N 1
ATOM 2560 C CA . GLU A 1 337 ? 12.557 16.993 15.495 1.00 46.47 337 GLU A CA 1
ATOM 2561 C C . GLU A 1 337 ? 11.089 17.349 15.725 1.00 46.47 337 GLU A C 1
ATOM 2563 O O . GLU A 1 337 ? 10.240 16.609 15.267 1.00 46.47 337 GLU A O 1
ATOM 2568 N N . SER A 1 338 ? 10.753 18.526 16.262 1.00 44.25 338 SER A N 1
ATOM 2569 C CA . SER A 1 338 ? 9.360 18.975 16.444 1.00 44.25 338 SER A CA 1
ATOM 2570 C C . SER A 1 338 ? 8.550 18.959 15.133 1.00 44.25 338 SER A C 1
ATOM 2572 O O . SER A 1 338 ? 7.392 18.533 15.111 1.00 44.25 338 SER A O 1
ATOM 2574 N N . ARG A 1 339 ? 9.166 19.331 13.998 1.00 48.75 339 ARG A N 1
ATOM 2575 C CA . ARG A 1 339 ? 8.543 19.198 12.664 1.00 48.75 339 ARG A CA 1
ATOM 2576 C C . ARG A 1 339 ? 8.333 17.736 12.241 1.00 48.75 339 ARG A C 1
ATOM 2578 O O . ARG A 1 339 ? 7.369 17.453 11.534 1.00 48.75 339 ARG A O 1
ATOM 2585 N N . ARG A 1 340 ? 9.209 16.816 12.656 1.00 48.28 340 ARG A N 1
ATOM 2586 C CA . ARG A 1 340 ? 9.116 15.370 12.379 1.00 48.28 340 ARG A CA 1
ATOM 2587 C C . ARG A 1 340 ? 8.123 14.664 13.314 1.00 48.28 340 ARG A C 1
ATOM 2589 O O . ARG A 1 340 ? 7.264 13.933 12.834 1.00 48.28 340 ARG A O 1
ATOM 2596 N N . ASP A 1 341 ? 8.146 15.001 14.597 1.00 45.66 341 ASP A N 1
ATOM 2597 C CA . ASP A 1 341 ? 7.214 14.598 15.654 1.00 45.66 341 ASP A CA 1
ATOM 2598 C C . ASP A 1 341 ? 5.757 14.937 15.293 1.00 45.66 341 ASP A C 1
ATOM 2600 O O . ASP A 1 341 ? 4.841 14.135 15.495 1.00 45.66 341 ASP A O 1
ATOM 2604 N N . THR A 1 342 ? 5.544 16.104 14.668 1.00 48.97 342 THR A N 1
ATOM 2605 C CA . THR A 1 342 ? 4.231 16.520 14.145 1.00 48.97 342 THR A CA 1
ATOM 2606 C C . THR A 1 342 ? 3.722 15.565 13.056 1.00 48.97 342 THR A C 1
ATOM 2608 O O . THR A 1 342 ? 2.524 15.296 12.987 1.00 48.97 342 THR A O 1
ATOM 2611 N N . ASN A 1 343 ? 4.609 15.019 12.217 1.00 44.91 343 ASN A N 1
ATOM 2612 C CA . ASN A 1 343 ? 4.236 14.064 11.170 1.00 44.91 343 ASN A CA 1
ATOM 2613 C C . ASN A 1 343 ? 3.943 12.667 11.746 1.00 44.91 343 ASN A C 1
ATOM 2615 O O . ASN A 1 343 ? 2.961 12.051 11.334 1.00 44.91 343 ASN A O 1
ATOM 2619 N N . ALA A 1 344 ? 4.707 12.195 12.738 1.00 45.22 344 ALA A N 1
ATOM 2620 C CA . ALA A 1 344 ? 4.459 10.914 13.412 1.00 45.22 344 ALA A CA 1
ATOM 2621 C C . ALA A 1 344 ? 3.092 10.831 14.095 1.00 45.22 344 ALA A C 1
ATOM 2623 O O . ALA A 1 344 ? 2.330 9.891 13.864 1.00 45.22 344 ALA A O 1
ATOM 2624 N N . LEU A 1 345 ? 2.754 11.825 14.921 1.00 48.44 345 LEU A N 1
ATOM 2625 C CA . LEU A 1 345 ? 1.456 11.860 15.599 1.00 48.44 345 LEU A CA 1
ATOM 2626 C C . LEU A 1 345 ? 0.303 12.039 14.613 1.00 48.44 345 LEU A C 1
ATOM 2628 O O . LEU A 1 345 ? -0.784 11.525 14.859 1.00 48.44 345 LEU A O 1
ATOM 2632 N N . ARG A 1 346 ? 0.528 12.709 13.480 1.00 47.53 346 ARG A N 1
ATOM 2633 C CA . ARG A 1 346 ? -0.479 12.873 12.425 1.00 47.53 346 ARG A CA 1
ATOM 2634 C C . ARG A 1 346 ? -0.768 11.567 11.677 1.00 47.53 346 ARG A C 1
ATOM 2636 O O . ARG A 1 346 ? -1.914 11.353 11.303 1.00 47.53 346 ARG A O 1
ATOM 2643 N N . ILE A 1 347 ? 0.221 10.680 11.544 1.00 43.88 347 ILE A N 1
ATOM 2644 C CA . ILE A 1 347 ? 0.051 9.316 11.011 1.00 43.88 347 ILE A CA 1
ATOM 2645 C C . ILE A 1 347 ? -0.654 8.401 12.034 1.00 43.88 347 ILE A C 1
ATOM 2647 O O . ILE A 1 347 ? -1.484 7.584 11.647 1.00 43.88 347 ILE A O 1
ATOM 2651 N N . GLY A 1 348 ? -0.364 8.544 13.336 1.00 42.31 348 GLY A N 1
ATOM 2652 C CA . GLY A 1 348 ? -0.938 7.692 14.388 1.00 42.31 348 GLY A CA 1
ATOM 2653 C C . GLY A 1 348 ? -2.343 8.087 14.870 1.00 42.31 348 GLY A C 1
ATOM 2654 O O . GLY A 1 348 ? -3.198 7.228 15.039 1.00 42.31 348 GLY A O 1
ATOM 2655 N N . THR A 1 349 ? -2.620 9.377 15.088 1.00 41.25 349 THR A N 1
ATOM 2656 C CA . THR A 1 349 ? -3.780 9.822 15.899 1.00 41.25 349 THR A CA 1
ATOM 2657 C C . THR A 1 349 ? -5.026 10.243 15.119 1.00 41.25 349 THR A C 1
ATOM 2659 O O . THR A 1 349 ? -6.071 10.471 15.725 1.00 41.25 349 THR A O 1
ATOM 2662 N N . THR A 1 350 ? -4.961 10.344 13.790 1.00 41.75 350 THR A N 1
ATOM 2663 C CA . THR A 1 350 ? -6.052 10.922 12.983 1.00 41.75 350 THR A CA 1
ATOM 2664 C C . THR A 1 350 ? -7.133 9.918 12.569 1.00 41.75 350 THR A C 1
ATOM 2666 O O . THR A 1 350 ? -8.227 10.349 12.216 1.00 41.75 350 THR A O 1
ATOM 2669 N N . HIS A 1 351 ? -6.883 8.603 12.661 1.00 35.31 351 HIS A N 1
ATOM 2670 C CA . HIS A 1 351 ? -7.769 7.595 12.051 1.00 35.31 351 HIS A CA 1
ATOM 2671 C C . HIS A 1 351 ? -8.579 6.697 13.001 1.00 35.31 351 HIS A C 1
ATOM 2673 O O . HIS A 1 351 ? -9.626 6.218 12.584 1.00 35.31 351 HIS A O 1
ATOM 2679 N N . TRP A 1 352 ? -8.154 6.463 14.249 1.00 37.19 352 TRP A N 1
ATOM 2680 C CA . TRP A 1 352 ? -8.665 5.312 15.029 1.00 37.19 352 TRP A CA 1
ATOM 2681 C C . TRP A 1 352 ? -9.533 5.659 16.249 1.00 37.19 352 TRP A C 1
ATOM 2683 O O . TRP A 1 352 ? -10.230 4.807 16.793 1.00 37.19 352 TRP A O 1
ATOM 2693 N N . VAL A 1 353 ? -9.509 6.913 16.703 1.00 37.78 353 VAL A N 1
ATOM 2694 C CA . VAL A 1 353 ? -9.951 7.274 18.064 1.00 37.78 353 VAL A CA 1
ATOM 2695 C C . VAL A 1 353 ? -11.451 7.580 18.165 1.00 37.78 353 VAL A C 1
ATOM 2697 O O . VAL A 1 353 ? -12.018 7.500 19.255 1.00 37.78 353 VAL A O 1
ATOM 2700 N N . ARG A 1 354 ? -12.123 7.907 17.054 1.00 34.62 354 ARG A N 1
ATOM 2701 C CA . ARG A 1 354 ? -13.544 8.299 17.088 1.00 34.62 354 ARG A CA 1
ATOM 2702 C C . ARG A 1 354 ? -14.517 7.129 17.274 1.00 34.62 354 ARG A C 1
ATOM 2704 O O . ARG A 1 354 ? -15.561 7.342 17.886 1.00 34.62 354 ARG A O 1
ATOM 2711 N N . ASP A 1 355 ? -14.156 5.916 16.857 1.00 32.06 355 ASP A N 1
ATOM 2712 C CA . ASP A 1 355 ? -15.122 4.807 16.788 1.00 32.06 355 ASP A CA 1
ATOM 2713 C C . ASP A 1 355 ? -15.124 3.887 18.025 1.00 32.06 355 ASP A C 1
ATOM 2715 O O . ASP A 1 355 ? -16.116 3.205 18.271 1.00 32.06 355 ASP A O 1
ATOM 2719 N N . PHE A 1 356 ? -14.080 3.913 18.868 1.00 32.50 356 PHE A N 1
ATOM 2720 C CA . PHE A 1 356 ? -13.883 2.888 19.915 1.00 32.50 356 PHE A CA 1
ATOM 2721 C C . PHE A 1 356 ? -13.690 3.403 21.352 1.00 32.50 356 PHE A C 1
ATOM 2723 O O . PHE A 1 356 ? -13.378 2.620 22.246 1.00 32.50 356 PHE A O 1
ATOM 2730 N N . SER A 1 357 ? -13.902 4.696 21.624 1.00 33.88 357 SER A N 1
ATOM 2731 C CA . SER A 1 357 ? -13.822 5.236 22.990 1.00 33.88 357 SER A CA 1
ATOM 2732 C C . SER A 1 357 ? -15.061 6.063 23.355 1.00 33.88 357 SER A C 1
ATOM 2734 O O . SER A 1 357 ? -15.257 7.139 22.784 1.00 33.88 357 SER A O 1
ATOM 2736 N N . PRO A 1 358 ? -15.871 5.639 24.348 1.00 33.44 358 PRO A N 1
ATOM 2737 C CA . PRO A 1 358 ? -16.962 6.447 24.903 1.00 33.44 358 PRO A CA 1
ATOM 2738 C C . PRO A 1 358 ? -16.512 7.852 25.346 1.00 33.44 358 PRO A C 1
ATOM 2740 O O . PRO A 1 358 ? -17.271 8.809 25.237 1.00 33.44 358 PRO A O 1
ATOM 2743 N N . ALA A 1 359 ? -15.245 8.010 25.747 1.00 32.31 359 ALA A N 1
ATOM 2744 C CA . ALA A 1 359 ? -14.668 9.290 26.156 1.00 32.31 359 ALA A CA 1
ATOM 2745 C C . ALA A 1 359 ? -14.494 10.309 25.012 1.00 32.31 359 ALA A C 1
ATOM 2747 O O . ALA A 1 359 ? -14.431 11.508 25.281 1.00 32.31 359 ALA A O 1
ATOM 2748 N N . ALA A 1 360 ? -14.418 9.866 23.750 1.00 32.62 360 ALA A N 1
ATOM 2749 C CA . ALA A 1 360 ? -14.284 10.759 22.594 1.00 32.62 360 ALA A CA 1
ATOM 2750 C C . ALA A 1 360 ? -15.604 11.469 22.237 1.00 32.62 360 ALA A C 1
ATOM 2752 O O . ALA A 1 360 ? -15.575 12.521 21.597 1.00 32.62 360 ALA A O 1
ATOM 2753 N N . ARG A 1 361 ? -16.751 10.925 22.676 1.00 38.06 361 ARG A N 1
ATOM 2754 C CA . ARG A 1 361 ? -18.088 11.500 22.445 1.00 38.06 361 ARG A CA 1
ATOM 2755 C C . ARG A 1 361 ? -18.403 12.677 23.385 1.00 38.06 361 ARG A C 1
ATOM 2757 O O . ARG A 1 361 ? -19.173 13.551 23.009 1.00 38.06 361 ARG A O 1
ATOM 2764 N N . ASP A 1 362 ? -17.720 12.755 24.532 1.00 34.56 362 ASP A N 1
ATOM 2765 C CA . ASP A 1 362 ? -17.907 13.772 25.587 1.00 34.56 362 ASP A CA 1
ATOM 2766 C C . ASP A 1 362 ? -16.855 14.904 25.563 1.00 34.56 362 ASP A C 1
ATOM 2768 O O . ASP A 1 362 ? -16.614 15.592 26.566 1.00 34.56 362 ASP A O 1
ATOM 2772 N N . CYS A 1 363 ? -16.164 15.096 24.439 1.00 29.58 363 CYS A N 1
ATOM 2773 C CA . CYS A 1 363 ? -15.259 16.226 24.251 1.00 29.58 363 CYS A CA 1
ATOM 2774 C C . CYS A 1 363 ? -15.996 17.350 23.506 1.00 29.58 363 CYS A C 1
ATOM 2776 O O . CYS A 1 363 ? -16.104 17.277 22.280 1.00 29.58 363 CYS A O 1
ATOM 2778 N N . PRO A 1 364 ? -16.463 18.418 24.186 1.00 31.09 364 PRO A N 1
ATOM 2779 C CA . PRO A 1 364 ? -16.758 19.649 23.477 1.00 31.09 364 PRO A CA 1
ATOM 2780 C C . PRO A 1 364 ? -15.444 20.113 22.850 1.00 31.09 364 PRO A C 1
ATOM 2782 O O . PRO A 1 364 ? -14.431 20.248 23.543 1.00 31.09 364 PRO A O 1
ATOM 2785 N N . ALA A 1 365 ? -15.437 20.282 21.526 1.00 31.08 365 ALA A N 1
ATOM 2786 C CA . ALA A 1 365 ? -14.342 20.938 20.833 1.00 31.08 365 ALA A CA 1
ATOM 2787 C C . ALA A 1 365 ? -14.042 22.238 21.584 1.00 31.08 365 ALA A C 1
ATOM 2789 O O . ALA A 1 365 ? -14.952 23.038 21.809 1.00 31.08 365 ALA A O 1
ATOM 2790 N N . ALA A 1 366 ? -12.801 22.386 22.049 1.00 32.16 366 ALA A N 1
ATOM 2791 C CA . ALA A 1 366 ? -12.365 23.567 22.769 1.00 32.16 366 ALA A CA 1
ATOM 2792 C C . ALA A 1 366 ? -12.789 24.804 21.970 1.00 32.16 366 ALA A C 1
ATOM 2794 O O . ALA A 1 366 ? -12.371 24.981 20.824 1.00 32.16 366 ALA A O 1
ATOM 2795 N N . ARG A 1 367 ? -13.661 25.619 22.574 1.00 30.70 367 ARG A N 1
ATOM 2796 C CA . ARG A 1 367 ? -13.876 26.998 22.154 1.00 30.70 367 ARG A CA 1
ATOM 2797 C C . ARG A 1 367 ? -12.497 27.640 22.072 1.00 30.70 367 ARG A C 1
ATOM 2799 O O . ARG A 1 367 ? -11.745 27.615 23.044 1.00 30.70 367 ARG A O 1
ATOM 2806 N N . ALA A 1 368 ? -12.155 28.139 20.893 1.00 32.84 368 ALA A N 1
ATOM 2807 C CA . ALA A 1 368 ? -11.023 29.025 20.719 1.00 32.84 368 ALA A CA 1
ATOM 2808 C C . ALA A 1 368 ? -11.398 30.376 21.339 1.00 32.84 368 ALA A C 1
ATOM 2810 O O . ALA A 1 368 ? -11.779 31.298 20.626 1.00 32.84 368 ALA A O 1
ATOM 2811 N N . ASP A 1 369 ? -11.346 30.465 22.666 1.00 31.27 369 ASP A N 1
ATOM 2812 C CA . ASP A 1 369 ? -11.310 31.757 23.336 1.00 31.27 369 ASP A CA 1
ATOM 2813 C C . ASP A 1 369 ? -9.868 32.279 23.256 1.00 31.27 369 ASP A C 1
ATOM 2815 O O . ASP A 1 369 ? -8.894 31.548 23.463 1.00 31.27 369 ASP A O 1
ATOM 2819 N N . GLY A 1 370 ? -9.758 33.526 22.799 1.00 37.44 370 GLY A N 1
ATOM 2820 C CA . GLY A 1 370 ? -8.543 34.152 22.297 1.00 37.44 370 GLY A CA 1
ATOM 2821 C C . GLY A 1 370 ? -7.371 34.158 23.276 1.00 37.44 370 GLY A C 1
ATOM 2822 O O . GLY A 1 370 ? -7.488 34.556 24.429 1.00 37.44 370 GLY A O 1
ATOM 2823 N N . GLY A 1 371 ? -6.207 33.783 22.754 1.00 27.94 371 GLY A N 1
ATOM 2824 C CA . GLY A 1 371 ? -4.917 33.865 23.431 1.00 27.94 371 GLY A CA 1
ATOM 2825 C C . GLY A 1 371 ? -3.790 33.708 22.418 1.00 27.94 371 GLY A C 1
ATOM 2826 O O . GLY A 1 371 ? -3.063 32.717 22.427 1.00 27.94 371 GLY A O 1
ATOM 2827 N N . ALA A 1 372 ? -3.702 34.648 21.475 1.00 33.03 372 ALA A N 1
ATOM 2828 C CA . ALA A 1 372 ? -2.634 34.705 20.487 1.00 33.03 372 ALA A CA 1
ATOM 2829 C C . ALA A 1 372 ? -1.309 35.122 21.148 1.00 33.03 372 ALA A C 1
ATOM 2831 O O . ALA A 1 372 ? -1.212 36.199 21.729 1.00 33.03 372 ALA A O 1
ATOM 2832 N N . ALA A 1 373 ? -0.268 34.301 20.997 1.00 30.52 373 ALA A N 1
ATOM 2833 C CA . ALA A 1 373 ? 1.118 34.732 21.153 1.00 30.52 373 ALA A CA 1
ATOM 2834 C C . ALA A 1 373 ? 1.727 34.937 19.754 1.00 30.52 373 ALA A C 1
ATOM 2836 O O . ALA A 1 373 ? 2.112 33.979 19.089 1.00 30.52 373 ALA A O 1
ATOM 2837 N N . GLY A 1 374 ? 1.724 36.208 19.339 1.00 29.92 374 GLY A N 1
ATOM 2838 C CA . GLY A 1 374 ? 2.470 36.888 18.273 1.00 29.92 374 GLY A CA 1
ATOM 2839 C C . GLY A 1 374 ? 3.132 36.096 17.140 1.00 29.92 374 GLY A C 1
ATOM 2840 O O . GLY A 1 374 ? 4.186 35.492 17.324 1.00 29.92 374 GLY A O 1
ATOM 2841 N N . TYR A 1 375 ? 2.625 36.304 15.923 1.00 25.12 375 TYR A N 1
ATOM 2842 C CA . TYR A 1 375 ? 3.469 36.631 14.770 1.00 25.12 375 TYR A CA 1
ATOM 2843 C C . TYR A 1 375 ? 2.732 37.662 13.905 1.00 25.12 375 TYR A C 1
ATOM 2845 O O . TYR A 1 375 ? 1.571 37.471 13.555 1.00 25.12 375 TYR A O 1
ATOM 2853 N N . VAL A 1 376 ? 3.407 38.781 13.656 1.00 34.38 376 VAL A N 1
ATOM 2854 C CA . VAL A 1 376 ? 2.913 39.997 12.999 1.00 34.38 376 VAL A CA 1
ATOM 2855 C C . VAL A 1 376 ? 2.656 39.748 11.510 1.00 34.38 376 VAL A C 1
ATOM 2857 O O . VAL A 1 376 ? 3.567 39.313 10.807 1.00 34.38 376 VAL A O 1
ATOM 2860 N N . ALA A 1 377 ? 1.445 40.066 11.046 1.00 30.56 377 ALA A N 1
ATOM 2861 C CA . ALA A 1 377 ? 1.157 40.514 9.683 1.00 30.56 377 ALA A CA 1
ATOM 2862 C C . ALA A 1 377 ? -0.195 41.256 9.672 1.00 30.56 377 ALA A C 1
ATOM 2864 O O . ALA A 1 377 ? -1.238 40.633 9.839 1.00 30.56 377 ALA A O 1
ATOM 2865 N N . ASP A 1 378 ? -0.089 42.578 9.543 1.00 31.62 378 ASP A N 1
ATOM 2866 C CA . ASP A 1 378 ? -1.028 43.619 9.105 1.00 31.62 378 ASP A CA 1
ATOM 2867 C C . ASP A 1 378 ? -2.530 43.559 9.444 1.00 31.62 378 ASP A C 1
ATOM 2869 O O . ASP A 1 378 ? -3.289 42.659 9.090 1.00 31.62 378 ASP A O 1
ATOM 2873 N N . GLU A 1 379 ? -2.935 44.652 10.090 1.00 34.62 379 GLU A N 1
ATOM 2874 C CA . GLU A 1 379 ? -4.271 45.058 10.498 1.00 34.62 379 GLU A CA 1
ATOM 2875 C C . GLU A 1 379 ? -5.170 45.419 9.303 1.00 34.62 379 GLU A C 1
ATOM 2877 O O . GLU A 1 379 ? -4.818 46.251 8.469 1.00 34.62 379 GLU A O 1
ATOM 2882 N N . HIS A 1 380 ? -6.401 44.902 9.301 1.00 33.75 380 HIS A N 1
ATOM 2883 C CA . HIS A 1 380 ? -7.563 45.693 8.899 1.00 33.75 380 HIS A CA 1
ATOM 2884 C C . HIS A 1 380 ? -8.757 45.365 9.804 1.00 33.75 380 HIS A C 1
ATOM 2886 O O . HIS A 1 380 ? -9.079 44.203 10.054 1.00 33.75 380 HIS A O 1
ATOM 2892 N N . GLU A 1 381 ? -9.359 46.431 10.329 1.00 42.72 381 GLU A N 1
ATOM 2893 C CA . GLU A 1 381 ? -10.468 46.477 11.279 1.00 42.72 381 GLU A CA 1
ATOM 2894 C C . GLU A 1 381 ? -11.699 45.666 10.850 1.00 42.72 381 GLU A C 1
ATOM 2896 O O . GLU A 1 381 ? -12.205 45.819 9.740 1.00 42.72 381 GLU A O 1
ATOM 2901 N N . ALA A 1 382 ? -12.268 44.915 11.797 1.00 32.75 382 ALA A N 1
ATOM 2902 C CA . ALA A 1 382 ? -13.715 44.736 11.903 1.00 32.75 382 ALA A CA 1
ATOM 2903 C C . ALA A 1 382 ? -14.092 44.357 13.344 1.00 32.75 382 ALA A C 1
ATOM 2905 O O . ALA A 1 382 ? -13.911 43.226 13.795 1.00 32.75 382 ALA A O 1
ATOM 2906 N N . THR A 1 383 ? -14.634 45.329 14.070 1.00 44.59 383 THR A N 1
ATOM 2907 C CA . THR A 1 383 ? -15.422 45.133 15.287 1.00 44.59 383 THR A CA 1
ATOM 2908 C C . THR A 1 383 ? -16.716 44.388 14.928 1.00 44.59 383 THR A C 1
ATOM 2910 O O . THR A 1 383 ? -17.453 44.805 14.038 1.00 44.59 383 THR A O 1
ATOM 2913 N N . GLY A 1 384 ? -17.018 43.267 15.592 1.00 35.44 384 GLY A N 1
ATOM 2914 C CA . GLY A 1 384 ? -18.242 42.518 15.292 1.00 35.44 384 GLY A CA 1
ATOM 2915 C C . GLY A 1 384 ? -18.551 41.396 16.278 1.00 35.44 384 GLY A C 1
ATOM 2916 O O . GLY A 1 384 ? -17.717 40.542 16.552 1.00 35.44 384 GLY A O 1
ATOM 2917 N N . HIS A 1 385 ? -19.771 41.428 16.807 1.00 36.47 385 HIS A N 1
ATOM 2918 C CA . HIS A 1 385 ? -20.372 40.512 17.773 1.00 36.47 385 HIS A CA 1
ATOM 2919 C C . HIS A 1 385 ? -20.089 39.015 17.554 1.00 36.47 385 HIS A C 1
ATOM 2921 O O . HIS A 1 385 ? -20.162 38.502 16.439 1.00 36.47 385 HIS A O 1
ATOM 2927 N N . VAL A 1 386 ? -19.896 38.290 18.663 1.00 36.16 386 VAL A N 1
ATOM 2928 C CA . VAL A 1 386 ? -19.906 36.820 18.711 1.00 36.16 386 VAL A CA 1
ATOM 2929 C C . VAL A 1 386 ? -21.328 36.330 18.409 1.00 36.16 386 VAL A C 1
ATOM 2931 O O . VAL A 1 386 ? -22.159 36.175 19.302 1.00 36.16 386 VAL A O 1
ATOM 2934 N N . ALA A 1 387 ? -21.632 36.134 17.127 1.00 43.62 387 ALA A N 1
ATOM 2935 C CA . ALA A 1 387 ? -22.854 35.481 16.680 1.00 43.62 387 ALA A CA 1
ATOM 2936 C C . ALA A 1 387 ? -22.777 33.979 17.001 1.00 43.62 387 ALA A C 1
ATOM 2938 O O . ALA A 1 387 ? -21.780 33.319 16.700 1.00 43.62 387 ALA A O 1
ATOM 2939 N N . GLY A 1 388 ? -23.828 33.439 17.624 1.00 47.75 388 GLY A N 1
ATOM 2940 C CA . GLY A 1 388 ? -23.971 32.001 17.849 1.00 47.75 388 GLY A CA 1
ATOM 2941 C C . GLY A 1 388 ? -23.844 31.219 16.539 1.00 47.75 388 GLY A C 1
ATOM 2942 O O . GLY A 1 388 ? -24.217 31.714 15.475 1.00 47.75 388 GLY A O 1
ATOM 2943 N N . ALA A 1 389 ? -23.290 30.006 16.610 1.00 48.91 389 ALA A N 1
ATOM 2944 C CA . ALA A 1 389 ? -23.131 29.152 15.439 1.00 48.91 389 ALA A CA 1
ATOM 2945 C C . ALA A 1 389 ? -24.477 29.008 14.695 1.00 48.91 389 ALA A C 1
ATOM 2947 O O . ALA A 1 389 ? -25.498 28.761 15.344 1.00 48.91 389 ALA A O 1
ATOM 2948 N N . PRO A 1 390 ? -24.503 29.179 13.361 1.00 54.94 390 PRO A N 1
ATOM 2949 C CA . PRO A 1 390 ? -25.738 29.112 12.595 1.00 54.94 390 PRO A CA 1
ATOM 2950 C C . PRO A 1 390 ? -26.396 27.728 12.743 1.00 54.94 390 PRO A C 1
ATOM 2952 O O . PRO A 1 390 ? -25.684 26.725 12.868 1.00 54.94 390 PRO A O 1
ATOM 2955 N N . PRO A 1 391 ? -27.740 27.646 12.728 1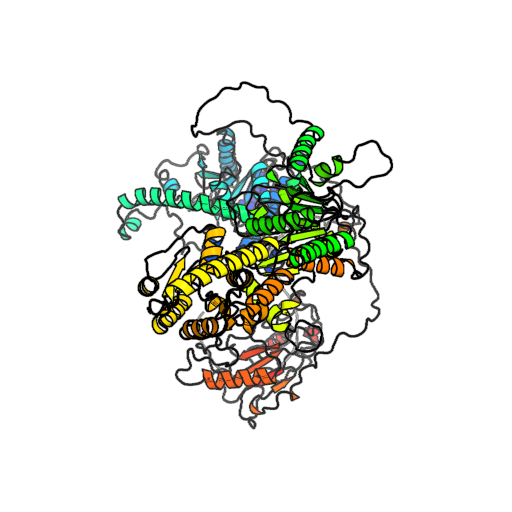.00 65.62 391 PRO A N 1
ATOM 2956 C CA . PRO A 1 391 ? -28.455 26.381 12.855 1.00 65.62 391 PRO A CA 1
ATOM 2957 C C . PRO A 1 391 ? -28.017 25.367 11.774 1.00 65.62 391 PRO A C 1
ATOM 2959 O O . PRO A 1 391 ? -27.675 25.781 10.661 1.00 65.62 391 PRO A O 1
ATOM 2962 N N . PRO A 1 392 ? -28.057 24.045 12.054 1.00 62.88 392 PRO A N 1
ATOM 2963 C CA . PRO A 1 392 ? -27.600 22.978 11.144 1.00 62.88 392 PRO A CA 1
ATOM 2964 C C . PRO A 1 392 ? -28.177 23.047 9.719 1.00 62.88 392 PRO A C 1
ATOM 2966 O O . PRO A 1 392 ? -27.545 22.665 8.735 1.00 62.88 392 PRO A O 1
ATOM 2969 N N . GLU A 1 393 ? -29.382 23.591 9.579 1.00 71.50 393 GLU A N 1
ATOM 2970 C CA . GLU A 1 393 ? -30.027 23.786 8.282 1.00 71.50 393 GLU A CA 1
ATOM 2971 C C . GLU A 1 393 ? -29.290 24.816 7.402 1.00 71.50 393 GLU A C 1
ATOM 2973 O O . GLU A 1 393 ? -29.174 24.657 6.183 1.00 71.50 393 GLU A O 1
ATOM 2978 N N . GLN A 1 394 ? -28.728 25.855 8.020 1.00 72.94 394 GLN A N 1
ATOM 2979 C CA . GLN A 1 394 ? -28.011 26.923 7.333 1.00 72.94 394 GLN A CA 1
ATOM 2980 C C . GLN A 1 394 ? -26.591 26.489 6.940 1.00 72.94 394 GLN A C 1
ATOM 2982 O O . GLN A 1 394 ? -26.120 26.862 5.865 1.00 72.94 394 GLN A O 1
ATOM 2987 N N . THR A 1 395 ? -25.939 25.635 7.738 1.00 73.62 395 THR A N 1
ATOM 2988 C CA . THR A 1 395 ? -24.644 25.032 7.378 1.00 73.62 395 THR A CA 1
ATOM 2989 C C . THR A 1 395 ? -24.791 24.033 6.229 1.00 73.62 395 THR A C 1
ATOM 2991 O O . THR A 1 395 ? -24.027 24.100 5.265 1.00 73.62 395 THR A O 1
ATOM 2994 N N . CYS A 1 396 ? -25.828 23.188 6.220 1.00 76.75 396 CYS A N 1
ATOM 2995 C CA . CYS A 1 396 ? -26.090 22.319 5.068 1.00 76.75 396 CYS A CA 1
ATOM 2996 C C . CYS A 1 396 ? -26.470 23.092 3.795 1.00 76.75 396 CYS A C 1
ATOM 2998 O O . CYS A 1 396 ? -26.181 22.634 2.690 1.00 76.75 396 CYS A O 1
ATOM 3000 N N . LYS A 1 397 ? -27.055 24.291 3.899 1.00 80.94 397 LYS A N 1
ATOM 3001 C CA . LYS A 1 397 ? -27.321 25.146 2.729 1.00 80.94 397 LYS A CA 1
ATOM 3002 C C . LYS A 1 397 ? -26.037 25.561 1.999 1.00 80.94 397 LYS A C 1
ATOM 3004 O O . LYS A 1 397 ? -26.042 25.645 0.773 1.00 80.94 397 LYS A O 1
ATOM 3009 N N . GLN A 1 398 ? -24.946 25.791 2.729 1.00 81.25 398 GLN A N 1
ATOM 3010 C CA . GLN A 1 398 ? -23.634 26.055 2.134 1.00 81.25 398 GLN A CA 1
ATOM 3011 C C . GLN A 1 398 ? -23.077 24.803 1.446 1.00 81.25 398 GLN A C 1
ATOM 3013 O O . GLN A 1 398 ? -22.643 24.895 0.301 1.00 81.25 398 GLN A O 1
ATOM 3018 N N . ALA A 1 399 ? -23.186 23.634 2.087 1.00 79.56 399 ALA A N 1
ATOM 3019 C CA . ALA A 1 399 ? -22.798 22.354 1.489 1.00 79.56 399 ALA A CA 1
ATOM 3020 C C . ALA A 1 399 ? -23.525 22.097 0.155 1.00 79.56 399 ALA A C 1
ATOM 3022 O O . ALA A 1 399 ? -22.907 21.695 -0.825 1.00 79.56 399 ALA A O 1
ATOM 3023 N N . ARG A 1 400 ? -24.829 22.405 0.085 1.00 82.31 400 ARG A N 1
ATOM 3024 C CA . ARG A 1 400 ? -25.627 22.295 -1.150 1.00 82.31 400 ARG A CA 1
ATOM 3025 C C . ARG A 1 400 ? -25.099 23.181 -2.272 1.00 82.31 400 ARG A C 1
ATOM 3027 O O . ARG A 1 400 ? -25.095 22.745 -3.415 1.00 82.31 400 ARG A O 1
ATOM 3034 N N . ARG A 1 401 ? -24.678 24.412 -1.958 1.00 83.75 401 ARG A N 1
ATOM 3035 C CA . ARG A 1 401 ? -24.076 25.316 -2.952 1.00 83.75 401 ARG A CA 1
ATOM 3036 C C . ARG A 1 401 ? -22.771 24.740 -3.480 1.00 83.75 401 ARG A C 1
ATOM 3038 O O . ARG A 1 401 ? -22.638 24.610 -4.684 1.00 83.75 401 ARG A O 1
ATOM 3045 N N . VAL A 1 402 ? -21.891 24.282 -2.590 1.00 82.88 402 VAL A N 1
ATOM 3046 C CA . VAL A 1 402 ? -20.632 23.627 -2.978 1.00 82.88 402 VAL A CA 1
ATOM 3047 C C . VAL A 1 402 ? -20.898 22.424 -3.885 1.00 82.88 402 VAL A C 1
ATOM 3049 O O . VAL A 1 402 ? -20.306 22.322 -4.951 1.00 82.88 402 VAL A O 1
ATOM 3052 N N . VAL A 1 403 ? -21.843 21.549 -3.525 1.00 83.12 403 VAL A N 1
ATOM 3053 C CA . VAL A 1 403 ? -22.228 20.409 -4.373 1.00 83.12 403 VAL A CA 1
ATOM 3054 C C . VAL A 1 403 ? -22.776 20.878 -5.723 1.00 83.12 403 VAL A C 1
ATOM 3056 O O . VAL A 1 403 ? -22.370 20.346 -6.749 1.00 83.12 403 VAL A O 1
ATOM 3059 N N . ALA A 1 404 ? -23.661 21.877 -5.754 1.00 83.06 404 ALA A N 1
ATOM 3060 C CA . ALA A 1 404 ? -24.210 22.413 -7.000 1.00 83.06 404 ALA A CA 1
ATOM 3061 C C . ALA A 1 404 ? -23.131 23.039 -7.903 1.00 83.06 404 ALA A C 1
ATOM 3063 O O . ALA A 1 404 ? -23.189 22.873 -9.118 1.00 83.06 404 ALA A O 1
ATOM 3064 N N . ASP A 1 405 ? -22.133 23.698 -7.313 1.00 85.38 405 ASP A N 1
ATOM 3065 C CA . ASP A 1 405 ? -21.032 24.349 -8.028 1.00 85.38 405 ASP A CA 1
ATOM 3066 C C . ASP A 1 405 ? -19.980 23.336 -8.522 1.00 85.38 405 ASP A C 1
ATOM 3068 O O . ASP A 1 405 ? -19.299 23.566 -9.523 1.00 85.38 405 ASP A O 1
ATOM 3072 N N . GLN A 1 406 ? -19.841 22.199 -7.833 1.00 89.44 406 GLN A N 1
ATOM 3073 C CA . GLN A 1 406 ? -18.833 21.169 -8.117 1.00 89.44 406 GLN A CA 1
ATOM 3074 C C . GLN A 1 406 ? -19.369 19.937 -8.860 1.00 89.44 406 GLN A C 1
ATOM 3076 O O . GLN A 1 406 ? -18.590 19.064 -9.255 1.00 89.44 406 GLN A O 1
ATOM 3081 N N . CYS A 1 407 ? -20.682 19.852 -9.064 1.00 90.50 407 CYS A N 1
ATOM 3082 C CA . CYS A 1 407 ? -21.336 18.803 -9.835 1.00 90.50 407 CYS A CA 1
ATOM 3083 C C . CYS A 1 407 ? -21.824 19.347 -11.178 1.00 90.50 407 CYS A C 1
ATOM 3085 O O . CYS A 1 407 ? -22.539 20.339 -11.251 1.00 90.50 407 CYS A O 1
ATOM 3087 N N . SER A 1 408 ? -21.504 18.646 -12.261 1.00 91.06 408 SER A N 1
ATOM 3088 C CA . SER A 1 408 ? -22.037 18.931 -13.595 1.00 91.06 408 SER A CA 1
ATOM 3089 C C . SER A 1 408 ? -22.948 17.801 -14.054 1.00 91.06 408 SER A C 1
ATOM 3091 O O . SER A 1 408 ? -22.609 16.633 -13.882 1.00 91.06 408 SER A O 1
ATOM 3093 N N . VAL A 1 409 ? -24.082 18.127 -14.679 1.00 88.69 409 VAL A N 1
ATOM 3094 C CA . VAL A 1 409 ? -24.886 17.151 -15.432 1.00 88.69 409 VAL A CA 1
ATOM 3095 C C . VAL A 1 409 ? -24.462 17.220 -16.895 1.00 88.69 409 VAL A C 1
ATOM 3097 O O . VAL A 1 409 ? -24.574 18.262 -17.536 1.00 88.69 409 VAL A O 1
ATOM 3100 N N . LEU A 1 410 ? -23.945 16.110 -17.406 1.00 90.12 410 LEU A N 1
ATOM 3101 C CA . LEU A 1 410 ? -23.337 15.976 -18.726 1.00 90.12 410 LEU A CA 1
ATOM 3102 C C . LEU A 1 410 ? -24.211 15.069 -19.606 1.00 90.12 410 LEU A C 1
ATOM 3104 O O . LEU A 1 410 ? -24.813 14.129 -19.094 1.00 90.12 410 LEU A O 1
ATOM 3108 N N . GLY A 1 411 ? -24.271 15.328 -20.915 1.00 84.81 411 GLY A N 1
ATOM 3109 C CA . GLY A 1 411 ? -25.096 14.572 -21.875 1.00 84.81 411 GLY A CA 1
ATOM 3110 C C . GLY A 1 411 ? -26.508 15.146 -22.106 1.00 84.81 411 GLY A C 1
ATOM 3111 O O . GLY A 1 411 ? -26.912 16.130 -21.490 1.00 84.81 411 GLY A O 1
ATOM 3112 N N . GLY A 1 412 ? -27.272 14.555 -23.034 1.00 76.19 412 GLY A N 1
ATOM 3113 C CA . GLY A 1 412 ? -28.705 14.844 -23.261 1.00 76.19 412 GLY A CA 1
ATOM 3114 C C . GLY A 1 412 ? -29.082 16.065 -24.113 1.00 76.19 412 GLY A C 1
ATOM 3115 O O . GLY A 1 412 ? -30.242 16.193 -24.497 1.00 76.19 412 GLY A O 1
ATOM 3116 N N . ARG A 1 413 ? -28.143 16.945 -24.472 1.00 65.81 413 ARG A N 1
ATOM 3117 C CA . ARG A 1 413 ? -28.359 17.939 -25.540 1.00 65.81 413 ARG A CA 1
ATOM 3118 C C . ARG A 1 413 ? -27.696 17.421 -26.804 1.00 65.81 413 ARG A C 1
ATOM 3120 O O . ARG A 1 413 ? -26.528 17.051 -26.736 1.00 65.81 413 ARG A O 1
ATOM 3127 N N . GLY A 1 414 ? -28.427 17.391 -27.924 1.00 58.56 414 GLY A N 1
ATOM 3128 C CA . GLY A 1 414 ? -27.864 17.076 -29.240 1.00 58.56 414 GLY A CA 1
ATOM 3129 C C . GLY A 1 414 ? -26.607 17.915 -29.442 1.00 58.56 414 GLY A C 1
ATOM 3130 O O . GLY A 1 414 ? -26.689 19.135 -29.565 1.00 58.56 414 GLY A O 1
ATOM 3131 N N . SER A 1 415 ? -25.445 17.279 -29.326 1.00 51.53 415 SER A N 1
ATOM 3132 C CA . SER A 1 415 ? -24.157 17.937 -29.136 1.00 51.53 415 SER A CA 1
ATOM 3133 C C . SER A 1 415 ? -23.660 18.497 -30.463 1.00 51.53 415 SER A C 1
ATOM 3135 O O . SER A 1 415 ? -22.724 17.993 -31.077 1.00 51.53 415 SER A O 1
ATOM 3137 N N . GLY A 1 416 ? -24.290 19.580 -30.915 1.00 50.31 416 GLY A N 1
ATOM 3138 C CA . GLY A 1 416 ? -23.767 20.421 -31.981 1.00 50.31 416 GLY A CA 1
ATOM 3139 C C . GLY A 1 416 ? -22.476 21.087 -31.512 1.00 50.31 416 GLY A C 1
ATOM 3140 O O . GLY A 1 416 ? -22.521 22.168 -30.939 1.00 50.31 416 GLY A O 1
ATOM 3141 N N . GLY A 1 417 ? -21.326 20.434 -31.703 1.00 53.59 417 GLY A N 1
ATOM 3142 C CA . GLY A 1 417 ? -20.023 21.101 -31.596 1.00 53.59 417 GLY A CA 1
ATOM 3143 C C . GLY A 1 417 ? -18.872 20.328 -30.952 1.00 53.59 417 GLY A C 1
ATOM 3144 O O . GLY A 1 417 ? -17.743 20.813 -31.013 1.00 53.59 417 GLY A O 1
ATOM 3145 N N . VAL A 1 418 ? -19.073 19.139 -30.373 1.00 56.56 418 VAL A N 1
ATOM 3146 C CA . VAL A 1 418 ? -17.916 18.339 -29.929 1.00 56.56 418 VAL A CA 1
ATOM 3147 C C . VAL A 1 418 ? -17.367 17.606 -31.147 1.00 56.56 418 VAL A C 1
ATOM 3149 O O . VAL A 1 418 ? -18.033 16.729 -31.687 1.00 56.56 418 VAL A O 1
ATOM 3152 N N . ALA A 1 419 ? -16.176 18.005 -31.607 1.00 57.62 419 ALA A N 1
ATOM 3153 C CA . ALA A 1 419 ? -15.471 17.354 -32.709 1.00 57.62 419 ALA A CA 1
ATOM 3154 C C . ALA A 1 419 ? -15.544 15.829 -32.549 1.00 57.62 419 ALA A C 1
ATOM 3156 O O . ALA A 1 419 ? -15.159 15.320 -31.495 1.00 57.62 419 ALA A O 1
ATOM 3157 N N . ALA A 1 420 ? -16.072 15.140 -33.568 1.00 56.38 420 ALA A N 1
ATOM 3158 C CA . ALA A 1 420 ? -16.310 13.702 -33.538 1.00 56.38 420 ALA A CA 1
ATOM 3159 C C . ALA A 1 420 ? -15.057 12.976 -33.027 1.00 56.38 420 ALA A C 1
ATOM 3161 O O . ALA A 1 420 ? -14.001 13.007 -33.667 1.00 56.38 420 ALA A O 1
ATOM 3162 N N . ALA A 1 421 ? -15.164 12.372 -31.840 1.00 60.81 421 ALA A N 1
ATOM 3163 C CA . ALA A 1 421 ? -14.186 11.394 -31.389 1.00 60.81 421 ALA A CA 1
ATOM 3164 C C . ALA A 1 421 ? -14.129 10.268 -32.433 1.00 60.81 421 ALA A C 1
ATOM 3166 O O . ALA A 1 421 ? -15.112 10.041 -33.138 1.00 60.81 421 ALA A O 1
ATOM 3167 N N . SER A 1 422 ? -12.999 9.567 -32.560 1.00 78.19 422 SER A N 1
ATOM 3168 C CA . SER A 1 422 ? -12.988 8.391 -33.436 1.00 78.19 422 SER A CA 1
ATOM 3169 C C . SER A 1 422 ? -14.040 7.384 -32.971 1.00 78.19 422 SER A C 1
ATOM 3171 O O . SER A 1 422 ? -14.298 7.267 -31.768 1.00 78.19 422 SER A O 1
ATOM 3173 N N . ASP A 1 423 ? -14.598 6.626 -33.915 1.00 84.62 423 ASP A N 1
ATOM 3174 C CA . ASP A 1 423 ? -15.620 5.612 -33.634 1.00 84.62 423 ASP A CA 1
ATOM 3175 C C . ASP A 1 423 ? -15.182 4.646 -32.517 1.00 84.62 423 ASP A C 1
ATOM 3177 O O . ASP A 1 423 ? -15.980 4.281 -31.657 1.00 84.62 423 ASP A O 1
ATOM 3181 N N . ASP A 1 424 ? -13.887 4.308 -32.448 1.00 84.62 424 ASP A N 1
ATOM 3182 C CA . ASP A 1 424 ? -13.339 3.457 -31.387 1.00 84.62 424 ASP A CA 1
ATOM 3183 C C . ASP A 1 424 ? -13.352 4.110 -29.991 1.00 84.62 424 ASP A C 1
ATOM 3185 O O . ASP A 1 424 ? -13.646 3.437 -29.002 1.00 84.62 424 ASP A O 1
ATOM 3189 N N . ALA A 1 425 ? -13.018 5.401 -29.870 1.00 84.94 425 ALA A N 1
ATOM 3190 C CA . ALA A 1 425 ? -13.042 6.086 -28.574 1.00 84.94 425 ALA A CA 1
ATOM 3191 C C . ALA A 1 425 ? -14.485 6.274 -28.088 1.00 84.94 425 ALA A C 1
ATOM 3193 O O . ALA A 1 425 ? -14.777 6.044 -26.912 1.00 84.94 425 ALA A O 1
ATOM 3194 N N . ALA A 1 426 ? -15.393 6.614 -29.007 1.00 88.06 426 ALA A N 1
ATOM 3195 C CA . ALA A 1 426 ? -16.823 6.677 -28.733 1.00 88.06 426 ALA A CA 1
ATOM 3196 C C . ALA A 1 426 ? -17.370 5.315 -28.273 1.00 88.06 426 ALA A C 1
ATOM 3198 O O . ALA A 1 426 ? -18.100 5.259 -27.286 1.00 88.06 426 ALA A O 1
ATOM 3199 N N . ALA A 1 427 ? -16.959 4.215 -28.914 1.00 90.12 427 ALA A N 1
ATOM 3200 C CA . ALA A 1 427 ? -17.376 2.867 -28.534 1.00 90.12 427 ALA A CA 1
ATOM 3201 C C . ALA A 1 427 ? -16.948 2.492 -27.103 1.00 90.12 427 ALA A C 1
ATOM 3203 O O . ALA A 1 427 ? -17.778 2.018 -26.329 1.00 90.12 427 ALA A O 1
ATOM 3204 N N . VAL A 1 428 ? -15.691 2.752 -26.716 1.00 88.88 428 VAL A N 1
ATOM 3205 C CA . VAL A 1 428 ? -15.197 2.454 -25.353 1.00 88.88 428 VAL A CA 1
ATOM 3206 C C . VAL A 1 428 ? -15.887 3.334 -24.303 1.00 88.88 428 VAL A C 1
ATOM 3208 O O . VAL A 1 428 ? -16.252 2.861 -23.227 1.00 88.88 428 VAL A O 1
ATOM 3211 N N . ASN A 1 429 ? -16.123 4.610 -24.606 1.00 92.38 429 ASN A N 1
ATOM 3212 C CA . ASN A 1 429 ? -16.866 5.507 -23.718 1.00 92.38 429 ASN A CA 1
ATOM 3213 C C . ASN A 1 429 ? -18.328 5.060 -23.542 1.00 92.38 429 ASN A C 1
ATOM 3215 O O . ASN A 1 429 ? -18.846 5.050 -22.422 1.00 92.38 429 ASN A O 1
ATOM 3219 N N . GLN A 1 430 ? -18.975 4.623 -24.624 1.00 93.88 430 GLN A N 1
ATOM 3220 C CA . GLN A 1 430 ? -20.333 4.088 -24.580 1.00 93.88 430 GLN A CA 1
ATOM 3221 C C . GLN A 1 430 ? -20.405 2.763 -23.807 1.00 93.88 430 GLN A C 1
ATOM 3223 O O . GLN A 1 430 ? -21.372 2.530 -23.083 1.00 93.88 430 GLN A O 1
ATOM 3228 N N . GLU A 1 431 ? -19.380 1.912 -23.905 1.00 95.00 431 GLU A N 1
ATOM 3229 C CA . GLU A 1 431 ? -19.255 0.687 -23.108 1.00 95.00 431 GLU A CA 1
ATOM 3230 C C . GLU A 1 431 ? -19.227 1.004 -21.604 1.00 95.00 431 GLU A C 1
ATOM 3232 O O . GLU A 1 431 ? -20.014 0.429 -20.854 1.00 95.00 431 GLU A O 1
ATOM 3237 N N . LEU A 1 432 ? -18.430 1.988 -21.165 1.00 94.94 432 LEU A N 1
ATOM 3238 C CA . LEU A 1 432 ? -18.427 2.450 -19.768 1.00 94.94 432 LEU A CA 1
ATOM 3239 C C . LEU A 1 432 ? -19.822 2.907 -19.313 1.00 94.94 432 LEU A C 1
ATOM 3241 O O . LEU A 1 432 ? -20.306 2.511 -18.251 1.00 94.94 432 LEU A O 1
ATOM 3245 N N . VAL A 1 433 ? -20.492 3.719 -20.132 1.00 95.81 433 VAL A N 1
ATOM 3246 C CA . VAL A 1 433 ? -21.849 4.215 -19.861 1.00 95.81 433 VAL A CA 1
ATOM 3247 C C . VAL A 1 433 ? -22.864 3.072 -19.759 1.00 95.81 433 VAL A C 1
ATOM 3249 O O . VAL A 1 433 ? -23.774 3.142 -18.924 1.00 95.81 433 VAL A O 1
ATOM 3252 N N . ASN A 1 434 ? -22.720 2.027 -20.573 1.00 95.81 434 ASN A N 1
ATOM 3253 C CA . ASN A 1 434 ? -23.583 0.850 -20.544 1.00 95.81 434 ASN A CA 1
ATOM 3254 C C . ASN A 1 434 ? -23.381 0.037 -19.259 1.00 95.81 434 ASN A C 1
ATOM 3256 O O . ASN A 1 434 ? -24.370 -0.266 -18.596 1.00 95.81 434 ASN A O 1
ATOM 3260 N N . GLU A 1 435 ? -22.135 -0.230 -18.857 1.00 96.38 435 GLU A N 1
ATOM 3261 C CA . GLU A 1 435 ? -21.824 -0.946 -17.607 1.00 96.38 435 GLU A CA 1
ATOM 3262 C C . GLU A 1 435 ? -22.372 -0.197 -16.380 1.00 96.38 435 GLU A C 1
ATOM 3264 O O . GLU A 1 435 ? -22.988 -0.789 -15.494 1.00 96.38 435 GLU A O 1
ATOM 3269 N N . MET A 1 436 ? -22.239 1.136 -16.350 1.00 96.00 436 MET A N 1
ATOM 3270 C CA . MET A 1 436 ? -22.834 1.954 -15.286 1.00 96.00 436 MET A CA 1
ATOM 3271 C C . MET A 1 436 ? -24.362 1.852 -15.267 1.00 96.00 436 MET A C 1
ATOM 3273 O O . MET A 1 436 ? -24.956 1.735 -14.198 1.00 96.00 436 MET A O 1
ATOM 3277 N N . ARG A 1 437 ? -25.014 1.881 -16.437 1.00 95.25 437 ARG A N 1
ATOM 3278 C CA . ARG A 1 437 ? -26.474 1.739 -16.555 1.00 95.25 437 ARG A CA 1
ATOM 3279 C C . ARG A 1 437 ? -26.952 0.377 -16.050 1.00 95.25 437 ARG A C 1
ATOM 3281 O O . ARG A 1 437 ? -27.958 0.325 -15.353 1.00 95.25 437 ARG A O 1
ATOM 3288 N N . GLU A 1 438 ? -26.243 -0.699 -16.376 1.00 95.38 438 GLU A N 1
ATOM 3289 C CA . GLU A 1 438 ? -26.585 -2.058 -15.935 1.00 95.38 438 GLU A CA 1
ATOM 3290 C C . GLU A 1 438 ? -26.484 -2.233 -14.416 1.00 95.38 438 GLU A C 1
ATOM 3292 O O . GLU A 1 438 ? -27.257 -2.984 -13.829 1.00 95.38 438 GLU A O 1
ATOM 3297 N N . LEU A 1 439 ? -25.587 -1.489 -13.766 1.00 93.81 439 LEU A N 1
ATOM 3298 C CA . LEU A 1 439 ? -25.484 -1.412 -12.307 1.00 93.81 439 LEU A CA 1
ATOM 3299 C C . LEU A 1 439 ? -26.493 -0.445 -11.662 1.00 93.81 439 LEU A C 1
ATOM 3301 O O . LEU A 1 439 ? -26.465 -0.246 -10.446 1.00 93.81 439 LEU A O 1
ATOM 3305 N N . GLY A 1 440 ? -27.369 0.179 -12.457 1.00 94.00 440 GLY A N 1
ATOM 3306 C CA . GLY A 1 440 ? -28.328 1.179 -11.991 1.00 94.00 440 GLY A CA 1
ATOM 3307 C C . GLY A 1 440 ? -27.688 2.508 -11.583 1.00 94.00 440 GLY A C 1
ATOM 3308 O O . GLY A 1 440 ? -28.328 3.303 -10.895 1.00 94.00 440 GLY A O 1
ATOM 3309 N N . LEU A 1 441 ? -26.441 2.763 -11.990 1.00 94.12 441 LEU A N 1
ATOM 3310 C CA . LEU A 1 441 ? -25.709 3.968 -11.621 1.00 94.12 441 LEU A CA 1
ATOM 3311 C C . LEU A 1 441 ? -26.098 5.141 -12.522 1.00 94.12 441 LEU A C 1
ATOM 3313 O O . LEU A 1 441 ? -26.129 5.017 -13.751 1.00 94.12 441 LEU A O 1
ATOM 3317 N N . ARG A 1 442 ? -26.363 6.300 -11.918 1.00 92.31 442 ARG A N 1
ATOM 3318 C CA . ARG A 1 442 ? -26.816 7.529 -12.596 1.00 92.31 442 ARG A CA 1
ATOM 3319 C C . ARG A 1 442 ? -25.680 8.494 -12.921 1.00 92.31 442 ARG A C 1
ATOM 3321 O O . ARG A 1 442 ? -25.768 9.227 -13.899 1.00 92.31 442 ARG A O 1
ATOM 3328 N N . GLY A 1 443 ? -24.572 8.406 -12.197 1.00 93.88 443 GLY A N 1
ATOM 3329 C CA . GLY A 1 443 ? -23.395 9.239 -12.414 1.00 93.88 443 GLY A CA 1
ATOM 3330 C C . GLY A 1 443 ? -22.241 8.822 -11.518 1.00 93.88 443 GLY A C 1
ATOM 3331 O O . GLY A 1 443 ? -22.194 7.678 -11.056 1.00 93.88 443 GLY A O 1
ATOM 3332 N N . ALA A 1 444 ? -21.296 9.728 -11.293 1.00 95.19 444 ALA A N 1
ATOM 3333 C CA . ALA A 1 444 ? -20.101 9.448 -10.511 1.00 95.19 444 ALA A CA 1
ATOM 3334 C C . ALA A 1 444 ? -19.690 10.622 -9.617 1.00 95.19 444 ALA A C 1
ATOM 3336 O O . ALA A 1 444 ? -19.910 11.790 -9.941 1.00 95.19 444 ALA A O 1
ATOM 3337 N N . ILE A 1 445 ? -19.057 10.290 -8.496 1.00 92.88 445 ILE A N 1
ATOM 3338 C CA . ILE A 1 445 ? -18.494 11.228 -7.530 1.00 92.88 445 ILE A CA 1
ATOM 3339 C C . ILE A 1 445 ? -17.034 10.838 -7.312 1.00 92.88 445 ILE A C 1
ATOM 3341 O O . ILE A 1 445 ? -16.742 9.733 -6.860 1.00 92.88 445 ILE A O 1
ATOM 3345 N N . VAL A 1 446 ? -16.115 11.750 -7.610 1.00 92.38 446 VAL A N 1
ATOM 3346 C CA . VAL A 1 446 ? -14.709 11.649 -7.212 1.00 92.38 446 VAL A CA 1
ATOM 3347 C C . VAL A 1 446 ? -14.545 12.439 -5.915 1.00 92.38 446 VAL A C 1
ATOM 3349 O O . VAL A 1 446 ? -14.779 13.645 -5.881 1.00 92.38 446 VAL A O 1
ATOM 3352 N N . TRP A 1 447 ? -14.197 11.750 -4.833 1.00 88.56 447 TRP A N 1
ATOM 3353 C CA . TRP A 1 447 ? -14.151 12.295 -3.478 1.00 88.56 447 TRP A CA 1
ATOM 3354 C C . TRP A 1 447 ? -12.703 12.491 -3.000 1.00 88.56 447 TRP A C 1
ATOM 3356 O O . TRP A 1 447 ? -11.961 11.519 -2.827 1.00 88.56 447 TRP A O 1
ATOM 3366 N N . GLY A 1 448 ? -12.300 13.744 -2.754 1.00 79.25 448 GLY A N 1
ATOM 3367 C CA . GLY A 1 448 ? -10.980 14.124 -2.217 1.00 79.25 448 GLY A CA 1
ATOM 3368 C C . GLY A 1 448 ? -10.057 14.900 -3.179 1.00 79.25 448 GLY A C 1
ATOM 3369 O O . GLY A 1 448 ? -10.395 15.118 -4.332 1.00 79.25 448 GLY A O 1
ATOM 3370 N N . PHE A 1 449 ? -8.878 15.308 -2.685 1.00 68.56 449 PHE A N 1
ATOM 3371 C CA . PHE A 1 449 ? -7.709 15.940 -3.352 1.00 68.56 449 PHE A CA 1
ATOM 3372 C C . PHE A 1 449 ? -7.903 16.594 -4.737 1.00 68.56 449 PHE A C 1
ATOM 3374 O O . PHE A 1 449 ? -7.395 16.083 -5.733 1.00 68.56 449 PHE A O 1
ATOM 3381 N N . ARG A 1 450 ? -8.514 17.776 -4.808 1.00 73.81 450 ARG A N 1
ATOM 3382 C CA . ARG A 1 450 ? -8.420 18.719 -5.941 1.00 73.81 450 ARG A CA 1
ATOM 3383 C C . ARG A 1 450 ? -7.217 19.674 -5.811 1.00 73.81 450 ARG A C 1
ATOM 3385 O O . ARG A 1 450 ? -6.954 20.449 -6.718 1.00 73.81 450 ARG A O 1
ATOM 3392 N N . VAL A 1 451 ? -6.445 19.600 -4.723 1.00 65.56 451 VAL A N 1
ATOM 3393 C CA . VAL A 1 451 ? -5.245 20.433 -4.514 1.00 65.56 451 VAL A CA 1
ATOM 3394 C C . VAL A 1 451 ? -4.105 20.071 -5.485 1.00 65.56 451 VAL A C 1
ATOM 3396 O O . VAL A 1 451 ? -3.509 18.999 -5.377 1.00 65.56 451 VAL A O 1
ATOM 3399 N N . ASP A 1 452 ? -3.722 21.023 -6.344 1.00 55.75 452 ASP A N 1
ATOM 3400 C CA . ASP A 1 452 ? -2.769 20.915 -7.474 1.00 55.75 452 ASP A CA 1
ATOM 3401 C C . ASP A 1 452 ? -1.313 20.491 -7.148 1.00 55.75 452 ASP A C 1
ATOM 3403 O O . ASP A 1 452 ? -0.430 20.570 -8.004 1.00 55.75 452 ASP A O 1
ATOM 3407 N N . ARG A 1 453 ? -0.986 20.081 -5.914 1.00 55.72 453 ARG A N 1
ATOM 3408 C CA . ARG A 1 453 ? 0.413 19.835 -5.490 1.00 55.72 453 ARG A CA 1
ATOM 3409 C C . ARG A 1 453 ? 0.661 18.550 -4.707 1.00 55.72 453 ARG A C 1
ATOM 3411 O O . ARG A 1 453 ? 1.770 18.364 -4.209 1.00 55.72 453 ARG A O 1
ATOM 3418 N N . PHE A 1 454 ? -0.323 17.664 -4.572 1.00 54.75 454 PHE A N 1
ATOM 3419 C CA . PHE A 1 454 ? -0.204 16.534 -3.650 1.00 54.75 454 PHE A CA 1
ATOM 3420 C C . PHE A 1 454 ? -0.320 15.168 -4.322 1.00 54.75 454 PHE A C 1
ATOM 3422 O O . PHE A 1 454 ? -1.415 14.703 -4.596 1.00 54.75 454 PHE A O 1
ATOM 3429 N N . HIS A 1 455 ? 0.818 14.469 -4.396 1.00 65.12 455 HIS A N 1
ATOM 3430 C CA . HIS A 1 455 ? 0.902 13.005 -4.356 1.00 65.12 455 HIS A CA 1
ATOM 3431 C C . HIS A 1 455 ? 0.301 12.230 -5.558 1.00 65.12 455 HIS A C 1
ATOM 3433 O O . HIS A 1 455 ? -0.563 12.694 -6.296 1.00 65.12 455 HIS A O 1
ATOM 3439 N N . THR A 1 456 ? 0.740 10.986 -5.754 1.00 68.25 456 THR A N 1
ATOM 3440 C CA . THR A 1 456 ? 0.338 10.099 -6.867 1.00 68.25 456 THR A CA 1
ATOM 3441 C C . THR A 1 456 ? -1.179 9.897 -6.984 1.00 68.25 456 THR A C 1
ATOM 3443 O O . THR A 1 456 ? -1.700 9.707 -8.081 1.00 68.25 456 THR A O 1
ATOM 3446 N N . HIS A 1 457 ? -1.908 9.983 -5.869 1.00 74.88 457 HIS A N 1
ATOM 3447 C CA . HIS A 1 457 ? -3.352 9.729 -5.813 1.00 74.88 457 HIS A CA 1
ATOM 3448 C C . HIS A 1 457 ? -4.195 10.871 -6.388 1.00 74.88 457 HIS A C 1
ATOM 3450 O O . HIS A 1 457 ? -5.225 10.602 -7.004 1.00 74.88 457 HIS A O 1
ATOM 3456 N N . HIS A 1 458 ? -3.739 12.126 -6.276 1.00 79.31 458 HIS A N 1
ATOM 3457 C CA . HIS A 1 458 ? -4.380 13.245 -6.969 1.00 79.31 458 HIS A CA 1
ATOM 3458 C C . HIS A 1 458 ? -4.397 12.989 -8.477 1.00 79.31 458 HIS A C 1
ATOM 3460 O O . HIS A 1 458 ? -5.451 13.053 -9.098 1.00 79.31 458 HIS A O 1
ATOM 3466 N N . TYR A 1 459 ? -3.264 12.584 -9.059 1.00 77.44 459 TYR A N 1
ATOM 3467 C CA . TYR A 1 459 ? -3.186 12.283 -10.491 1.00 77.44 459 TYR A CA 1
ATOM 3468 C C . TYR A 1 459 ? -4.111 11.135 -10.919 1.00 77.44 459 TYR A C 1
ATOM 3470 O O . TYR A 1 459 ? -4.663 11.175 -12.017 1.00 77.44 459 TYR A O 1
ATOM 3478 N N . VAL A 1 460 ? -4.318 10.134 -10.057 1.00 79.94 460 VAL A N 1
ATOM 3479 C CA . VAL A 1 460 ? -5.286 9.052 -10.301 1.00 79.94 460 VAL A CA 1
ATOM 3480 C C . VAL A 1 460 ? -6.713 9.603 -10.326 1.00 79.94 460 VAL A C 1
ATOM 3482 O O . VAL A 1 460 ? -7.449 9.329 -11.272 1.00 79.94 460 VAL A O 1
ATOM 3485 N N . HIS A 1 461 ? -7.088 10.431 -9.349 1.00 86.19 461 HIS A N 1
ATOM 3486 C CA . HIS A 1 461 ? -8.403 11.078 -9.302 1.00 86.19 461 HIS A CA 1
ATOM 3487 C C . HIS A 1 461 ? -8.626 12.021 -10.495 1.00 86.19 461 HIS A C 1
ATOM 3489 O O . HIS A 1 461 ? -9.682 11.954 -11.120 1.00 86.19 461 HIS A O 1
ATOM 3495 N N . VAL A 1 462 ? -7.617 12.815 -10.888 1.00 85.31 462 VAL A N 1
ATOM 3496 C CA . VAL A 1 462 ? -7.639 13.636 -12.115 1.00 85.31 462 VAL A CA 1
ATOM 3497 C C . VAL A 1 462 ? -7.933 12.760 -13.331 1.00 85.31 462 VAL A C 1
ATOM 3499 O O . VAL A 1 462 ? -8.806 13.085 -14.136 1.00 85.31 462 VAL A O 1
ATOM 3502 N N . ALA A 1 463 ? -7.206 11.652 -13.484 1.00 84.38 463 ALA A N 1
ATOM 3503 C CA . ALA A 1 463 ? -7.342 10.780 -14.642 1.00 84.38 463 ALA A CA 1
ATOM 3504 C C . ALA A 1 463 ? -8.718 10.098 -14.698 1.00 84.38 463 ALA A C 1
ATOM 3506 O O . ALA A 1 463 ? -9.322 10.016 -15.768 1.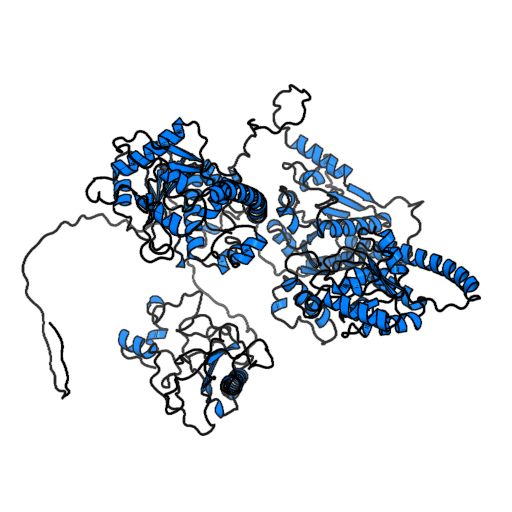00 84.38 463 ALA A O 1
ATOM 3507 N N . LEU A 1 464 ? -9.240 9.666 -13.548 1.00 88.38 464 LEU A N 1
ATOM 3508 C CA . LEU A 1 464 ? -10.578 9.089 -13.421 1.00 88.38 464 LEU A CA 1
ATOM 3509 C C . LEU A 1 464 ? -11.671 10.103 -13.733 1.00 88.38 464 LEU A C 1
ATOM 3511 O O . LEU A 1 464 ? -12.563 9.812 -14.526 1.00 88.38 464 LEU A O 1
ATOM 3515 N N . TYR A 1 465 ? -11.569 11.302 -13.161 1.00 91.75 465 TYR A N 1
ATOM 3516 C CA . TYR A 1 465 ? -12.502 12.387 -13.421 1.00 91.75 465 TYR A CA 1
ATOM 3517 C C . TYR A 1 465 ? -12.531 12.745 -14.910 1.00 91.75 465 TYR A C 1
ATOM 3519 O O . TYR A 1 465 ? -13.602 12.831 -15.502 1.00 91.75 465 TYR A O 1
ATOM 3527 N N . ARG A 1 466 ? -11.362 12.884 -15.553 1.00 89.00 466 ARG A N 1
ATOM 3528 C CA . ARG A 1 466 ? -11.264 13.161 -16.996 1.00 89.00 466 ARG A CA 1
ATOM 3529 C C . ARG A 1 466 ? -11.869 12.044 -17.848 1.00 89.00 466 ARG A C 1
ATOM 3531 O O . ARG A 1 466 ? -12.587 12.346 -18.797 1.00 89.00 466 ARG A O 1
ATOM 3538 N N . ALA A 1 467 ? -11.617 10.780 -17.506 1.00 90.12 467 ALA A N 1
ATOM 3539 C CA . ALA A 1 467 ? -12.191 9.638 -18.218 1.00 90.12 467 ALA A CA 1
ATOM 3540 C C . ALA A 1 467 ? -13.728 9.613 -18.120 1.00 90.12 467 ALA A C 1
ATOM 3542 O O . ALA A 1 467 ? -14.409 9.427 -19.128 1.00 90.12 467 ALA A O 1
ATOM 3543 N N . LEU A 1 468 ? -14.279 9.863 -16.927 1.00 94.12 468 LEU A N 1
ATOM 3544 C CA . LEU A 1 468 ? -15.724 9.963 -16.705 1.00 94.12 468 LEU A CA 1
ATOM 3545 C C . LEU A 1 468 ? -16.333 11.168 -17.433 1.00 94.12 468 LEU A C 1
ATOM 3547 O O . LEU A 1 468 ? -17.380 11.034 -18.060 1.00 94.12 468 LEU A O 1
ATOM 3551 N N . LEU A 1 469 ? -15.664 12.324 -17.404 1.00 93.31 469 LEU A N 1
ATOM 3552 C CA . LEU A 1 469 ? -16.087 13.541 -18.104 1.00 93.31 469 LEU A CA 1
ATOM 3553 C C . LEU A 1 469 ? -16.190 13.304 -19.616 1.00 93.31 469 LEU A C 1
ATOM 3555 O O . LEU A 1 469 ? -17.173 13.698 -20.240 1.00 93.31 469 LEU A O 1
ATOM 3559 N N . GLU A 1 470 ? -15.194 12.644 -20.209 1.00 90.62 470 GLU A N 1
ATOM 3560 C CA . GLU A 1 470 ? -15.191 12.295 -21.632 1.00 90.62 470 GLU A CA 1
ATOM 3561 C C . GLU A 1 470 ? -16.332 11.324 -21.980 1.00 90.62 470 GLU A C 1
ATOM 3563 O O . GLU A 1 470 ? -17.082 11.548 -22.938 1.00 90.62 470 GLU A O 1
ATOM 3568 N N . ALA A 1 471 ? -16.513 10.282 -21.165 1.00 92.00 471 ALA A N 1
ATOM 3569 C CA . ALA A 1 471 ? -17.562 9.294 -21.380 1.00 92.00 471 ALA A CA 1
ATOM 3570 C C . ALA A 1 471 ? -18.973 9.876 -21.206 1.00 92.00 471 ALA A C 1
ATOM 3572 O O . ALA A 1 471 ? -19.872 9.572 -21.985 1.00 92.00 471 ALA A O 1
ATOM 3573 N N . PHE A 1 472 ? -19.186 10.755 -20.227 1.00 94.31 472 PHE A N 1
ATOM 3574 C CA . PHE A 1 472 ? -20.508 11.338 -19.985 1.00 94.31 472 PHE A CA 1
ATOM 3575 C C . PHE A 1 472 ? -20.851 12.445 -20.983 1.00 94.31 472 PHE A C 1
ATOM 3577 O O . PHE A 1 472 ? -22.010 12.567 -21.365 1.00 94.31 472 PHE A O 1
ATOM 3584 N N . ASN A 1 473 ? -19.865 13.195 -21.487 1.00 90.75 473 ASN A N 1
ATOM 3585 C CA . ASN A 1 473 ? -20.091 14.162 -22.568 1.00 90.75 473 ASN A CA 1
ATOM 3586 C C . ASN A 1 473 ? -20.501 13.504 -23.894 1.00 90.75 473 ASN A C 1
ATOM 3588 O O . ASN A 1 473 ? -21.176 14.137 -24.702 1.00 90.75 473 ASN A O 1
ATOM 3592 N N . SER A 1 474 ? -20.092 12.254 -24.123 1.00 87.12 474 SER A N 1
ATOM 3593 C CA . SER A 1 474 ? -20.482 11.472 -25.305 1.00 87.12 474 SER A CA 1
ATOM 3594 C C . SER A 1 474 ? -21.768 10.658 -25.104 1.00 87.12 474 SER A C 1
ATOM 3596 O O . SER A 1 474 ? -22.283 10.082 -26.059 1.00 87.12 474 SER A O 1
ATOM 3598 N N . SER A 1 475 ? -22.323 10.640 -23.889 1.00 90.44 475 SER A N 1
ATOM 3599 C CA . SER A 1 475 ? -23.524 9.879 -23.543 1.00 90.44 475 SER A CA 1
ATOM 3600 C C . SER A 1 475 ? -24.807 10.571 -24.013 1.00 90.44 475 SER A C 1
ATOM 3602 O O . SER A 1 475 ? -25.045 11.748 -23.730 1.00 90.44 475 SER A O 1
ATOM 3604 N N . ALA A 1 476 ? -25.702 9.805 -24.644 1.00 89.00 476 ALA A N 1
ATOM 3605 C CA . ALA A 1 476 ? -27.051 10.270 -24.975 1.00 89.00 476 ALA A CA 1
ATOM 3606 C C . ALA A 1 476 ? -27.909 10.526 -23.721 1.00 89.00 476 ALA A C 1
ATOM 3608 O O . ALA A 1 476 ? -28.743 11.429 -23.706 1.00 89.00 476 ALA A O 1
ATOM 3609 N N . THR A 1 477 ? -27.699 9.754 -22.651 1.00 88.25 477 THR A N 1
ATOM 3610 C CA . THR A 1 477 ? -28.411 9.922 -21.378 1.00 88.25 477 THR A CA 1
ATOM 3611 C C . THR A 1 477 ? -27.660 10.888 -20.460 1.00 88.25 477 THR A C 1
ATOM 3613 O O . THR A 1 477 ? -26.460 10.668 -20.258 1.00 88.25 477 THR A O 1
ATOM 3616 N N . PRO A 1 478 ? -28.330 11.894 -19.865 1.00 91.44 478 PRO A N 1
ATOM 3617 C CA . PRO A 1 478 ? -27.726 12.764 -18.864 1.00 91.44 478 PRO A CA 1
ATOM 3618 C C . PRO A 1 478 ? -27.155 11.980 -17.678 1.00 91.44 478 PRO A C 1
ATOM 3620 O O . PRO A 1 478 ? -27.809 11.072 -17.162 1.00 91.44 478 PRO A O 1
ATOM 3623 N N . ARG A 1 479 ? -25.954 12.346 -17.230 1.00 92.94 479 ARG A N 1
ATOM 3624 C CA . ARG A 1 479 ? -25.273 11.774 -16.061 1.00 92.94 479 ARG A CA 1
ATOM 3625 C C . ARG A 1 479 ? -24.587 12.869 -15.265 1.00 92.94 479 ARG A C 1
ATOM 3627 O O . ARG A 1 479 ? -23.988 13.768 -15.850 1.00 92.94 479 ARG A O 1
ATOM 3634 N N . HIS A 1 480 ? -24.637 12.795 -13.942 1.00 92.19 480 HIS A N 1
ATOM 3635 C CA . HIS A 1 480 ? -23.876 13.720 -13.108 1.00 92.19 480 HIS A CA 1
ATOM 3636 C C . HIS A 1 480 ? -22.426 13.268 -12.951 1.00 92.19 480 HIS A C 1
ATOM 3638 O O . HIS A 1 480 ? -22.133 12.077 -12.837 1.00 92.19 480 HIS A O 1
ATOM 3644 N N . LEU A 1 481 ? -21.520 14.232 -12.882 1.00 94.56 481 LEU A N 1
ATOM 3645 C CA . LEU A 1 481 ? -20.140 14.036 -12.480 1.00 94.56 481 LEU A CA 1
ATOM 3646 C C . LEU A 1 481 ? -19.775 15.115 -11.469 1.00 94.56 481 LEU A C 1
ATOM 3648 O O . LEU A 1 481 ? -19.884 16.304 -11.764 1.00 94.56 481 LEU A O 1
ATOM 3652 N N . CYS A 1 482 ? -19.338 14.688 -10.292 1.00 92.50 482 CYS A N 1
ATOM 3653 C CA . CYS A 1 482 ? -18.926 15.575 -9.216 1.00 92.50 482 CYS A CA 1
ATOM 3654 C C . CYS A 1 482 ? -17.465 15.326 -8.857 1.00 92.50 482 CYS A C 1
ATOM 3656 O O . CYS A 1 482 ? -17.036 14.171 -8.786 1.00 92.50 482 CYS A O 1
ATOM 3658 N N . TRP A 1 483 ? -16.727 16.392 -8.560 1.00 92.25 483 TRP A N 1
ATOM 3659 C CA . TRP A 1 483 ? -15.459 16.293 -7.843 1.00 92.25 483 TRP A CA 1
ATOM 3660 C C . TRP A 1 483 ? -15.571 17.079 -6.549 1.00 92.25 483 TRP A C 1
ATOM 3662 O O . TRP A 1 483 ? -15.482 18.301 -6.567 1.00 92.25 483 TRP A O 1
ATOM 3672 N N . LEU A 1 484 ? -15.778 16.364 -5.445 1.00 88.38 484 LEU A N 1
ATOM 3673 C CA . LEU A 1 484 ? -16.065 16.968 -4.151 1.00 88.38 484 LEU A CA 1
ATOM 3674 C C . LEU A 1 484 ? -14.829 16.950 -3.253 1.00 88.38 484 LEU A C 1
ATOM 3676 O O . LEU A 1 484 ? -14.248 15.888 -3.001 1.00 88.38 484 LEU A O 1
ATOM 3680 N N . GLU A 1 485 ? -14.440 18.124 -2.757 1.00 84.62 485 GLU A N 1
ATOM 3681 C CA . GLU A 1 485 ? -13.439 18.248 -1.699 1.00 84.62 485 GLU A CA 1
ATOM 3682 C C . GLU A 1 485 ? -14.113 18.248 -0.318 1.00 84.62 485 GLU A C 1
ATOM 3684 O O . GLU A 1 485 ? -14.933 19.123 -0.039 1.00 84.62 485 GLU A O 1
ATOM 3689 N N . PRO A 1 486 ? -13.739 17.335 0.594 1.00 76.25 486 PRO A N 1
ATOM 3690 C CA . PRO A 1 486 ? -14.363 17.276 1.915 1.00 76.25 486 PRO A CA 1
ATOM 3691 C C . PRO A 1 486 ? -14.147 18.552 2.741 1.00 76.25 486 PRO A C 1
ATOM 3693 O O . PRO A 1 486 ? -15.023 18.955 3.496 1.00 76.25 486 PRO A O 1
ATOM 3696 N N . ARG A 1 487 ? -13.015 19.246 2.549 1.00 75.88 487 ARG A N 1
ATOM 3697 C CA . ARG A 1 487 ? -12.713 20.525 3.219 1.00 75.88 487 ARG A CA 1
ATOM 3698 C C . ARG A 1 487 ? -13.690 21.643 2.888 1.00 75.88 487 ARG A C 1
ATOM 3700 O O . ARG A 1 487 ? -13.822 22.579 3.671 1.00 75.88 487 ARG A O 1
ATOM 3707 N N . GLU A 1 488 ? -14.325 21.573 1.724 1.00 81.06 488 GLU A N 1
ATOM 3708 C CA . GLU A 1 488 ? -15.317 22.558 1.304 1.00 81.06 488 GLU A CA 1
ATOM 3709 C C . GLU A 1 488 ? -16.704 22.251 1.886 1.00 81.06 488 GLU A C 1
ATOM 3711 O O . GLU A 1 488 ? -17.603 23.091 1.831 1.00 81.06 488 GLU A O 1
ATOM 3716 N N . LEU A 1 489 ? -16.884 21.074 2.497 1.00 76.12 489 LEU A N 1
ATOM 3717 C CA . LEU A 1 489 ? -18.117 20.694 3.164 1.00 76.12 489 LEU A CA 1
ATOM 3718 C C . LEU A 1 489 ? -18.046 21.050 4.659 1.00 76.12 489 LEU A C 1
ATOM 3720 O O . LEU A 1 489 ? -17.111 20.657 5.364 1.00 76.12 489 LEU A O 1
ATOM 3724 N N . PRO A 1 490 ? -19.036 21.791 5.189 1.00 78.38 490 PRO A N 1
ATOM 3725 C CA . PRO A 1 490 ? -19.101 22.068 6.612 1.00 78.38 490 PRO A CA 1
ATOM 3726 C C . PRO A 1 490 ? -19.162 20.754 7.410 1.00 78.38 490 PRO A C 1
ATOM 3728 O O . PRO A 1 490 ? -19.957 19.877 7.078 1.00 78.38 490 PRO A O 1
ATOM 3731 N N . PRO A 1 491 ? -18.410 20.623 8.518 1.00 69.81 491 PRO A N 1
ATOM 3732 C CA . PRO A 1 491 ? -18.278 19.367 9.262 1.00 69.81 491 PRO A CA 1
ATOM 3733 C C . PRO A 1 491 ? -19.573 18.848 9.896 1.00 69.81 491 PRO A C 1
ATOM 3735 O O . PRO A 1 491 ? -19.614 17.705 10.338 1.00 69.81 491 PRO A O 1
ATOM 3738 N N . GLN A 1 492 ? -20.601 19.696 9.945 1.00 76.19 492 GLN A N 1
ATOM 3739 C CA . GLN A 1 492 ? -21.927 19.423 10.499 1.00 76.19 492 GLN A CA 1
ATOM 3740 C C . GLN A 1 492 ? -22.892 18.819 9.461 1.00 76.19 492 GLN A C 1
ATOM 3742 O O . GLN A 1 492 ? -23.993 18.437 9.832 1.00 76.19 492 GLN A O 1
ATOM 3747 N N . CYS A 1 493 ? -22.528 18.807 8.172 1.00 71.38 493 CYS A N 1
ATOM 3748 C CA . CYS A 1 493 ? -23.386 18.319 7.097 1.00 71.38 493 CYS A CA 1
ATOM 3749 C C . CYS A 1 493 ? -22.767 17.064 6.488 1.00 71.38 493 CYS A C 1
ATOM 3751 O O . CYS A 1 493 ? -21.694 17.130 5.882 1.00 71.38 493 CYS A O 1
ATOM 3753 N N . SER A 1 494 ? -23.429 15.918 6.629 1.00 70.69 494 SER A N 1
ATOM 3754 C CA . SER A 1 494 ? -23.022 14.736 5.875 1.00 70.69 494 SER A CA 1
ATOM 3755 C C . SER A 1 494 ? -23.223 14.999 4.383 1.00 70.69 494 SER A C 1
ATOM 3757 O O . SER A 1 494 ? -24.153 15.701 3.971 1.00 70.69 494 SER A O 1
ATOM 3759 N N . LEU A 1 495 ? -22.384 14.405 3.535 1.00 69.12 495 LEU A N 1
ATOM 3760 C CA . LEU A 1 495 ? -22.615 14.478 2.097 1.00 69.12 495 LEU A CA 1
ATOM 3761 C C . LEU A 1 495 ? -24.006 13.917 1.762 1.00 69.12 495 LEU A C 1
ATOM 3763 O O . LEU A 1 495 ? -24.698 14.473 0.926 1.00 69.12 495 LEU A O 1
ATOM 3767 N N . GLY A 1 496 ? -24.468 12.881 2.467 1.00 68.94 496 GLY A N 1
ATOM 3768 C CA . GLY A 1 496 ? -25.811 12.329 2.293 1.00 68.94 496 GLY A CA 1
ATOM 3769 C C . GLY A 1 496 ? -26.896 13.390 2.469 1.00 68.94 496 GLY A C 1
ATOM 3770 O O . GLY A 1 496 ? -27.784 13.491 1.632 1.00 68.94 496 GLY A O 1
ATOM 3771 N N . GLU A 1 497 ? -26.807 14.239 3.492 1.00 71.81 497 GLU A N 1
ATOM 3772 C CA . GLU A 1 497 ? -27.728 15.366 3.695 1.00 71.81 497 GLU A CA 1
ATOM 3773 C C . GLU A 1 497 ? -27.563 16.454 2.630 1.00 71.81 497 GLU A C 1
ATOM 3775 O O . GLU A 1 497 ? -28.564 16.977 2.131 1.00 71.81 497 GLU A O 1
ATOM 3780 N N . ALA A 1 498 ? -26.328 16.767 2.228 1.00 69.31 498 ALA A N 1
ATOM 3781 C CA . ALA A 1 498 ? -26.056 17.719 1.150 1.00 69.31 498 ALA A CA 1
ATOM 3782 C C . ALA A 1 498 ? -26.632 17.248 -0.203 1.00 69.31 498 ALA A C 1
ATOM 3784 O O . ALA A 1 498 ? -27.147 18.064 -0.966 1.00 69.31 498 ALA A O 1
ATOM 3785 N N . LEU A 1 499 ? -26.611 15.937 -0.470 1.00 69.81 499 LEU A N 1
ATOM 3786 C CA . LEU A 1 499 ? -27.131 15.304 -1.686 1.00 69.81 499 LEU A CA 1
ATOM 3787 C C . LEU A 1 499 ? -28.660 15.103 -1.633 1.00 69.81 499 LEU A C 1
ATOM 3789 O O . LEU A 1 499 ? -29.363 15.429 -2.591 1.00 69.81 499 LEU A O 1
ATOM 3793 N N . ASN A 1 500 ? -29.192 14.596 -0.514 1.00 62.88 500 ASN A N 1
ATOM 3794 C CA . ASN A 1 500 ? -30.613 14.254 -0.343 1.00 62.88 500 ASN A CA 1
ATOM 3795 C C . ASN A 1 500 ? -31.526 15.478 -0.298 1.00 62.88 500 ASN A C 1
ATOM 3797 O O . ASN A 1 500 ? -32.699 15.395 -0.652 1.00 62.88 500 ASN A O 1
ATOM 3801 N N . SER A 1 501 ? -31.006 16.628 0.113 1.00 55.03 501 SER A N 1
ATOM 3802 C CA . SER A 1 501 ? -31.787 17.859 0.228 1.00 55.03 501 SER A CA 1
ATOM 3803 C C . SER A 1 501 ? -32.055 18.582 -1.099 1.00 55.03 501 SER A C 1
ATOM 3805 O O . SER A 1 501 ? -32.772 19.580 -1.114 1.00 55.03 501 SER A O 1
ATOM 3807 N N . MET A 1 502 ? -31.561 18.053 -2.224 1.00 53.03 502 MET A N 1
ATOM 3808 C CA . MET A 1 502 ? -32.065 18.408 -3.558 1.00 53.03 502 MET A CA 1
ATOM 3809 C C . MET A 1 502 ? -33.400 17.721 -3.903 1.00 53.03 502 MET A C 1
ATOM 3811 O O . MET A 1 502 ? -33.972 17.992 -4.959 1.00 53.03 502 MET A O 1
ATOM 3815 N N . ARG A 1 503 ? -33.932 16.852 -3.028 1.00 52.16 503 ARG A N 1
ATOM 3816 C CA . ARG A 1 503 ? -35.320 16.378 -3.112 1.00 52.16 503 ARG A CA 1
ATOM 3817 C C . ARG A 1 503 ? -36.248 17.558 -2.832 1.00 52.16 503 ARG A C 1
ATOM 3819 O O . ARG A 1 503 ? -36.385 17.985 -1.690 1.00 52.16 503 ARG A O 1
ATOM 3826 N N . ALA A 1 504 ? -36.872 18.104 -3.872 1.00 45.41 504 ALA A N 1
ATOM 3827 C CA . ALA A 1 504 ? -37.928 19.096 -3.708 1.00 45.41 504 ALA A CA 1
ATOM 3828 C C . ALA A 1 504 ? -39.005 18.541 -2.755 1.00 45.41 504 ALA A C 1
ATOM 3830 O O . ALA A 1 504 ? -39.583 17.484 -3.001 1.00 45.41 504 ALA A O 1
ATOM 3831 N N . ALA A 1 505 ? -39.241 19.252 -1.655 1.00 42.81 505 ALA A N 1
ATOM 3832 C CA . ALA A 1 505 ? -39.893 18.761 -0.443 1.00 42.81 505 ALA A CA 1
ATOM 3833 C C . ALA A 1 505 ? -41.395 18.401 -0.548 1.00 42.81 505 ALA A C 1
ATOM 3835 O O . ALA A 1 505 ? -42.007 18.143 0.483 1.00 42.81 505 ALA A O 1
ATOM 3836 N N . HIS A 1 506 ? -42.025 18.354 -1.728 1.00 43.28 506 HIS A N 1
ATOM 3837 C CA . HIS A 1 506 ? -43.497 18.288 -1.822 1.00 43.28 506 HIS A CA 1
ATOM 3838 C C . HIS A 1 506 ? -44.078 17.346 -2.890 1.00 43.28 506 HIS A C 1
ATOM 3840 O O . HIS A 1 506 ? -45.189 17.575 -3.358 1.00 43.28 506 HIS A O 1
ATOM 3846 N N . THR A 1 507 ? -43.398 16.257 -3.266 1.00 43.00 507 THR A N 1
ATOM 3847 C CA . THR A 1 507 ? -44.031 15.211 -4.101 1.00 43.00 507 THR A CA 1
ATOM 3848 C C . THR A 1 507 ? -44.015 13.836 -3.415 1.00 43.00 507 THR A C 1
ATOM 3850 O O . THR A 1 507 ? -42.943 13.335 -3.087 1.00 43.00 507 THR A O 1
ATOM 3853 N N . PRO A 1 508 ? -45.186 13.201 -3.184 1.00 42.94 508 PRO A N 1
ATOM 3854 C CA . PRO A 1 508 ? -45.306 11.916 -2.481 1.00 42.94 508 PRO A CA 1
ATOM 3855 C C . PRO A 1 508 ? -44.898 10.693 -3.325 1.00 42.94 508 PRO A C 1
ATOM 3857 O O . PRO A 1 508 ? -44.989 9.560 -2.865 1.00 42.94 508 PRO A O 1
ATOM 3860 N N . LEU A 1 509 ? -44.380 10.905 -4.536 1.00 42.91 509 LEU A N 1
ATOM 3861 C CA . LEU A 1 509 ? -43.525 9.935 -5.211 1.00 42.91 509 LEU A CA 1
ATOM 3862 C C . LEU A 1 509 ? -42.085 10.345 -4.928 1.00 42.91 509 LEU A C 1
ATOM 3864 O O . LEU A 1 509 ? -41.632 11.361 -5.445 1.00 42.91 509 LEU A O 1
ATOM 3868 N N . ALA A 1 510 ? -41.376 9.568 -4.109 1.00 41.34 510 ALA A N 1
ATOM 3869 C CA . ALA A 1 510 ? -39.958 9.761 -3.825 1.00 41.34 510 ALA A CA 1
ATOM 3870 C C . ALA A 1 510 ? -39.132 9.617 -5.117 1.00 41.34 510 ALA A C 1
ATOM 3872 O O . ALA A 1 510 ? -38.565 8.563 -5.412 1.00 41.34 510 ALA A O 1
ATOM 3873 N N . VAL A 1 511 ? -39.077 10.679 -5.920 1.00 46.03 511 VAL A N 1
ATOM 3874 C CA . VAL A 1 511 ? -38.156 10.786 -7.044 1.00 46.03 511 VAL A CA 1
ATOM 3875 C C . VAL A 1 511 ? -36.765 10.814 -6.421 1.00 46.03 511 VAL A C 1
ATOM 3877 O O . VAL A 1 511 ? -36.352 11.808 -5.825 1.00 46.03 511 VAL A O 1
ATOM 3880 N N . ARG A 1 512 ? -36.082 9.664 -6.488 1.00 57.12 512 ARG A N 1
ATOM 3881 C CA . ARG A 1 512 ? -34.682 9.497 -6.075 1.00 57.12 512 ARG A CA 1
ATOM 3882 C C . ARG A 1 512 ? -33.866 10.678 -6.590 1.00 57.12 512 ARG A C 1
ATOM 3884 O O . ARG A 1 512 ? -34.006 11.034 -7.766 1.00 57.12 512 ARG A O 1
ATOM 3891 N N . GLY A 1 513 ? -33.049 11.266 -5.718 1.00 59.97 513 GLY A N 1
ATOM 3892 C CA . GLY A 1 513 ? -32.290 12.474 -6.025 1.00 59.97 513 GLY A CA 1
ATOM 3893 C C . GLY A 1 513 ? -31.374 12.263 -7.237 1.00 59.97 513 GLY A C 1
ATOM 3894 O O . GLY A 1 513 ? -31.047 11.121 -7.576 1.00 59.97 513 GLY A O 1
ATOM 3895 N N . PRO A 1 514 ? -30.940 13.339 -7.913 1.00 57.31 514 PRO A N 1
ATOM 3896 C CA . PRO A 1 514 ? -30.094 13.226 -9.101 1.00 57.31 514 PRO A CA 1
ATOM 3897 C C . PRO A 1 514 ? -28.763 12.516 -8.815 1.00 57.31 514 PRO A C 1
ATOM 3899 O O . PRO A 1 514 ? -28.210 11.918 -9.726 1.00 57.31 514 PRO A O 1
ATOM 3902 N N . LEU A 1 515 ? -28.296 12.529 -7.560 1.00 62.66 515 LEU A N 1
ATOM 3903 C CA . LEU A 1 515 ? -27.013 11.967 -7.126 1.00 62.66 515 LEU A CA 1
ATOM 3904 C C . LEU A 1 515 ? -27.143 10.603 -6.408 1.00 62.66 515 LEU A C 1
ATOM 3906 O O . LEU A 1 515 ? -26.126 10.017 -6.033 1.00 62.66 515 LEU A O 1
ATOM 3910 N N . ASP A 1 516 ? -28.366 10.070 -6.267 1.00 71.38 516 ASP A N 1
ATOM 3911 C CA . ASP A 1 516 ? -28.598 8.703 -5.777 1.00 71.38 516 ASP A CA 1
ATOM 3912 C C . ASP A 1 516 ? -28.038 7.690 -6.789 1.00 71.38 516 ASP A C 1
ATOM 3914 O O . ASP A 1 516 ? -28.150 7.871 -8.006 1.00 71.38 516 ASP A O 1
ATOM 3918 N N . SER A 1 517 ? -27.494 6.576 -6.293 1.00 88.00 517 SER A N 1
ATOM 3919 C CA . SER A 1 517 ? -26.903 5.530 -7.141 1.00 88.00 517 SER A CA 1
ATOM 3920 C C .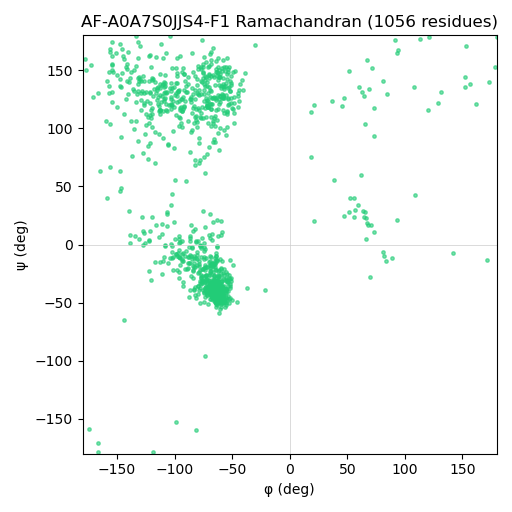 SER A 1 517 ? -25.714 6.018 -7.973 1.00 88.00 517 SER A C 1
ATOM 3922 O O . SER A 1 517 ? -25.712 5.982 -9.202 1.00 88.00 517 SER A O 1
ATOM 3924 N N . SER A 1 518 ? -24.681 6.494 -7.288 1.00 92.56 518 SER A N 1
ATOM 3925 C CA . SER A 1 518 ? -23.438 6.976 -7.890 1.00 92.56 518 SER A CA 1
ATOM 3926 C C . SER A 1 518 ? -22.331 5.925 -7.851 1.00 92.56 518 SER A C 1
ATOM 3928 O O . SER A 1 518 ? -22.270 5.101 -6.940 1.00 92.56 518 SER A O 1
ATOM 3930 N N . LEU A 1 519 ? -21.410 5.984 -8.815 1.00 95.12 519 LEU A N 1
ATOM 3931 C CA . LEU A 1 519 ? -20.070 5.428 -8.633 1.00 95.12 519 LEU A CA 1
ATOM 3932 C C . LEU A 1 519 ? -19.251 6.412 -7.791 1.00 95.12 519 LEU A C 1
ATOM 3934 O O . LEU A 1 519 ? -18.912 7.491 -8.272 1.00 95.12 519 LEU A O 1
ATOM 3938 N N . VAL A 1 520 ? -18.936 6.060 -6.554 1.00 93.12 520 VAL A N 1
ATOM 3939 C CA . VAL A 1 520 ? -18.170 6.899 -5.630 1.00 93.12 520 VAL A CA 1
ATOM 3940 C C . VAL A 1 520 ? -16.736 6.392 -5.569 1.00 93.12 520 VAL A C 1
ATOM 3942 O O . VAL A 1 520 ? -16.499 5.249 -5.190 1.00 93.12 520 VAL A O 1
ATOM 3945 N N . ILE A 1 521 ? -15.774 7.237 -5.933 1.00 92.50 521 ILE A N 1
ATOM 3946 C CA . ILE A 1 521 ? -14.348 6.904 -5.920 1.00 92.50 521 ILE A CA 1
ATOM 3947 C C . ILE A 1 521 ? -13.648 7.765 -4.872 1.00 92.50 521 ILE A C 1
ATOM 3949 O O . ILE A 1 521 ? -13.685 8.991 -4.958 1.00 92.50 521 ILE A O 1
ATOM 3953 N N . ALA A 1 522 ? -13.016 7.132 -3.887 1.00 89.62 522 ALA A N 1
ATOM 3954 C CA . ALA A 1 522 ? -12.373 7.800 -2.759 1.00 89.62 522 ALA A CA 1
ATOM 3955 C C . ALA A 1 522 ? -10.974 7.225 -2.496 1.00 89.62 522 ALA A C 1
ATOM 3957 O O . ALA A 1 522 ? -10.717 6.056 -2.768 1.00 89.62 522 ALA A O 1
ATOM 3958 N N . SER A 1 523 ? -10.077 8.022 -1.905 1.00 81.25 523 SER A N 1
ATOM 3959 C CA . SER A 1 523 ? -8.718 7.592 -1.528 1.00 81.25 523 SER A CA 1
ATOM 3960 C C . SER A 1 523 ? -8.445 7.796 -0.028 1.00 81.25 523 SER A C 1
ATOM 3962 O O . SER A 1 523 ? -7.835 8.804 0.352 1.00 81.25 523 SER A O 1
ATOM 3964 N N . PRO A 1 524 ? -8.839 6.839 0.835 1.00 68.50 524 PRO A N 1
ATOM 3965 C CA . PRO A 1 524 ? -8.686 6.934 2.291 1.00 68.50 524 PRO A CA 1
ATOM 3966 C C . PRO A 1 524 ? -7.242 7.117 2.777 1.00 68.50 524 PRO A C 1
ATOM 3968 O O . PRO A 1 524 ? -7.006 7.877 3.714 1.00 68.50 524 PRO A O 1
ATOM 3971 N N . LYS A 1 525 ? -6.255 6.498 2.114 1.00 62.88 525 LYS A N 1
ATOM 3972 C CA . LYS A 1 525 ? -4.836 6.501 2.532 1.00 62.88 525 LYS A CA 1
ATOM 3973 C C . LYS A 1 525 ? -4.232 7.888 2.752 1.00 62.88 525 LYS A C 1
ATOM 3975 O O . LYS A 1 525 ? -3.368 8.062 3.607 1.00 62.88 525 LYS A O 1
ATOM 3980 N N . HIS A 1 526 ? -4.674 8.884 1.991 1.00 56.53 526 HIS A N 1
ATOM 3981 C CA . HIS A 1 526 ? -4.154 10.247 2.098 1.00 56.53 526 HIS A CA 1
ATOM 3982 C C . HIS A 1 526 ? -4.999 11.147 2.990 1.00 56.53 526 HIS A C 1
ATOM 3984 O O . HIS A 1 526 ? -4.541 12.221 3.371 1.00 56.53 526 HIS A O 1
ATOM 3990 N N . MET A 1 527 ? -6.188 10.702 3.391 1.00 56.00 527 MET A N 1
ATOM 3991 C CA . MET A 1 527 ? -7.071 11.487 4.248 1.00 56.00 527 MET A CA 1
ATOM 3992 C C . MET A 1 527 ? -6.498 11.620 5.667 1.00 56.00 527 MET A C 1
ATOM 3994 O O . MET A 1 527 ? -6.558 12.713 6.223 1.00 56.00 527 MET A O 1
ATOM 3998 N N . GLY A 1 528 ? -5.778 10.609 6.174 1.00 47.84 528 GLY A N 1
ATOM 3999 C CA . GLY A 1 528 ? -4.983 10.709 7.412 1.00 47.84 528 GLY A CA 1
ATOM 4000 C C . GLY A 1 528 ? -3.806 11.695 7.343 1.00 47.84 528 GLY A C 1
ATOM 4001 O O . GLY A 1 528 ? -3.335 12.196 8.364 1.00 47.84 528 GLY A O 1
ATOM 4002 N N . TRP A 1 529 ? -3.357 12.051 6.132 1.00 39.38 529 TRP A N 1
ATOM 4003 C CA . TRP A 1 529 ? -2.360 13.102 5.900 1.00 39.38 529 TRP A CA 1
ATOM 4004 C C . TRP A 1 529 ? -3.003 14.482 5.780 1.00 39.38 529 TRP A C 1
ATOM 4006 O O . TRP A 1 529 ? -2.303 15.450 5.514 1.00 39.38 529 TRP A O 1
ATOM 4016 N N . SER A 1 530 ? -4.303 14.634 5.996 1.00 42.53 530 SER A N 1
ATOM 4017 C CA . SER A 1 530 ? -4.978 15.927 6.081 1.00 42.53 530 SER A CA 1
ATOM 4018 C C . SER A 1 530 ? -5.651 16.077 7.440 1.00 42.53 530 SER A C 1
ATOM 4020 O O . SER A 1 530 ? -6.016 15.093 8.065 1.00 42.53 530 SER A O 1
ATOM 4022 N N . SER A 1 531 ? -5.822 17.304 7.926 1.00 40.31 531 SER A N 1
ATOM 4023 C CA . SER A 1 531 ? -6.580 17.613 9.151 1.00 40.31 531 SER A CA 1
ATOM 4024 C C . SER A 1 531 ? -8.097 17.388 8.994 1.00 40.31 531 SER A C 1
ATOM 4026 O O . SER A 1 531 ? -8.892 18.075 9.626 1.00 40.31 531 SER A O 1
ATOM 4028 N N . ASP A 1 532 ? -8.502 16.500 8.089 1.00 46.75 532 ASP A N 1
ATOM 4029 C CA . ASP A 1 532 ? -9.814 16.483 7.458 1.00 46.75 532 ASP A CA 1
ATOM 4030 C C . ASP A 1 532 ? -10.624 15.243 7.893 1.00 46.75 532 ASP A C 1
ATOM 4032 O O . ASP A 1 532 ? -10.234 14.120 7.559 1.00 46.75 532 ASP A O 1
ATOM 4036 N N . PRO A 1 533 ? -11.762 15.403 8.601 1.00 49.41 533 PRO A N 1
ATOM 4037 C CA . PRO A 1 533 ? -12.650 14.303 9.003 1.00 49.41 533 PRO A CA 1
ATOM 4038 C C . PRO A 1 533 ? -13.378 13.605 7.829 1.00 49.41 533 PRO A C 1
ATOM 4040 O O . PRO A 1 533 ? -14.195 12.718 8.067 1.00 49.41 533 PRO A O 1
ATOM 4043 N N . SER A 1 534 ? -13.077 13.998 6.588 1.00 56.78 534 SER A N 1
ATOM 4044 C CA . SER A 1 534 ? -13.543 13.539 5.269 1.00 56.78 534 SER A CA 1
ATOM 4045 C C . SER A 1 534 ? -14.163 12.146 5.087 1.00 56.78 534 SER A C 1
ATOM 4047 O O . SER A 1 534 ? -15.111 12.033 4.315 1.00 56.78 534 SER A O 1
ATOM 4049 N N . LEU A 1 535 ? -13.685 11.074 5.730 1.00 61.06 535 LEU A N 1
ATOM 4050 C CA . LEU A 1 535 ? -14.318 9.751 5.575 1.00 61.06 535 LEU A CA 1
ATOM 4051 C C . LEU A 1 535 ? -15.617 9.621 6.363 1.00 61.06 535 LEU A C 1
ATOM 4053 O O . LEU A 1 535 ? -16.538 8.979 5.883 1.00 61.06 535 LEU A O 1
ATOM 4057 N N . LEU A 1 536 ? -15.720 10.271 7.523 1.00 59.59 536 LEU A N 1
ATOM 4058 C CA . LEU A 1 536 ? -16.951 10.281 8.321 1.00 59.59 536 LEU A CA 1
ATOM 4059 C C . LEU A 1 536 ? -18.072 11.071 7.632 1.00 59.59 536 LEU A C 1
ATOM 4061 O O . LEU A 1 536 ? -19.244 10.872 7.928 1.00 59.59 536 LEU A O 1
ATOM 4065 N N . GLN A 1 537 ? -17.708 11.985 6.731 1.00 65.50 537 GLN A N 1
ATOM 4066 C CA . GLN A 1 537 ? -18.659 12.753 5.929 1.00 65.50 537 GLN A CA 1
ATOM 4067 C C . GLN A 1 537 ? -19.071 12.023 4.647 1.00 65.50 537 GLN A C 1
ATOM 4069 O O . GLN A 1 537 ? -20.069 12.414 4.032 1.00 65.50 537 GLN A O 1
ATOM 4074 N N . LEU A 1 538 ? -18.322 10.989 4.238 1.00 75.88 538 LEU A N 1
ATOM 4075 C CA . LEU A 1 538 ? -18.680 10.174 3.089 1.00 75.88 538 LEU A CA 1
ATOM 4076 C C . LEU A 1 538 ? -19.898 9.321 3.475 1.00 75.88 538 LEU A C 1
ATOM 4078 O O . LEU A 1 538 ? -19.815 8.514 4.399 1.00 75.88 538 LEU A O 1
ATOM 4082 N N . PRO A 1 539 ? -21.044 9.480 2.803 1.00 72.06 539 PRO A N 1
ATOM 4083 C CA . PRO A 1 539 ? -22.270 8.846 3.223 1.00 72.06 539 PRO A CA 1
ATOM 4084 C C . PRO A 1 539 ? -22.258 7.395 2.757 1.00 72.06 539 PRO A C 1
ATOM 4086 O O . PRO A 1 539 ? -21.821 7.089 1.643 1.00 72.06 539 PRO A O 1
ATOM 4089 N N . VAL A 1 540 ? -22.793 6.510 3.589 1.00 75.19 540 VAL A N 1
ATOM 4090 C CA . VAL A 1 540 ? -23.105 5.137 3.198 1.00 75.19 540 VAL A CA 1
ATOM 4091 C C . VAL A 1 540 ? -24.472 5.158 2.507 1.00 75.19 540 VAL A C 1
ATOM 4093 O O . VAL A 1 540 ? -25.502 5.301 3.155 1.00 75.19 540 VAL A O 1
ATOM 4096 N N . ASP A 1 541 ? -24.485 5.047 1.181 1.00 81.69 541 ASP A N 1
ATOM 4097 C CA . ASP A 1 541 ? -25.687 4.922 0.355 1.00 81.69 541 ASP A CA 1
ATOM 4098 C C . ASP A 1 541 ? -25.713 3.529 -0.275 1.00 81.69 541 ASP A C 1
ATOM 4100 O O . ASP A 1 541 ? -24.911 3.201 -1.151 1.00 81.69 541 ASP A O 1
ATOM 4104 N N . ALA A 1 542 ? -26.672 2.702 0.140 1.00 82.12 542 ALA A N 1
ATOM 4105 C CA . ALA A 1 542 ? -26.854 1.360 -0.407 1.00 82.12 542 ALA A CA 1
ATOM 4106 C C . ALA A 1 542 ? -27.182 1.365 -1.913 1.00 82.12 542 ALA A C 1
ATOM 4108 O O . ALA A 1 542 ? -26.936 0.367 -2.593 1.00 82.12 542 ALA A O 1
ATOM 4109 N N . GLY A 1 543 ? -27.705 2.478 -2.444 1.00 85.31 543 GLY A N 1
ATOM 4110 C CA . GLY A 1 543 ? -27.953 2.688 -3.867 1.00 85.31 543 GLY A CA 1
ATOM 4111 C C . GLY A 1 543 ? -26.686 2.940 -4.683 1.00 85.31 543 GLY A C 1
ATOM 4112 O O . GLY A 1 543 ? -26.688 2.659 -5.885 1.00 85.31 543 GLY A O 1
ATOM 4113 N N . SER A 1 544 ? -25.583 3.349 -4.048 1.00 91.88 544 SER A N 1
ATOM 4114 C CA . SER A 1 544 ? -24.295 3.682 -4.673 1.00 91.88 544 SER A CA 1
ATOM 4115 C C . SER A 1 544 ? -23.272 2.542 -4.610 1.00 91.88 544 SER A C 1
ATOM 4117 O O . SER A 1 544 ? -23.412 1.589 -3.837 1.00 91.88 544 SER A O 1
ATOM 4119 N N . MET A 1 545 ? -22.270 2.608 -5.483 1.00 93.75 545 MET A N 1
ATOM 4120 C CA . MET A 1 545 ? -21.139 1.680 -5.536 1.00 93.75 545 MET A CA 1
ATOM 4121 C C . MET A 1 545 ? -19.867 2.424 -5.153 1.00 93.75 545 MET A C 1
ATOM 4123 O O . MET A 1 545 ? -19.630 3.518 -5.660 1.00 93.75 545 MET A O 1
ATOM 4127 N N . TYR A 1 546 ? -19.039 1.828 -4.303 1.00 92.56 546 TYR A N 1
ATOM 4128 C CA . TYR A 1 546 ? -17.866 2.484 -3.738 1.00 92.56 546 TYR A CA 1
ATOM 4129 C C . TYR A 1 546 ? -16.580 1.826 -4.202 1.00 92.56 546 TYR A C 1
ATOM 4131 O O . TYR A 1 546 ? -16.434 0.606 -4.186 1.00 92.56 546 TYR A O 1
ATOM 4139 N N . VAL A 1 547 ? -15.627 2.660 -4.576 1.00 91.44 547 VAL A N 1
ATOM 4140 C CA . VAL A 1 547 ? -14.290 2.270 -4.987 1.00 91.44 547 VAL A CA 1
ATOM 4141 C C . VAL A 1 547 ? -13.327 3.006 -4.075 1.00 91.44 547 VAL A C 1
ATOM 4143 O O . VAL A 1 547 ? -13.189 4.227 -4.161 1.00 91.44 547 VAL A O 1
ATOM 4146 N N . PHE A 1 548 ? -12.674 2.264 -3.190 1.00 87.25 548 PHE A N 1
ATOM 4147 C CA . PHE A 1 548 ? -11.703 2.822 -2.263 1.00 87.25 548 PHE A CA 1
ATOM 4148 C C . PHE A 1 548 ? -10.293 2.511 -2.726 1.00 87.25 548 PHE A C 1
ATOM 4150 O O . PHE A 1 548 ? -9.920 1.348 -2.836 1.00 87.25 548 PHE A O 1
ATOM 4157 N N . HIS A 1 549 ? -9.493 3.539 -2.970 1.00 78.19 549 HIS A N 1
ATOM 4158 C CA . HIS A 1 549 ? -8.083 3.363 -3.260 1.00 78.19 549 HIS A CA 1
ATOM 4159 C C . HIS A 1 549 ? -7.315 2.956 -1.996 1.00 78.19 549 HIS A C 1
ATOM 4161 O O . HIS A 1 549 ? -7.317 3.684 -1.003 1.00 78.19 549 HIS A O 1
ATOM 4167 N N . ASP A 1 550 ? -6.655 1.802 -2.063 1.00 71.75 550 ASP A N 1
ATOM 4168 C CA . ASP A 1 550 ? -5.778 1.187 -1.052 1.00 71.75 550 ASP A CA 1
ATOM 4169 C C . ASP A 1 550 ? -6.409 0.641 0.244 1.00 71.75 550 ASP A C 1
ATOM 4171 O O . ASP A 1 550 ? -5.818 -0.254 0.831 1.00 71.75 550 ASP A O 1
ATOM 4175 N N . VAL A 1 551 ? -7.539 1.147 0.749 1.00 76.38 551 VAL A N 1
ATOM 4176 C CA . VAL A 1 551 ? -8.172 0.559 1.952 1.00 76.38 551 VAL A CA 1
ATOM 4177 C C . VAL A 1 551 ? -9.657 0.885 2.029 1.00 76.38 551 VAL A C 1
ATOM 4179 O O . VAL A 1 551 ? -10.044 2.029 1.817 1.00 76.38 551 VAL A O 1
ATOM 4182 N N . ILE A 1 552 ? -10.501 -0.093 2.368 1.00 79.00 552 ILE A N 1
ATOM 4183 C CA . ILE A 1 552 ? -11.927 0.139 2.646 1.00 79.00 552 ILE A CA 1
ATOM 4184 C C . ILE A 1 552 ? -12.076 0.617 4.101 1.00 79.00 552 ILE A C 1
ATOM 4186 O O . ILE A 1 552 ? -11.625 -0.083 5.007 1.00 79.00 552 ILE A O 1
ATOM 4190 N N . PRO A 1 553 ? -12.712 1.772 4.369 1.00 78.06 553 PRO A N 1
ATOM 4191 C CA . PRO A 1 553 ? -12.968 2.204 5.740 1.00 78.06 553 PRO A CA 1
ATOM 4192 C C . PRO A 1 553 ? -13.894 1.215 6.478 1.00 78.06 553 PRO A C 1
ATOM 4194 O O . PRO A 1 553 ? -14.840 0.721 5.861 1.00 78.06 553 PRO A O 1
ATOM 4197 N N . PRO A 1 554 ? -13.718 0.979 7.793 1.00 73.12 554 PRO A N 1
ATOM 4198 C CA . PRO A 1 554 ? -14.502 -0.018 8.534 1.00 73.12 554 PRO A CA 1
ATOM 4199 C C . PRO A 1 554 ? -16.028 0.140 8.411 1.00 73.12 554 PRO A C 1
ATOM 4201 O O . PRO A 1 554 ? -16.749 -0.835 8.216 1.00 73.12 554 PRO A O 1
ATOM 4204 N N . HIS A 1 555 ? -16.543 1.374 8.424 1.00 76.12 555 HIS A N 1
ATOM 4205 C CA . HIS A 1 555 ? -17.983 1.642 8.276 1.00 76.12 555 HIS A CA 1
ATOM 4206 C C . HIS A 1 555 ? -18.542 1.330 6.870 1.00 76.12 555 HIS A C 1
ATOM 4208 O O . HIS A 1 555 ? -19.757 1.279 6.691 1.00 76.12 555 HIS A O 1
ATOM 4214 N N . PHE A 1 556 ? -17.684 1.064 5.879 1.00 83.69 556 PHE A N 1
ATOM 4215 C CA . PHE A 1 556 ? -18.061 0.584 4.544 1.00 83.69 556 PHE A CA 1
ATOM 4216 C C . PHE A 1 556 ? -17.960 -0.939 4.389 1.00 83.69 556 PHE A C 1
ATOM 4218 O O . PHE A 1 556 ? -18.386 -1.472 3.361 1.00 83.69 556 PHE A O 1
ATOM 4225 N N . GLU A 1 557 ? -17.462 -1.671 5.389 1.00 80.69 557 GLU A N 1
ATOM 4226 C CA . GLU A 1 557 ? -17.398 -3.134 5.340 1.00 80.69 557 GLU A CA 1
ATOM 4227 C C . GLU A 1 557 ? -18.747 -3.819 5.069 1.00 80.69 557 GLU A C 1
ATOM 4229 O O . GLU A 1 557 ? -18.750 -4.795 4.316 1.00 80.69 557 GLU A O 1
ATOM 4234 N N . PRO A 1 558 ? -19.903 -3.364 5.602 1.00 84.31 558 PRO A N 1
ATOM 4235 C CA . PRO A 1 558 ? -21.191 -3.964 5.254 1.00 84.31 558 PRO A CA 1
ATOM 4236 C C . PRO A 1 558 ? -21.505 -3.855 3.755 1.00 84.31 558 PRO A C 1
ATOM 4238 O O . PRO A 1 558 ? -21.984 -4.813 3.147 1.00 84.31 558 PRO A O 1
ATOM 4241 N N . LEU A 1 559 ? -21.185 -2.717 3.128 1.00 84.00 559 LEU A N 1
ATOM 4242 C CA . LEU A 1 559 ? -21.326 -2.542 1.681 1.00 84.00 559 LEU A CA 1
ATOM 4243 C C . LEU A 1 559 ? -20.311 -3.389 0.920 1.00 84.00 559 LEU A C 1
ATOM 4245 O O . LEU A 1 559 ? -20.680 -4.017 -0.072 1.00 84.00 559 LEU A O 1
ATOM 4249 N N . ALA A 1 560 ? -19.073 -3.488 1.408 1.00 84.88 560 ALA A N 1
ATOM 4250 C CA . ALA A 1 560 ? -18.093 -4.408 0.846 1.00 84.88 560 ALA A CA 1
ATOM 4251 C C . ALA A 1 560 ? -18.653 -5.833 0.861 1.00 84.88 560 ALA A C 1
ATOM 4253 O O . ALA A 1 560 ? -18.706 -6.457 -0.191 1.00 84.88 560 ALA A O 1
ATOM 4254 N N . ARG A 1 561 ? -19.195 -6.300 2.000 1.00 82.31 561 ARG A N 1
ATOM 4255 C CA . ARG A 1 561 ? -19.898 -7.591 2.165 1.00 82.31 561 ARG A CA 1
ATOM 4256 C C . ARG A 1 561 ? -21.012 -7.820 1.152 1.00 82.31 561 ARG A C 1
ATOM 4258 O O . ARG A 1 561 ? -21.145 -8.932 0.662 1.00 82.31 561 ARG A O 1
ATOM 4265 N N . ARG A 1 562 ? -21.719 -6.781 0.731 1.00 84.81 562 ARG A N 1
ATOM 4266 C CA . ARG A 1 562 ? -22.764 -6.875 -0.301 1.00 84.81 562 ARG A CA 1
ATOM 4267 C C . ARG A 1 562 ? -22.239 -6.740 -1.740 1.00 84.81 562 ARG A C 1
ATOM 4269 O O . ARG A 1 562 ? -23.032 -6.612 -2.664 1.00 84.81 562 ARG A O 1
ATOM 4276 N N . GLY A 1 563 ? -20.919 -6.703 -1.944 1.00 86.38 563 GLY A N 1
ATOM 4277 C CA . GLY A 1 563 ? -20.308 -6.449 -3.254 1.00 86.38 563 GLY A CA 1
ATOM 4278 C C . GLY A 1 563 ? -20.528 -5.020 -3.763 1.00 86.38 563 GLY A C 1
ATOM 4279 O O . GLY A 1 563 ? -20.376 -4.757 -4.951 1.00 86.38 563 GLY A O 1
ATOM 4280 N N . ARG A 1 564 ? -20.906 -4.099 -2.868 1.00 91.00 564 ARG A N 1
ATOM 4281 C CA . ARG A 1 564 ? -21.208 -2.689 -3.154 1.00 91.00 564 ARG A CA 1
ATOM 4282 C C . ARG A 1 564 ? -20.027 -1.759 -2.893 1.00 91.00 564 ARG A C 1
ATOM 4284 O O . ARG A 1 564 ? -20.082 -0.591 -3.261 1.00 91.00 564 ARG A O 1
ATOM 4291 N N . ALA A 1 565 ? -18.974 -2.262 -2.258 1.00 90.81 565 ALA A N 1
ATOM 4292 C CA . ALA A 1 565 ? -17.706 -1.568 -2.109 1.00 90.81 565 ALA A CA 1
ATOM 4293 C C . ALA A 1 565 ? -16.551 -2.494 -2.499 1.00 90.81 565 ALA A C 1
ATOM 4295 O O . ALA A 1 565 ? -16.570 -3.688 -2.189 1.00 90.81 565 ALA A O 1
ATOM 4296 N N . VAL A 1 566 ? -15.551 -1.936 -3.173 1.00 88.88 566 VAL A N 1
ATOM 4297 C CA . VAL A 1 566 ? -14.350 -2.641 -3.618 1.00 88.88 566 VAL A CA 1
ATOM 4298 C C . VAL A 1 566 ? -13.114 -1.836 -3.254 1.00 88.88 566 VAL A C 1
ATOM 4300 O O . VAL A 1 566 ? -13.105 -0.605 -3.318 1.00 88.88 566 VAL A O 1
ATOM 4303 N N . GLU A 1 567 ? -12.063 -2.550 -2.884 1.00 84.06 567 GLU A N 1
ATOM 4304 C CA . GLU A 1 567 ? -10.740 -1.983 -2.710 1.00 84.06 567 GLU A CA 1
ATOM 4305 C C . GLU A 1 567 ? -10.035 -1.964 -4.069 1.00 84.06 567 GLU A C 1
ATOM 4307 O O . GLU A 1 567 ? -9.882 -2.993 -4.729 1.00 84.06 567 GLU A O 1
ATOM 4312 N N . TRP A 1 568 ? -9.608 -0.792 -4.524 1.00 81.19 568 TRP A N 1
ATOM 4313 C CA . TRP A 1 568 ? -8.827 -0.637 -5.739 1.00 81.19 568 TRP A CA 1
ATOM 4314 C C . TRP A 1 568 ? -7.392 -0.239 -5.403 1.00 81.19 568 TRP A C 1
ATOM 4316 O O . TRP A 1 568 ? -7.045 0.938 -5.307 1.00 81.19 568 TRP A O 1
ATOM 4326 N N . MET A 1 569 ? -6.539 -1.246 -5.261 1.00 71.69 569 MET A N 1
ATOM 4327 C CA . MET A 1 569 ? -5.118 -1.058 -4.997 1.00 71.69 569 MET A CA 1
ATOM 4328 C C . MET A 1 569 ? -4.400 -0.528 -6.248 1.00 71.69 569 MET A C 1
ATOM 4330 O O . MET A 1 569 ? -4.356 -1.197 -7.294 1.00 71.69 569 MET A O 1
ATOM 4334 N N . VAL A 1 570 ? -3.801 0.663 -6.140 1.00 63.75 570 VAL A N 1
ATOM 4335 C CA . VAL A 1 570 ? -3.037 1.290 -7.231 1.00 63.75 570 VAL A CA 1
ATOM 4336 C C . VAL A 1 570 ? -1.547 1.215 -6.926 1.00 63.75 570 VAL A C 1
ATOM 4338 O O . VAL A 1 570 ? -1.044 1.851 -6.007 1.00 63.75 570 VAL A O 1
ATOM 4341 N N . LYS A 1 571 ? -0.808 0.460 -7.744 1.00 58.38 571 LYS A N 1
ATOM 4342 C CA . LYS A 1 571 ? 0.626 0.215 -7.529 1.00 58.38 571 LYS A CA 1
ATOM 4343 C C . LYS A 1 571 ? 1.464 1.151 -8.402 1.00 58.38 571 LYS A C 1
ATOM 4345 O O . LYS A 1 571 ? 1.441 1.040 -9.630 1.00 58.38 571 LYS A O 1
ATOM 4350 N N . GLY A 1 572 ? 2.170 2.089 -7.764 1.00 52.28 572 GLY A N 1
ATOM 4351 C CA . GLY A 1 572 ? 2.994 3.119 -8.407 1.00 52.28 572 GLY A CA 1
ATOM 4352 C C . GLY A 1 572 ? 4.419 3.226 -7.831 1.00 52.28 572 GLY A C 1
ATOM 4353 O O . GLY A 1 572 ? 4.720 2.592 -6.820 1.00 52.28 572 GLY A O 1
ATOM 4354 N N . PRO A 1 573 ? 5.300 4.013 -8.476 1.00 43.41 573 PRO A N 1
ATOM 4355 C CA . PRO A 1 573 ? 6.732 4.076 -8.165 1.00 43.41 573 PRO A CA 1
ATOM 4356 C C . PRO A 1 573 ? 7.088 4.926 -6.928 1.00 43.41 573 PRO A C 1
ATOM 4358 O O . PRO A 1 573 ? 8.158 4.729 -6.357 1.00 43.41 573 PRO A O 1
ATOM 4361 N N . ASP A 1 574 ? 6.200 5.819 -6.474 1.00 41.59 574 ASP A N 1
ATOM 4362 C CA . ASP A 1 574 ? 6.575 6.942 -5.594 1.00 41.59 574 ASP A CA 1
ATOM 4363 C C . ASP A 1 574 ? 6.211 6.779 -4.097 1.00 41.59 574 ASP A C 1
ATOM 4365 O O . ASP A 1 574 ? 5.960 7.764 -3.409 1.00 41.59 574 ASP A O 1
ATOM 4369 N N . GLY A 1 575 ? 6.248 5.558 -3.548 1.00 39.62 575 GLY A N 1
ATOM 4370 C CA . GLY A 1 575 ? 6.407 5.372 -2.091 1.00 39.62 575 GLY A CA 1
ATOM 4371 C C . GLY A 1 575 ? 5.286 4.630 -1.353 1.00 39.62 575 GLY A C 1
ATOM 4372 O O . GLY A 1 575 ? 4.136 5.055 -1.280 1.00 39.62 575 GLY A O 1
ATOM 4373 N N . ASN A 1 576 ? 5.631 3.469 -0.795 1.00 32.22 576 ASN A N 1
ATOM 4374 C CA . ASN A 1 576 ? 5.957 3.293 0.634 1.00 32.22 576 ASN A CA 1
ATOM 4375 C C . ASN A 1 576 ? 6.097 1.805 0.998 1.00 32.22 576 ASN A C 1
ATOM 4377 O O . ASN A 1 576 ? 6.707 1.506 2.011 1.00 32.22 576 ASN A O 1
ATOM 4381 N N . PHE A 1 577 ? 5.659 0.874 0.140 1.00 40.88 577 PHE A N 1
ATOM 4382 C CA . PHE A 1 577 ? 5.965 -0.562 0.264 1.00 40.88 577 PHE A CA 1
ATOM 4383 C C . PHE A 1 577 ? 6.086 -1.257 -1.108 1.00 40.88 577 PHE A C 1
ATOM 4385 O O . PHE A 1 577 ? 5.327 -2.172 -1.423 1.00 40.88 577 PHE A O 1
ATOM 4392 N N . PRO A 1 578 ? 7.064 -0.880 -1.955 1.00 36.03 578 PRO A N 1
ATOM 4393 C CA . PRO A 1 578 ? 7.229 -1.501 -3.270 1.00 36.03 578 PRO A CA 1
ATOM 4394 C C . PRO A 1 578 ? 7.571 -3.008 -3.211 1.00 36.03 578 PRO A C 1
ATOM 4396 O O . PRO A 1 578 ? 7.412 -3.683 -4.224 1.00 36.03 578 PRO A O 1
ATOM 4399 N N . LEU A 1 579 ? 7.974 -3.545 -2.048 1.00 32.03 579 LEU A N 1
ATOM 4400 C CA . LEU A 1 579 ? 8.320 -4.961 -1.816 1.00 32.03 579 LEU A CA 1
ATOM 4401 C C . LEU A 1 579 ? 7.133 -5.926 -1.772 1.00 32.03 579 LEU A C 1
ATOM 4403 O O . LEU A 1 579 ? 7.181 -6.978 -2.407 1.00 32.03 579 LEU A O 1
ATOM 4407 N N . THR A 1 580 ? 6.061 -5.585 -1.065 1.00 36.34 580 THR A N 1
ATOM 4408 C CA . THR A 1 580 ? 4.896 -6.473 -0.901 1.00 36.34 580 THR A CA 1
ATOM 4409 C C . THR A 1 580 ? 3.949 -6.368 -2.092 1.00 36.34 580 THR A C 1
ATOM 4411 O O . THR A 1 580 ? 3.419 -7.358 -2.592 1.00 36.34 580 THR A O 1
ATOM 4414 N N . ASP A 1 581 ? 3.793 -5.155 -2.611 1.00 36.09 581 ASP A N 1
ATOM 4415 C CA . ASP A 1 581 ? 2.800 -4.852 -3.629 1.00 36.09 581 ASP A CA 1
ATOM 4416 C C . ASP A 1 581 ? 3.168 -5.406 -5.004 1.00 36.09 581 ASP A C 1
ATOM 4418 O O . ASP A 1 581 ? 2.346 -5.951 -5.750 1.00 36.09 581 ASP A O 1
ATOM 4422 N N . SER A 1 582 ? 4.435 -5.324 -5.337 1.00 36.19 582 SER A N 1
ATOM 4423 C CA . SER A 1 582 ? 4.893 -5.634 -6.671 1.00 36.19 582 SER A CA 1
ATOM 4424 C C . SER A 1 582 ? 5.026 -7.132 -6.945 1.00 36.19 582 SER A C 1
ATOM 4426 O O . SER A 1 582 ? 4.731 -7.616 -8.040 1.00 36.19 582 SER A O 1
ATOM 4428 N N . LEU A 1 583 ? 5.436 -7.885 -5.927 1.00 38.41 583 LEU A N 1
ATOM 4429 C CA . LEU A 1 583 ? 5.667 -9.321 -6.014 1.00 38.41 583 LEU A CA 1
ATOM 4430 C C . LEU A 1 583 ? 4.341 -10.077 -6.231 1.00 38.41 583 LEU A C 1
ATOM 4432 O O . LEU A 1 583 ? 4.282 -10.994 -7.051 1.00 38.41 583 LEU A O 1
ATOM 4436 N N . VAL A 1 584 ? 3.252 -9.608 -5.607 1.00 43.34 584 VAL A N 1
ATOM 4437 C CA . VAL A 1 584 ? 1.879 -10.108 -5.813 1.00 43.34 584 VAL A CA 1
ATOM 4438 C C . VAL A 1 584 ? 1.361 -9.781 -7.217 1.00 43.34 584 VAL A C 1
ATOM 4440 O O . VAL A 1 584 ? 0.844 -10.669 -7.890 1.00 43.34 584 VAL A O 1
ATOM 4443 N N . TYR A 1 585 ? 1.545 -8.547 -7.712 1.00 41.31 585 TYR A N 1
ATOM 4444 C CA . TYR A 1 585 ? 1.101 -8.174 -9.065 1.00 41.31 585 TYR A CA 1
ATOM 4445 C C . TYR A 1 585 ? 1.827 -8.979 -10.152 1.00 41.31 585 TYR A C 1
ATOM 4447 O O . TYR A 1 585 ? 1.191 -9.514 -11.060 1.00 41.31 585 TYR A O 1
ATOM 4455 N N . THR A 1 586 ? 3.149 -9.132 -10.036 1.00 42.38 586 THR A N 1
ATOM 4456 C CA . THR A 1 586 ? 3.943 -9.942 -10.968 1.00 42.38 586 THR A CA 1
ATOM 4457 C C . THR A 1 586 ? 3.582 -11.412 -10.894 1.00 42.38 586 THR A C 1
ATOM 4459 O O . THR A 1 586 ? 3.426 -12.032 -11.940 1.00 42.38 586 THR A O 1
ATOM 4462 N N . ARG A 1 587 ? 3.368 -11.981 -9.702 1.00 44.22 587 ARG A N 1
ATOM 4463 C CA . ARG A 1 587 ? 2.884 -13.364 -9.583 1.00 44.22 587 ARG A CA 1
ATOM 4464 C C . ARG A 1 587 ? 1.515 -13.553 -10.241 1.00 44.22 587 ARG A C 1
ATOM 4466 O O . ARG A 1 587 ? 1.337 -14.549 -10.932 1.00 44.22 587 ARG A O 1
ATOM 4473 N N . TYR A 1 588 ? 0.605 -12.585 -10.120 1.00 44.22 588 TYR A N 1
ATOM 4474 C CA . TYR A 1 588 ? -0.738 -12.632 -10.716 1.00 44.22 588 TYR A CA 1
ATOM 4475 C C . TYR A 1 588 ? -0.729 -12.463 -12.248 1.00 44.22 588 TYR A C 1
ATOM 4477 O O . TYR A 1 588 ? -1.383 -13.201 -12.981 1.00 44.22 588 TYR A O 1
ATOM 4485 N N . ALA A 1 589 ? 0.058 -11.514 -12.765 1.00 40.69 589 ALA A N 1
ATOM 4486 C CA . ALA A 1 589 ? 0.204 -11.285 -14.204 1.00 40.69 589 ALA A CA 1
ATOM 4487 C C . ALA A 1 589 ? 1.035 -12.384 -14.898 1.00 40.69 589 ALA A C 1
ATOM 4489 O O . ALA A 1 589 ? 0.873 -12.635 -16.098 1.00 40.69 589 ALA A O 1
ATOM 4490 N N . LEU A 1 590 ? 1.935 -13.045 -14.159 1.00 40.00 590 LEU A N 1
ATOM 4491 C CA . LEU A 1 590 ? 2.702 -14.181 -14.659 1.00 40.00 590 LEU A CA 1
ATOM 4492 C C . LEU A 1 590 ? 1.904 -15.492 -14.643 1.00 40.00 590 LEU A C 1
ATOM 4494 O O . LEU A 1 590 ? 2.055 -16.257 -15.598 1.00 40.00 590 LEU A O 1
ATOM 4498 N N . SER A 1 591 ? 1.034 -15.714 -13.648 1.00 38.84 591 SER A N 1
ATOM 4499 C CA . SER A 1 591 ? 0.215 -16.931 -13.500 1.00 38.84 591 SER A CA 1
ATOM 4500 C C . SER A 1 591 ? -0.943 -17.042 -14.500 1.00 38.84 591 SER A C 1
ATOM 4502 O O . SER A 1 591 ? -1.311 -18.148 -14.881 1.00 38.84 591 SER A O 1
ATOM 4504 N N . ALA A 1 592 ? -1.459 -15.925 -15.022 1.00 38.94 592 ALA A N 1
ATOM 4505 C CA . ALA A 1 592 ? -2.570 -15.889 -15.983 1.00 38.94 592 ALA A CA 1
ATOM 4506 C C . ALA A 1 592 ? -2.251 -16.421 -17.409 1.00 38.94 592 ALA A C 1
ATOM 4508 O O . ALA A 1 592 ? -3.067 -16.276 -18.315 1.00 38.94 592 ALA A O 1
ATOM 4509 N N . ALA A 1 593 ? -1.074 -17.015 -17.644 1.00 37.34 593 ALA A N 1
ATOM 4510 C CA . ALA A 1 593 ? -0.553 -17.328 -18.982 1.00 37.34 593 ALA A CA 1
ATOM 4511 C C . ALA A 1 593 ? -0.583 -18.818 -19.396 1.00 37.34 593 ALA A C 1
ATOM 4513 O O . ALA A 1 593 ? 0.215 -19.215 -20.242 1.00 37.34 593 ALA A O 1
ATOM 4514 N N . GLY A 1 594 ? -1.516 -19.626 -18.874 1.00 28.88 594 GLY A N 1
ATOM 4515 C CA . GLY A 1 594 ? -1.904 -20.885 -19.538 1.00 28.88 594 GLY A CA 1
ATOM 4516 C C . GLY A 1 594 ? -1.472 -22.204 -18.888 1.00 28.88 594 GLY A C 1
ATOM 4517 O O . GLY A 1 594 ? -1.118 -23.137 -19.602 1.00 28.88 594 GLY A O 1
ATOM 4518 N N . VAL A 1 595 ? -1.574 -22.329 -17.563 1.00 32.12 595 VAL A N 1
ATOM 4519 C CA . VAL A 1 595 ? -1.826 -23.644 -16.945 1.00 32.12 595 VAL A CA 1
ATOM 4520 C C . VAL A 1 595 ? -3.343 -23.774 -16.813 1.00 32.12 595 VAL A C 1
ATOM 4522 O O . VAL A 1 595 ? -3.994 -22.924 -16.212 1.00 32.12 595 VAL A O 1
ATOM 4525 N N . SER A 1 596 ? -3.930 -24.764 -17.475 1.00 26.58 596 SER A N 1
ATOM 4526 C CA . SER A 1 596 ? -5.378 -24.953 -17.574 1.00 26.58 596 SER A CA 1
ATOM 4527 C C . SER A 1 596 ? -5.990 -25.405 -16.244 1.00 26.58 596 SER A C 1
ATOM 4529 O O . SER A 1 596 ? -5.687 -26.500 -15.776 1.00 26.58 596 SER A O 1
ATOM 4531 N N . GLY A 1 597 ? -6.887 -24.588 -15.686 1.00 28.70 597 GLY A N 1
ATOM 4532 C CA . GLY A 1 597 ? -7.709 -24.903 -14.513 1.00 28.70 597 GLY A CA 1
ATOM 4533 C C . GLY A 1 597 ? -7.681 -23.787 -13.465 1.00 28.70 597 GLY A C 1
ATOM 4534 O O . GLY A 1 597 ? -6.625 -23.275 -13.126 1.00 28.70 597 GLY A O 1
ATOM 4535 N N . VAL A 1 598 ? -8.854 -23.384 -12.984 1.00 43.59 598 VAL A N 1
ATOM 4536 C CA . VAL A 1 598 ? -9.095 -22.365 -11.944 1.00 43.59 598 VAL A CA 1
ATOM 4537 C C . VAL A 1 598 ? -8.134 -22.493 -10.743 1.00 43.59 598 VAL A C 1
ATOM 4539 O O . VAL A 1 598 ? -7.950 -23.592 -10.235 1.00 43.59 598 VAL A O 1
ATOM 4542 N N . GLY A 1 599 ? -7.613 -21.372 -10.223 1.00 30.00 599 GLY A N 1
ATOM 4543 C CA . GLY A 1 599 ? -7.004 -21.310 -8.883 1.00 30.00 599 GLY A CA 1
ATOM 4544 C C . GLY A 1 599 ? -5.606 -20.697 -8.850 1.00 30.00 599 GLY A C 1
ATOM 4545 O O . GLY A 1 599 ? -4.679 -21.169 -9.497 1.00 30.00 599 GLY A O 1
ATOM 4546 N N . CYS A 1 600 ? -5.453 -19.628 -8.072 1.00 33.53 600 CYS A N 1
ATOM 4547 C CA . CYS A 1 600 ? -4.163 -19.020 -7.771 1.00 33.53 600 CYS A CA 1
ATOM 4548 C C . CYS A 1 600 ? -3.281 -20.046 -7.020 1.00 33.53 600 CYS A C 1
ATOM 4550 O O . CYS A 1 600 ? -3.663 -20.448 -5.925 1.00 33.53 600 CYS A O 1
ATOM 4552 N N . PRO A 1 601 ? -2.132 -20.498 -7.558 1.00 30.28 601 PRO A N 1
ATOM 4553 C CA . PRO A 1 601 ? -1.422 -21.668 -7.026 1.00 30.28 601 PRO A CA 1
ATOM 4554 C C . PRO A 1 601 ? -0.460 -21.357 -5.860 1.00 30.28 601 PRO A C 1
ATOM 4556 O O . PRO A 1 601 ? 0.414 -22.165 -5.561 1.00 30.28 601 PRO A O 1
ATOM 4559 N N . SER A 1 602 ? -0.577 -20.199 -5.200 1.00 38.12 602 SER A N 1
ATOM 4560 C CA . SER A 1 602 ? 0.204 -19.883 -3.995 1.00 38.12 602 SER A CA 1
ATOM 4561 C C . SER A 1 602 ? -0.700 -19.398 -2.867 1.00 38.12 602 SER A C 1
ATOM 4563 O O . SER A 1 602 ? -1.455 -18.447 -3.078 1.00 38.12 602 SER A O 1
ATOM 4565 N N . ASP A 1 603 ? -0.547 -19.978 -1.675 1.00 37.22 603 ASP A N 1
ATOM 4566 C CA . ASP A 1 603 ? -1.312 -19.643 -0.463 1.00 37.22 603 ASP A CA 1
ATOM 4567 C C . ASP A 1 603 ? -1.249 -18.149 -0.086 1.00 37.22 603 ASP A C 1
ATOM 4569 O O . ASP A 1 603 ? -2.191 -17.621 0.489 1.00 37.22 603 ASP A O 1
ATOM 4573 N N . GLU A 1 604 ? -0.213 -17.412 -0.504 1.00 38.12 604 GLU A N 1
ATOM 4574 C CA . GLU A 1 604 ? -0.119 -15.954 -0.288 1.00 38.12 604 GLU A CA 1
ATOM 4575 C C . GLU A 1 604 ? -1.185 -15.136 -1.049 1.00 38.12 604 GLU A C 1
ATOM 4577 O O . GLU A 1 604 ? -1.408 -13.970 -0.738 1.00 38.12 604 GLU A O 1
ATOM 4582 N N . CYS A 1 605 ? -1.851 -15.717 -2.052 1.00 35.66 605 CYS A N 1
ATOM 4583 C CA . CYS A 1 605 ? -2.958 -15.065 -2.759 1.00 35.66 605 CYS A CA 1
ATOM 4584 C C . CYS A 1 605 ? -4.337 -15.421 -2.185 1.00 35.66 605 CYS A C 1
ATOM 4586 O O . CYS A 1 605 ? -5.320 -14.808 -2.593 1.00 35.66 605 CYS A O 1
ATOM 4588 N N . ALA A 1 606 ? -4.422 -16.375 -1.251 1.00 34.78 606 ALA A N 1
ATOM 4589 C CA . ALA A 1 606 ? -5.661 -16.675 -0.535 1.00 34.78 606 ALA A CA 1
ATOM 4590 C C . ALA A 1 606 ? -6.006 -15.595 0.511 1.00 34.78 606 ALA A C 1
ATOM 4592 O O . ALA A 1 606 ? -7.170 -15.462 0.881 1.00 34.78 606 ALA A O 1
ATOM 4593 N N . ASP A 1 607 ? -5.014 -14.796 0.922 1.00 37.00 607 ASP A N 1
ATOM 4594 C CA . ASP A 1 607 ? -5.164 -13.738 1.928 1.00 37.00 607 ASP A CA 1
ATOM 4595 C C . ASP A 1 607 ? -5.489 -12.355 1.340 1.00 37.00 607 ASP A C 1
ATOM 4597 O O . ASP A 1 607 ? -5.794 -11.428 2.089 1.00 37.00 607 ASP A O 1
ATOM 4601 N N . VAL A 1 608 ? -5.459 -12.182 0.011 1.00 37.53 608 VAL A N 1
ATOM 4602 C CA . VAL A 1 608 ? -6.017 -10.966 -0.597 1.00 37.53 608 VAL A CA 1
ATOM 4603 C C . VAL A 1 608 ? -7.537 -11.130 -0.572 1.00 37.53 608 VAL A C 1
ATOM 4605 O O . VAL A 1 608 ? -8.036 -12.071 -1.198 1.00 37.53 608 VAL A O 1
ATOM 4608 N N . PRO A 1 609 ? -8.295 -10.260 0.124 1.00 46.62 609 PRO A N 1
ATOM 4609 C CA . PRO A 1 609 ? -9.745 -10.365 0.155 1.00 46.62 609 PRO A CA 1
ATOM 4610 C C . PRO A 1 609 ? -10.267 -10.455 -1.277 1.00 46.62 609 PRO A C 1
ATOM 4612 O O . PRO A 1 609 ? -9.797 -9.729 -2.155 1.00 46.62 609 PRO A O 1
ATOM 4615 N N . SER A 1 610 ? -11.276 -11.292 -1.524 1.00 41.25 610 SER A N 1
ATOM 4616 C CA . SER A 1 610 ? -11.921 -11.494 -2.836 1.00 41.25 610 SER A CA 1
ATOM 4617 C C . SER A 1 610 ? -12.544 -10.228 -3.454 1.00 41.25 610 SER A C 1
ATOM 4619 O O . SER A 1 610 ? -13.280 -10.313 -4.431 1.00 41.25 610 SER A O 1
ATOM 4621 N N . ARG A 1 611 ? -12.263 -9.052 -2.880 1.00 54.53 611 ARG A N 1
ATOM 4622 C CA . ARG A 1 611 ? -12.780 -7.720 -3.194 1.00 54.53 611 ARG A CA 1
ATOM 4623 C C . ARG A 1 611 ? -11.686 -6.679 -3.412 1.00 54.53 611 ARG A C 1
ATOM 4625 O O . ARG A 1 611 ? -11.953 -5.490 -3.247 1.00 54.53 611 ARG A O 1
ATOM 4632 N N . ALA A 1 612 ? -10.485 -7.111 -3.781 1.00 44.28 612 ALA A N 1
ATOM 4633 C CA . ALA A 1 612 ? -9.431 -6.204 -4.199 1.00 44.28 612 ALA A CA 1
ATOM 4634 C C . ALA A 1 612 ? -9.155 -6.317 -5.704 1.00 44.28 612 ALA A C 1
ATOM 4636 O O . ALA A 1 612 ? -8.851 -7.395 -6.218 1.00 44.28 612 ALA A O 1
ATOM 4637 N N . LEU A 1 613 ? -9.228 -5.190 -6.414 1.00 49.25 613 LEU A N 1
ATOM 4638 C CA . LEU A 1 613 ? -8.801 -5.075 -7.806 1.00 49.25 613 LEU A CA 1
ATOM 4639 C C . LEU A 1 613 ? -7.383 -4.497 -7.859 1.00 49.25 613 LEU A C 1
ATOM 4641 O O . LEU A 1 613 ? -7.096 -3.473 -7.244 1.00 49.25 613 LEU A O 1
ATOM 4645 N N . LEU A 1 614 ? -6.504 -5.120 -8.644 1.00 50.72 614 LEU A N 1
ATOM 4646 C CA . LEU A 1 614 ? -5.152 -4.626 -8.905 1.00 50.72 614 LEU A CA 1
ATOM 4647 C C . LEU A 1 614 ? -5.096 -3.957 -10.283 1.00 50.72 614 LEU A C 1
ATOM 4649 O O . LEU A 1 614 ? -5.369 -4.599 -11.296 1.00 50.72 614 LEU A O 1
ATOM 4653 N N . SER A 1 615 ? -4.683 -2.688 -10.347 1.00 53.50 615 SER A N 1
ATOM 4654 C CA . SER A 1 615 ? -4.363 -2.021 -11.618 1.00 53.50 615 SER A CA 1
ATOM 4655 C C . SER A 1 615 ? -2.980 -1.391 -11.574 1.00 53.50 615 SER A C 1
ATOM 4657 O O . SER A 1 615 ? -2.561 -0.830 -10.563 1.00 53.50 615 SER A O 1
ATOM 4659 N N . MET A 1 616 ? -2.297 -1.414 -12.718 1.00 56.22 616 MET A N 1
ATOM 4660 C CA . MET A 1 616 ? -1.075 -0.636 -12.906 1.00 56.22 616 MET A CA 1
ATOM 4661 C C . MET A 1 616 ? -1.382 0.853 -12.790 1.00 56.22 616 MET A C 1
ATOM 4663 O O . MET A 1 616 ? -2.391 1.324 -13.329 1.00 56.22 616 MET A O 1
ATOM 4667 N N . TRP A 1 617 ? -0.481 1.605 -12.165 1.00 59.25 617 TRP A N 1
ATOM 4668 C CA . TRP A 1 617 ? -0.439 3.047 -12.354 1.00 59.25 617 TRP A CA 1
ATOM 4669 C C . TRP A 1 617 ? -0.112 3.381 -13.818 1.00 59.25 617 TRP A C 1
ATOM 4671 O O . TRP A 1 617 ? 0.553 2.627 -14.529 1.00 59.25 617 TRP A O 1
ATOM 4681 N N . GLY A 1 618 ? -0.643 4.494 -14.306 1.00 54.69 618 GLY A N 1
ATOM 4682 C CA . GLY A 1 618 ? -0.334 5.009 -15.632 1.00 54.69 618 GLY A CA 1
ATOM 4683 C C . GLY A 1 618 ? -0.610 6.500 -15.674 1.00 54.69 618 GLY A C 1
ATOM 4684 O O . GLY A 1 618 ? -1.524 6.970 -14.988 1.00 54.69 618 GLY A O 1
ATOM 4685 N N . ALA A 1 619 ? 0.169 7.220 -16.482 1.00 57.28 619 ALA A N 1
ATOM 4686 C CA . ALA A 1 619 ? -0.140 8.593 -16.861 1.00 57.28 619 ALA A CA 1
ATOM 4687 C C . ALA A 1 619 ? -1.616 8.691 -17.302 1.00 57.28 619 ALA A C 1
ATOM 4689 O O . ALA A 1 619 ? -2.158 7.696 -17.801 1.00 57.28 619 ALA A O 1
ATOM 4690 N N . PRO A 1 620 ? -2.292 9.837 -17.104 1.00 59.28 620 PRO A N 1
ATOM 4691 C CA . PRO A 1 620 ? -3.609 10.050 -17.688 1.00 59.28 620 PRO A CA 1
ATOM 4692 C C . PRO A 1 620 ? -3.490 9.811 -19.196 1.00 59.28 620 PRO A C 1
ATOM 4694 O O . PRO A 1 620 ? -2.743 10.494 -19.887 1.00 59.28 620 PRO A O 1
ATOM 4697 N N . ILE A 1 621 ? -4.129 8.742 -19.658 1.00 67.06 621 ILE A N 1
ATOM 4698 C CA . ILE A 1 621 ? -4.252 8.407 -21.069 1.00 67.06 621 ILE A CA 1
ATOM 4699 C C . ILE A 1 621 ? -5.748 8.238 -21.291 1.00 67.06 621 ILE A C 1
ATOM 4701 O O . ILE A 1 621 ? -6.329 7.188 -20.980 1.00 67.06 621 ILE A O 1
ATOM 4705 N N . SER A 1 622 ? -6.380 9.310 -21.751 1.00 70.69 622 SER A N 1
ATOM 4706 C CA . SER A 1 622 ? -7.771 9.289 -22.175 1.00 70.69 622 SER A CA 1
ATOM 4707 C C . SER A 1 622 ? -7.892 8.644 -23.565 1.00 70.69 622 SER A C 1
ATOM 4709 O O . SER A 1 622 ? -6.947 8.705 -24.364 1.00 70.69 622 SER A O 1
ATOM 4711 N N . PRO A 1 623 ? -9.035 8.010 -23.885 1.00 73.75 623 PRO A N 1
ATOM 4712 C CA . PRO A 1 623 ? -9.307 7.510 -25.227 1.00 73.75 623 PRO A CA 1
ATOM 4713 C C . PRO A 1 623 ? -9.069 8.565 -26.313 1.00 73.75 623 PRO A C 1
ATOM 4715 O O . PRO A 1 623 ? -8.347 8.315 -27.283 1.00 73.75 623 PRO A O 1
ATOM 4718 N N . ARG A 1 624 ? -9.591 9.778 -26.109 1.00 73.75 624 ARG A N 1
ATOM 4719 C CA . ARG A 1 624 ? -9.360 10.920 -26.993 1.00 73.75 624 ARG A CA 1
ATOM 4720 C C . ARG A 1 624 ? -7.894 11.329 -27.088 1.00 73.75 624 ARG A C 1
ATOM 4722 O O . ARG A 1 624 ? -7.430 11.588 -28.192 1.00 73.75 624 ARG A O 1
ATOM 4729 N N . GLU A 1 625 ? -7.147 11.367 -25.986 1.00 73.38 625 GLU A N 1
ATOM 4730 C CA . GLU A 1 625 ? -5.723 11.727 -26.018 1.00 73.38 625 GLU A CA 1
ATOM 4731 C C . GLU A 1 625 ? -4.919 10.769 -26.909 1.00 73.38 625 GLU A C 1
ATOM 4733 O O . GLU A 1 625 ? -4.101 11.229 -27.709 1.00 73.38 625 GLU A O 1
ATOM 4738 N N . ILE A 1 626 ? -5.193 9.458 -26.848 1.00 72.06 626 ILE A N 1
ATOM 4739 C CA . ILE A 1 626 ? -4.574 8.458 -27.741 1.00 72.06 626 ILE A CA 1
ATOM 4740 C C . ILE A 1 626 ? -4.863 8.799 -29.205 1.00 72.06 626 ILE A C 1
ATOM 4742 O O . ILE A 1 626 ? -3.947 8.828 -30.030 1.00 72.06 626 ILE A O 1
ATOM 4746 N N . VAL A 1 627 ? -6.129 9.065 -29.528 1.00 72.12 627 VAL A N 1
ATOM 4747 C CA . VAL A 1 627 ? -6.594 9.340 -30.895 1.00 72.12 627 VAL A CA 1
ATOM 4748 C C . VAL A 1 627 ? -6.022 10.655 -31.423 1.00 72.12 627 VAL A C 1
ATOM 4750 O O . VAL A 1 627 ? -5.480 10.696 -32.529 1.00 72.12 627 VAL A O 1
ATOM 4753 N N . ASP A 1 628 ? -6.066 11.718 -30.623 1.00 75.56 628 ASP A N 1
ATOM 4754 C CA . ASP A 1 628 ? -5.529 13.030 -30.974 1.00 75.56 628 ASP A CA 1
ATOM 4755 C C . ASP A 1 628 ? -4.010 12.959 -31.178 1.00 75.56 628 ASP A C 1
ATOM 4757 O O . ASP A 1 628 ? -3.473 13.553 -32.118 1.00 75.56 628 ASP A O 1
ATOM 4761 N N . HIS A 1 629 ? -3.297 12.184 -30.354 1.00 69.75 629 HIS A N 1
ATOM 4762 C CA . HIS A 1 629 ? -1.877 11.922 -30.567 1.00 69.75 629 HIS A CA 1
ATOM 4763 C C . HIS A 1 629 ? -1.609 11.104 -31.831 1.00 69.75 629 HIS A C 1
ATOM 4765 O O . HIS A 1 629 ? -0.704 11.465 -32.586 1.00 69.75 629 HIS A O 1
ATOM 4771 N N . ALA A 1 630 ? -2.385 10.051 -32.098 1.00 68.94 630 ALA A N 1
ATOM 4772 C CA . ALA A 1 630 ? -2.274 9.266 -33.325 1.00 68.94 630 ALA A CA 1
ATOM 4773 C C . ALA A 1 630 ? -2.453 10.152 -34.567 1.00 68.94 630 ALA A C 1
ATOM 4775 O O . ALA A 1 630 ? -1.629 10.122 -35.485 1.00 68.94 630 ALA A O 1
ATOM 4776 N N . ARG A 1 631 ? -3.471 11.019 -34.552 1.00 74.31 631 ARG A N 1
ATOM 4777 C CA . ARG A 1 631 ? -3.771 11.964 -35.630 1.00 74.31 631 ARG A CA 1
ATOM 4778 C C . ARG A 1 631 ? -2.663 13.000 -35.812 1.00 74.31 631 ARG A C 1
ATOM 4780 O O . ARG A 1 631 ? -2.199 13.206 -36.932 1.00 74.31 631 ARG A O 1
ATOM 4787 N N . ARG A 1 632 ? -2.181 13.619 -34.726 1.00 73.88 632 ARG A N 1
ATOM 4788 C CA . ARG A 1 632 ? -1.039 14.551 -34.777 1.00 73.88 632 ARG A CA 1
ATOM 4789 C C . ARG A 1 632 ? 0.206 13.879 -35.345 1.00 73.88 632 ARG A C 1
ATOM 4791 O O . ARG A 1 632 ? 0.874 14.469 -36.189 1.00 73.88 632 ARG A O 1
ATOM 4798 N N . GLN A 1 633 ? 0.491 12.640 -34.947 1.00 68.50 633 GLN A N 1
ATOM 4799 C CA . GLN A 1 633 ? 1.612 11.890 -35.504 1.00 68.50 633 GLN A CA 1
ATOM 4800 C C . GLN A 1 633 ? 1.443 11.599 -36.992 1.00 68.50 633 GLN A C 1
ATOM 4802 O O . GLN A 1 633 ? 2.411 11.730 -37.736 1.00 68.50 633 GLN A O 1
ATOM 4807 N N . GLN A 1 634 ? 0.249 11.212 -37.448 1.00 70.12 634 GLN A N 1
ATOM 4808 C CA . GLN A 1 634 ? -0.012 11.012 -38.875 1.00 70.12 634 GLN A CA 1
ATOM 4809 C C . GLN A 1 634 ? 0.247 12.298 -39.673 1.00 70.12 634 GLN A C 1
ATOM 4811 O O . GLN A 1 634 ? 0.961 12.256 -40.675 1.00 70.12 634 GLN A O 1
ATOM 4816 N N . LEU A 1 635 ? -0.231 13.449 -39.188 1.00 76.50 635 LEU A N 1
ATOM 4817 C CA . LEU A 1 635 ? -0.002 14.755 -39.820 1.00 76.50 635 LEU A CA 1
ATOM 4818 C C . LEU A 1 635 ? 1.482 15.152 -39.822 1.00 76.50 635 LEU A C 1
ATOM 4820 O O . LEU A 1 635 ? 2.019 15.547 -40.857 1.00 76.50 635 LEU A O 1
ATOM 4824 N N . GLN A 1 636 ? 2.175 14.991 -38.691 1.00 73.19 636 GLN A N 1
ATOM 4825 C CA . GLN A 1 636 ? 3.612 15.255 -38.590 1.00 73.19 636 GLN A CA 1
ATOM 4826 C C . GLN A 1 636 ? 4.428 14.335 -39.499 1.00 73.19 636 GLN A C 1
ATOM 4828 O O . GLN A 1 636 ? 5.414 14.775 -40.083 1.00 73.19 636 GLN A O 1
ATOM 4833 N N . ARG A 1 637 ? 4.030 13.067 -39.657 1.00 68.81 637 ARG A N 1
ATOM 4834 C CA . ARG A 1 637 ? 4.674 12.132 -40.588 1.00 68.81 637 ARG A CA 1
ATOM 4835 C C . ARG A 1 637 ? 4.436 12.536 -42.031 1.00 68.81 637 ARG A C 1
ATOM 4837 O O . ARG A 1 637 ? 5.396 12.524 -42.787 1.00 68.81 637 ARG A O 1
ATOM 4844 N N . ALA A 1 638 ? 3.220 12.934 -42.398 1.00 72.94 638 ALA A N 1
ATOM 4845 C CA . ALA A 1 638 ? 2.936 13.442 -43.737 1.00 72.94 638 ALA A CA 1
ATOM 4846 C C . ALA A 1 638 ? 3.799 14.678 -44.055 1.00 72.94 638 ALA A C 1
ATOM 4848 O O . ALA A 1 638 ? 4.407 14.751 -45.122 1.00 72.94 638 ALA A O 1
ATOM 4849 N N . ALA A 1 639 ? 3.947 15.600 -43.099 1.00 75.88 639 ALA A N 1
ATOM 4850 C CA . ALA A 1 639 ? 4.814 16.770 -43.238 1.00 75.88 639 ALA A CA 1
ATOM 4851 C C . ALA A 1 639 ? 6.315 16.408 -43.282 1.00 75.88 639 ALA A C 1
ATOM 4853 O O . ALA A 1 639 ? 7.054 16.891 -44.139 1.00 75.88 639 ALA A O 1
ATOM 4854 N N . ALA A 1 640 ? 6.779 15.525 -42.394 1.00 70.00 640 ALA A N 1
ATOM 4855 C CA . ALA A 1 640 ? 8.178 15.106 -42.323 1.00 70.00 640 ALA A CA 1
ATOM 4856 C C . ALA A 1 640 ? 8.590 14.205 -43.493 1.00 70.00 640 ALA A C 1
ATOM 4858 O O . ALA A 1 640 ? 9.759 14.211 -43.870 1.00 70.00 640 ALA A O 1
ATOM 4859 N N . TRP A 1 641 ? 7.665 13.425 -44.053 1.00 69.50 641 TRP A N 1
ATOM 4860 C CA . TRP A 1 641 ? 7.879 12.649 -45.269 1.00 69.50 641 TRP A CA 1
ATOM 4861 C C . TRP A 1 641 ? 8.106 13.592 -46.450 1.00 69.50 641 TRP A C 1
ATOM 4863 O O . TRP A 1 641 ? 9.164 13.499 -47.061 1.00 69.50 641 TRP A O 1
ATOM 4873 N N . ARG A 1 642 ? 7.242 14.602 -46.643 1.00 70.88 642 ARG A N 1
ATOM 4874 C CA . ARG A 1 642 ? 7.447 15.666 -47.650 1.00 70.88 642 ARG A CA 1
ATOM 4875 C C . ARG A 1 642 ? 8.793 16.381 -47.476 1.00 70.88 642 ARG A C 1
ATOM 4877 O O . ARG A 1 642 ? 9.514 16.615 -48.439 1.00 70.88 642 ARG A O 1
ATOM 4884 N N . HIS A 1 643 ? 9.190 16.669 -46.234 1.00 68.62 643 HIS A N 1
ATOM 4885 C CA . HIS A 1 643 ? 10.481 17.305 -45.959 1.00 68.62 643 HIS A CA 1
ATOM 4886 C C . HIS A 1 643 ? 11.684 16.363 -46.192 1.00 68.62 643 HIS A C 1
ATOM 4888 O O . HIS A 1 643 ? 12.746 16.811 -46.635 1.00 68.62 643 HIS A O 1
ATOM 4894 N N . ARG A 1 644 ? 11.558 15.062 -45.893 1.00 64.38 644 ARG A N 1
ATOM 4895 C CA . ARG A 1 644 ? 12.611 14.057 -46.130 1.00 64.38 644 ARG A CA 1
ATOM 4896 C C . ARG A 1 644 ? 12.751 13.691 -47.598 1.00 64.38 644 ARG A C 1
ATOM 4898 O O . ARG A 1 644 ? 13.867 13.416 -48.013 1.00 64.38 644 ARG A O 1
ATOM 4905 N N . GLU A 1 645 ? 11.671 13.707 -48.364 1.00 65.00 645 GLU A N 1
ATOM 4906 C CA . GLU A 1 645 ? 11.713 13.543 -49.816 1.00 65.00 645 GLU A CA 1
ATOM 4907 C C . GLU A 1 645 ? 12.525 14.683 -50.451 1.00 65.00 645 GLU A C 1
ATOM 4909 O O . GLU A 1 645 ? 13.436 14.423 -51.230 1.00 65.00 645 GLU A O 1
ATOM 4914 N N . HIS A 1 646 ? 12.348 15.919 -49.964 1.00 62.19 646 HIS A N 1
ATOM 4915 C CA . HIS A 1 646 ? 13.191 17.058 -50.344 1.00 62.19 646 HIS A CA 1
ATOM 4916 C C . HIS A 1 646 ? 14.654 16.970 -49.865 1.00 62.19 646 HIS A C 1
ATOM 4918 O O . HIS A 1 646 ? 15.547 17.452 -50.556 1.00 62.19 646 HIS A O 1
ATOM 4924 N N . LYS A 1 647 ? 14.936 16.366 -48.699 1.00 57.25 647 LYS A N 1
ATOM 4925 C CA . LYS A 1 647 ? 16.303 16.257 -48.135 1.00 57.25 647 LYS A CA 1
ATOM 4926 C C . LYS A 1 647 ? 17.060 14.975 -48.500 1.00 57.25 647 LYS A C 1
ATOM 4928 O O . LYS A 1 647 ? 18.274 14.938 -48.327 1.00 57.25 647 LYS A O 1
ATOM 4933 N N . ARG A 1 648 ? 16.402 13.937 -49.030 1.00 51.31 648 ARG A N 1
ATOM 4934 C CA . ARG A 1 648 ? 17.066 12.719 -49.543 1.00 51.31 648 ARG A CA 1
ATOM 4935 C C . ARG A 1 648 ? 17.993 13.006 -50.731 1.00 51.31 648 ARG A C 1
ATOM 4937 O O . ARG A 1 648 ? 18.849 12.179 -51.024 1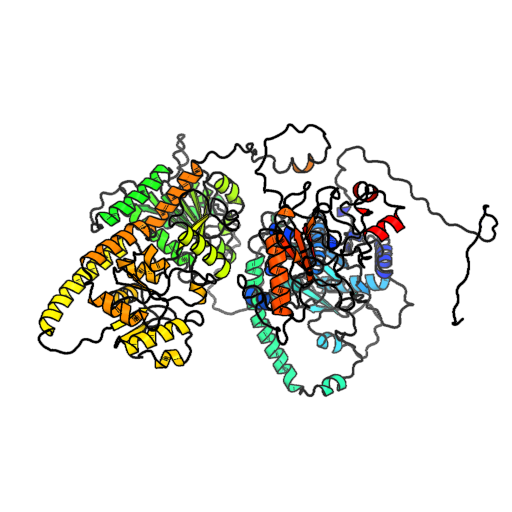.00 51.31 648 ARG A O 1
ATOM 4944 N N . ALA A 1 649 ? 17.896 14.194 -51.329 1.00 54.19 649 ALA A N 1
ATOM 4945 C CA . ALA A 1 649 ? 18.866 14.707 -52.290 1.00 54.19 649 ALA A CA 1
ATOM 4946 C C . ALA A 1 649 ? 20.241 15.065 -51.672 1.00 54.19 649 ALA A C 1
ATOM 4948 O O . ALA A 1 649 ? 21.224 15.125 -52.401 1.00 54.19 649 ALA A O 1
ATOM 4949 N N . SER A 1 650 ? 20.366 15.240 -50.346 1.00 54.62 650 SER A N 1
ATOM 4950 C CA . SER A 1 650 ? 21.646 15.533 -49.675 1.00 54.62 650 SER A CA 1
ATOM 4951 C C . SER A 1 650 ? 22.031 14.413 -48.697 1.00 54.62 650 SER A C 1
ATOM 4953 O O . SER A 1 650 ? 21.558 14.364 -47.559 1.00 54.62 650 SER A O 1
ATOM 4955 N N . HIS A 1 651 ? 22.877 13.490 -49.156 1.00 48.78 651 HIS A N 1
ATOM 4956 C CA . HIS A 1 651 ? 23.370 12.316 -48.426 1.00 48.78 651 HIS A CA 1
ATOM 4957 C C . HIS A 1 651 ? 24.182 12.679 -47.168 1.00 48.78 651 HIS A C 1
ATOM 4959 O O . HIS A 1 651 ? 25.393 12.866 -47.228 1.00 48.78 651 HIS A O 1
ATOM 4965 N N . THR A 1 652 ? 23.543 12.694 -46.000 1.00 51.28 652 THR A N 1
ATOM 4966 C CA . THR A 1 652 ? 24.235 12.521 -44.712 1.00 51.28 652 THR A CA 1
ATOM 4967 C C . THR A 1 652 ? 23.476 11.491 -43.881 1.00 51.28 652 THR A C 1
ATOM 4969 O O . THR A 1 652 ? 22.245 11.526 -43.804 1.00 51.28 652 THR A O 1
ATOM 4972 N N . SER A 1 653 ? 24.193 10.519 -43.309 1.00 59.78 653 SER A N 1
ATOM 4973 C CA . SER A 1 653 ? 23.602 9.473 -42.475 1.00 59.78 653 SER A CA 1
ATOM 4974 C C . SER A 1 653 ? 22.980 10.115 -41.232 1.00 59.78 653 SER A C 1
ATOM 4976 O O . SER A 1 653 ? 23.661 10.621 -40.342 1.00 59.78 653 SER A O 1
ATOM 4978 N N . ALA A 1 654 ? 21.650 10.162 -41.188 1.00 70.56 654 ALA A N 1
ATOM 4979 C CA . ALA A 1 654 ? 20.946 10.731 -40.051 1.00 70.56 654 ALA A CA 1
ATOM 4980 C C . ALA A 1 654 ? 21.197 9.850 -38.818 1.00 70.56 654 ALA A C 1
ATOM 4982 O O . ALA A 1 654 ? 20.693 8.730 -38.736 1.00 70.56 654 ALA A O 1
ATOM 4983 N N . VAL A 1 655 ? 21.983 10.356 -37.865 1.00 81.06 655 VAL A N 1
ATOM 4984 C CA . VAL A 1 655 ? 22.218 9.704 -36.571 1.00 81.06 655 VAL A CA 1
ATOM 4985 C C . VAL A 1 655 ? 20.870 9.396 -35.914 1.00 81.06 655 VAL A C 1
ATOM 4987 O O . VAL A 1 655 ? 20.027 10.282 -35.745 1.00 81.06 655 VAL A O 1
ATOM 4990 N N . THR A 1 656 ? 20.658 8.133 -35.538 1.00 88.31 656 THR A N 1
ATOM 4991 C CA . THR A 1 656 ? 19.411 7.695 -34.896 1.00 88.31 656 THR A CA 1
ATOM 4992 C C . THR A 1 656 ? 19.315 8.324 -33.511 1.00 88.31 656 THR A C 1
ATOM 4994 O O . THR A 1 656 ? 20.185 8.102 -32.672 1.00 88.31 656 THR A O 1
ATOM 4997 N N . ARG A 1 657 ? 18.260 9.108 -33.259 1.00 91.75 657 ARG A N 1
ATOM 4998 C CA . ARG A 1 657 ? 18.044 9.801 -31.982 1.00 91.75 657 ARG A CA 1
ATOM 4999 C C . ARG A 1 657 ? 16.992 9.090 -31.131 1.00 91.75 657 ARG A C 1
ATOM 5001 O O . ARG A 1 657 ? 15.903 8.775 -31.613 1.00 91.75 657 ARG A O 1
ATOM 5008 N N . VAL A 1 658 ? 17.307 8.884 -29.855 1.00 93.19 658 VAL A N 1
ATOM 5009 C CA . VAL A 1 658 ? 16.435 8.270 -28.848 1.00 93.19 658 VAL A CA 1
ATOM 5010 C C . VAL A 1 658 ? 16.290 9.214 -27.663 1.00 93.19 658 VAL A C 1
ATOM 5012 O O . VAL A 1 658 ? 17.283 9.715 -27.148 1.00 93.19 658 VAL A O 1
ATOM 5015 N N . HIS A 1 659 ? 15.060 9.448 -27.218 1.00 92.88 659 HIS A N 1
ATOM 5016 C CA . HIS A 1 659 ? 14.740 10.269 -26.058 1.00 92.88 659 HIS A CA 1
ATOM 5017 C C . HIS A 1 659 ? 14.345 9.372 -24.880 1.00 92.88 659 HIS A C 1
ATOM 5019 O O . HIS A 1 659 ? 13.367 8.629 -24.951 1.00 92.88 659 HIS A O 1
ATOM 5025 N N . PHE A 1 660 ? 15.083 9.465 -23.778 1.00 91.75 660 PHE A N 1
ATOM 5026 C CA . PHE A 1 660 ? 14.658 8.952 -22.481 1.00 91.75 660 PHE A CA 1
ATOM 5027 C C . PHE A 1 660 ? 13.981 10.087 -21.719 1.00 91.75 660 PHE A C 1
ATOM 5029 O O . PHE A 1 660 ? 14.636 11.066 -21.369 1.00 91.75 660 PHE A O 1
ATOM 5036 N N . VAL A 1 661 ? 12.682 9.957 -21.457 1.00 88.12 661 VAL A N 1
ATOM 5037 C CA . VAL A 1 661 ? 11.933 10.906 -20.627 1.00 88.12 661 VAL A CA 1
ATOM 5038 C C . VAL A 1 661 ? 11.570 10.213 -19.321 1.00 88.12 661 VAL A C 1
ATOM 5040 O O . VAL A 1 661 ? 10.856 9.214 -19.346 1.00 88.12 661 VAL A O 1
ATOM 5043 N N . GLY A 1 662 ? 12.100 10.681 -18.193 1.00 82.75 662 GLY A N 1
ATOM 5044 C CA . GLY A 1 662 ? 11.825 10.118 -16.870 1.00 82.75 662 GLY A CA 1
ATOM 5045 C C . GLY A 1 662 ? 12.955 10.345 -15.868 1.00 82.75 662 GLY A C 1
ATOM 5046 O O . GLY A 1 662 ? 14.051 10.779 -16.221 1.00 82.75 662 GLY A O 1
ATOM 5047 N N . SER A 1 663 ? 12.683 10.029 -14.606 1.00 81.62 663 SER A N 1
ATOM 5048 C CA . SER A 1 663 ? 13.660 10.174 -13.527 1.00 81.62 663 SER A CA 1
ATOM 5049 C C . SER A 1 663 ? 14.700 9.055 -13.551 1.00 81.62 663 SER A C 1
ATOM 5051 O O . SER A 1 663 ? 14.393 7.883 -13.801 1.00 81.62 663 SER A O 1
ATOM 5053 N N . ILE A 1 664 ? 15.944 9.431 -13.264 1.00 81.31 664 ILE A N 1
ATOM 5054 C CA . ILE A 1 664 ? 17.022 8.488 -12.968 1.00 81.31 664 ILE A CA 1
ATOM 5055 C C . ILE A 1 664 ? 17.380 8.662 -11.503 1.00 81.31 664 ILE A C 1
ATOM 5057 O O . ILE A 1 664 ? 17.746 9.762 -11.078 1.00 81.31 664 ILE A O 1
ATOM 5061 N N . TRP A 1 665 ? 17.287 7.566 -10.769 1.00 80.12 665 TRP A N 1
ATOM 5062 C CA . TRP A 1 665 ? 17.546 7.496 -9.340 1.00 80.12 665 TRP A CA 1
ATOM 5063 C C . TRP A 1 665 ? 18.469 6.325 -9.021 1.00 80.12 665 TRP A C 1
ATOM 5065 O O . TRP A 1 665 ? 18.781 5.502 -9.889 1.00 80.12 665 TRP A O 1
ATOM 5075 N N . ARG A 1 666 ? 18.890 6.200 -7.762 1.00 80.12 666 ARG A N 1
ATOM 5076 C CA . ARG A 1 666 ? 19.813 5.134 -7.339 1.00 80.12 666 ARG A CA 1
ATOM 5077 C C . ARG A 1 666 ? 19.345 3.733 -7.752 1.00 80.12 666 ARG A C 1
ATOM 5079 O O . ARG A 1 666 ? 20.164 2.916 -8.151 1.00 80.12 666 ARG A O 1
ATOM 5086 N N . GLY A 1 667 ? 18.036 3.483 -7.705 1.00 80.19 667 GLY A N 1
ATOM 5087 C CA . GLY A 1 667 ? 17.446 2.177 -7.997 1.00 80.19 667 GLY A CA 1
ATOM 5088 C C . GLY A 1 667 ? 17.393 1.771 -9.473 1.00 80.19 667 GLY A C 1
ATOM 5089 O O . GLY A 1 667 ? 16.952 0.662 -9.736 1.00 80.19 667 GLY A O 1
ATOM 5090 N N . ASN A 1 668 ? 17.761 2.629 -10.435 1.00 84.88 668 ASN A N 1
ATOM 5091 C CA . ASN A 1 668 ? 17.792 2.295 -11.874 1.00 84.88 668 ASN A CA 1
ATOM 5092 C C . ASN A 1 668 ? 19.020 2.860 -12.619 1.00 84.88 668 ASN A C 1
ATOM 5094 O O . ASN A 1 668 ? 19.068 2.837 -13.853 1.00 84.88 668 ASN A O 1
ATOM 5098 N N . ALA A 1 669 ? 19.982 3.427 -11.884 1.00 86.81 669 ALA A N 1
ATOM 5099 C CA . ALA A 1 669 ? 21.110 4.140 -12.467 1.00 86.81 669 ALA A CA 1
ATOM 5100 C C . ALA A 1 669 ? 22.052 3.208 -13.242 1.00 86.81 669 ALA A C 1
ATOM 5102 O O . ALA A 1 669 ? 22.467 3.561 -14.344 1.00 86.81 669 ALA A O 1
ATOM 5103 N N . GLU A 1 670 ? 22.361 2.026 -12.704 1.00 90.06 670 GLU A N 1
ATOM 5104 C CA . GLU A 1 670 ? 23.274 1.066 -13.344 1.00 90.06 670 GLU A CA 1
ATOM 5105 C C . GLU A 1 670 ? 22.692 0.517 -14.652 1.00 90.06 670 GLU A C 1
ATOM 5107 O O . GLU A 1 670 ? 23.386 0.417 -15.664 1.00 90.06 670 GLU A O 1
ATOM 5112 N N . GLU A 1 671 ? 21.387 0.256 -14.683 1.00 91.06 671 GLU A N 1
ATOM 5113 C CA . GLU A 1 671 ? 20.681 -0.178 -15.886 1.00 91.06 671 GLU A CA 1
ATOM 5114 C C . GLU A 1 671 ? 20.698 0.902 -16.964 1.00 91.06 671 GLU A C 1
ATOM 5116 O O . GLU A 1 671 ? 20.930 0.622 -18.143 1.00 91.06 671 GLU A O 1
ATOM 5121 N N . MET A 1 672 ? 20.507 2.158 -16.563 1.00 91.75 672 MET A N 1
ATOM 5122 C CA . MET A 1 672 ? 20.585 3.280 -17.487 1.00 91.75 672 MET A CA 1
ATOM 5123 C C . MET A 1 672 ? 22.014 3.508 -18.004 1.00 91.75 672 MET A C 1
ATOM 5125 O O . MET A 1 672 ? 22.181 3.830 -19.179 1.00 91.75 672 MET A O 1
ATOM 5129 N N . ILE A 1 673 ? 23.043 3.294 -17.175 1.00 91.75 673 ILE A N 1
ATOM 5130 C CA . ILE A 1 673 ? 24.459 3.326 -17.585 1.00 91.75 673 ILE A CA 1
ATOM 5131 C C . ILE A 1 673 ? 24.733 2.248 -18.641 1.00 91.75 673 ILE A C 1
ATOM 5133 O O . ILE A 1 673 ? 25.276 2.560 -19.703 1.00 91.75 673 ILE A O 1
ATOM 5137 N N . ALA A 1 674 ? 24.322 1.002 -18.387 1.00 93.88 674 ALA A N 1
ATOM 5138 C CA . ALA A 1 674 ? 24.511 -0.109 -19.320 1.00 93.88 674 ALA A CA 1
ATOM 5139 C C . ALA A 1 674 ? 23.795 0.139 -20.658 1.00 93.88 674 ALA A C 1
ATOM 5141 O O . ALA A 1 674 ? 24.373 -0.046 -21.731 1.00 93.88 674 ALA A O 1
ATOM 5142 N N . PHE A 1 675 ? 22.557 0.633 -20.603 1.00 95.38 675 PHE A N 1
ATOM 5143 C CA . PHE A 1 675 ? 21.792 0.983 -21.794 1.00 95.38 675 PHE A CA 1
ATOM 5144 C C . PHE A 1 675 ? 22.421 2.144 -22.583 1.00 95.38 675 PHE A C 1
ATOM 5146 O O . PHE A 1 675 ? 22.543 2.055 -23.805 1.00 95.38 675 PHE A O 1
ATOM 5153 N N . ALA A 1 676 ? 22.874 3.208 -21.908 1.00 94.31 676 ALA A N 1
ATOM 5154 C CA . ALA A 1 676 ? 23.542 4.345 -22.545 1.00 94.31 676 ALA A CA 1
ATOM 5155 C C . ALA A 1 676 ? 24.854 3.934 -23.234 1.00 94.31 676 ALA A C 1
ATOM 5157 O O . ALA A 1 676 ? 25.107 4.342 -24.371 1.00 94.31 676 ALA A O 1
ATOM 5158 N N . ALA A 1 677 ? 25.651 3.071 -22.594 1.00 94.06 677 ALA A N 1
ATOM 5159 C CA . ALA A 1 677 ? 26.850 2.494 -23.199 1.00 94.06 677 ALA A CA 1
ATOM 5160 C C . ALA A 1 677 ? 26.514 1.685 -24.465 1.00 94.06 677 ALA A C 1
ATOM 5162 O O . ALA A 1 677 ? 27.166 1.852 -25.498 1.00 94.06 677 ALA A O 1
ATOM 5163 N N . GLY A 1 678 ? 25.449 0.878 -24.413 1.00 95.25 678 GLY A N 1
ATOM 5164 C CA . GLY A 1 678 ? 24.929 0.147 -25.568 1.00 95.25 678 GLY A CA 1
ATOM 5165 C C . GLY A 1 678 ? 24.495 1.056 -26.719 1.00 95.25 678 GLY A C 1
ATOM 5166 O O . GLY A 1 678 ? 24.799 0.777 -27.878 1.00 95.25 678 GLY A O 1
ATOM 5167 N N . CYS A 1 679 ? 23.831 2.175 -26.419 1.00 95.44 679 CYS A N 1
ATOM 5168 C CA . CYS A 1 679 ? 23.450 3.155 -27.437 1.00 95.44 679 CYS A CA 1
ATOM 5169 C C . CYS A 1 679 ? 24.661 3.793 -28.113 1.00 95.44 679 CYS A C 1
ATOM 5171 O O . CYS A 1 679 ? 24.713 3.837 -29.342 1.00 95.44 679 CYS A O 1
ATOM 5173 N N . ARG A 1 680 ? 25.663 4.214 -27.331 1.00 93.50 680 ARG A N 1
ATOM 5174 C CA . ARG A 1 680 ? 26.908 4.776 -27.868 1.00 93.50 680 ARG A CA 1
ATOM 5175 C C . ARG A 1 680 ? 27.618 3.787 -28.792 1.00 93.50 680 ARG A C 1
ATOM 5177 O O . ARG A 1 680 ? 28.007 4.166 -29.892 1.00 93.50 680 ARG A O 1
ATOM 5184 N N . ALA A 1 681 ? 27.732 2.523 -28.380 1.00 94.44 681 ALA A N 1
ATOM 5185 C CA . ALA A 1 681 ? 28.337 1.466 -29.192 1.00 94.44 681 ALA A CA 1
ATOM 5186 C C . ALA A 1 681 ? 27.568 1.201 -30.500 1.00 94.44 681 ALA A C 1
ATOM 5188 O O . ALA A 1 681 ? 28.170 0.858 -31.512 1.00 94.44 681 ALA A O 1
ATOM 5189 N N . ALA A 1 682 ? 26.247 1.397 -30.498 1.00 94.81 682 ALA A N 1
ATOM 5190 C CA . ALA A 1 682 ? 25.392 1.238 -31.671 1.00 94.81 682 ALA A CA 1
ATOM 5191 C C . ALA A 1 682 ? 25.291 2.498 -32.559 1.00 94.81 682 ALA A C 1
ATOM 5193 O O . ALA A 1 682 ? 24.511 2.497 -33.511 1.00 94.81 682 ALA A O 1
ATOM 5194 N N . GLY A 1 683 ? 26.011 3.585 -32.248 1.00 94.38 683 GLY A N 1
ATOM 5195 C CA . GLY A 1 683 ? 25.879 4.862 -32.964 1.00 94.38 683 GLY A CA 1
ATOM 5196 C C . GLY A 1 683 ? 24.511 5.538 -32.773 1.00 94.38 683 GLY A C 1
ATOM 5197 O O . GLY A 1 683 ? 24.078 6.327 -33.614 1.00 94.38 683 GLY A O 1
ATOM 5198 N N . VAL A 1 684 ? 23.805 5.213 -31.686 1.00 93.88 684 VAL A N 1
ATOM 5199 C CA . VAL A 1 684 ? 22.502 5.781 -31.325 1.00 93.88 684 VAL A CA 1
ATOM 5200 C C . VAL A 1 684 ? 22.709 6.930 -30.345 1.00 93.88 684 VAL A C 1
ATOM 5202 O O . VAL A 1 684 ? 23.257 6.754 -29.256 1.00 93.88 684 VAL A O 1
ATOM 5205 N N . ARG A 1 685 ? 22.210 8.112 -30.704 1.00 93.38 685 ARG A N 1
ATOM 5206 C CA . ARG A 1 685 ? 22.269 9.310 -29.866 1.00 93.38 685 ARG A CA 1
ATOM 5207 C C . ARG A 1 685 ? 21.153 9.286 -28.824 1.00 93.38 685 ARG A C 1
ATOM 5209 O O . ARG A 1 685 ? 19.989 9.500 -29.164 1.00 93.38 685 ARG A O 1
ATOM 5216 N N . LEU A 1 686 ? 21.510 9.047 -27.563 1.00 92.81 686 LEU A N 1
ATOM 5217 C CA . LEU A 1 686 ? 20.583 9.026 -26.430 1.00 92.81 686 LEU A CA 1
ATOM 5218 C C . LEU A 1 686 ? 20.507 10.401 -25.747 1.00 92.81 686 LEU A C 1
ATOM 5220 O O . LEU A 1 686 ? 21.488 10.871 -25.178 1.00 92.81 686 LEU A O 1
ATOM 5224 N N . VAL A 1 687 ? 19.327 11.021 -25.769 1.00 91.06 687 VAL A N 1
ATOM 5225 C CA . VAL A 1 687 ? 19.028 12.315 -25.135 1.00 91.06 687 VAL A CA 1
ATOM 5226 C C . VAL A 1 687 ? 18.135 12.085 -23.919 1.00 91.06 687 VAL A C 1
ATOM 5228 O O . VAL A 1 687 ? 17.122 11.392 -24.013 1.00 91.06 687 VAL A O 1
ATOM 5231 N N . ARG A 1 688 ? 18.478 12.674 -22.773 1.00 87.75 688 ARG A N 1
ATOM 5232 C CA . ARG A 1 688 ? 17.758 12.479 -21.506 1.00 87.75 688 ARG A CA 1
ATOM 5233 C C . ARG A 1 688 ? 16.966 13.723 -21.098 1.00 87.75 688 ARG A C 1
ATOM 5235 O O . ARG A 1 688 ? 17.511 14.818 -21.102 1.00 87.75 688 ARG A O 1
ATOM 5242 N N . HIS A 1 689 ? 15.748 13.515 -20.603 1.00 87.31 689 HIS A N 1
ATOM 5243 C CA . HIS A 1 689 ? 14.879 14.526 -19.994 1.00 87.31 689 HIS A CA 1
ATOM 5244 C C . HIS A 1 689 ? 14.359 14.047 -18.627 1.00 87.31 689 HIS A C 1
ATOM 5246 O O . HIS A 1 689 ? 14.015 12.871 -18.500 1.00 87.31 689 HIS A O 1
ATOM 5252 N N . GLY A 1 690 ? 14.274 14.932 -17.624 1.00 80.19 690 GLY A N 1
ATOM 5253 C CA . GLY A 1 690 ? 13.752 14.634 -16.274 1.00 80.19 690 GLY A CA 1
ATOM 5254 C C . GLY A 1 690 ? 14.719 14.870 -15.097 1.00 80.19 690 GLY A C 1
ATOM 5255 O O . GLY A 1 690 ? 15.868 15.284 -15.279 1.00 80.19 690 GLY A O 1
ATOM 5256 N N . LEU A 1 691 ? 14.227 14.620 -13.872 1.00 66.56 691 LEU A N 1
ATOM 5257 C CA . LEU A 1 691 ? 14.932 14.847 -12.599 1.00 66.56 691 LEU A CA 1
ATOM 5258 C C . LEU A 1 691 ? 16.105 13.875 -12.373 1.00 66.56 691 LEU A C 1
ATOM 5260 O O . LEU A 1 691 ? 16.150 12.764 -12.912 1.00 66.56 691 LEU A O 1
ATOM 5264 N N . ARG A 1 692 ? 17.087 14.323 -11.577 1.00 65.31 692 ARG A N 1
ATOM 5265 C CA . ARG A 1 692 ? 18.400 13.684 -11.433 1.00 65.31 692 ARG A CA 1
ATOM 5266 C C . ARG A 1 692 ? 18.756 13.388 -9.975 1.00 65.31 692 ARG A C 1
ATOM 5268 O O . ARG A 1 692 ? 19.007 14.310 -9.213 1.00 65.31 692 ARG A O 1
ATOM 5275 N N . GLU A 1 693 ? 18.997 12.113 -9.692 1.00 63.06 693 GLU A N 1
ATOM 5276 C CA . GLU A 1 693 ? 19.931 11.649 -8.662 1.00 63.06 693 GLU A CA 1
ATOM 5277 C C . GLU A 1 693 ? 20.955 10.730 -9.347 1.00 63.06 693 GLU A C 1
ATOM 5279 O O . GLU A 1 693 ? 20.852 9.507 -9.271 1.00 63.06 693 GLU A O 1
ATOM 5284 N N . SER A 1 694 ? 21.893 11.281 -10.133 1.00 58.94 694 SER A N 1
ATOM 5285 C CA . SER A 1 694 ? 22.817 10.429 -10.905 1.00 58.94 694 SER A CA 1
ATOM 5286 C C . SER A 1 694 ? 24.264 10.480 -10.408 1.00 58.94 694 SER A C 1
ATOM 5288 O O . SER A 1 694 ? 24.808 11.578 -10.237 1.00 58.94 694 SER A O 1
ATOM 5290 N N . PRO A 1 695 ? 24.934 9.313 -10.335 1.00 65.56 695 PRO A N 1
ATOM 5291 C CA . PRO A 1 695 ? 26.387 9.207 -10.239 1.00 65.56 695 PRO A CA 1
ATOM 5292 C C . PRO A 1 695 ? 27.091 9.941 -11.391 1.00 65.56 695 PRO A C 1
ATOM 5294 O O . PRO A 1 695 ? 26.554 10.037 -12.500 1.00 65.56 695 PRO A O 1
ATOM 5297 N N . ALA A 1 696 ? 28.322 10.406 -11.156 1.00 74.50 696 ALA A N 1
ATOM 5298 C CA . ALA A 1 696 ? 29.155 11.091 -12.153 1.00 74.50 696 ALA A CA 1
ATOM 5299 C C . ALA A 1 696 ? 29.389 10.261 -13.433 1.00 74.50 696 ALA A C 1
ATOM 5301 O O . ALA A 1 696 ? 29.469 10.811 -14.525 1.00 74.50 696 ALA A O 1
ATOM 5302 N N . ARG A 1 697 ? 29.414 8.926 -13.325 1.00 70.81 697 ARG A N 1
ATOM 5303 C CA . ARG A 1 697 ? 29.583 8.014 -14.472 1.00 70.81 697 ARG A CA 1
ATOM 5304 C C . ARG A 1 697 ? 28.504 8.158 -15.544 1.00 70.81 697 ARG A C 1
ATOM 5306 O O . ARG A 1 697 ? 28.808 8.050 -16.725 1.00 70.81 697 ARG A O 1
ATOM 5313 N N . LEU A 1 698 ? 27.260 8.420 -15.148 1.00 73.00 698 LEU A N 1
ATOM 5314 C CA . LEU A 1 698 ? 26.159 8.559 -16.100 1.00 73.00 698 LEU A CA 1
ATOM 5315 C C . LEU A 1 698 ? 26.233 9.876 -16.883 1.00 73.00 698 LEU A C 1
ATOM 5317 O O . LEU A 1 698 ? 25.828 9.927 -18.036 1.00 73.00 698 LEU A O 1
ATOM 5321 N N . VAL A 1 699 ? 26.796 10.921 -16.273 1.00 74.56 699 VAL A N 1
ATOM 5322 C CA . VAL A 1 699 ? 27.038 12.218 -16.924 1.00 74.56 699 VAL A CA 1
ATOM 5323 C C . VAL A 1 699 ? 27.957 12.044 -18.126 1.00 74.56 699 VAL A C 1
ATOM 5325 O O . VAL A 1 699 ? 27.638 12.516 -19.203 1.00 74.56 699 VAL A O 1
ATOM 5328 N N . ALA A 1 700 ? 29.045 11.288 -17.967 1.00 75.62 700 ALA A N 1
ATOM 5329 C CA . ALA A 1 700 ? 30.032 11.073 -19.026 1.00 75.62 700 ALA A CA 1
ATOM 5330 C C . ALA A 1 700 ? 29.511 10.254 -20.227 1.00 75.62 700 ALA A C 1
ATOM 5332 O O . ALA A 1 700 ? 30.153 10.220 -21.277 1.00 75.62 700 ALA A O 1
ATOM 5333 N N . LEU A 1 701 ? 28.378 9.560 -20.073 1.00 71.94 701 LEU A N 1
ATOM 5334 C CA . LEU A 1 701 ? 27.769 8.724 -21.114 1.00 71.94 701 LEU A CA 1
ATOM 5335 C C . LEU A 1 701 ? 26.577 9.390 -21.810 1.00 71.94 701 LEU A C 1
ATOM 5337 O O . LEU A 1 701 ? 26.115 8.872 -22.826 1.00 71.94 701 LEU A O 1
ATOM 5341 N N . LEU A 1 702 ? 26.068 10.500 -21.274 1.00 76.31 702 LEU A N 1
ATOM 5342 C CA . LEU A 1 702 ? 24.930 11.228 -21.824 1.00 76.31 702 LEU A CA 1
ATOM 5343 C C . LEU A 1 702 ? 25.408 12.542 -22.440 1.00 76.31 702 LEU A C 1
ATOM 5345 O O . LEU A 1 702 ? 26.200 13.262 -21.843 1.00 76.31 702 LEU A O 1
ATOM 5349 N N . GLU A 1 703 ? 24.902 12.880 -23.622 1.00 66.31 703 GLU A N 1
ATOM 5350 C CA . GLU A 1 703 ? 25.168 14.193 -24.210 1.00 66.31 703 GLU A CA 1
ATOM 5351 C C . GLU A 1 703 ? 24.348 15.288 -23.512 1.00 66.31 703 GLU A C 1
ATOM 5353 O O . GLU A 1 703 ? 23.194 15.076 -23.124 1.00 66.31 703 GLU A O 1
ATOM 5358 N N . HIS A 1 704 ? 24.953 16.467 -23.354 1.00 62.06 704 HIS A N 1
ATOM 5359 C CA . HIS A 1 704 ? 24.445 17.545 -22.503 1.00 62.06 704 HIS A CA 1
ATOM 5360 C C . HIS A 1 704 ? 23.514 18.553 -23.188 1.00 62.06 704 HIS A C 1
ATOM 5362 O O . HIS A 1 704 ? 22.874 19.335 -22.488 1.00 62.06 704 HIS A O 1
ATOM 5368 N N . ASP A 1 705 ? 23.386 18.521 -24.512 1.00 52.72 705 ASP A N 1
ATOM 5369 C CA . ASP A 1 705 ? 22.963 19.715 -25.259 1.00 52.72 705 ASP A CA 1
ATOM 5370 C C . ASP A 1 705 ? 21.461 20.065 -25.215 1.00 52.72 705 ASP A C 1
ATOM 5372 O O . ASP A 1 705 ? 21.077 21.070 -25.801 1.00 52.72 705 ASP A O 1
ATOM 5376 N N . ASP A 1 706 ? 20.585 19.293 -24.549 1.00 63.38 706 ASP A N 1
ATOM 5377 C CA . ASP A 1 706 ? 19.134 19.591 -24.573 1.00 63.38 706 ASP A CA 1
ATOM 5378 C C . ASP A 1 706 ? 18.325 18.980 -23.404 1.00 63.38 706 ASP A C 1
ATOM 5380 O O . ASP A 1 706 ? 17.234 18.433 -23.583 1.00 63.38 706 ASP A O 1
ATOM 5384 N N . VAL A 1 707 ? 18.875 18.988 -22.184 1.00 72.44 707 VAL A N 1
ATOM 5385 C CA . VAL A 1 707 ? 18.214 18.378 -21.013 1.00 72.44 707 VAL A CA 1
ATOM 5386 C C . VAL A 1 707 ? 17.180 19.333 -20.410 1.00 72.44 707 VAL A C 1
ATOM 5388 O O . VAL A 1 707 ? 17.539 20.292 -19.728 1.00 72.44 707 VAL A O 1
ATOM 5391 N N . ARG A 1 708 ? 15.889 19.017 -20.553 1.00 80.06 708 ARG A N 1
ATOM 5392 C CA . ARG A 1 708 ? 14.805 19.682 -19.809 1.00 80.06 708 ARG A CA 1
ATOM 5393 C C . ARG A 1 708 ? 14.410 18.855 -18.585 1.00 80.06 708 ARG A C 1
ATOM 5395 O O . ARG A 1 708 ? 14.203 17.644 -18.684 1.00 80.06 708 ARG A O 1
ATOM 5402 N N . THR A 1 709 ? 14.318 19.490 -17.418 1.00 76.12 709 THR A N 1
ATOM 5403 C CA . THR A 1 709 ? 13.934 18.832 -16.152 1.00 76.12 709 THR A CA 1
ATOM 5404 C C . THR A 1 709 ? 12.436 18.921 -15.870 1.00 76.12 709 THR A C 1
ATOM 5406 O O . THR A 1 709 ? 11.874 17.965 -15.344 1.00 76.12 709 THR A O 1
ATOM 5409 N N . ASN A 1 710 ? 11.789 20.010 -16.291 1.00 78.00 710 ASN A N 1
ATOM 5410 C CA . ASN A 1 710 ? 10.353 20.241 -16.144 1.00 78.00 710 ASN A CA 1
ATOM 5411 C C . ASN A 1 710 ? 9.697 20.246 -17.527 1.00 78.00 710 ASN A C 1
ATOM 5413 O O . ASN A 1 710 ? 9.713 21.261 -18.216 1.00 78.00 710 ASN A O 1
ATOM 5417 N N . LEU A 1 711 ? 9.165 19.097 -17.939 1.00 78.25 711 LEU A N 1
ATOM 5418 C CA . LEU A 1 711 ? 8.413 18.958 -19.186 1.00 78.25 711 LEU A CA 1
ATOM 5419 C C . LEU A 1 711 ? 6.914 18.995 -18.899 1.00 78.25 711 LEU A C 1
ATOM 5421 O O . LEU A 1 711 ? 6.428 18.211 -18.076 1.00 78.25 711 LEU A O 1
ATOM 5425 N N . SER A 1 712 ? 6.179 19.821 -19.640 1.00 81.00 712 SER A N 1
ATOM 5426 C CA . SER A 1 712 ? 4.724 19.691 -19.746 1.00 81.00 712 SER A CA 1
ATOM 5427 C C . SER A 1 712 ? 4.334 18.346 -20.380 1.00 81.00 712 SER A C 1
ATOM 5429 O O . SER A 1 712 ? 5.140 17.700 -21.060 1.00 81.00 712 SER A O 1
ATOM 5431 N N . ASP A 1 713 ? 3.086 17.910 -20.194 1.00 72.56 713 ASP A N 1
ATOM 5432 C CA . ASP A 1 713 ? 2.593 16.660 -20.798 1.00 72.56 713 ASP A CA 1
ATOM 5433 C C . ASP A 1 713 ? 2.656 16.698 -22.336 1.00 72.56 713 ASP A C 1
ATOM 5435 O O . ASP A 1 713 ? 3.006 15.703 -22.976 1.00 72.56 713 ASP A O 1
ATOM 5439 N N . ALA A 1 714 ? 2.412 17.871 -22.931 1.00 78.06 714 ALA A N 1
ATOM 5440 C CA . ALA A 1 714 ? 2.523 18.083 -24.371 1.00 78.06 714 ALA A CA 1
ATOM 5441 C C . ALA A 1 714 ? 3.968 17.912 -24.872 1.00 78.06 714 ALA A C 1
ATOM 5443 O O . ALA A 1 714 ? 4.200 17.191 -25.844 1.00 78.06 714 ALA A O 1
ATOM 5444 N N . GLU A 1 715 ? 4.948 18.518 -24.191 1.00 83.25 715 GLU A N 1
ATOM 5445 C CA . GLU A 1 715 ? 6.366 18.369 -24.544 1.00 83.25 715 GLU A CA 1
ATOM 5446 C C . GLU A 1 715 ? 6.854 16.932 -24.342 1.00 83.25 715 GLU A C 1
ATOM 5448 O O . GLU A 1 715 ? 7.595 16.405 -25.172 1.00 83.25 715 GLU A O 1
ATOM 5453 N N . ARG A 1 716 ? 6.411 16.268 -23.267 1.00 83.56 716 ARG A N 1
ATOM 5454 C CA . ARG A 1 716 ? 6.714 14.856 -23.007 1.00 83.56 716 ARG A CA 1
ATOM 5455 C C . ARG A 1 716 ? 6.227 13.974 -24.152 1.00 83.56 716 ARG A C 1
ATOM 5457 O O . ARG A 1 716 ? 7.009 13.187 -24.685 1.00 83.56 716 ARG A O 1
ATOM 5464 N N . GLY A 1 717 ? 4.965 14.128 -24.556 1.00 82.00 717 GLY A N 1
ATOM 5465 C CA . GLY A 1 717 ? 4.383 13.382 -25.670 1.00 82.00 717 GLY A CA 1
ATOM 5466 C C . GLY A 1 717 ? 5.094 13.651 -26.999 1.00 82.00 717 GLY A C 1
ATOM 5467 O O . GLY A 1 717 ? 5.365 12.717 -27.756 1.00 82.00 717 GLY A O 1
ATOM 5468 N N . ASP A 1 718 ? 5.456 14.907 -27.265 1.00 83.94 718 ASP A N 1
ATOM 5469 C CA . ASP A 1 718 ? 6.197 15.302 -28.465 1.00 83.94 718 ASP A CA 1
ATOM 5470 C C . ASP A 1 718 ? 7.597 14.665 -28.513 1.00 83.94 718 ASP A C 1
ATOM 5472 O O . ASP A 1 718 ? 7.912 13.957 -29.475 1.00 83.94 718 ASP A O 1
ATOM 5476 N N . LEU A 1 719 ? 8.400 14.794 -27.452 1.00 87.25 719 LEU A N 1
ATOM 5477 C CA . LEU A 1 719 ? 9.728 14.171 -27.356 1.00 87.25 719 LEU A CA 1
ATOM 5478 C C . LEU A 1 719 ? 9.657 12.649 -27.508 1.00 87.25 719 LEU A C 1
ATOM 5480 O O . LEU A 1 719 ? 10.447 12.055 -28.248 1.00 87.25 719 LEU A O 1
ATOM 5484 N N . MET A 1 720 ? 8.683 12.016 -26.850 1.00 88.56 720 MET A N 1
ATOM 5485 C CA . MET A 1 720 ? 8.496 10.572 -26.940 1.00 88.56 720 MET A CA 1
ATOM 5486 C C . MET A 1 720 ? 8.116 10.131 -28.360 1.00 88.56 720 MET A C 1
ATOM 5488 O O . MET A 1 720 ? 8.654 9.145 -28.863 1.00 88.56 720 MET A O 1
ATOM 5492 N N . SER A 1 721 ? 7.250 10.882 -29.044 1.00 84.50 721 SER A N 1
ATOM 5493 C CA . SER A 1 721 ? 6.827 10.574 -30.418 1.00 84.50 721 SER A CA 1
ATOM 5494 C C . SER A 1 721 ? 7.950 10.714 -31.457 1.00 84.50 721 SER A C 1
ATOM 5496 O O . SER A 1 721 ? 7.987 9.977 -32.452 1.00 84.50 721 SER A O 1
ATOM 5498 N N . ARG A 1 722 ? 8.900 11.630 -31.221 1.00 86.75 722 ARG A N 1
ATOM 5499 C CA . ARG A 1 722 ? 10.063 11.873 -32.091 1.00 86.75 722 ARG A CA 1
ATOM 5500 C C . ARG A 1 722 ? 11.178 10.848 -31.901 1.00 86.75 722 ARG A C 1
ATOM 5502 O O . ARG A 1 722 ? 11.965 10.639 -32.822 1.00 86.75 722 ARG A O 1
ATOM 5509 N N . SER A 1 723 ? 11.238 10.200 -30.740 1.00 90.50 723 SER A N 1
ATOM 5510 C CA . SER A 1 723 ? 12.226 9.166 -30.432 1.00 90.50 723 SER A CA 1
ATOM 5511 C C . SER A 1 723 ? 12.135 7.996 -31.401 1.00 90.50 723 SER A C 1
ATOM 5513 O O . SER A 1 723 ? 11.026 7.537 -31.646 1.00 90.50 723 SER A O 1
ATOM 5515 N N . ALA A 1 724 ? 13.256 7.485 -31.929 1.00 91.50 724 ALA A N 1
ATOM 5516 C CA . ALA A 1 724 ? 13.270 6.341 -32.855 1.00 91.50 724 ALA A CA 1
ATOM 5517 C C . ALA A 1 724 ? 12.524 5.118 -32.284 1.00 91.50 724 ALA A C 1
ATOM 5519 O O . ALA A 1 724 ? 11.673 4.540 -32.963 1.00 91.50 724 ALA A O 1
ATOM 5520 N N . PHE A 1 725 ? 12.777 4.828 -31.010 1.00 94.25 725 PHE A N 1
ATOM 5521 C CA . PHE A 1 725 ? 12.049 3.904 -30.142 1.00 94.25 725 PHE A CA 1
ATOM 5522 C C . PHE A 1 725 ? 12.070 4.462 -28.708 1.00 94.25 725 PHE A C 1
ATOM 5524 O O . PHE A 1 725 ? 12.829 5.392 -28.430 1.00 94.25 725 PHE A O 1
ATOM 5531 N N . LEU A 1 726 ? 11.272 3.929 -27.785 1.00 93.88 726 LEU A N 1
ATOM 5532 C CA . LEU A 1 726 ? 11.223 4.412 -26.401 1.00 93.88 726 LEU A CA 1
ATOM 5533 C C . LEU A 1 726 ? 11.876 3.442 -25.416 1.00 93.88 726 LEU A C 1
ATOM 5535 O O . LEU A 1 726 ? 11.416 2.305 -25.298 1.00 93.88 726 LEU A O 1
ATOM 5539 N N . PRO A 1 727 ? 12.910 3.874 -24.673 1.00 94.69 727 PRO A N 1
ATOM 5540 C CA . PRO A 1 727 ? 13.485 3.079 -23.599 1.00 94.69 727 PRO A CA 1
ATOM 5541 C C . PRO A 1 727 ? 12.556 3.058 -22.379 1.00 94.69 727 PRO A C 1
ATOM 5543 O O . PRO A 1 727 ? 12.298 4.079 -21.742 1.00 94.69 727 PRO A O 1
ATOM 5546 N N . VAL A 1 728 ? 12.089 1.864 -22.027 1.00 92.31 728 VAL A N 1
ATOM 5547 C CA . VAL A 1 728 ? 11.232 1.563 -20.876 1.00 92.31 728 VAL A CA 1
ATOM 5548 C C . VAL A 1 728 ? 12.007 0.637 -19.940 1.00 92.31 728 VAL A C 1
ATOM 5550 O O . VAL A 1 728 ? 11.753 -0.567 -19.849 1.00 92.31 728 VAL A O 1
ATOM 5553 N N . LEU A 1 729 ? 13.027 1.213 -19.308 1.00 90.56 729 LEU A N 1
ATOM 5554 C CA . LEU A 1 729 ? 13.989 0.489 -18.481 1.00 90.56 729 LEU A CA 1
ATOM 5555 C C . LEU A 1 729 ? 13.557 0.449 -17.022 1.00 90.56 729 LEU A C 1
ATOM 5557 O O . LEU A 1 729 ? 13.006 1.419 -16.489 1.00 90.56 729 LEU A O 1
ATOM 5561 N N . GLN A 1 730 ? 13.896 -0.652 -16.368 1.00 87.06 730 GLN A N 1
ATOM 5562 C CA . GLN A 1 730 ? 13.671 -0.861 -14.951 1.00 87.06 730 GLN A CA 1
ATOM 5563 C C . GLN A 1 730 ? 14.938 -1.349 -14.269 1.00 87.06 730 GLN A C 1
ATOM 5565 O O . GLN A 1 730 ? 15.679 -2.141 -14.839 1.00 87.06 730 GLN A O 1
ATOM 5570 N N . GLY A 1 731 ? 15.169 -0.878 -13.047 1.00 85.69 731 GLY A N 1
ATOM 5571 C CA . GLY A 1 731 ? 16.287 -1.353 -12.238 1.00 85.69 731 GLY A CA 1
ATOM 5572 C C . GLY A 1 731 ? 16.184 -2.830 -11.857 1.00 85.69 731 GLY A C 1
ATOM 5573 O O . GLY A 1 731 ? 15.073 -3.356 -11.795 1.00 85.69 731 GLY A O 1
ATOM 5574 N N . ALA A 1 732 ? 17.301 -3.481 -11.533 1.00 81.56 732 ALA A N 1
ATOM 5575 C CA . ALA A 1 732 ? 17.359 -4.896 -11.158 1.00 81.56 732 ALA A CA 1
ATOM 5576 C C . ALA A 1 732 ? 16.425 -5.240 -9.989 1.00 81.56 732 ALA A C 1
ATOM 5578 O O . ALA A 1 732 ? 15.740 -6.262 -10.032 1.00 81.56 732 ALA A O 1
ATOM 5579 N N . ALA A 1 733 ? 16.314 -4.348 -8.999 1.00 69.69 733 ALA A N 1
ATOM 5580 C CA . ALA A 1 733 ? 15.363 -4.501 -7.899 1.00 69.69 733 ALA A CA 1
ATOM 5581 C C . ALA A 1 733 ? 13.909 -4.592 -8.409 1.00 69.69 733 ALA A C 1
ATOM 5583 O O . ALA A 1 733 ? 13.114 -5.391 -7.922 1.00 69.69 733 ALA A O 1
ATOM 5584 N N . HIS A 1 734 ? 13.555 -3.857 -9.467 1.00 69.56 734 HIS A N 1
ATOM 5585 C CA . HIS A 1 734 ? 12.214 -3.941 -10.042 1.00 69.56 734 HIS A CA 1
ATOM 5586 C C . HIS A 1 734 ? 11.971 -5.241 -10.826 1.00 69.56 734 HIS A C 1
ATOM 5588 O O . HIS A 1 734 ? 10.855 -5.761 -10.843 1.00 69.56 734 HIS A O 1
ATOM 5594 N N . LEU A 1 735 ? 13.007 -5.786 -11.468 1.00 73.94 735 LEU A N 1
ATOM 5595 C CA . LEU A 1 735 ? 12.909 -7.016 -12.259 1.00 73.94 735 LEU A CA 1
ATOM 5596 C C . LEU A 1 735 ? 12.854 -8.283 -11.398 1.00 73.94 735 LEU A C 1
ATOM 5598 O O . LEU A 1 735 ? 12.154 -9.228 -11.749 1.00 73.94 735 LEU A O 1
ATOM 5602 N N . ASN A 1 736 ? 13.542 -8.292 -10.256 1.00 65.50 736 ASN A N 1
ATOM 5603 C CA . ASN A 1 736 ? 13.679 -9.472 -9.396 1.00 65.50 736 ASN A CA 1
ATOM 5604 C C . ASN A 1 736 ? 12.500 -9.682 -8.429 1.00 65.50 736 ASN A C 1
ATOM 5606 O O . ASN A 1 736 ? 12.601 -10.472 -7.493 1.00 65.50 736 ASN A O 1
ATOM 5610 N N . GLY A 1 737 ? 11.393 -8.962 -8.616 1.00 55.62 737 GLY A N 1
ATOM 5611 C CA . GLY A 1 737 ? 10.242 -9.031 -7.716 1.00 55.62 737 GLY A CA 1
ATOM 5612 C C . GLY A 1 737 ? 10.365 -8.151 -6.476 1.00 55.62 737 GLY A C 1
ATOM 5613 O O . GLY A 1 737 ? 9.341 -7.893 -5.853 1.00 55.62 737 GLY A O 1
ATOM 5614 N N . GLU A 1 738 ? 11.558 -7.631 -6.152 1.00 50.38 738 GLU A N 1
ATOM 5615 C CA . GLU A 1 738 ? 11.721 -6.719 -5.014 1.00 50.38 738 GLU A CA 1
ATOM 5616 C C . GLU A 1 738 ? 10.879 -5.454 -5.207 1.00 50.38 738 GLU A C 1
ATOM 5618 O O . GLU A 1 738 ? 10.306 -4.973 -4.246 1.00 50.38 738 GLU A O 1
ATOM 5623 N N . HIS A 1 739 ? 10.732 -4.944 -6.435 1.00 52.31 739 HIS A N 1
ATOM 5624 C CA . HIS A 1 739 ? 9.906 -3.775 -6.765 1.00 52.31 739 HIS A CA 1
ATOM 5625 C C . HIS A 1 739 ? 9.258 -3.889 -8.163 1.00 52.31 739 HIS A C 1
ATOM 5627 O O . HIS A 1 739 ? 9.407 -3.009 -9.004 1.00 52.31 739 HIS A O 1
ATOM 5633 N N . SER A 1 740 ? 8.618 -4.995 -8.526 1.00 52.94 740 SER A N 1
ATOM 5634 C CA . SER A 1 740 ? 7.886 -5.071 -9.811 1.00 52.94 740 SER A CA 1
ATOM 5635 C C . SER A 1 740 ? 6.783 -4.020 -10.045 1.00 52.94 740 SER A C 1
ATOM 5637 O O . SER A 1 740 ? 5.610 -4.166 -9.706 1.00 52.94 740 SER A O 1
ATOM 5639 N N . TYR A 1 741 ? 7.169 -2.998 -10.783 1.00 66.81 741 TYR A N 1
ATOM 5640 C CA . TYR A 1 741 ? 6.301 -1.974 -11.339 1.00 66.81 741 TYR A CA 1
ATOM 5641 C C . TYR A 1 741 ? 6.230 -2.148 -12.866 1.00 66.81 741 TYR A C 1
ATOM 5643 O O . TYR A 1 741 ? 7.091 -2.787 -13.466 1.00 66.81 741 TYR A O 1
ATOM 5651 N N . VAL A 1 742 ? 5.216 -1.600 -13.526 1.00 70.31 742 VAL A N 1
ATOM 5652 C CA . VAL A 1 742 ? 5.230 -1.410 -14.981 1.00 70.31 742 VAL A CA 1
ATOM 5653 C C . VAL A 1 742 ? 5.254 0.081 -15.211 1.00 70.31 742 VAL A C 1
ATOM 5655 O O . VAL A 1 742 ? 4.326 0.766 -14.794 1.00 70.31 742 VAL A O 1
ATOM 5658 N N . SER A 1 743 ? 6.300 0.582 -15.870 1.00 74.75 743 SER A N 1
ATOM 5659 C CA . SER A 1 743 ? 6.402 2.021 -16.097 1.00 74.75 743 SER A CA 1
ATOM 5660 C C . SER A 1 743 ? 5.184 2.534 -16.853 1.00 74.75 743 SER A C 1
ATOM 5662 O O . SER A 1 743 ? 4.884 2.058 -17.941 1.00 74.75 743 SER A O 1
ATOM 5664 N N . ASP A 1 744 ? 4.544 3.563 -16.319 1.00 76.44 744 ASP A N 1
ATOM 5665 C CA . ASP A 1 744 ? 3.684 4.509 -17.030 1.00 76.44 744 ASP A CA 1
ATOM 5666 C C . ASP A 1 744 ? 4.203 4.852 -18.441 1.00 76.44 744 ASP A C 1
ATOM 5668 O O . ASP A 1 744 ? 3.428 4.913 -19.391 1.00 76.44 744 ASP A O 1
ATOM 5672 N N . ARG A 1 745 ? 5.526 4.971 -18.608 1.00 82.38 745 ARG A N 1
ATOM 5673 C CA . ARG A 1 745 ? 6.213 5.168 -19.894 1.00 82.38 745 ARG A CA 1
ATOM 5674 C C . ARG A 1 745 ? 5.982 4.047 -20.901 1.00 82.38 745 ARG A C 1
ATOM 5676 O O . ARG A 1 745 ? 5.961 4.330 -22.095 1.00 82.38 745 ARG A O 1
ATOM 5683 N N . LEU A 1 746 ? 5.793 2.805 -20.446 1.00 86.94 746 LEU A N 1
ATOM 5684 C CA . LEU A 1 746 ? 5.378 1.689 -21.298 1.00 86.94 746 LEU A CA 1
ATOM 5685 C C . LEU A 1 746 ? 4.033 2.012 -21.945 1.00 86.94 746 LEU A C 1
ATOM 5687 O O . LEU A 1 746 ? 3.903 1.966 -23.164 1.00 86.94 746 LEU A O 1
ATOM 5691 N N . LEU A 1 747 ? 3.050 2.358 -21.112 1.00 85.06 747 LEU A N 1
ATOM 5692 C CA . LEU A 1 747 ? 1.675 2.599 -21.537 1.00 85.06 747 LEU A CA 1
ATOM 5693 C C . LEU A 1 747 ? 1.580 3.864 -22.386 1.00 85.06 747 LEU A C 1
ATOM 5695 O O . LEU A 1 747 ? 0.946 3.847 -23.435 1.00 85.06 747 LEU A O 1
ATOM 5699 N N . LEU A 1 748 ? 2.269 4.932 -21.981 1.00 83.50 748 LEU A N 1
ATOM 5700 C CA . LEU A 1 748 ? 2.316 6.183 -22.730 1.00 83.50 748 LEU A CA 1
ATOM 5701 C C . LEU A 1 748 ? 3.029 5.999 -24.074 1.00 83.50 748 LEU A C 1
ATOM 5703 O O . LEU A 1 748 ? 2.531 6.441 -25.102 1.00 83.50 748 LEU A O 1
ATOM 5707 N N . GLY A 1 749 ? 4.161 5.294 -24.106 1.00 87.44 749 GLY A N 1
ATOM 5708 C CA . GLY A 1 749 ? 4.867 5.003 -25.352 1.00 87.44 749 GLY A CA 1
ATOM 5709 C C . GLY A 1 749 ? 4.047 4.152 -26.322 1.00 87.44 749 GLY A C 1
ATOM 5710 O O . GLY A 1 749 ? 4.007 4.437 -27.520 1.00 87.44 749 GLY A O 1
ATOM 5711 N N . ALA A 1 750 ? 3.338 3.156 -25.792 1.00 88.44 750 ALA A N 1
ATOM 5712 C CA . ALA A 1 750 ? 2.421 2.323 -26.555 1.00 88.44 750 ALA A CA 1
ATOM 5713 C C . ALA A 1 750 ? 1.207 3.101 -27.076 1.00 88.44 750 ALA A C 1
ATOM 5715 O O . ALA A 1 750 ? 0.822 2.942 -28.231 1.00 88.44 750 ALA A O 1
ATOM 5716 N N . ALA A 1 751 ? 0.637 3.987 -26.256 1.00 85.06 751 ALA A N 1
ATOM 5717 C CA . ALA A 1 751 ? -0.437 4.898 -26.647 1.00 85.06 751 ALA A CA 1
ATOM 5718 C C . ALA A 1 751 ? 0.009 5.862 -27.758 1.00 85.06 751 ALA A C 1
ATOM 5720 O O . ALA A 1 751 ? -0.757 6.191 -28.663 1.00 85.06 751 ALA A O 1
ATOM 5721 N N . LEU A 1 752 ? 1.282 6.255 -27.750 1.00 85.06 752 LEU A N 1
ATOM 5722 C CA . LEU A 1 752 ? 1.909 7.009 -28.832 1.00 85.06 752 LEU A CA 1
ATOM 5723 C C . LEU A 1 752 ? 2.280 6.126 -30.036 1.00 85.06 752 LEU A C 1
ATOM 5725 O O . LEU A 1 752 ? 2.802 6.640 -31.021 1.00 85.06 752 LEU A O 1
ATOM 5729 N N . GLY A 1 753 ? 2.046 4.814 -29.988 1.00 86.81 753 GLY A N 1
ATOM 5730 C CA . GLY A 1 753 ? 2.330 3.909 -31.098 1.00 86.81 753 GLY A CA 1
ATOM 5731 C C . GLY A 1 753 ? 3.816 3.801 -31.451 1.00 86.81 753 GLY A C 1
ATOM 5732 O O . GLY A 1 753 ? 4.156 3.509 -32.602 1.00 86.81 753 GLY A O 1
ATOM 5733 N N . VAL A 1 754 ? 4.698 4.093 -30.492 1.00 88.69 754 VAL A N 1
ATOM 5734 C CA . VAL A 1 754 ? 6.152 4.045 -30.666 1.00 88.69 754 VAL A CA 1
ATOM 5735 C C . VAL A 1 754 ? 6.657 2.658 -30.277 1.00 88.69 754 VAL A C 1
ATOM 5737 O O . VAL A 1 754 ? 6.193 2.074 -29.302 1.00 88.69 754 VAL A O 1
ATOM 5740 N N . HIS A 1 755 ? 7.624 2.133 -31.034 1.00 92.62 755 HIS A N 1
ATOM 5741 C CA . HIS A 1 755 ? 8.295 0.875 -30.696 1.00 92.62 755 HIS A CA 1
ATOM 5742 C C . HIS A 1 755 ? 9.011 0.998 -29.348 1.00 92.62 755 HIS A C 1
ATOM 5744 O O . HIS A 1 755 ? 9.654 2.016 -29.085 1.00 92.62 755 HIS A O 1
ATOM 5750 N N . LEU A 1 756 ? 8.911 -0.015 -28.492 1.00 94.44 756 LEU A N 1
ATOM 5751 C CA . LEU A 1 756 ? 9.414 0.047 -27.119 1.00 94.44 756 LEU A CA 1
ATOM 5752 C C . LEU A 1 756 ? 10.659 -0.829 -26.957 1.00 94.44 756 LEU A C 1
ATOM 5754 O O . LEU A 1 756 ? 10.768 -1.891 -27.562 1.00 94.44 756 LEU A O 1
ATOM 5758 N N . ALA A 1 757 ? 11.589 -0.406 -26.108 1.00 96.12 757 ALA A N 1
ATOM 5759 C CA . ALA A 1 757 ? 12.750 -1.191 -25.705 1.00 96.12 757 ALA A CA 1
ATOM 5760 C C . ALA A 1 757 ? 12.701 -1.401 -24.193 1.00 96.12 757 ALA A C 1
ATOM 5762 O O . ALA A 1 757 ? 12.754 -0.428 -23.443 1.00 96.12 757 ALA A O 1
ATOM 5763 N N . SER A 1 758 ? 12.590 -2.645 -23.731 1.00 94.62 758 SER A N 1
ATOM 5764 C CA . SER A 1 758 ? 12.450 -2.933 -22.301 1.00 94.62 758 SER A CA 1
ATOM 5765 C C . SER A 1 758 ? 13.297 -4.120 -21.860 1.00 94.62 758 SER A C 1
ATOM 5767 O O . SER A 1 758 ? 13.504 -5.071 -22.609 1.00 94.62 758 SER A O 1
ATOM 5769 N N . ASN A 1 759 ? 13.757 -4.077 -20.613 1.00 93.31 759 ASN A N 1
ATOM 5770 C CA . ASN A 1 759 ? 14.345 -5.218 -19.916 1.00 93.31 759 ASN A CA 1
ATOM 5771 C C . ASN A 1 759 ? 13.338 -5.953 -19.020 1.00 93.31 759 ASN A C 1
ATOM 5773 O O . ASN A 1 759 ? 13.725 -6.888 -18.326 1.00 93.31 759 ASN A O 1
ATOM 5777 N N . ASN A 1 760 ? 12.058 -5.564 -19.039 1.00 89.00 760 ASN A N 1
ATOM 5778 C CA . ASN A 1 760 ? 10.994 -6.278 -18.346 1.00 89.00 760 ASN A CA 1
ATOM 5779 C C . ASN A 1 760 ? 10.205 -7.154 -19.336 1.00 89.00 760 ASN A C 1
ATOM 5781 O O . ASN A 1 760 ? 9.556 -6.614 -20.238 1.00 89.00 760 ASN A O 1
ATOM 5785 N N . PRO A 1 761 ? 10.186 -8.489 -19.171 1.00 85.50 761 PRO A N 1
ATOM 5786 C CA . PRO A 1 761 ? 9.439 -9.369 -20.067 1.00 85.50 761 PRO A CA 1
ATOM 5787 C C . PRO A 1 761 ? 7.917 -9.139 -20.025 1.00 85.50 761 PRO A C 1
ATOM 5789 O O . PRO A 1 761 ? 7.233 -9.446 -21.002 1.00 85.50 761 PRO A O 1
ATOM 5792 N N . LEU A 1 762 ? 7.368 -8.548 -18.952 1.00 81.75 762 LEU A N 1
ATOM 5793 C CA . LEU A 1 762 ? 5.946 -8.182 -18.871 1.00 81.75 762 LEU A CA 1
ATOM 5794 C C . LEU A 1 762 ? 5.542 -7.149 -19.926 1.00 81.75 762 LEU A C 1
ATOM 5796 O O . LEU A 1 762 ? 4.390 -7.152 -20.358 1.00 81.75 762 LEU A O 1
ATOM 5800 N N . ALA A 1 763 ? 6.480 -6.318 -20.393 1.00 86.62 763 ALA A N 1
ATOM 5801 C CA . ALA A 1 763 ? 6.220 -5.369 -21.468 1.00 86.62 763 ALA A CA 1
ATOM 5802 C C . ALA A 1 763 ? 5.656 -6.088 -22.703 1.00 86.62 763 ALA A C 1
ATOM 5804 O O . ALA A 1 763 ? 4.605 -5.706 -23.208 1.00 86.62 763 ALA A O 1
ATOM 5805 N N . MET A 1 764 ? 6.275 -7.197 -23.120 1.00 87.94 764 MET A N 1
ATOM 5806 C CA . MET A 1 764 ? 5.819 -7.977 -24.276 1.00 87.94 764 MET A CA 1
ATOM 5807 C C . MET A 1 764 ? 4.391 -8.511 -24.109 1.00 87.94 764 MET A C 1
ATOM 5809 O O . MET A 1 764 ? 3.661 -8.601 -25.089 1.00 87.94 764 MET A O 1
ATOM 5813 N N . ARG A 1 765 ? 3.963 -8.837 -22.884 1.00 81.75 765 ARG A N 1
ATOM 5814 C CA . ARG A 1 765 ? 2.597 -9.324 -22.625 1.00 81.75 765 ARG A CA 1
ATOM 5815 C C . ARG A 1 765 ? 1.562 -8.206 -22.694 1.00 81.75 765 ARG A C 1
ATOM 5817 O O . ARG A 1 765 ? 0.484 -8.405 -23.242 1.00 81.75 765 ARG A O 1
ATOM 5824 N N . ILE A 1 766 ? 1.893 -7.040 -22.144 1.00 82.19 766 ILE A N 1
ATOM 5825 C CA . ILE A 1 766 ? 0.975 -5.898 -22.058 1.00 82.19 766 ILE A CA 1
ATOM 5826 C C . ILE A 1 766 ? 0.747 -5.300 -23.444 1.00 82.19 766 ILE A C 1
ATOM 5828 O O . ILE A 1 766 ? -0.390 -5.123 -23.879 1.00 82.19 766 ILE A O 1
ATOM 5832 N N . VAL A 1 767 ? 1.830 -5.009 -24.161 1.00 86.31 767 VAL A N 1
ATOM 5833 C CA . VAL A 1 767 ? 1.738 -4.305 -25.444 1.00 86.31 767 VAL A CA 1
ATOM 5834 C C . VAL A 1 767 ? 1.788 -5.233 -26.652 1.00 86.31 767 VAL A C 1
ATOM 5836 O O . VAL A 1 767 ? 1.233 -4.868 -27.677 1.00 86.31 767 VAL A O 1
ATOM 5839 N N . GLY A 1 768 ? 2.334 -6.446 -26.526 1.00 89.25 768 GLY A N 1
ATOM 5840 C CA . GLY A 1 768 ? 2.597 -7.371 -27.636 1.00 89.25 768 GLY A CA 1
ATOM 5841 C C . GLY A 1 768 ? 4.091 -7.476 -27.943 1.00 89.25 768 GLY A C 1
ATOM 5842 O O . GLY A 1 768 ? 4.794 -6.464 -27.991 1.00 89.25 768 GLY A O 1
ATOM 5843 N N . ALA A 1 769 ? 4.592 -8.697 -28.148 1.00 90.62 769 ALA A N 1
ATOM 5844 C CA . ALA A 1 769 ? 6.004 -8.955 -28.449 1.00 90.62 769 ALA A CA 1
ATOM 5845 C C . ALA A 1 769 ? 6.448 -8.301 -29.771 1.00 90.62 769 ALA A C 1
ATOM 5847 O O . ALA A 1 769 ? 7.595 -7.899 -29.936 1.00 90.62 769 ALA A O 1
ATOM 5848 N N . GLU A 1 770 ? 5.520 -8.122 -30.704 1.00 90.88 770 GLU A N 1
ATOM 5849 C CA . GLU A 1 770 ? 5.721 -7.460 -31.984 1.00 90.88 770 GLU A CA 1
ATOM 5850 C C . GLU A 1 770 ? 6.061 -5.962 -31.858 1.00 90.88 770 GLU A C 1
ATOM 5852 O O . GLU A 1 770 ? 6.668 -5.408 -32.783 1.00 90.88 770 GLU A O 1
ATOM 5857 N N . HIS A 1 771 ? 5.727 -5.345 -30.717 1.00 92.00 771 HIS A N 1
ATOM 5858 C CA . HIS A 1 771 ? 5.882 -3.916 -30.414 1.00 92.00 771 HIS A CA 1
ATOM 5859 C C . HIS A 1 771 ? 6.990 -3.608 -29.392 1.00 92.00 771 HIS A C 1
ATOM 5861 O O . HIS A 1 771 ? 7.227 -2.441 -29.066 1.00 92.00 771 HIS A O 1
ATOM 5867 N N . VAL A 1 772 ? 7.663 -4.641 -28.874 1.00 94.06 772 VAL A N 1
ATOM 5868 C CA . VAL A 1 772 ? 8.708 -4.513 -27.852 1.00 94.06 772 VAL A CA 1
ATOM 5869 C C . VAL A 1 772 ? 9.951 -5.257 -28.294 1.00 94.06 772 VAL A C 1
ATOM 5871 O O . VAL A 1 772 ? 9.924 -6.464 -28.511 1.00 94.06 772 VAL A O 1
ATOM 5874 N N . THR A 1 773 ? 11.081 -4.564 -28.336 1.00 96.25 773 THR A N 1
ATOM 5875 C CA . THR A 1 773 ? 12.373 -5.237 -28.255 1.00 96.25 773 THR A CA 1
ATOM 5876 C C . THR A 1 773 ? 12.673 -5.514 -26.792 1.00 96.25 773 THR A C 1
ATOM 5878 O O . THR A 1 773 ? 12.827 -4.589 -25.992 1.00 96.25 773 THR A O 1
ATOM 5881 N N . TYR A 1 774 ? 12.759 -6.794 -26.452 1.00 95.38 774 TYR A N 1
ATOM 5882 C CA . TYR A 1 774 ? 13.151 -7.248 -25.128 1.00 95.38 774 TYR A CA 1
ATOM 5883 C C . TYR A 1 774 ? 14.590 -7.763 -25.134 1.00 95.38 774 TYR A C 1
ATOM 5885 O O . TYR A 1 774 ? 14.972 -8.542 -26.006 1.00 95.38 774 TYR A O 1
ATOM 5893 N N . ALA A 1 775 ? 15.376 -7.358 -24.139 1.00 95.38 775 ALA A N 1
ATOM 5894 C CA . ALA A 1 775 ? 16.659 -7.976 -23.832 1.00 95.38 775 ALA A CA 1
ATOM 5895 C C . ALA A 1 775 ? 17.004 -7.771 -22.353 1.00 95.38 775 ALA A C 1
ATOM 5897 O O . ALA A 1 775 ? 16.970 -6.647 -21.852 1.00 95.38 775 ALA A O 1
ATOM 5898 N N . ALA A 1 776 ? 17.397 -8.851 -21.674 1.00 90.19 776 ALA A N 1
ATOM 5899 C CA . ALA A 1 776 ? 17.928 -8.774 -20.312 1.00 90.19 776 ALA A CA 1
ATOM 5900 C C . ALA A 1 776 ? 19.305 -8.081 -20.279 1.00 90.19 776 ALA A C 1
ATOM 5902 O O . ALA A 1 776 ? 19.619 -7.353 -19.341 1.00 90.19 776 ALA A O 1
ATOM 5903 N N . ASN A 1 777 ? 20.113 -8.264 -21.332 1.00 94.19 777 ASN A N 1
ATOM 5904 C CA . ASN A 1 777 ? 21.378 -7.554 -21.504 1.00 94.19 777 ASN A CA 1
ATOM 5905 C C . ASN A 1 777 ? 21.132 -6.146 -22.070 1.00 94.19 777 ASN A C 1
ATOM 5907 O O . ASN A 1 777 ? 20.942 -5.959 -23.275 1.00 94.19 777 ASN A O 1
ATOM 5911 N N . LEU A 1 778 ? 21.178 -5.150 -21.189 1.00 94.25 778 LEU A N 1
ATOM 5912 C CA . LEU A 1 778 ? 20.917 -3.748 -21.515 1.00 94.25 778 LEU A CA 1
ATOM 5913 C C . LEU A 1 778 ? 21.927 -3.132 -22.487 1.00 94.25 778 LEU A C 1
ATOM 5915 O O . LEU A 1 778 ? 21.545 -2.276 -23.285 1.00 94.25 778 LEU A O 1
ATOM 5919 N N . THR A 1 779 ? 23.171 -3.611 -22.494 1.00 95.19 779 THR A N 1
ATOM 5920 C CA . THR A 1 779 ? 24.197 -3.164 -23.447 1.00 95.19 779 THR A CA 1
ATOM 5921 C C . THR A 1 779 ? 23.842 -3.573 -24.881 1.00 95.19 779 THR A C 1
ATOM 5923 O O . THR A 1 779 ? 24.142 -2.850 -25.827 1.00 95.19 779 THR A O 1
ATOM 5926 N N . ALA A 1 780 ? 23.148 -4.701 -25.062 1.00 96.06 780 ALA A N 1
ATOM 5927 C CA . ALA A 1 780 ? 22.670 -5.148 -26.373 1.00 96.06 780 ALA A CA 1
ATOM 5928 C C . ALA A 1 780 ? 21.308 -4.539 -26.757 1.00 96.06 780 ALA A C 1
ATOM 5930 O O . ALA A 1 780 ? 21.012 -4.380 -27.946 1.00 96.06 780 ALA A O 1
ATOM 5931 N N . LEU A 1 781 ? 20.480 -4.189 -25.764 1.00 96.81 781 LEU A N 1
ATOM 5932 C CA . LEU A 1 781 ? 19.093 -3.757 -25.955 1.00 96.81 781 LEU A CA 1
ATOM 5933 C C . LEU A 1 781 ? 18.964 -2.565 -26.913 1.00 96.81 781 LEU A C 1
ATOM 5935 O O . LEU A 1 781 ? 18.115 -2.593 -27.802 1.00 96.81 781 LEU A O 1
ATOM 5939 N N . CYS A 1 782 ? 19.801 -1.534 -26.764 1.00 97.06 782 CYS A N 1
ATOM 5940 C CA . CYS A 1 782 ? 19.688 -0.321 -27.578 1.00 97.06 782 CYS A CA 1
ATOM 5941 C C . CYS A 1 782 ? 19.930 -0.590 -29.073 1.00 97.06 782 CYS A C 1
ATOM 5943 O O . CYS A 1 782 ? 19.140 -0.165 -29.915 1.00 97.06 782 CYS A O 1
ATOM 5945 N N . GLY A 1 783 ? 20.975 -1.356 -29.405 1.00 96.00 783 GLY A N 1
ATOM 5946 C CA . GLY A 1 783 ? 21.281 -1.721 -30.790 1.00 96.00 783 GLY A CA 1
ATOM 5947 C C . GLY A 1 783 ? 20.218 -2.630 -31.413 1.00 96.00 783 GLY A C 1
ATOM 5948 O O . GLY A 1 783 ? 19.842 -2.437 -32.568 1.00 96.00 783 GLY A O 1
ATOM 5949 N N . LEU A 1 784 ? 19.684 -3.586 -30.643 1.00 96.50 784 LEU A N 1
ATOM 5950 C CA . LEU A 1 784 ? 18.572 -4.435 -31.085 1.00 96.50 784 LEU A CA 1
ATOM 5951 C C . LEU A 1 784 ? 17.308 -3.611 -31.361 1.00 96.50 784 LEU A C 1
ATOM 5953 O O . LEU A 1 784 ? 16.650 -3.815 -32.379 1.00 96.50 784 LEU A O 1
ATOM 5957 N N . ALA A 1 785 ? 16.984 -2.665 -30.479 1.00 95.81 785 ALA A N 1
ATOM 5958 C CA . ALA A 1 785 ? 15.802 -1.825 -30.617 1.00 95.81 785 ALA A CA 1
ATOM 5959 C C . ALA A 1 785 ? 15.920 -0.849 -31.792 1.00 95.81 785 ALA A C 1
ATOM 5961 O O . ALA A 1 785 ? 14.944 -0.645 -32.510 1.00 95.81 785 ALA A O 1
ATOM 5962 N N . ALA A 1 786 ? 17.112 -0.295 -32.033 1.00 94.69 786 ALA A N 1
ATOM 5963 C CA . ALA A 1 786 ? 17.376 0.558 -33.187 1.00 94.69 786 ALA A CA 1
ATOM 5964 C C . ALA A 1 786 ? 17.172 -0.190 -34.513 1.00 94.69 786 ALA A C 1
ATOM 5966 O O . ALA A 1 786 ? 16.507 0.335 -35.405 1.00 94.69 786 ALA A O 1
ATOM 5967 N N . ARG A 1 787 ? 17.674 -1.430 -34.623 1.00 94.00 787 ARG A N 1
ATOM 5968 C CA . ARG A 1 787 ? 17.451 -2.283 -35.804 1.00 94.00 787 ARG A CA 1
ATOM 5969 C C . ARG A 1 787 ? 15.974 -2.612 -35.997 1.00 94.00 787 ARG A C 1
ATOM 5971 O O . ARG A 1 787 ? 15.431 -2.348 -37.063 1.00 94.00 787 ARG A O 1
ATOM 5978 N N . ALA A 1 788 ? 15.301 -3.074 -34.943 1.00 92.25 788 ALA A N 1
ATOM 5979 C CA . ALA A 1 788 ? 13.876 -3.392 -35.002 1.00 92.25 788 ALA A CA 1
ATOM 5980 C C . ALA A 1 788 ? 13.018 -2.176 -35.409 1.00 92.25 788 ALA A C 1
ATOM 5982 O O . ALA A 1 788 ? 12.088 -2.309 -36.203 1.00 92.25 788 ALA A O 1
ATOM 5983 N N . ALA A 1 789 ? 13.347 -0.983 -34.901 1.00 90.00 789 ALA A N 1
ATOM 5984 C CA . ALA A 1 789 ? 12.665 0.259 -35.257 1.00 90.00 789 ALA A CA 1
ATOM 5985 C C . ALA A 1 789 ? 12.947 0.718 -36.701 1.00 90.00 789 ALA A C 1
ATOM 5987 O O . ALA A 1 789 ? 12.116 1.415 -37.284 1.00 90.00 789 ALA A O 1
ATOM 5988 N N . ALA A 1 790 ? 14.095 0.346 -37.276 1.00 88.69 790 ALA A N 1
ATOM 5989 C CA . ALA A 1 790 ? 14.431 0.620 -38.672 1.00 88.69 790 ALA A CA 1
ATOM 5990 C C . ALA A 1 790 ? 13.734 -0.352 -39.642 1.00 88.69 790 ALA A C 1
ATOM 5992 O O . ALA A 1 790 ? 13.266 0.071 -40.696 1.00 88.69 790 ALA A O 1
ATOM 5993 N N . GLU A 1 791 ? 13.629 -1.631 -39.272 1.00 88.06 791 GLU A N 1
ATOM 5994 C CA . GLU A 1 791 ? 13.006 -2.690 -40.082 1.00 88.06 791 GLU A CA 1
ATOM 5995 C C . GLU A 1 791 ? 11.476 -2.593 -40.129 1.00 88.06 791 GLU A C 1
ATOM 5997 O O . GLU A 1 791 ? 10.859 -2.973 -41.122 1.00 88.06 791 GLU A O 1
ATOM 6002 N N . LYS A 1 792 ? 10.849 -2.079 -39.063 1.00 81.50 792 LYS A N 1
ATOM 6003 C CA . LYS A 1 792 ? 9.391 -1.953 -38.946 1.00 81.50 792 LYS A CA 1
ATOM 6004 C C . LYS A 1 792 ? 8.960 -0.491 -39.110 1.00 81.50 792 LYS A C 1
ATOM 6006 O O . LYS A 1 792 ? 8.800 0.215 -38.108 1.00 81.50 792 LYS A O 1
ATOM 6011 N N . PRO A 1 793 ? 8.739 0.002 -40.346 1.00 68.12 793 PRO A N 1
ATOM 6012 C CA . PRO A 1 793 ? 8.208 1.344 -40.542 1.00 68.12 793 PRO A CA 1
ATOM 6013 C C . PRO A 1 793 ? 6.865 1.484 -39.810 1.00 68.12 793 PRO A C 1
ATOM 6015 O O . PRO A 1 793 ? 6.015 0.597 -39.862 1.00 68.12 793 PRO A O 1
ATOM 6018 N N . ARG A 1 794 ? 6.680 2.611 -39.109 1.00 69.81 794 ARG A N 1
ATOM 6019 C CA . ARG A 1 794 ? 5.619 2.874 -38.110 1.00 69.81 794 ARG A CA 1
ATOM 6020 C C . ARG A 1 794 ? 4.159 2.868 -38.628 1.00 69.81 794 ARG A C 1
ATOM 6022 O O . ARG A 1 794 ? 3.309 3.514 -38.029 1.00 69.81 794 ARG A O 1
ATOM 6029 N N . GLY A 1 795 ? 3.847 2.250 -39.764 1.00 67.06 795 GLY A N 1
ATOM 6030 C CA . GLY A 1 795 ? 2.523 2.284 -40.398 1.00 67.06 795 GLY A CA 1
ATOM 6031 C C . GLY A 1 795 ? 1.481 1.430 -39.668 1.00 67.06 795 GLY A C 1
ATOM 6032 O O . GLY A 1 795 ? 0.863 1.876 -38.708 1.00 67.06 795 GLY A O 1
ATOM 6033 N N . ALA A 1 796 ? 1.280 0.192 -40.123 1.00 63.50 796 ALA A N 1
ATOM 6034 C CA . ALA A 1 796 ? 0.171 -0.656 -39.674 1.00 63.50 796 ALA A CA 1
ATOM 6035 C C . ALA A 1 796 ? 0.299 -1.154 -38.219 1.00 63.50 796 ALA A C 1
ATOM 6037 O O . ALA A 1 796 ? -0.687 -1.207 -37.486 1.00 63.50 796 ALA A O 1
ATOM 6038 N N . ALA A 1 797 ? 1.519 -1.465 -37.768 1.00 67.38 797 ALA A N 1
ATOM 6039 C CA . ALA A 1 797 ? 1.767 -1.941 -36.405 1.00 67.38 797 ALA A CA 1
ATOM 6040 C C . ALA A 1 797 ? 1.393 -0.890 -35.335 1.00 67.38 797 ALA A C 1
ATOM 6042 O O . ALA A 1 797 ? 0.939 -1.235 -34.248 1.00 67.38 797 ALA A O 1
ATOM 6043 N N . THR A 1 798 ? 1.526 0.402 -35.648 1.00 77.19 798 THR A N 1
ATOM 6044 C CA . THR A 1 798 ? 1.198 1.491 -34.718 1.00 77.19 798 THR A CA 1
ATOM 6045 C C . THR A 1 798 ? -0.308 1.557 -34.436 1.00 77.19 798 THR A C 1
ATOM 6047 O O . THR A 1 798 ? -0.688 1.647 -33.272 1.00 77.19 798 THR A O 1
ATOM 6050 N N . SER A 1 799 ? -1.171 1.436 -35.450 1.00 79.06 799 SER A N 1
ATOM 6051 C CA . SER A 1 799 ? -2.628 1.511 -35.258 1.00 79.06 799 SER A CA 1
ATOM 6052 C C . SER A 1 799 ? -3.175 0.360 -34.407 1.00 79.06 799 SER A C 1
ATOM 6054 O O . SER A 1 799 ? -3.998 0.594 -33.524 1.00 79.06 799 SER A O 1
ATOM 6056 N N . ALA A 1 800 ? -2.676 -0.865 -34.604 1.00 82.62 800 ALA A N 1
ATOM 6057 C CA . ALA A 1 800 ? -3.077 -2.021 -33.798 1.00 82.62 800 ALA A CA 1
ATOM 6058 C C . ALA A 1 800 ? -2.668 -1.874 -32.321 1.00 82.62 800 ALA A C 1
ATOM 6060 O O . ALA A 1 800 ? -3.462 -2.172 -31.423 1.00 82.62 800 ALA A O 1
ATOM 6061 N N . LEU A 1 801 ? -1.457 -1.366 -32.060 1.00 85.69 801 LEU A N 1
ATOM 6062 C CA . LEU A 1 801 ? -0.980 -1.099 -30.704 1.00 85.69 801 LEU A CA 1
ATOM 6063 C C . LEU A 1 801 ? -1.820 -0.021 -30.012 1.00 85.69 801 LEU A C 1
ATOM 6065 O O . LEU A 1 801 ? -2.247 -0.205 -28.873 1.00 85.69 801 LEU A O 1
ATOM 6069 N N . GLN A 1 802 ? -2.097 1.082 -30.707 1.00 84.50 802 GLN A N 1
ATOM 6070 C CA . GLN A 1 802 ? -2.908 2.175 -30.172 1.00 84.50 802 GLN A CA 1
ATOM 6071 C C . GLN A 1 802 ? -4.334 1.722 -29.865 1.00 84.50 802 GLN A C 1
ATOM 6073 O O . GLN A 1 802 ? -4.841 2.016 -28.785 1.00 84.50 802 GLN A O 1
ATOM 6078 N N . LEU A 1 803 ? -4.945 0.930 -30.751 1.00 83.81 803 LEU A N 1
ATOM 6079 C CA . LEU A 1 803 ? -6.263 0.342 -30.521 1.00 83.81 803 LEU A CA 1
ATOM 6080 C C . LEU A 1 803 ? -6.264 -0.616 -29.319 1.00 83.81 803 LEU A C 1
ATOM 6082 O O . LEU A 1 803 ? -7.199 -0.617 -28.517 1.00 83.81 803 LEU A O 1
ATOM 6086 N N . ARG A 1 804 ? -5.196 -1.404 -29.142 1.00 85.38 804 ARG A N 1
ATOM 6087 C CA . ARG A 1 804 ? -5.025 -2.256 -27.956 1.00 85.38 804 ARG A CA 1
ATOM 6088 C C . ARG A 1 804 ? -4.943 -1.419 -26.681 1.00 85.38 804 ARG A C 1
ATOM 6090 O O . ARG A 1 804 ? -5.608 -1.753 -25.702 1.00 85.38 804 ARG A O 1
ATOM 6097 N N . MET A 1 805 ? -4.161 -0.338 -26.685 1.00 86.12 805 MET A N 1
ATOM 6098 C CA . MET A 1 805 ? -4.043 0.556 -25.528 1.00 86.12 805 MET A CA 1
ATOM 6099 C C . MET A 1 805 ? -5.374 1.227 -25.201 1.00 86.12 805 MET A C 1
ATOM 6101 O O . MET A 1 805 ? -5.789 1.208 -24.043 1.00 86.12 805 MET A O 1
ATOM 6105 N N . LEU A 1 806 ? -6.068 1.725 -26.225 1.00 84.94 806 LEU A N 1
ATOM 6106 C CA . LEU A 1 806 ? -7.390 2.336 -26.134 1.00 84.94 806 LEU A CA 1
ATOM 6107 C C . LEU A 1 806 ? -8.390 1.422 -25.415 1.00 84.94 806 LEU A C 1
ATOM 6109 O O . LEU A 1 806 ? -9.032 1.842 -24.453 1.00 84.94 806 LEU A O 1
ATOM 6113 N N . ARG A 1 807 ? -8.458 0.155 -25.845 1.00 83.94 807 ARG A N 1
ATOM 6114 C CA . ARG A 1 807 ? -9.431 -0.833 -25.355 1.00 83.94 807 ARG A CA 1
ATOM 6115 C C . ARG A 1 807 ? -9.071 -1.476 -24.017 1.00 83.94 807 ARG A C 1
ATOM 6117 O O . ARG A 1 807 ? -9.962 -1.991 -23.354 1.00 83.94 807 ARG A O 1
ATOM 6124 N N . ARG A 1 808 ? -7.791 -1.520 -23.627 1.00 83.19 808 ARG A N 1
ATOM 6125 C CA . ARG A 1 808 ? -7.350 -2.325 -22.465 1.00 83.19 808 ARG A CA 1
ATOM 6126 C C . ARG A 1 808 ? -6.641 -1.557 -21.361 1.00 83.19 808 ARG A C 1
ATOM 6128 O O . ARG A 1 808 ? -6.589 -2.043 -20.235 1.00 83.19 808 ARG A O 1
ATOM 6135 N N . HIS A 1 809 ? -6.061 -0.398 -21.659 1.00 83.69 809 HIS A N 1
ATOM 6136 C CA . HIS A 1 809 ? -5.112 0.241 -20.744 1.00 83.69 809 HIS A CA 1
ATOM 6137 C C . HIS A 1 809 ? -5.379 1.729 -20.478 1.00 83.69 809 HIS A C 1
ATOM 6139 O O . HIS A 1 809 ? -4.610 2.338 -19.734 1.00 83.69 809 HIS A O 1
ATOM 6145 N N . THR A 1 810 ? -6.479 2.287 -20.995 1.00 86.44 810 THR A N 1
ATOM 6146 C CA . THR A 1 810 ? -7.006 3.608 -20.599 1.00 86.44 810 THR A CA 1
ATOM 6147 C C . THR A 1 810 ? -7.682 3.558 -19.225 1.00 86.44 810 THR A C 1
ATOM 6149 O O . THR A 1 810 ? -8.077 2.491 -18.749 1.00 86.44 810 THR A O 1
ATOM 6152 N N . TYR A 1 811 ? -7.867 4.716 -18.583 1.00 85.62 811 TYR A N 1
ATOM 6153 C CA . TYR A 1 811 ? -8.674 4.794 -17.356 1.00 85.62 811 TYR A CA 1
ATOM 6154 C C . TYR A 1 811 ? -10.141 4.413 -17.602 1.00 85.62 811 TYR A C 1
ATOM 6156 O O . TYR A 1 811 ? -10.737 3.763 -16.747 1.00 85.62 811 TYR A O 1
ATOM 6164 N N . THR A 1 812 ? -10.686 4.695 -18.790 1.00 89.81 812 THR A N 1
ATOM 6165 C CA . THR A 1 812 ? -12.019 4.229 -19.206 1.00 89.81 812 THR A CA 1
ATOM 6166 C C . THR A 1 812 ? -12.103 2.699 -19.223 1.00 89.81 812 THR A C 1
ATOM 6168 O O . THR A 1 812 ? -12.988 2.126 -18.593 1.00 89.81 812 THR A O 1
ATOM 6171 N N . ALA A 1 813 ? -11.141 2.012 -19.852 1.00 86.81 813 ALA A N 1
ATOM 6172 C CA . ALA A 1 813 ? -11.091 0.544 -19.881 1.00 86.81 813 ALA A CA 1
ATOM 6173 C C . ALA A 1 813 ? -10.925 -0.083 -18.482 1.00 86.81 813 ALA A C 1
ATOM 6175 O O . ALA A 1 813 ? -11.490 -1.140 -18.179 1.00 86.81 813 ALA A O 1
ATOM 6176 N N . ARG A 1 814 ? -10.169 0.580 -17.598 1.00 86.50 814 ARG A N 1
ATOM 6177 C CA . ARG A 1 814 ? -10.012 0.158 -16.197 1.00 86.50 814 ARG A CA 1
ATOM 6178 C C . ARG A 1 814 ? -11.310 0.317 -15.412 1.00 86.50 814 ARG A C 1
ATOM 6180 O O . ARG A 1 814 ? -11.680 -0.605 -14.694 1.00 86.50 814 ARG A O 1
ATOM 6187 N N . LEU A 1 815 ? -12.020 1.432 -15.592 1.00 90.31 815 LEU A N 1
ATOM 6188 C CA . LEU A 1 815 ? -13.343 1.648 -15.005 1.00 90.31 815 LEU A CA 1
ATOM 6189 C C . LEU A 1 815 ? -14.351 0.599 -15.488 1.00 90.31 815 LEU A C 1
ATOM 6191 O O . LEU A 1 815 ? -15.068 0.041 -14.670 1.00 90.31 815 LEU A O 1
ATOM 6195 N N . ILE A 1 816 ? -14.353 0.251 -16.778 1.00 90.62 816 ILE A N 1
ATOM 6196 C CA . ILE A 1 816 ? -15.176 -0.850 -17.311 1.00 90.62 816 ILE A CA 1
ATOM 6197 C C . ILE A 1 816 ? -14.865 -2.164 -16.583 1.00 90.62 816 ILE A C 1
ATOM 6199 O O . ILE A 1 816 ? -15.770 -2.846 -16.106 1.00 90.62 816 ILE A O 1
ATOM 6203 N N . SER A 1 817 ? -13.581 -2.508 -16.449 1.00 86.62 817 SER A N 1
ATOM 6204 C CA . SER A 1 817 ? -13.152 -3.736 -15.762 1.00 86.62 817 SER A CA 1
ATOM 6205 C C . SER A 1 817 ? -13.575 -3.748 -14.288 1.00 86.62 817 SER A C 1
ATOM 6207 O O . SER A 1 817 ? -14.031 -4.767 -13.775 1.00 86.62 817 SER A O 1
ATOM 6209 N N . LEU A 1 818 ? -13.474 -2.598 -13.622 1.00 88.75 818 LEU A N 1
ATOM 6210 C CA . LEU A 1 818 ? -13.893 -2.393 -12.239 1.00 88.75 818 LEU A CA 1
ATOM 6211 C C . LEU A 1 818 ? -15.411 -2.519 -12.058 1.00 88.75 818 LEU A C 1
ATOM 6213 O O . LEU A 1 818 ? -15.862 -3.163 -11.115 1.00 88.75 818 LEU A O 1
ATOM 6217 N N . LEU A 1 819 ? -16.209 -1.952 -12.963 1.00 92.19 819 LEU A N 1
ATOM 6218 C CA . LEU A 1 819 ? -17.668 -2.074 -12.920 1.00 92.19 819 LEU A CA 1
ATOM 6219 C C . LEU A 1 819 ? -18.115 -3.514 -13.172 1.00 92.19 819 LEU A C 1
ATOM 6221 O O . LEU A 1 819 ? -18.973 -4.018 -12.453 1.00 92.19 819 LEU A O 1
ATOM 6225 N N . ARG A 1 820 ? -17.477 -4.220 -14.111 1.00 92.50 820 ARG A N 1
ATOM 6226 C CA . ARG A 1 820 ? -17.707 -5.658 -14.323 1.00 92.50 820 ARG A CA 1
ATOM 6227 C C . ARG A 1 820 ? -17.385 -6.474 -13.081 1.00 92.50 820 ARG A C 1
ATOM 6229 O O . ARG A 1 820 ? -18.147 -7.370 -12.724 1.00 92.50 820 ARG A O 1
ATOM 6236 N N . PHE A 1 821 ? -16.289 -6.141 -12.402 1.00 87.06 821 PHE A N 1
ATOM 6237 C CA . PHE A 1 821 ? -15.930 -6.760 -11.133 1.00 87.06 821 PHE A CA 1
ATOM 6238 C C . PHE A 1 821 ? -16.997 -6.500 -10.059 1.00 87.06 821 PHE A C 1
ATOM 6240 O O . PHE A 1 821 ? -17.484 -7.448 -9.445 1.00 87.06 821 PHE A O 1
ATOM 6247 N N . LEU A 1 822 ? -17.429 -5.249 -9.875 1.00 87.38 822 LEU A N 1
ATOM 6248 C CA . LEU A 1 822 ? -18.503 -4.893 -8.938 1.00 87.38 822 LEU A CA 1
ATOM 6249 C C . LEU A 1 822 ? -19.807 -5.634 -9.261 1.00 87.38 822 LEU A C 1
ATOM 6251 O O . LEU A 1 822 ? -20.433 -6.192 -8.365 1.00 87.38 822 LEU A O 1
ATOM 6255 N N . LYS A 1 823 ? -20.176 -5.722 -10.542 1.00 91.25 823 LYS A N 1
ATOM 6256 C CA . LYS A 1 823 ? -21.348 -6.465 -11.022 1.00 91.25 823 LYS A CA 1
ATOM 6257 C C . LYS A 1 823 ? -21.269 -7.950 -10.674 1.00 91.25 823 LYS A C 1
ATOM 6259 O O . LYS A 1 823 ? -22.220 -8.492 -10.120 1.00 91.25 823 LYS A O 1
ATOM 6264 N N . ALA A 1 824 ? -20.137 -8.596 -10.955 1.00 87.50 824 ALA A N 1
ATOM 6265 C CA . ALA A 1 824 ? -19.921 -10.002 -10.617 1.00 87.50 824 ALA A CA 1
ATOM 6266 C C . ALA A 1 824 ? -19.963 -10.237 -9.098 1.00 87.50 824 ALA A C 1
ATOM 6268 O O . ALA A 1 824 ? -20.586 -11.186 -8.630 1.00 87.50 824 ALA A O 1
ATOM 6269 N N . THR A 1 825 ? -19.349 -9.339 -8.324 1.00 82.00 825 THR A N 1
ATOM 6270 C CA . THR A 1 825 ? -19.302 -9.440 -6.859 1.00 82.00 825 THR A CA 1
ATOM 6271 C C . THR A 1 825 ? -20.679 -9.234 -6.228 1.00 82.00 825 THR A C 1
ATOM 6273 O O . THR A 1 825 ? -21.010 -9.924 -5.269 1.00 82.00 825 THR A O 1
ATOM 6276 N N . ALA A 1 826 ? -21.488 -8.320 -6.770 1.00 84.12 826 ALA A N 1
ATOM 6277 C CA . ALA A 1 826 ? -22.852 -8.063 -6.313 1.00 84.12 826 ALA A CA 1
ATOM 6278 C C . ALA A 1 826 ? -23.840 -9.177 -6.706 1.00 84.12 826 ALA A C 1
ATOM 6280 O O . ALA A 1 826 ? -24.835 -9.375 -6.017 1.00 84.12 826 ALA A O 1
ATOM 6281 N N . ALA A 1 827 ? -23.577 -9.898 -7.801 1.00 84.50 827 ALA A N 1
ATOM 6282 C CA . ALA A 1 827 ? -24.408 -11.011 -8.266 1.00 84.50 827 ALA A CA 1
ATOM 6283 C C . ALA A 1 827 ? -24.096 -12.349 -7.574 1.00 84.50 827 ALA A C 1
ATOM 6285 O O . ALA A 1 827 ? -24.905 -13.273 -7.639 1.00 84.50 827 ALA A O 1
ATOM 6286 N N . SER A 1 828 ? -22.926 -12.481 -6.942 1.00 78.94 828 SER A N 1
ATOM 6287 C CA . SER A 1 828 ? -22.547 -13.710 -6.245 1.00 78.94 828 SER A CA 1
ATOM 6288 C C . SER A 1 828 ? -23.419 -13.892 -4.993 1.00 78.94 828 SER A C 1
ATOM 6290 O O . SER A 1 828 ? -23.393 -13.006 -4.131 1.00 78.94 828 SER A O 1
ATOM 6292 N N . PRO A 1 829 ? -24.187 -14.997 -4.865 1.00 61.97 829 PRO A N 1
ATOM 6293 C CA . PRO A 1 829 ? -25.024 -15.239 -3.697 1.00 61.97 829 PRO A CA 1
ATOM 6294 C C . PRO A 1 829 ? -24.139 -15.245 -2.452 1.00 61.97 829 PRO A C 1
ATOM 6296 O O . PRO A 1 829 ? -23.234 -16.069 -2.308 1.00 61.97 829 PRO A O 1
ATOM 6299 N N . GLN A 1 830 ? -24.361 -14.274 -1.568 1.00 62.00 830 GLN A N 1
ATOM 6300 C CA . GLN A 1 830 ? -23.761 -14.317 -0.244 1.00 62.00 830 GLN A CA 1
ATOM 6301 C C . GLN A 1 830 ? -24.367 -15.527 0.482 1.00 62.00 830 GLN A C 1
ATOM 6303 O O . GLN A 1 830 ? -25.575 -15.734 0.375 1.00 62.00 830 GLN A O 1
ATOM 6308 N N . PRO A 1 831 ? -23.579 -16.331 1.213 1.00 54.09 831 PRO A N 1
ATOM 6309 C CA . PRO A 1 831 ? -24.171 -17.222 2.199 1.00 54.09 831 PRO A CA 1
ATOM 6310 C C . PRO A 1 831 ? -25.013 -16.356 3.138 1.00 54.09 831 PRO A C 1
ATOM 6312 O O . PRO A 1 831 ? -24.511 -15.329 3.601 1.00 54.09 831 PRO A O 1
ATOM 6315 N N . ASP A 1 832 ? -26.273 -16.738 3.355 1.00 42.22 832 ASP A N 1
ATOM 6316 C CA . ASP A 1 832 ? -27.199 -16.039 4.246 1.00 42.22 832 ASP A CA 1
ATOM 6317 C C . ASP A 1 832 ? -26.560 -15.924 5.632 1.00 42.22 832 ASP A C 1
ATOM 6319 O O . ASP A 1 832 ? -26.586 -16.843 6.453 1.00 42.22 832 ASP A O 1
ATOM 6323 N N . LEU A 1 833 ? -25.909 -14.791 5.877 1.00 44.94 833 LEU A N 1
ATOM 6324 C CA . LEU A 1 833 ? -25.541 -14.386 7.214 1.00 44.94 833 LEU A CA 1
ATOM 6325 C C . LEU A 1 833 ? -26.830 -13.853 7.833 1.00 44.94 833 LEU A C 1
ATOM 6327 O O . LEU A 1 833 ? -27.490 -13.035 7.186 1.00 44.94 833 LEU A O 1
ATOM 6331 N N . PRO A 1 834 ? -27.208 -14.310 9.039 1.00 39.09 834 PRO A N 1
ATOM 6332 C CA . PRO A 1 834 ? -28.424 -13.844 9.688 1.00 39.09 834 PRO A CA 1
ATOM 6333 C C . PRO A 1 834 ? -28.414 -12.317 9.691 1.00 39.09 834 PRO A C 1
ATOM 6335 O O . PRO A 1 834 ? -27.413 -11.711 10.086 1.00 39.09 834 PRO A O 1
ATOM 6338 N N . GLU A 1 835 ? -29.483 -11.712 9.169 1.00 38.06 835 GLU A N 1
ATOM 6339 C CA . GLU A 1 835 ? -29.651 -10.263 9.133 1.00 38.06 835 GLU A CA 1
ATOM 6340 C C . GLU A 1 835 ? -29.496 -9.727 10.556 1.00 38.06 835 GLU A C 1
ATOM 6342 O O . GLU A 1 835 ? -3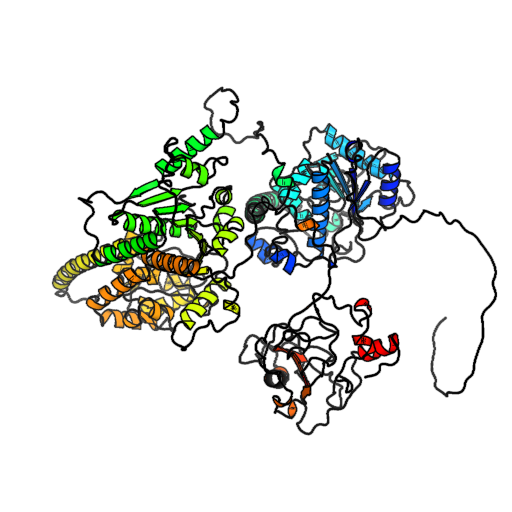0.385 -9.841 11.397 1.00 38.06 835 GLU A O 1
ATOM 6347 N N . ALA A 1 836 ? -28.321 -9.173 10.850 1.00 37.78 836 ALA A N 1
ATOM 6348 C CA . ALA A 1 836 ? -28.106 -8.439 12.076 1.00 37.78 836 ALA A CA 1
ATOM 6349 C C . ALA A 1 836 ? -28.944 -7.163 11.971 1.00 37.78 836 ALA A C 1
ATOM 6351 O O . ALA A 1 836 ? -28.571 -6.226 11.262 1.00 37.78 836 ALA A O 1
ATOM 6352 N N . HIS A 1 837 ? -30.096 -7.154 12.640 1.00 36.16 837 HIS A N 1
ATOM 6353 C CA . HIS A 1 837 ? -30.867 -5.943 12.867 1.00 36.16 837 HIS A CA 1
ATOM 6354 C C . HIS A 1 837 ? -29.948 -4.894 13.510 1.00 36.16 837 HIS A C 1
ATOM 6356 O O . HIS A 1 837 ? -29.380 -5.100 14.581 1.00 36.16 837 HIS A O 1
ATOM 6362 N N . GLU A 1 838 ? -29.794 -3.764 12.822 1.00 33.84 838 GLU A N 1
ATOM 6363 C CA . GLU A 1 838 ? -28.858 -2.670 13.123 1.00 33.84 838 GLU A CA 1
ATOM 6364 C C . GLU A 1 838 ? -29.115 -1.971 14.478 1.00 33.84 838 GLU A C 1
ATOM 6366 O O . GLU A 1 838 ? -28.364 -1.078 14.864 1.00 33.84 838 GLU A O 1
ATOM 6371 N N . SER A 1 839 ? -30.149 -2.370 15.229 1.00 35.81 839 SER A N 1
ATOM 6372 C CA . SER A 1 839 ? -30.599 -1.698 16.453 1.00 35.81 839 SER A CA 1
ATOM 6373 C C . SER A 1 839 ? -30.113 -2.296 17.783 1.00 35.81 839 SER A C 1
ATOM 6375 O O . SER A 1 839 ? -30.285 -1.628 18.796 1.00 35.81 839 SER A O 1
ATOM 6377 N N . ASP A 1 840 ? -29.482 -3.480 17.825 1.00 32.97 840 ASP A N 1
ATOM 6378 C CA . ASP A 1 840 ? -29.245 -4.211 19.098 1.00 32.97 840 ASP A CA 1
ATOM 6379 C C . ASP A 1 840 ? -27.773 -4.478 19.474 1.00 32.97 840 ASP A C 1
ATOM 6381 O O . ASP A 1 840 ? -27.447 -5.345 20.289 1.00 32.97 840 ASP A O 1
ATOM 6385 N N . TRP A 1 841 ? -26.841 -3.678 18.953 1.00 29.58 841 TRP A N 1
ATOM 6386 C CA . TRP A 1 841 ? -25.402 -3.867 19.205 1.00 29.58 841 TRP A CA 1
ATOM 6387 C C . TRP A 1 841 ? -24.957 -3.648 20.668 1.00 29.58 841 TRP A C 1
ATOM 6389 O O . TRP A 1 841 ? -23.872 -4.081 21.052 1.00 29.58 841 TRP A O 1
ATOM 6399 N N . CYS A 1 842 ? -25.788 -3.029 21.514 1.00 30.80 842 CYS A N 1
ATOM 6400 C CA . CYS A 1 842 ? -25.469 -2.794 22.930 1.00 30.80 842 CYS A CA 1
ATOM 6401 C C . CYS A 1 842 ? -25.986 -3.886 23.891 1.00 30.80 842 CYS A C 1
ATOM 6403 O O . CYS A 1 842 ? -25.544 -3.923 25.038 1.00 30.80 842 CYS A O 1
ATOM 6405 N N . GLY A 1 843 ? -26.893 -4.775 23.461 1.00 30.27 843 GLY A N 1
ATOM 6406 C CA . GLY A 1 843 ? -27.530 -5.767 24.344 1.00 30.27 843 GLY A CA 1
ATOM 6407 C C . GLY A 1 843 ? -26.826 -7.129 24.398 1.00 30.27 843 GLY A C 1
ATOM 6408 O O . GLY A 1 843 ? -26.745 -7.760 25.453 1.00 30.27 843 GLY A O 1
ATOM 6409 N N . GLU A 1 844 ? -26.260 -7.590 23.281 1.00 31.23 844 GLU A N 1
ATOM 6410 C CA . GLU A 1 844 ? -25.811 -8.986 23.159 1.00 31.23 844 GLU A CA 1
ATOM 6411 C C . GLU A 1 844 ? -24.468 -9.312 23.832 1.00 31.23 844 GLU A C 1
ATOM 6413 O O . GLU A 1 844 ? -24.185 -10.484 24.099 1.00 31.23 844 GLU A O 1
ATOM 6418 N N . ALA A 1 845 ? -23.652 -8.311 24.175 1.00 32.34 845 ALA A N 1
ATOM 6419 C CA . ALA A 1 845 ? -22.389 -8.539 24.884 1.00 32.34 845 ALA A CA 1
ATOM 6420 C C . ALA A 1 845 ? -22.594 -9.012 26.342 1.00 32.34 845 ALA A C 1
ATOM 6422 O O . ALA A 1 845 ? -21.682 -9.592 26.930 1.00 32.34 845 ALA A O 1
ATOM 6423 N N . ALA A 1 846 ? -23.791 -8.828 26.914 1.00 34.88 846 ALA A N 1
ATOM 6424 C CA . ALA A 1 846 ? -24.110 -9.254 28.278 1.00 34.88 846 ALA A CA 1
ATOM 6425 C C . ALA A 1 846 ? -24.659 -10.694 28.375 1.00 34.88 846 ALA A C 1
ATOM 6427 O O . ALA A 1 846 ? -24.568 -11.309 29.436 1.00 34.88 846 ALA A O 1
ATOM 6428 N N . ALA A 1 847 ? -25.189 -11.268 27.287 1.00 34.72 847 ALA A N 1
ATOM 6429 C CA . ALA A 1 847 ? -25.919 -12.542 27.337 1.00 34.72 847 ALA A CA 1
ATOM 6430 C C . ALA A 1 847 ? -25.062 -13.798 27.059 1.00 34.72 847 ALA A C 1
ATOM 6432 O O . ALA A 1 847 ? -25.493 -14.913 27.347 1.00 34.72 847 ALA A O 1
ATOM 6433 N N . ARG A 1 848 ? -23.829 -13.659 26.549 1.00 36.56 848 ARG A N 1
ATOM 6434 C CA . ARG A 1 848 ? -22.999 -14.808 26.113 1.00 36.56 848 ARG A CA 1
ATOM 6435 C C . ARG A 1 848 ? -22.220 -15.535 27.228 1.00 36.56 848 ARG A C 1
ATOM 6437 O O . ARG A 1 848 ? -21.360 -16.351 26.918 1.00 36.56 848 ARG A O 1
ATOM 6444 N N . ASN A 1 849 ? -22.532 -15.298 28.507 1.00 33.50 849 ASN A N 1
ATOM 6445 C CA . ASN A 1 849 ? -21.864 -15.943 29.655 1.00 33.50 849 ASN A CA 1
ATOM 6446 C C . ASN A 1 849 ? -22.694 -17.029 30.380 1.00 33.50 849 ASN A C 1
ATOM 6448 O O . ASN A 1 849 ? -22.328 -17.432 31.484 1.00 33.50 849 ASN A O 1
ATOM 6452 N N . ALA A 1 850 ? -23.773 -17.550 29.787 1.00 30.61 850 ALA A N 1
ATOM 6453 C CA . ALA A 1 850 ? -24.485 -18.713 30.333 1.00 30.61 850 ALA A CA 1
ATOM 6454 C C . ALA A 1 850 ? -24.027 -20.025 29.654 1.00 30.61 850 ALA A C 1
ATOM 6456 O O . ALA A 1 850 ? -23.973 -20.076 28.425 1.00 30.61 850 ALA A O 1
ATOM 6457 N N . PRO A 1 851 ? -23.707 -21.098 30.408 1.00 33.03 851 PRO A N 1
ATOM 6458 C CA . PRO A 1 851 ? -23.313 -22.376 29.829 1.00 33.03 851 PRO A CA 1
ATOM 6459 C C . PRO A 1 851 ? -24.551 -23.219 29.493 1.00 33.03 851 PRO A C 1
ATOM 6461 O O . PRO A 1 851 ? -25.249 -23.692 30.388 1.00 33.03 851 PRO A O 1
ATOM 6464 N N . SER A 1 852 ? -24.799 -23.462 28.209 1.00 32.50 852 SER A N 1
ATOM 6465 C CA . SER A 1 852 ? -25.727 -24.495 27.735 1.00 32.50 852 SER A CA 1
ATOM 6466 C C . SER A 1 852 ? -24.968 -25.515 26.885 1.00 32.50 852 SER A C 1
ATOM 6468 O O . SER A 1 852 ? -24.178 -25.172 26.006 1.00 32.50 852 SER A O 1
ATOM 6470 N N . GLY A 1 853 ? -25.138 -26.790 27.235 1.00 33.53 853 GLY A N 1
ATOM 6471 C CA . GLY A 1 853 ? -24.445 -27.917 26.624 1.00 33.53 853 GLY A CA 1
ATOM 6472 C C . GLY A 1 853 ? -25.230 -28.606 25.506 1.00 33.53 853 GLY A C 1
ATOM 6473 O O . GLY A 1 853 ? -26.453 -28.537 25.481 1.00 33.53 853 GLY A O 1
ATOM 6474 N N . VAL A 1 854 ? -24.464 -29.374 24.710 1.00 32.94 854 VAL A N 1
ATOM 6475 C CA . VAL A 1 854 ? -24.847 -30.507 23.824 1.00 32.94 854 VAL A CA 1
ATOM 6476 C C . VAL A 1 854 ? -25.695 -30.084 22.594 1.00 32.94 854 VAL A C 1
ATOM 6478 O O . VAL A 1 854 ? -26.601 -29.283 22.720 1.00 32.94 854 VAL A O 1
ATOM 6481 N N . ALA A 1 855 ? -25.482 -30.498 21.337 1.00 28.56 855 ALA A N 1
ATOM 6482 C CA . ALA A 1 855 ? -24.925 -31.714 20.747 1.00 28.56 855 ALA A CA 1
ATOM 6483 C C . ALA A 1 855 ? -24.250 -31.411 19.389 1.00 28.56 855 ALA A C 1
ATOM 6485 O O . ALA A 1 855 ? -24.742 -30.591 18.614 1.00 28.56 855 ALA A O 1
ATOM 6486 N N . ALA A 1 856 ? -23.164 -32.115 19.063 1.00 31.33 856 ALA A N 1
ATOM 6487 C CA . ALA A 1 856 ? -22.545 -32.070 17.739 1.00 31.33 856 ALA A CA 1
ATOM 6488 C C . ALA A 1 856 ? -23.222 -33.075 16.790 1.00 31.33 856 ALA A C 1
ATOM 6490 O O . ALA A 1 856 ? -23.307 -34.261 17.102 1.00 31.33 856 ALA A O 1
ATOM 6491 N N . THR A 1 857 ? -23.658 -32.599 15.621 1.00 28.48 857 THR A N 1
ATOM 6492 C CA . THR A 1 857 ? -24.064 -33.432 14.472 1.00 28.48 857 THR A CA 1
ATOM 6493 C C . THR A 1 857 ? -22.924 -33.406 13.438 1.00 28.48 857 THR A C 1
ATOM 6495 O O . THR A 1 857 ? -22.317 -32.346 13.263 1.00 28.48 857 THR A O 1
ATOM 6498 N N . PRO A 1 858 ? -22.566 -34.526 12.778 1.00 35.75 858 PRO A N 1
ATOM 6499 C CA . PRO A 1 858 ? -21.306 -34.634 12.046 1.00 35.75 858 PRO A CA 1
ATOM 6500 C C . PRO A 1 858 ? -21.397 -34.044 10.630 1.00 35.75 858 PRO A C 1
ATOM 6502 O O . PRO A 1 858 ? -22.157 -34.519 9.787 1.00 35.75 858 PRO A O 1
ATOM 6505 N N . GLY A 1 859 ? -20.577 -33.025 10.361 1.00 28.11 859 GLY A N 1
ATOM 6506 C CA . GLY A 1 859 ? -20.315 -32.493 9.022 1.00 28.11 859 GLY A CA 1
ATOM 6507 C C . GLY A 1 859 ? -19.159 -33.225 8.326 1.00 28.11 859 GLY A C 1
ATOM 6508 O O . GLY A 1 859 ? -18.149 -33.541 8.946 1.00 28.11 859 GLY A O 1
ATOM 6509 N N . ARG A 1 860 ? -19.351 -33.502 7.032 1.00 26.97 860 ARG A N 1
ATOM 6510 C CA . ARG A 1 860 ? -18.496 -34.237 6.073 1.00 26.97 860 ARG A CA 1
ATOM 6511 C C . ARG A 1 860 ? -17.036 -33.730 5.937 1.00 26.97 860 ARG A C 1
ATOM 6513 O O . ARG A 1 860 ? -16.755 -32.588 6.286 1.00 26.97 860 ARG A O 1
ATOM 6520 N N . PRO A 1 861 ? -16.113 -34.566 5.406 1.00 33.34 861 PRO A N 1
ATOM 6521 C CA . PRO A 1 861 ? -14.673 -34.431 5.618 1.00 33.34 861 PRO A CA 1
ATOM 6522 C C . PRO A 1 861 ? -14.013 -33.376 4.722 1.00 33.34 861 PRO A C 1
ATOM 6524 O O . PRO A 1 861 ? -14.256 -33.315 3.517 1.00 33.34 861 PRO A O 1
ATOM 6527 N N . PHE A 1 862 ? -13.116 -32.597 5.328 1.00 30.27 862 PHE A N 1
ATOM 6528 C CA . PHE A 1 862 ? -12.097 -31.811 4.636 1.00 30.27 862 PHE A CA 1
ATOM 6529 C C . PHE A 1 862 ? -10.957 -32.722 4.147 1.00 30.27 862 PHE A C 1
ATOM 6531 O O . PHE A 1 862 ? -10.646 -33.734 4.773 1.00 30.27 862 PHE A O 1
ATOM 6538 N N . PHE A 1 863 ? -10.355 -32.345 3.017 1.00 32.84 863 PHE A N 1
ATOM 6539 C CA . PHE A 1 863 ? -9.282 -33.050 2.311 1.00 32.84 863 PHE A CA 1
ATOM 6540 C C . PHE A 1 863 ? -8.157 -33.567 3.224 1.00 32.84 863 PHE A C 1
ATOM 6542 O O . PHE A 1 863 ? -7.566 -32.828 4.009 1.00 32.84 863 PHE A O 1
ATOM 6549 N N . THR A 1 864 ? -7.826 -34.846 3.055 1.00 31.45 864 THR A N 1
ATOM 6550 C CA . THR A 1 864 ? -6.684 -35.524 3.667 1.00 31.45 864 THR A CA 1
ATOM 6551 C C . THR A 1 864 ? -5.388 -35.062 3.004 1.00 31.45 864 THR A C 1
ATOM 6553 O O . THR A 1 864 ? -5.102 -35.443 1.868 1.00 31.45 864 THR A O 1
ATOM 6556 N N . HIS A 1 865 ? -4.559 -34.296 3.714 1.00 38.69 865 HIS A N 1
ATOM 6557 C CA . HIS A 1 865 ? -3.123 -34.394 3.473 1.00 38.69 865 HIS A CA 1
ATOM 6558 C C . HIS A 1 865 ? -2.732 -35.849 3.748 1.00 38.69 865 HIS A C 1
ATOM 6560 O O . HIS A 1 865 ? -3.073 -36.381 4.806 1.00 38.69 865 HIS A O 1
ATOM 6566 N N . SER A 1 866 ? -2.083 -36.512 2.786 1.00 42.38 866 SER A N 1
ATOM 6567 C CA . SER A 1 866 ? -1.435 -37.796 3.052 1.00 42.38 866 SER A CA 1
ATOM 6568 C C . SER A 1 866 ? -0.501 -37.573 4.231 1.00 42.38 866 SER A C 1
ATOM 6570 O O . SER A 1 866 ? 0.429 -36.775 4.123 1.00 42.38 866 SER A O 1
ATOM 6572 N N . VAL A 1 867 ? -0.789 -38.217 5.360 1.00 52.06 867 VAL A N 1
ATOM 6573 C CA . VAL A 1 867 ? 0.106 -38.235 6.515 1.00 52.06 867 VAL A CA 1
ATOM 6574 C C . VAL A 1 867 ? 1.445 -38.735 5.980 1.00 52.06 867 VAL A C 1
ATOM 6576 O O . VAL A 1 867 ? 1.508 -39.834 5.433 1.00 52.06 867 VAL A O 1
ATOM 6579 N N . ALA A 1 868 ? 2.473 -37.884 5.996 1.00 60.28 868 ALA A N 1
ATOM 6580 C CA . ALA A 1 868 ? 3.800 -38.283 5.548 1.00 60.28 868 ALA A CA 1
ATOM 6581 C C . ALA A 1 868 ? 4.235 -39.480 6.402 1.00 60.28 868 ALA A C 1
ATOM 6583 O O . ALA A 1 868 ? 4.179 -39.386 7.627 1.00 60.28 868 ALA A O 1
ATOM 6584 N N . ASN A 1 869 ? 4.639 -40.581 5.771 1.00 78.44 869 ASN A N 1
ATOM 6585 C CA . ASN A 1 869 ? 5.095 -41.777 6.478 1.00 78.44 869 ASN A CA 1
ATOM 6586 C C . ASN A 1 869 ? 6.623 -41.840 6.439 1.00 78.44 869 ASN A C 1
ATOM 6588 O O . ASN A 1 869 ? 7.267 -41.401 5.483 1.00 78.44 869 ASN A O 1
ATOM 6592 N N . VAL A 1 870 ? 7.234 -42.469 7.441 1.00 87.12 870 VAL A N 1
ATOM 6593 C CA . VAL A 1 870 ? 8.680 -42.753 7.447 1.00 87.12 870 VAL A CA 1
ATOM 6594 C C . VAL A 1 870 ? 9.120 -43.571 6.238 1.00 87.12 870 VAL A C 1
ATOM 6596 O O . VAL A 1 870 ? 10.259 -43.440 5.797 1.00 87.12 870 VAL A O 1
ATOM 6599 N N . SER A 1 871 ? 8.209 -44.356 5.651 1.00 86.81 871 SER A N 1
ATOM 6600 C CA . SER A 1 871 ? 8.438 -45.113 4.416 1.00 86.81 871 SER A CA 1
ATOM 6601 C C . SER A 1 871 ? 8.853 -44.238 3.230 1.00 86.81 871 SER A C 1
ATOM 6603 O O . SER A 1 871 ? 9.465 -44.736 2.283 1.00 86.81 871 SER A O 1
ATOM 6605 N N . ASP A 1 872 ? 8.551 -42.939 3.278 1.00 88.25 872 ASP A N 1
ATOM 6606 C CA . ASP A 1 872 ? 8.948 -41.980 2.249 1.00 88.25 872 ASP A CA 1
ATOM 6607 C C . ASP A 1 872 ? 10.451 -41.656 2.325 1.00 88.25 872 ASP A C 1
ATOM 6609 O O . ASP A 1 872 ? 11.065 -41.272 1.327 1.00 88.25 872 ASP A O 1
ATOM 6613 N N . VAL A 1 873 ? 11.089 -41.879 3.481 1.00 91.44 873 VAL A N 1
ATOM 6614 C CA . VAL A 1 873 ? 12.534 -41.709 3.679 1.00 91.44 873 VAL A CA 1
ATOM 6615 C C . VAL A 1 873 ? 13.249 -43.007 3.290 1.00 91.44 873 VAL A C 1
ATOM 6617 O O . VAL A 1 873 ? 13.627 -43.825 4.124 1.00 91.44 873 VAL A O 1
ATOM 6620 N N . ARG A 1 874 ? 13.441 -43.207 1.981 1.00 92.62 874 ARG A N 1
ATOM 6621 C CA . ARG A 1 874 ? 14.077 -44.421 1.426 1.00 92.62 874 ARG A CA 1
ATOM 6622 C C . ARG A 1 874 ? 15.584 -44.518 1.674 1.00 92.62 874 ARG A C 1
ATOM 6624 O O . ARG A 1 874 ? 16.161 -45.597 1.536 1.00 92.62 874 ARG A O 1
ATOM 6631 N N . ASP A 1 875 ? 16.231 -43.401 1.988 1.00 94.50 875 ASP A N 1
ATOM 6632 C CA . ASP A 1 875 ? 17.670 -43.359 2.223 1.00 94.50 875 ASP A CA 1
ATOM 6633 C C . ASP A 1 875 ? 18.000 -43.913 3.617 1.00 94.50 875 ASP A C 1
ATOM 6635 O O . ASP A 1 875 ? 17.730 -43.295 4.648 1.00 94.50 875 ASP A O 1
ATOM 6639 N N . ARG A 1 876 ? 18.614 -45.101 3.637 1.00 95.06 876 ARG A N 1
ATOM 6640 C CA . ARG A 1 876 ? 18.983 -45.817 4.865 1.00 95.06 876 ARG A CA 1
ATOM 6641 C C . ARG A 1 876 ? 20.029 -45.089 5.706 1.00 95.06 876 ARG A C 1
ATOM 6643 O O . ARG A 1 876 ? 20.145 -45.391 6.885 1.00 95.06 876 ARG A O 1
ATOM 6650 N N . SER A 1 877 ? 20.748 -44.112 5.153 1.00 96.00 877 SER A N 1
ATOM 6651 C CA . SER A 1 877 ? 21.666 -43.292 5.947 1.00 96.00 877 SER A CA 1
ATOM 6652 C C . SER A 1 877 ? 20.952 -42.297 6.868 1.00 96.00 877 SER A C 1
ATOM 6654 O O . SER A 1 877 ? 21.586 -41.698 7.734 1.00 96.00 877 SER A O 1
ATOM 6656 N N . CYS A 1 878 ? 19.641 -42.105 6.692 1.00 94.62 878 CYS A N 1
ATOM 6657 C CA . CYS A 1 878 ? 18.841 -41.171 7.477 1.00 94.62 878 CYS A CA 1
ATOM 6658 C C . CYS A 1 878 ? 18.373 -41.722 8.824 1.00 94.62 878 CYS A C 1
ATOM 6660 O O . CYS A 1 878 ? 17.946 -40.911 9.649 1.00 94.62 878 CYS A O 1
ATOM 6662 N N . HIS A 1 879 ? 18.371 -43.053 9.004 1.00 93.69 879 HIS A N 1
ATOM 6663 C CA . HIS A 1 879 ? 17.857 -43.757 10.192 1.00 93.69 879 HIS A CA 1
ATOM 6664 C C . HIS A 1 879 ? 16.581 -43.115 10.747 1.00 93.69 879 HIS A C 1
ATOM 6666 O O . HIS A 1 879 ? 16.541 -42.643 11.884 1.00 93.69 879 HIS A O 1
ATOM 6672 N N . ALA A 1 880 ? 15.579 -42.984 9.876 1.00 93.81 880 ALA A N 1
ATOM 6673 C CA . ALA A 1 880 ? 14.342 -42.287 10.184 1.00 93.81 880 ALA A CA 1
ATOM 6674 C C . ALA A 1 880 ? 13.430 -43.150 11.066 1.00 93.81 880 ALA A C 1
ATOM 6676 O O . ALA A 1 880 ? 13.287 -44.349 10.833 1.00 93.81 880 ALA A O 1
ATOM 6677 N N . ALA A 1 881 ? 12.778 -42.520 12.037 1.00 92.00 881 ALA A N 1
ATOM 6678 C CA . ALA A 1 881 ? 11.799 -43.126 12.924 1.00 92.00 881 ALA A CA 1
ATOM 6679 C C . ALA A 1 881 ? 10.549 -42.241 13.005 1.00 92.00 881 ALA A C 1
ATOM 6681 O O . ALA A 1 881 ? 10.641 -41.007 13.086 1.00 92.00 881 ALA A O 1
ATOM 6682 N N . GLU A 1 882 ? 9.377 -42.877 12.986 1.00 92.00 882 GLU A N 1
ATOM 6683 C CA . GLU A 1 882 ? 8.118 -42.215 13.330 1.00 92.00 882 GLU A CA 1
ATOM 6684 C C . GLU A 1 882 ? 8.022 -42.030 14.829 1.00 92.00 882 GLU A C 1
ATOM 6686 O O . GLU A 1 882 ? 8.618 -42.760 15.621 1.00 92.00 882 GLU A O 1
ATOM 6691 N N . HIS A 1 883 ? 7.230 -41.041 15.208 1.00 91.19 883 HIS A N 1
ATOM 6692 C CA . HIS A 1 883 ? 6.955 -40.736 16.595 1.00 91.19 883 HIS A CA 1
ATOM 6693 C C . HIS A 1 883 ? 8.209 -40.484 17.428 1.00 91.19 883 HIS A C 1
ATOM 6695 O O . HIS A 1 883 ? 8.306 -40.848 18.596 1.00 91.19 883 HIS A O 1
ATOM 6701 N N . ALA A 1 884 ? 9.160 -39.788 16.812 1.00 86.94 884 ALA A N 1
ATOM 6702 C CA . ALA A 1 884 ? 10.469 -39.513 17.368 1.00 86.94 884 ALA A CA 1
ATOM 6703 C C . ALA A 1 884 ? 10.675 -38.001 17.488 1.00 86.94 884 ALA A C 1
ATOM 6705 O O . ALA A 1 884 ? 10.819 -37.306 16.481 1.00 86.94 884 ALA A O 1
ATOM 6706 N N . ALA A 1 885 ? 10.741 -37.469 18.710 1.00 77.81 885 ALA A N 1
ATOM 6707 C CA . ALA A 1 885 ? 11.090 -36.066 18.950 1.00 77.81 885 ALA A CA 1
ATOM 6708 C C . ALA A 1 885 ? 12.574 -35.952 19.307 1.00 77.81 885 ALA A C 1
ATOM 6710 O O . ALA A 1 885 ? 13.023 -36.525 20.297 1.00 77.81 885 ALA A O 1
ATOM 6711 N N . TYR A 1 886 ? 13.341 -35.160 18.550 1.00 71.06 886 TYR A N 1
ATOM 6712 C CA . TYR A 1 886 ? 14.712 -34.847 18.961 1.00 71.06 886 TYR A CA 1
ATOM 6713 C C . TYR A 1 886 ? 14.762 -33.654 19.890 1.00 71.06 886 TYR A C 1
ATOM 6715 O O . TYR A 1 886 ? 14.462 -32.532 19.485 1.00 71.06 886 TYR A O 1
ATOM 6723 N N . ALA A 1 887 ? 15.372 -33.881 21.038 1.00 64.38 887 ALA A N 1
ATOM 6724 C CA . ALA A 1 887 ? 16.068 -32.858 21.786 1.00 64.38 887 ALA A CA 1
ATOM 6725 C C . ALA A 1 887 ? 17.576 -33.080 21.621 1.00 64.38 887 ALA A C 1
ATOM 6727 O O . ALA A 1 887 ? 18.206 -33.809 22.388 1.00 64.38 887 ALA A O 1
ATOM 6728 N N . ALA A 1 888 ? 18.157 -32.546 20.547 1.00 56.50 888 ALA A N 1
ATOM 6729 C CA . ALA A 1 888 ? 19.594 -32.681 20.322 1.00 56.50 888 ALA A CA 1
ATOM 6730 C C . ALA A 1 888 ? 20.397 -31.857 21.344 1.00 56.50 888 ALA A C 1
ATOM 6732 O O . ALA A 1 888 ? 19.882 -30.931 21.965 1.00 56.50 888 ALA A O 1
ATOM 6733 N N . ASP A 1 889 ? 21.698 -32.138 21.467 1.00 57.09 889 ASP A N 1
ATOM 6734 C CA . ASP A 1 889 ? 22.611 -31.375 22.334 1.00 57.09 889 ASP A CA 1
ATOM 6735 C C . ASP A 1 889 ? 22.785 -29.897 21.911 1.00 57.09 889 ASP A C 1
ATOM 6737 O O . ASP A 1 889 ? 23.409 -29.114 22.639 1.00 57.09 889 ASP A O 1
ATOM 6741 N N . GLY A 1 890 ? 22.277 -29.538 20.727 1.00 62.38 890 GLY A N 1
ATOM 6742 C CA . GLY A 1 890 ? 22.192 -28.190 20.182 1.00 62.38 890 GLY A CA 1
ATOM 6743 C C . GLY A 1 890 ? 21.470 -28.169 18.828 1.00 62.38 890 GLY A C 1
ATOM 6744 O O . GLY A 1 890 ? 21.516 -29.127 18.054 1.00 62.38 890 GLY A O 1
ATOM 6745 N N . THR A 1 891 ? 20.801 -27.058 18.528 1.00 63.75 891 THR A N 1
ATOM 6746 C CA . THR A 1 891 ? 20.151 -26.809 17.233 1.00 63.75 891 THR A CA 1
ATOM 6747 C C . THR A 1 891 ? 21.115 -26.123 16.272 1.00 63.75 891 THR A C 1
ATOM 6749 O O . THR A 1 891 ? 21.766 -25.143 16.645 1.00 63.75 891 THR A O 1
ATOM 6752 N N . VAL A 1 892 ? 21.159 -26.560 15.014 1.00 62.66 892 VAL A N 1
ATOM 6753 C CA . VAL A 1 892 ? 21.803 -25.815 13.924 1.00 62.66 892 VAL A CA 1
ATOM 6754 C C . VAL A 1 892 ? 20.792 -24.762 13.446 1.00 62.66 892 VAL A C 1
ATOM 6756 O O . VAL A 1 892 ? 20.197 -24.948 12.404 1.00 62.66 892 VAL A O 1
ATOM 6759 N N . GLN A 1 893 ? 20.503 -23.752 14.285 1.00 55.19 893 GLN A N 1
ATOM 6760 C CA . GLN A 1 893 ? 19.743 -22.484 14.095 1.00 55.19 893 GLN A CA 1
ATOM 6761 C C . GLN A 1 893 ? 18.704 -22.288 12.945 1.00 55.19 893 GLN A C 1
ATOM 6763 O O . GLN A 1 893 ? 18.335 -21.154 12.652 1.00 55.19 893 GLN A O 1
ATOM 6768 N N . PHE A 1 894 ? 18.147 -23.329 12.331 1.00 62.66 894 PHE A N 1
ATOM 6769 C CA . PHE A 1 894 ? 17.215 -23.240 11.206 1.00 62.66 894 PHE A CA 1
ATOM 6770 C C . PHE A 1 894 ? 16.054 -24.208 11.456 1.00 62.66 894 PHE A C 1
ATOM 6772 O O . PHE A 1 894 ? 16.195 -25.416 11.282 1.00 62.66 894 PHE A O 1
ATOM 6779 N N . GLY A 1 895 ? 14.931 -23.672 11.935 1.00 57.09 895 GLY A N 1
ATOM 6780 C CA . GLY A 1 895 ? 13.740 -24.462 12.264 1.00 57.09 895 GLY A CA 1
ATOM 6781 C C . GLY A 1 895 ? 12.448 -23.726 11.936 1.00 57.09 895 GLY A C 1
ATOM 6782 O O . GLY A 1 895 ? 11.753 -24.086 10.994 1.00 57.09 895 GLY A O 1
ATOM 6783 N N . HIS A 1 896 ? 12.184 -22.610 12.619 1.00 63.47 896 HIS A N 1
ATOM 6784 C CA . HIS A 1 896 ? 10.910 -21.879 12.504 1.00 63.47 896 HIS A CA 1
ATOM 6785 C C . HIS A 1 896 ? 10.523 -21.402 11.092 1.00 63.47 896 HIS A C 1
ATOM 6787 O O . HIS A 1 896 ? 9.343 -21.217 10.808 1.00 63.47 896 HIS A O 1
ATOM 6793 N N . TYR A 1 897 ? 11.496 -21.220 10.194 1.00 78.25 897 TYR A N 1
ATOM 6794 C CA . TYR A 1 897 ? 11.262 -20.726 8.828 1.00 78.25 897 TYR A CA 1
ATOM 6795 C C . TYR A 1 897 ? 11.769 -21.683 7.739 1.00 78.25 897 TYR A C 1
ATOM 6797 O O . TYR A 1 897 ? 11.700 -21.380 6.545 1.00 78.25 897 TYR A O 1
ATOM 6805 N N . PHE A 1 898 ? 12.291 -22.851 8.124 1.00 90.19 898 PHE A N 1
ATOM 6806 C CA . PHE A 1 898 ? 12.813 -23.835 7.182 1.00 90.19 898 PHE A CA 1
ATOM 6807 C C . PHE A 1 898 ? 11.785 -24.945 6.969 1.00 90.19 898 PHE A C 1
ATOM 6809 O O . PHE A 1 898 ? 11.825 -25.984 7.617 1.00 90.19 898 PHE A O 1
ATOM 6816 N N . ARG A 1 899 ? 10.820 -24.689 6.078 1.00 92.62 899 ARG A N 1
ATOM 6817 C CA . ARG A 1 899 ? 9.780 -25.660 5.717 1.00 92.62 899 ARG A CA 1
ATOM 6818 C C . ARG A 1 899 ? 10.100 -26.415 4.437 1.00 92.62 899 ARG A C 1
ATOM 6820 O O . ARG A 1 899 ? 10.565 -25.794 3.475 1.00 92.62 899 ARG A O 1
ATOM 6827 N N . LEU A 1 900 ? 9.817 -27.710 4.449 1.00 93.75 900 LEU A N 1
ATOM 6828 C CA . LEU A 1 900 ? 10.018 -28.666 3.364 1.00 93.75 900 LEU A CA 1
ATOM 6829 C C . LEU A 1 900 ? 8.748 -29.503 3.159 1.00 93.75 900 LEU A C 1
ATOM 6831 O O . LEU A 1 900 ? 7.895 -29.580 4.045 1.00 93.75 900 LEU A O 1
ATOM 6835 N N . GLY A 1 901 ? 8.615 -30.115 1.984 1.00 92.81 901 GLY A N 1
ATOM 6836 C CA . GLY A 1 901 ? 7.424 -30.872 1.602 1.00 92.81 901 GLY A CA 1
ATOM 6837 C C . GLY A 1 901 ? 7.321 -32.246 2.263 1.00 92.81 901 GLY A C 1
ATOM 6838 O O . GLY A 1 901 ? 6.226 -32.789 2.349 1.00 92.81 901 GLY A O 1
ATOM 6839 N N . SER A 1 902 ? 8.435 -32.810 2.744 1.00 95.38 902 SER A N 1
ATOM 6840 C CA . SER A 1 902 ? 8.462 -34.164 3.309 1.00 95.38 902 SER A CA 1
ATOM 6841 C C . SER A 1 902 ? 9.618 -34.402 4.286 1.00 95.38 902 SER A C 1
ATOM 6843 O O . SER A 1 902 ? 10.617 -33.674 4.311 1.00 95.38 902 SER A O 1
ATOM 6845 N N . ALA A 1 903 ? 9.518 -35.493 5.052 1.00 95.19 903 ALA A N 1
ATOM 6846 C CA . ALA A 1 903 ? 10.614 -35.996 5.877 1.00 95.19 903 ALA A CA 1
ATOM 6847 C C . ALA A 1 903 ? 11.845 -36.389 5.034 1.00 95.19 903 ALA A C 1
ATOM 6849 O O . ALA A 1 903 ? 12.977 -36.153 5.456 1.00 95.19 903 ALA A O 1
ATOM 6850 N N . ALA A 1 904 ? 11.638 -36.914 3.820 1.00 96.31 904 ALA A N 1
ATOM 6851 C CA . ALA A 1 904 ? 12.717 -37.259 2.894 1.00 96.31 904 ALA A CA 1
ATOM 6852 C C . ALA A 1 904 ? 13.519 -36.021 2.462 1.00 96.31 904 ALA A C 1
ATOM 6854 O O . ALA A 1 904 ? 14.751 -36.030 2.506 1.00 96.31 904 ALA A O 1
ATOM 6855 N N . GLU A 1 905 ? 12.833 -34.921 2.131 1.00 95.38 905 GLU A N 1
ATOM 6856 C CA . GLU A 1 905 ? 13.483 -33.634 1.859 1.00 95.38 905 GLU A CA 1
ATOM 6857 C C . GLU A 1 905 ? 14.241 -33.112 3.084 1.00 95.38 905 GLU A C 1
ATOM 6859 O O . GLU A 1 905 ? 15.342 -32.578 2.948 1.00 95.38 905 GLU A O 1
ATOM 6864 N N . CYS A 1 906 ? 13.684 -33.286 4.287 1.00 95.62 906 CYS A N 1
ATOM 6865 C CA . CYS A 1 906 ? 14.343 -32.875 5.525 1.00 95.62 906 CYS A CA 1
ATOM 6866 C C . CYS A 1 906 ? 15.633 -33.656 5.794 1.00 95.62 906 CYS A C 1
ATOM 6868 O O . CYS A 1 906 ? 16.654 -33.047 6.136 1.00 95.62 906 CYS A O 1
ATOM 6870 N N . CYS A 1 907 ? 15.643 -34.970 5.549 1.00 96.12 907 CYS A N 1
ATOM 6871 C CA . CYS A 1 907 ? 16.884 -35.734 5.595 1.00 96.12 907 CYS A CA 1
ATOM 6872 C C . CYS A 1 907 ? 17.889 -35.255 4.535 1.00 96.12 907 CYS A C 1
ATOM 6874 O O . CYS A 1 907 ? 19.042 -34.975 4.872 1.00 96.12 907 CYS A O 1
ATOM 6876 N N . ALA A 1 908 ? 17.459 -35.085 3.280 1.00 96.00 908 ALA A N 1
ATOM 6877 C CA . ALA A 1 908 ? 18.328 -34.619 2.199 1.00 96.00 908 ALA A CA 1
ATOM 6878 C C . ALA A 1 908 ? 18.950 -33.244 2.509 1.00 96.00 908 ALA A C 1
ATOM 6880 O O . ALA A 1 908 ? 20.134 -33.006 2.255 1.00 96.00 908 ALA A O 1
ATOM 6881 N N . ALA A 1 909 ? 18.183 -32.344 3.131 1.00 95.12 909 ALA A N 1
ATOM 6882 C CA . ALA A 1 909 ? 18.679 -31.062 3.615 1.00 95.12 909 ALA A CA 1
ATOM 6883 C C . ALA A 1 909 ? 19.741 -31.229 4.714 1.00 95.12 909 ALA A C 1
ATOM 6885 O O . ALA A 1 909 ? 20.769 -30.549 4.675 1.00 95.12 909 ALA A O 1
ATOM 6886 N N . CYS A 1 910 ? 19.546 -32.156 5.658 1.00 95.38 910 CYS A N 1
ATOM 6887 C CA . CYS A 1 910 ? 20.549 -32.470 6.677 1.00 95.38 910 CYS A CA 1
ATOM 6888 C C . CYS A 1 910 ? 21.831 -33.043 6.056 1.00 95.38 910 CYS A C 1
ATOM 6890 O O . CYS A 1 910 ? 22.920 -32.576 6.388 1.00 95.38 910 CYS A O 1
ATOM 6892 N N . GLN A 1 911 ? 21.727 -33.991 5.117 1.00 96.19 911 GLN A N 1
ATOM 6893 C CA . GLN A 1 911 ? 22.879 -34.564 4.406 1.00 96.19 911 GLN A CA 1
ATOM 6894 C C . GLN A 1 911 ? 23.662 -33.485 3.655 1.00 96.19 911 GLN A C 1
ATOM 6896 O O . GLN A 1 911 ? 24.892 -33.423 3.723 1.00 96.19 911 GLN A O 1
ATOM 6901 N N . MET A 1 912 ? 22.946 -32.585 2.980 1.00 95.25 912 MET A N 1
ATOM 6902 C CA . MET A 1 912 ? 23.547 -31.465 2.274 1.00 95.25 912 MET A CA 1
ATOM 6903 C C . MET A 1 912 ? 24.264 -30.512 3.238 1.00 95.25 912 MET A C 1
ATOM 6905 O O . MET A 1 912 ? 25.421 -30.162 3.002 1.00 95.25 912 MET A O 1
ATOM 6909 N N . HIS A 1 913 ? 23.620 -30.135 4.347 1.00 95.19 913 HIS A N 1
ATOM 6910 C CA . HIS A 1 913 ? 24.241 -29.303 5.376 1.00 95.19 913 HIS A CA 1
ATOM 6911 C C . HIS A 1 913 ? 25.495 -29.974 5.952 1.00 95.19 913 HIS A C 1
ATOM 6913 O O . HIS A 1 913 ? 26.533 -29.331 6.091 1.00 95.19 913 HIS A O 1
ATOM 6919 N N . ALA A 1 914 ? 25.429 -31.272 6.262 1.00 94.69 914 ALA A N 1
ATOM 6920 C CA . ALA A 1 914 ? 26.560 -32.049 6.758 1.00 94.69 914 ALA A CA 1
ATOM 6921 C C . ALA A 1 914 ? 27.742 -32.021 5.780 1.00 94.69 914 ALA A C 1
ATOM 6923 O O . ALA A 1 914 ? 28.870 -31.735 6.179 1.00 94.69 914 ALA A O 1
ATOM 6924 N N . ARG A 1 915 ? 27.468 -32.241 4.490 1.00 95.44 915 ARG A N 1
ATOM 6925 C CA . ARG A 1 915 ? 28.473 -32.262 3.424 1.00 95.44 915 ARG A CA 1
ATOM 6926 C C . ARG A 1 915 ? 29.107 -30.895 3.181 1.00 95.44 915 ARG A C 1
ATOM 6928 O O . ARG A 1 915 ? 30.326 -30.801 3.084 1.00 95.44 915 ARG A O 1
ATOM 6935 N N . VAL A 1 916 ? 28.297 -29.841 3.060 1.00 94.56 916 VAL A N 1
ATOM 6936 C CA . VAL A 1 916 ? 28.796 -28.501 2.717 1.00 94.56 916 VAL A CA 1
ATOM 6937 C C . VAL A 1 916 ? 29.420 -27.830 3.934 1.00 94.56 916 VAL A C 1
ATOM 6939 O O . VAL A 1 916 ? 30.556 -27.373 3.851 1.00 94.56 916 VAL A O 1
ATOM 6942 N N . CYS A 1 917 ? 28.716 -27.802 5.067 1.00 93.19 917 CYS A N 1
ATOM 6943 C CA . CYS A 1 917 ? 29.169 -27.100 6.269 1.00 93.19 917 CYS A CA 1
ATOM 6944 C C . CYS A 1 917 ? 30.154 -27.911 7.121 1.00 93.19 917 CYS A C 1
ATOM 6946 O O . CYS A 1 917 ? 30.783 -27.355 8.018 1.00 93.19 917 CYS A O 1
ATOM 6948 N N . GLY A 1 918 ? 30.317 -29.209 6.845 1.00 91.00 918 GLY A N 1
ATOM 6949 C CA . GLY A 1 918 ? 31.369 -30.041 7.433 1.00 91.00 918 GLY A CA 1
ATOM 6950 C C . GLY A 1 918 ? 32.736 -29.905 6.753 1.00 91.00 918 GLY A C 1
ATOM 6951 O O . GLY A 1 918 ? 33.727 -30.385 7.302 1.00 91.00 918 GLY A O 1
ATOM 6952 N N . ALA A 1 919 ? 32.816 -29.260 5.584 1.00 91.19 919 ALA A N 1
ATOM 6953 C CA . ALA A 1 919 ? 34.077 -29.063 4.874 1.00 91.19 919 ALA A CA 1
ATOM 6954 C C . ALA A 1 919 ? 34.992 -28.050 5.588 1.00 91.19 919 ALA A C 1
ATOM 6956 O O . ALA A 1 919 ? 34.531 -27.118 6.253 1.00 91.19 919 ALA A O 1
ATOM 6957 N N . ARG A 1 920 ? 36.314 -28.194 5.405 1.00 88.75 920 ARG A N 1
ATOM 6958 C CA . ARG A 1 920 ? 37.269 -27.141 5.789 1.00 88.75 920 ARG A CA 1
ATOM 6959 C C . ARG A 1 920 ? 36.935 -25.864 5.004 1.00 88.75 920 ARG A C 1
ATOM 6961 O O . ARG A 1 920 ? 36.600 -25.933 3.822 1.00 88.75 920 ARG A O 1
ATOM 6968 N N . ASP A 1 921 ? 36.958 -24.722 5.687 1.00 87.56 921 ASP A N 1
ATOM 6969 C CA . ASP A 1 921 ? 36.655 -23.399 5.118 1.00 87.56 921 ASP A CA 1
ATOM 6970 C C . ASP A 1 921 ? 35.243 -23.268 4.517 1.00 87.56 921 ASP A C 1
ATOM 6972 O O . ASP A 1 921 ? 35.014 -22.566 3.527 1.00 87.56 921 ASP A O 1
ATOM 6976 N N . ALA A 1 922 ? 34.268 -23.960 5.113 1.00 90.69 922 ALA A N 1
ATOM 6977 C CA . ALA A 1 922 ? 32.876 -23.893 4.684 1.00 90.69 922 ALA A CA 1
ATOM 6978 C C . ALA A 1 922 ? 32.155 -22.596 5.076 1.00 90.69 922 ALA A C 1
ATOM 6980 O O . ALA A 1 922 ? 31.050 -22.358 4.594 1.00 90.69 922 ALA A O 1
ATOM 6981 N N . ALA A 1 923 ? 32.748 -21.755 5.931 1.00 87.25 923 ALA A N 1
ATOM 6982 C CA . ALA A 1 923 ? 32.123 -20.518 6.387 1.00 87.25 923 ALA A CA 1
ATOM 6983 C C . ALA A 1 923 ? 31.634 -19.678 5.195 1.00 87.25 923 ALA A C 1
ATOM 6985 O O . ALA A 1 923 ? 32.367 -19.458 4.233 1.00 87.25 923 ALA A O 1
ATOM 6986 N N . ARG A 1 924 ? 30.386 -19.201 5.264 1.00 86.69 924 ARG A N 1
ATOM 6987 C CA . ARG A 1 924 ? 29.717 -18.407 4.214 1.00 86.69 924 ARG A CA 1
ATOM 6988 C C . ARG A 1 924 ? 29.427 -19.139 2.898 1.00 86.69 924 ARG A C 1
ATOM 6990 O O . ARG A 1 924 ? 28.920 -18.504 1.978 1.00 86.69 924 ARG A O 1
ATOM 6997 N N . ARG A 1 925 ? 29.684 -20.444 2.776 1.00 91.44 925 ARG A N 1
ATOM 6998 C CA . ARG A 1 925 ? 29.220 -21.211 1.610 1.00 91.44 925 ARG A CA 1
ATOM 6999 C C . ARG A 1 925 ? 27.723 -21.432 1.712 1.00 91.44 925 ARG A C 1
ATOM 7001 O O . ARG A 1 925 ? 27.226 -21.775 2.780 1.00 91.44 925 ARG A O 1
ATOM 7008 N N . SER A 1 926 ? 27.008 -21.253 0.608 1.00 91.12 926 SER A N 1
ATOM 7009 C CA . SER A 1 926 ? 25.611 -21.665 0.559 1.00 91.12 926 SER A CA 1
ATOM 7010 C C . SER A 1 926 ? 25.528 -23.184 0.626 1.00 91.12 926 SER A C 1
ATOM 7012 O O . SER A 1 926 ? 26.180 -23.865 -0.165 1.00 91.12 926 SER A O 1
ATOM 7014 N N . TRP A 1 927 ? 24.753 -23.714 1.568 1.00 91.75 927 TRP A N 1
ATOM 7015 C CA . TRP A 1 927 ? 24.580 -25.157 1.710 1.00 91.75 927 TRP A CA 1
ATOM 7016 C C . TRP A 1 927 ? 23.272 -25.662 1.120 1.00 91.75 927 TRP A C 1
ATOM 7018 O O . TRP A 1 927 ? 23.134 -26.863 0.973 1.00 91.75 927 TRP A O 1
ATOM 7028 N N . TYR A 1 928 ? 22.326 -24.804 0.736 1.00 91.19 928 TYR A N 1
ATOM 7029 C CA . TYR A 1 928 ? 21.058 -25.253 0.156 1.00 91.19 928 TYR A CA 1
ATOM 7030 C C . TYR A 1 928 ? 20.818 -24.594 -1.210 1.00 91.19 928 TYR A C 1
ATOM 7032 O O . TYR A 1 928 ? 20.416 -23.431 -1.251 1.00 91.19 928 TYR A O 1
ATOM 7040 N N . PRO A 1 929 ? 21.032 -25.299 -2.340 1.00 80.56 929 PRO A N 1
ATOM 7041 C CA . PRO A 1 929 ? 20.996 -24.694 -3.679 1.00 80.56 929 PRO A CA 1
ATOM 7042 C C . PRO A 1 929 ? 19.690 -23.966 -4.016 1.00 80.56 929 PRO A C 1
ATOM 7044 O O . PRO A 1 929 ? 19.717 -22.886 -4.597 1.00 80.56 929 PRO A O 1
ATOM 7047 N N . ALA A 1 930 ? 18.546 -24.512 -3.590 1.00 81.94 930 ALA A N 1
ATOM 7048 C CA . ALA A 1 930 ? 17.236 -23.895 -3.805 1.00 81.94 930 ALA A CA 1
ATOM 7049 C C . ALA A 1 930 ? 17.012 -22.618 -2.967 1.00 81.94 930 ALA A C 1
ATOM 7051 O O . ALA A 1 930 ? 16.081 -21.859 -3.226 1.00 81.94 930 ALA A O 1
ATOM 7052 N N . ARG A 1 931 ? 17.840 -22.372 -1.942 1.00 83.38 931 ARG A N 1
ATOM 7053 C CA . ARG A 1 931 ? 17.778 -21.188 -1.072 1.00 83.38 931 ARG A CA 1
ATOM 7054 C C . ARG A 1 931 ? 19.195 -20.653 -0.832 1.00 83.38 931 ARG A C 1
ATOM 7056 O O . ARG A 1 931 ? 19.726 -20.812 0.268 1.00 83.38 931 ARG A O 1
ATOM 7063 N N . PRO A 1 932 ? 19.804 -19.964 -1.817 1.00 83.38 932 PRO A N 1
ATOM 7064 C CA . PRO A 1 932 ? 21.226 -19.618 -1.790 1.00 83.38 932 PRO A CA 1
ATOM 7065 C C . PRO A 1 932 ? 21.646 -18.747 -0.591 1.00 83.38 932 PRO A C 1
ATOM 7067 O O . PRO A 1 932 ? 22.809 -18.757 -0.200 1.00 83.38 932 PRO A O 1
ATOM 7070 N N . LYS A 1 933 ? 20.696 -18.046 0.045 1.00 85.56 933 LYS A N 1
ATOM 7071 C CA . LYS A 1 933 ? 20.902 -17.245 1.265 1.00 85.56 933 LYS A CA 1
ATOM 7072 C C . LYS A 1 933 ? 21.186 -18.082 2.526 1.00 85.56 933 LYS A C 1
ATOM 7074 O O . LYS A 1 933 ? 21.617 -17.522 3.530 1.00 85.56 933 LYS A O 1
ATOM 7079 N N . LEU A 1 934 ? 20.942 -19.395 2.503 1.00 87.06 934 LEU A N 1
ATOM 7080 C CA . LEU A 1 934 ? 21.274 -20.295 3.608 1.00 87.06 934 LEU A CA 1
ATOM 7081 C C . LEU A 1 934 ? 22.767 -20.616 3.569 1.00 87.06 934 LEU A C 1
ATOM 7083 O O . LEU A 1 934 ? 23.212 -21.531 2.875 1.00 87.06 934 LEU A O 1
ATOM 7087 N N . LEU A 1 935 ? 23.540 -19.809 4.293 1.00 89.69 935 LEU A N 1
ATOM 7088 C CA . LEU A 1 935 ? 24.989 -19.928 4.377 1.00 89.69 935 LEU A CA 1
ATOM 7089 C C . LEU A 1 935 ? 25.405 -20.775 5.583 1.00 89.69 935 LEU A C 1
ATOM 7091 O O . LEU A 1 935 ? 24.760 -20.746 6.632 1.00 89.69 935 LEU A O 1
ATOM 7095 N N . CYS A 1 936 ? 26.516 -21.497 5.459 1.00 89.62 936 CYS A N 1
ATOM 7096 C CA . CYS A 1 936 ? 27.157 -22.159 6.584 1.00 89.62 936 CYS A CA 1
ATOM 7097 C C . CYS A 1 936 ? 27.642 -21.102 7.583 1.00 89.62 936 CYS A C 1
ATOM 7099 O O . CYS A 1 936 ? 28.506 -20.275 7.265 1.00 89.62 936 CYS A O 1
ATOM 7101 N N . GLY A 1 937 ? 27.064 -21.122 8.784 1.00 82.75 937 GLY A N 1
ATOM 7102 C CA . GLY A 1 937 ? 27.525 -20.328 9.921 1.00 82.75 937 GLY A CA 1
ATOM 7103 C C . GLY A 1 937 ? 28.711 -20.979 10.639 1.00 82.75 937 GLY A C 1
ATOM 7104 O O . GLY A 1 937 ? 29.369 -21.871 10.112 1.00 82.75 937 GLY A O 1
ATOM 7105 N N . SER A 1 938 ? 28.941 -20.582 11.892 1.00 79.75 938 SER A N 1
ATOM 7106 C CA . SER A 1 938 ? 29.847 -21.282 12.821 1.00 79.75 938 SER A CA 1
ATOM 7107 C C . SER A 1 938 ? 29.255 -22.590 13.375 1.00 79.75 938 SER A C 1
ATOM 7109 O O . SER A 1 938 ? 29.868 -23.255 14.214 1.00 79.75 938 SER A O 1
ATOM 7111 N N . ALA A 1 939 ? 28.045 -22.949 12.941 1.00 72.50 939 ALA A N 1
ATOM 7112 C CA . ALA A 1 939 ? 27.341 -24.135 13.390 1.00 72.50 939 ALA A CA 1
ATOM 7113 C C . ALA A 1 939 ? 28.006 -25.416 12.865 1.00 72.50 939 ALA A C 1
ATOM 7115 O O . ALA A 1 939 ? 28.558 -25.462 11.767 1.00 72.50 939 ALA A O 1
ATOM 7116 N N . ARG A 1 940 ? 27.946 -26.475 13.675 1.00 86.31 940 ARG A N 1
ATOM 7117 C CA . ARG A 1 940 ? 28.488 -27.795 13.328 1.00 86.31 940 ARG A CA 1
ATOM 7118 C C . ARG A 1 940 ? 27.671 -28.449 12.204 1.00 86.31 940 ARG A C 1
ATOM 7120 O O . ARG A 1 940 ? 26.488 -28.129 12.075 1.00 86.31 940 ARG A O 1
ATOM 7127 N N . PRO A 1 941 ? 28.268 -29.372 11.420 1.00 91.38 941 PRO A N 1
ATOM 7128 C CA . PRO A 1 941 ? 27.536 -30.136 10.413 1.00 91.38 941 PRO A CA 1
ATOM 7129 C C . PRO A 1 941 ? 26.318 -30.831 11.026 1.00 91.38 941 PRO A C 1
ATOM 7131 O O . PRO A 1 941 ? 26.322 -31.204 12.201 1.00 91.38 941 PRO A O 1
ATOM 7134 N N . CYS A 1 942 ? 25.274 -30.985 10.212 1.00 93.00 942 CYS A N 1
ATOM 7135 C CA . CYS A 1 942 ? 24.044 -31.626 10.655 1.00 93.00 942 CYS A CA 1
ATOM 7136 C C . CYS A 1 942 ? 24.332 -33.116 10.841 1.00 93.00 942 CYS A C 1
ATOM 7138 O O . CYS A 1 942 ? 24.994 -33.722 10.007 1.00 93.00 942 CYS A O 1
ATOM 7140 N N . THR A 1 943 ? 23.860 -33.703 11.932 1.00 92.25 943 THR A N 1
ATOM 7141 C CA . THR A 1 943 ? 23.926 -35.159 12.151 1.00 92.25 943 THR A CA 1
ATOM 7142 C C . THR A 1 943 ? 22.555 -35.725 12.492 1.00 92.25 943 THR A C 1
ATOM 7144 O O . THR A 1 943 ? 22.417 -36.904 12.791 1.00 92.25 943 THR A O 1
ATOM 7147 N N . THR A 1 944 ? 21.539 -34.870 12.546 1.00 91.31 944 THR A N 1
ATOM 7148 C CA . THR A 1 944 ? 20.247 -35.167 13.143 1.00 91.31 944 THR A CA 1
ATOM 7149 C C . THR A 1 944 ? 19.203 -34.222 12.573 1.00 91.31 944 THR A C 1
ATOM 7151 O O . THR A 1 944 ? 19.471 -33.029 12.438 1.00 91.31 944 THR A O 1
ATOM 7154 N N . TRP A 1 945 ? 18.001 -34.716 12.307 1.00 93.06 945 TRP A N 1
ATOM 7155 C CA . TRP A 1 945 ? 16.926 -33.907 11.741 1.00 93.06 945 TRP A CA 1
ATOM 7156 C C . TRP A 1 945 ? 15.563 -34.279 12.333 1.00 93.06 945 TRP A C 1
ATOM 7158 O O . TRP A 1 945 ? 15.368 -35.410 12.771 1.00 93.06 945 TRP A O 1
ATOM 7168 N N . SER A 1 946 ? 14.632 -33.323 12.362 1.00 92.69 946 SER A N 1
ATOM 7169 C CA . SER A 1 946 ? 13.229 -33.539 12.750 1.00 92.69 946 SER A CA 1
ATOM 7170 C C . SER A 1 946 ? 12.293 -32.829 11.786 1.00 92.69 946 SER A C 1
ATOM 7172 O O . SER A 1 946 ? 12.476 -31.644 11.521 1.00 92.69 946 SER A O 1
ATOM 7174 N N . TYR A 1 947 ? 11.278 -33.534 11.312 1.00 94.12 947 TYR A N 1
ATOM 7175 C CA . TYR A 1 947 ? 10.240 -33.046 10.420 1.00 94.12 947 TYR A CA 1
ATOM 7176 C C . TYR A 1 947 ? 8.879 -33.084 11.118 1.00 94.12 947 TYR A C 1
ATOM 7178 O O . TYR A 1 947 ? 8.542 -34.079 11.766 1.00 94.12 947 TYR A O 1
ATOM 7186 N N . CYS A 1 948 ? 8.108 -32.005 10.987 1.00 94.31 948 CYS A N 1
ATOM 7187 C CA . CYS A 1 948 ? 6.746 -31.916 11.501 1.00 94.31 948 CYS A CA 1
ATOM 7188 C C . CYS A 1 948 ? 5.720 -32.291 10.413 1.00 94.31 948 CYS A C 1
ATOM 7190 O O . CYS A 1 948 ? 5.449 -31.458 9.546 1.00 94.31 948 CYS A O 1
ATOM 7192 N N . PRO A 1 949 ? 5.111 -33.493 10.450 1.00 94.38 949 PRO A N 1
ATOM 7193 C CA . PRO A 1 949 ? 4.042 -33.863 9.519 1.00 94.38 949 PRO A CA 1
ATOM 7194 C C . PRO A 1 949 ? 2.657 -33.298 9.903 1.00 94.38 949 PRO A C 1
ATOM 7196 O O . PRO A 1 949 ? 1.712 -33.456 9.137 1.00 94.38 949 PRO A O 1
ATOM 7199 N N . GLY A 1 950 ? 2.528 -32.655 11.071 1.00 91.06 950 GLY A N 1
ATOM 7200 C CA . GLY A 1 950 ? 1.248 -32.400 11.748 1.00 91.06 950 GLY A CA 1
ATOM 7201 C C . GLY A 1 950 ? 0.921 -33.499 12.768 1.00 91.06 950 GLY A C 1
ATOM 7202 O O . GLY A 1 950 ? 1.547 -34.560 12.761 1.00 91.06 950 GLY A O 1
ATOM 7203 N N . SER A 1 951 ? -0.030 -33.264 13.678 1.00 86.69 951 SER A N 1
ATOM 7204 C CA . SER A 1 951 ? -0.555 -34.314 14.566 1.00 86.69 951 SER A CA 1
ATOM 7205 C C . SER A 1 951 ? -1.965 -34.739 14.171 1.00 86.69 951 SER A C 1
ATOM 7207 O O . SER A 1 951 ? -2.655 -34.048 13.426 1.00 86.69 951 SER A O 1
ATOM 7209 N N . VAL A 1 952 ? -2.412 -35.881 14.696 1.00 85.00 952 VAL A N 1
ATOM 7210 C CA . VAL A 1 952 ? -3.794 -36.352 14.507 1.00 85.00 952 VAL A CA 1
ATOM 7211 C C . VAL A 1 952 ? -4.792 -35.374 15.134 1.00 85.00 952 VAL A C 1
ATOM 7213 O O . VAL A 1 952 ? -5.849 -35.108 14.573 1.00 85.00 952 VAL A O 1
ATOM 7216 N N . GLU A 1 953 ? -4.449 -34.827 16.298 1.00 83.50 953 GLU A N 1
ATOM 7217 C CA . GLU A 1 953 ? -5.268 -33.873 17.044 1.00 83.50 953 GLU A CA 1
ATOM 7218 C C . GLU A 1 953 ? -5.223 -32.453 16.458 1.00 83.50 953 GLU A C 1
ATOM 7220 O O . GLU A 1 953 ? -6.173 -31.696 16.644 1.00 83.50 953 GLU A O 1
ATOM 7225 N N . GLU A 1 954 ? -4.140 -32.084 15.770 1.00 86.19 954 GLU A N 1
ATOM 7226 C CA . GLU A 1 954 ? -3.975 -30.798 15.089 1.00 86.19 954 GLU A CA 1
ATOM 7227 C C . GLU A 1 954 ? -3.125 -30.972 13.813 1.00 86.19 954 GLU A C 1
ATOM 7229 O O . GLU A 1 954 ? -1.894 -30.873 13.859 1.00 86.19 954 GLU A O 1
ATOM 7234 N N . PRO A 1 955 ? -3.754 -31.205 12.645 1.00 88.75 955 PRO A N 1
ATOM 7235 C CA . PRO A 1 955 ? -3.041 -31.494 11.396 1.00 88.75 955 PRO A CA 1
ATOM 7236 C C . PRO A 1 955 ? -2.086 -30.387 10.945 1.00 88.75 955 PRO A C 1
ATOM 7238 O O . PRO A 1 955 ? -1.176 -30.629 10.157 1.00 88.75 955 PRO A O 1
ATOM 7241 N N . ARG A 1 956 ? -2.275 -29.154 11.428 1.00 89.44 956 ARG A N 1
ATOM 7242 C CA . ARG A 1 956 ? -1.450 -28.007 11.036 1.00 89.44 956 ARG A CA 1
ATOM 7243 C C . ARG A 1 956 ? -0.179 -27.860 11.856 1.00 89.44 956 ARG A C 1
ATOM 7245 O O . ARG A 1 956 ? 0.640 -27.005 11.510 1.00 89.44 956 ARG A O 1
ATOM 7252 N N . GLN A 1 957 ? -0.011 -28.611 12.947 1.00 90.88 957 GLN A N 1
ATOM 7253 C CA . GLN A 1 957 ? 1.093 -28.357 13.864 1.00 90.88 957 GLN A CA 1
ATOM 7254 C C . GLN A 1 957 ? 1.530 -29.599 14.662 1.00 90.88 957 GLN A C 1
ATOM 7256 O O . GLN A 1 957 ? 0.755 -30.520 14.895 1.00 90.88 957 GLN A O 1
ATOM 7261 N N . CYS A 1 958 ? 2.780 -29.622 15.116 1.00 90.94 958 CYS A N 1
ATOM 7262 C CA . CYS A 1 958 ? 3.343 -30.695 15.934 1.00 90.94 958 CYS A CA 1
ATOM 7263 C C . CYS A 1 958 ? 3.582 -30.221 17.363 1.00 90.94 958 CYS A C 1
ATOM 7265 O O . CYS A 1 958 ? 4.070 -29.118 17.610 1.00 90.94 958 CYS A O 1
ATOM 7267 N N . PHE A 1 959 ? 3.254 -31.078 18.323 1.00 89.06 959 PHE A N 1
ATOM 7268 C CA . PHE A 1 959 ? 3.490 -30.822 19.734 1.00 89.06 959 PHE A CA 1
ATOM 7269 C C . PHE A 1 959 ? 4.943 -31.128 20.116 1.00 89.06 959 PHE A C 1
ATOM 7271 O O . PHE A 1 959 ? 5.449 -32.217 19.839 1.00 89.06 959 PHE A O 1
ATOM 7278 N N . ALA A 1 960 ? 5.610 -30.195 20.795 1.00 85.56 960 ALA A N 1
ATOM 7279 C CA . ALA A 1 960 ? 6.888 -30.427 21.461 1.00 85.56 960 ALA A CA 1
ATOM 7280 C C . ALA A 1 960 ? 6.978 -29.597 22.751 1.00 85.56 960 ALA A C 1
ATOM 7282 O O . ALA A 1 960 ? 6.446 -28.494 22.833 1.00 85.56 960 ALA A O 1
ATOM 7283 N N . PHE A 1 961 ? 7.669 -30.125 23.765 1.00 77.06 961 PHE A N 1
ATOM 7284 C CA . PHE A 1 961 ? 7.834 -29.460 25.067 1.00 77.06 961 PHE A CA 1
ATOM 7285 C C . PHE A 1 961 ? 8.962 -28.424 25.107 1.00 77.06 961 PHE A C 1
ATOM 7287 O O . PHE A 1 961 ? 9.007 -27.602 26.012 1.00 77.06 961 PHE A O 1
ATOM 7294 N N . GLU A 1 962 ? 9.905 -28.476 24.169 1.00 68.25 962 GLU A N 1
ATOM 7295 C CA . GLU A 1 962 ? 10.998 -27.496 24.117 1.00 68.25 962 GLU A CA 1
ATOM 7296 C C . GLU A 1 962 ? 10.586 -26.217 23.389 1.00 68.25 962 GLU A C 1
ATOM 7298 O O . GLU A 1 962 ? 11.117 -25.142 23.661 1.00 68.25 962 GLU A O 1
ATOM 7303 N N . ASN A 1 963 ? 9.652 -26.339 22.447 1.00 67.81 963 ASN A N 1
ATOM 7304 C CA . ASN A 1 963 ? 9.211 -25.263 21.588 1.00 67.81 963 ASN A CA 1
ATOM 7305 C C . ASN A 1 963 ? 7.784 -25.572 21.123 1.00 67.81 963 ASN A C 1
ATOM 7307 O O . ASN A 1 963 ? 7.486 -26.656 20.638 1.00 67.81 963 ASN A O 1
ATOM 7311 N N . HIS A 1 964 ? 6.859 -24.664 21.409 1.00 65.75 964 HIS A N 1
ATOM 7312 C CA . HIS A 1 964 ? 5.455 -25.047 21.551 1.00 65.75 964 HIS A CA 1
ATOM 7313 C C . HIS A 1 964 ? 4.617 -24.823 20.283 1.00 65.75 964 HIS A C 1
ATOM 7315 O O . HIS A 1 964 ? 3.460 -25.228 20.250 1.00 65.75 964 HIS A O 1
ATOM 7321 N N . ARG A 1 965 ? 5.172 -24.187 19.242 1.00 78.25 965 ARG A N 1
ATOM 7322 C CA . ARG A 1 965 ? 4.451 -23.866 18.002 1.00 78.25 965 ARG A CA 1
ATOM 7323 C C . ARG A 1 965 ? 5.273 -24.285 16.789 1.00 78.25 965 ARG A C 1
ATOM 7325 O O . ARG A 1 965 ? 6.059 -23.494 16.275 1.00 78.25 965 ARG A O 1
ATOM 7332 N N . HIS A 1 966 ? 5.078 -25.525 16.360 1.00 87.88 966 HIS A N 1
ATOM 7333 C CA . HIS A 1 966 ? 5.725 -26.080 15.178 1.00 87.88 966 HIS A CA 1
ATOM 7334 C C . HIS A 1 966 ? 4.703 -26.335 14.101 1.00 87.88 966 HIS A C 1
ATOM 7336 O O . HIS A 1 966 ? 3.825 -27.164 14.297 1.00 87.88 966 HIS A O 1
ATOM 7342 N N . LEU A 1 967 ? 4.804 -25.635 12.984 1.00 91.75 967 LEU A N 1
ATOM 7343 C CA . LEU A 1 967 ? 3.848 -25.778 11.897 1.00 91.75 967 LEU A CA 1
ATOM 7344 C C . LEU A 1 967 ? 4.213 -26.963 10.998 1.00 91.75 967 LEU A C 1
ATOM 7346 O O . LEU A 1 967 ? 5.389 -27.291 10.826 1.00 91.75 967 LEU A O 1
ATOM 7350 N N . ALA A 1 968 ? 3.195 -27.596 10.418 1.00 93.31 968 ALA A N 1
ATOM 7351 C CA . ALA A 1 968 ? 3.372 -28.668 9.450 1.00 93.31 968 ALA A CA 1
ATOM 7352 C C . ALA A 1 968 ? 4.337 -28.231 8.332 1.00 93.31 968 ALA A C 1
ATOM 7354 O O . ALA A 1 968 ? 4.311 -27.090 7.855 1.00 93.31 968 ALA A O 1
ATOM 7355 N N . GLY A 1 969 ? 5.240 -29.135 7.962 1.00 93.56 969 GLY A N 1
ATOM 7356 C CA . GLY A 1 969 ? 6.323 -28.890 7.017 1.00 93.56 969 GLY A CA 1
ATOM 7357 C C . GLY A 1 969 ? 7.611 -28.352 7.641 1.00 93.56 969 GLY A C 1
ATOM 7358 O O . GLY A 1 969 ? 8.631 -28.338 6.957 1.00 93.56 969 GLY A O 1
ATOM 7359 N N . GLU A 1 970 ? 7.628 -27.912 8.905 1.00 93.56 970 GLU A N 1
ATOM 7360 C CA . GLU A 1 970 ? 8.875 -27.481 9.553 1.00 93.56 970 GLU A CA 1
ATOM 7361 C C . GLU A 1 970 ? 9.923 -28.603 9.587 1.00 93.56 970 GLU A C 1
ATOM 7363 O O . GLU A 1 970 ? 9.661 -29.710 10.058 1.00 93.56 970 GLU A O 1
ATOM 7368 N N . CYS A 1 971 ? 11.134 -28.279 9.131 1.00 93.19 971 CYS A N 1
ATOM 7369 C CA . CYS A 1 971 ? 12.313 -29.129 9.178 1.00 93.19 971 CYS A CA 1
ATOM 7370 C C . CYS A 1 971 ? 13.375 -28.493 10.080 1.00 93.19 971 CYS A C 1
ATOM 7372 O O . CYS A 1 971 ? 13.805 -27.358 9.873 1.00 93.19 971 CYS A O 1
ATOM 7374 N N . TRP A 1 972 ? 13.824 -29.246 11.078 1.00 91.31 972 TRP A N 1
ATOM 7375 C CA . TRP A 1 972 ? 14.785 -28.809 12.079 1.00 91.31 972 TRP A CA 1
ATOM 7376 C C . TRP A 1 972 ? 16.095 -29.568 11.925 1.00 91.31 972 TRP A C 1
ATOM 7378 O O . TRP A 1 972 ? 16.143 -30.772 12.174 1.00 91.31 972 TRP A O 1
ATOM 7388 N N . LEU A 1 973 ? 17.169 -28.853 11.586 1.00 91.88 973 LEU A N 1
ATOM 7389 C CA . LEU A 1 973 ? 18.515 -29.417 11.472 1.00 91.88 973 LEU A CA 1
ATOM 7390 C C . LEU A 1 973 ? 19.273 -29.297 12.803 1.00 91.88 973 LEU A C 1
ATOM 7392 O O . LEU A 1 973 ? 19.277 -28.253 13.464 1.00 91.88 973 LEU A O 1
ATOM 7396 N N . LYS A 1 974 ? 19.905 -30.386 13.238 1.00 89.94 974 LYS A N 1
ATOM 7397 C CA . LYS A 1 974 ? 20.493 -30.540 14.576 1.00 89.94 974 LYS A CA 1
ATOM 7398 C C . LYS A 1 974 ? 21.834 -31.280 14.505 1.00 89.94 974 LYS A C 1
ATOM 7400 O O . LYS A 1 974 ? 22.170 -31.895 13.492 1.00 89.94 974 LYS A O 1
ATOM 7405 N N . TYR A 1 975 ? 22.611 -31.222 15.587 1.00 88.56 975 TYR A N 1
ATOM 7406 C CA . TYR A 1 975 ? 23.885 -31.939 15.689 1.00 88.56 975 TYR A CA 1
ATOM 7407 C C . TYR A 1 975 ? 24.058 -32.640 17.045 1.00 88.56 975 TYR A C 1
ATOM 7409 O O . TYR A 1 975 ? 23.571 -32.172 18.076 1.00 88.56 975 TYR A O 1
ATOM 7417 N N . GLN A 1 976 ? 24.800 -33.747 17.050 1.00 85.06 976 GLN A N 1
ATOM 7418 C CA . GLN A 1 976 ? 25.233 -34.469 18.250 1.00 85.06 976 GLN A CA 1
ATOM 7419 C C . GLN A 1 976 ? 26.617 -33.959 18.709 1.00 85.06 976 GLN A C 1
ATOM 7421 O O . GLN A 1 976 ? 27.443 -33.532 17.896 1.00 85.06 976 GLN A O 1
ATOM 7426 N N . ARG A 1 977 ? 26.912 -33.937 20.020 1.00 76.69 977 ARG A N 1
ATOM 7427 C CA . ARG A 1 977 ? 28.238 -33.495 20.517 1.00 76.69 977 ARG A CA 1
ATOM 7428 C C . ARG A 1 977 ? 29.376 -34.405 20.013 1.00 76.69 977 ARG A C 1
ATOM 7430 O O . ARG A 1 977 ? 29.189 -35.591 19.806 1.00 76.69 977 ARG A O 1
ATOM 7437 N N . ARG A 1 978 ? 30.594 -33.851 19.896 1.00 61.56 978 ARG A N 1
ATOM 7438 C CA . ARG A 1 978 ? 31.798 -34.505 19.323 1.00 61.56 978 ARG A CA 1
ATOM 7439 C C . ARG A 1 978 ? 32.264 -35.806 20.011 1.00 61.56 978 ARG A C 1
ATOM 7441 O O . ARG A 1 978 ? 33.059 -36.513 19.414 1.00 61.56 978 ARG A O 1
ATOM 7448 N N . ASN A 1 979 ? 31.783 -36.130 21.214 1.00 65.44 979 ASN A N 1
ATOM 7449 C CA . ASN A 1 979 ? 32.244 -37.298 21.990 1.00 65.44 979 ASN A CA 1
ATOM 7450 C C . ASN A 1 979 ? 31.221 -38.440 22.001 1.00 65.44 979 ASN A C 1
ATOM 7452 O O . ASN A 1 979 ? 31.128 -39.210 22.955 1.00 65.44 979 ASN A O 1
ATOM 7456 N N . VAL A 1 980 ? 30.383 -38.500 20.977 1.00 67.88 980 VAL A N 1
ATOM 7457 C CA . VAL A 1 980 ? 29.424 -39.576 20.803 1.00 67.88 980 VAL A CA 1
ATOM 7458 C C . VAL A 1 980 ? 30.129 -40.687 20.024 1.00 67.88 980 VAL A C 1
ATOM 7460 O O . VAL A 1 980 ? 30.418 -40.522 18.847 1.00 67.88 980 VAL A O 1
ATOM 7463 N N . THR A 1 981 ? 30.473 -41.785 20.704 1.00 72.38 981 THR A N 1
ATOM 7464 C CA . THR A 1 981 ? 31.204 -42.929 20.121 1.00 72.38 981 THR A CA 1
ATOM 7465 C C . THR A 1 981 ? 30.379 -43.717 19.104 1.00 72.38 981 THR A C 1
ATOM 7467 O O . THR A 1 981 ? 30.961 -44.441 18.304 1.00 72.38 981 THR A O 1
ATOM 7470 N N . ARG A 1 982 ? 29.046 -43.581 19.134 1.00 75.75 982 ARG A N 1
ATOM 7471 C CA . ARG A 1 982 ? 28.091 -44.162 18.177 1.00 75.75 982 ARG A CA 1
ATOM 7472 C C . ARG A 1 982 ? 26.881 -43.248 17.995 1.00 75.75 982 ARG A C 1
ATOM 7474 O O . ARG A 1 982 ? 26.447 -42.688 19.004 1.00 75.75 982 ARG A O 1
ATOM 7481 N N . PRO A 1 983 ? 26.315 -43.113 16.784 1.00 80.69 983 PRO A N 1
ATOM 7482 C CA . PRO A 1 983 ? 25.103 -42.335 16.533 1.00 80.69 983 PRO A CA 1
ATOM 7483 C C . PRO A 1 983 ? 23.987 -42.669 17.532 1.00 80.69 983 PRO A C 1
ATOM 7485 O O . PRO A 1 983 ? 23.654 -43.833 17.750 1.00 80.69 983 PRO A O 1
ATOM 7488 N N . LYS A 1 984 ? 23.447 -41.636 18.187 1.00 77.38 984 LYS A N 1
ATOM 7489 C CA . LYS A 1 984 ? 22.456 -41.799 19.263 1.00 77.38 984 LYS A CA 1
ATOM 7490 C C . LYS A 1 984 ? 21.035 -41.645 18.756 1.00 77.38 984 LYS A C 1
ATOM 7492 O O . LYS A 1 984 ? 20.730 -40.628 18.132 1.00 77.38 984 LYS A O 1
ATOM 7497 N N . GLU A 1 985 ? 20.168 -42.569 19.145 1.00 72.12 985 GLU A N 1
ATOM 7498 C CA . GLU A 1 985 ? 18.723 -42.379 19.090 1.00 72.12 985 GLU A CA 1
ATOM 7499 C C . GLU A 1 985 ? 18.297 -41.506 20.290 1.00 72.12 985 GLU A C 1
ATOM 7501 O O . GLU A 1 985 ? 18.693 -41.766 21.431 1.00 72.12 985 GLU A O 1
ATOM 7506 N N . PRO A 1 986 ? 17.546 -40.420 20.069 1.00 59.84 986 PRO A N 1
ATOM 7507 C CA . PRO A 1 986 ? 17.420 -39.312 21.018 1.00 59.84 986 PRO A CA 1
ATOM 7508 C C . PRO A 1 986 ? 16.196 -39.410 21.931 1.00 59.84 986 PRO A C 1
ATOM 7510 O O . PRO A 1 986 ? 15.912 -38.451 22.639 1.00 59.84 986 PRO A O 1
ATOM 7513 N N . PHE A 1 987 ? 15.396 -40.469 21.822 1.00 66.12 987 PHE A N 1
ATOM 7514 C CA . PHE A 1 987 ? 14.101 -40.561 22.498 1.00 66.12 987 PHE A CA 1
ATOM 7515 C C . PHE A 1 987 ? 14.015 -41.775 23.427 1.00 66.12 987 PHE A C 1
ATOM 7517 O O . PHE A 1 987 ? 12.943 -42.072 23.936 1.00 66.12 987 PHE A O 1
ATOM 7524 N N . GLU A 1 988 ? 15.150 -42.440 23.694 1.00 72.25 988 GLU A N 1
ATOM 7525 C CA . GLU A 1 988 ? 15.237 -43.621 24.573 1.00 72.25 988 GLU A CA 1
ATOM 7526 C C . GLU A 1 988 ? 14.221 -44.727 24.198 1.00 72.25 988 GLU A C 1
ATOM 7528 O O . GLU A 1 988 ? 13.796 -45.488 25.057 1.00 72.25 988 GLU A O 1
ATOM 7533 N N . GLY A 1 989 ? 13.821 -44.812 22.921 1.00 73.31 989 GLY A N 1
ATOM 7534 C CA . GLY A 1 989 ? 12.814 -45.762 22.430 1.00 73.31 989 GLY A CA 1
ATOM 7535 C C . GLY A 1 989 ? 11.348 -45.359 22.659 1.00 73.31 989 GLY A C 1
ATOM 7536 O O . GLY A 1 989 ? 10.452 -46.014 22.133 1.00 73.31 989 GLY A O 1
ATOM 7537 N N . HIS A 1 990 ? 11.069 -44.267 23.377 1.00 81.25 990 HIS A N 1
ATOM 7538 C CA . HIS A 1 990 ? 9.705 -43.789 23.613 1.00 81.25 990 HIS A CA 1
ATOM 7539 C C . HIS A 1 990 ? 9.056 -43.180 22.359 1.00 81.25 990 HIS A C 1
ATOM 7541 O O . HIS A 1 990 ? 9.502 -42.152 21.850 1.00 81.25 990 HIS A O 1
ATOM 7547 N N . THR A 1 991 ? 7.940 -43.763 21.918 1.00 88.69 991 THR A N 1
ATOM 7548 C CA . THR A 1 991 ? 7.129 -43.279 20.779 1.00 88.69 991 THR A CA 1
ATOM 7549 C C . THR A 1 991 ? 5.843 -42.561 21.208 1.00 88.69 991 THR A C 1
ATOM 7551 O O . THR A 1 991 ? 5.173 -41.897 20.413 1.00 88.69 991 THR A O 1
ATOM 7554 N N . ALA A 1 992 ? 5.482 -42.654 22.487 1.00 89.25 992 ALA A N 1
ATOM 7555 C CA . ALA A 1 992 ? 4.267 -42.081 23.052 1.00 89.25 992 ALA A CA 1
ATOM 7556 C C . ALA A 1 992 ? 4.583 -41.117 24.199 1.00 89.25 992 ALA A C 1
ATOM 7558 O O . ALA A 1 992 ? 5.673 -41.151 24.759 1.00 89.25 992 ALA A O 1
ATOM 7559 N N . PHE A 1 993 ? 3.628 -40.258 24.563 1.00 89.50 993 PHE A N 1
ATOM 7560 C CA . PHE A 1 993 ? 3.666 -39.498 25.817 1.00 89.50 993 PHE A CA 1
ATOM 7561 C C . PHE A 1 993 ? 3.013 -40.309 26.956 1.00 89.50 993 PHE A C 1
ATOM 7563 O O . PHE A 1 993 ? 1.988 -40.959 26.704 1.00 89.50 993 PHE A O 1
ATOM 7570 N N . PRO A 1 994 ? 3.511 -40.234 28.215 1.00 89.50 994 PRO A N 1
ATOM 7571 C CA . PRO A 1 994 ? 2.983 -41.046 29.314 1.00 89.50 994 PRO A CA 1
ATOM 7572 C C . PRO A 1 994 ? 1.491 -40.807 29.527 1.00 89.50 994 PRO A C 1
ATOM 7574 O O . PRO A 1 994 ? 1.035 -39.659 29.464 1.00 89.50 994 PRO A O 1
ATOM 7577 N N . VAL A 1 995 ? 0.731 -41.850 29.870 1.00 89.94 995 VAL A N 1
ATOM 7578 C CA . VAL A 1 995 ? -0.711 -41.727 30.170 1.00 89.94 995 VAL A CA 1
ATOM 7579 C C . VAL A 1 995 ? -0.962 -40.638 31.217 1.00 89.94 995 VAL A C 1
ATOM 7581 O O . VAL A 1 995 ? -1.797 -39.760 31.004 1.00 89.94 995 VAL A O 1
ATOM 7584 N N . GLN A 1 996 ? -0.166 -40.633 32.291 1.00 90.31 996 GLN A N 1
ATOM 7585 C CA . GLN A 1 996 ? -0.264 -39.673 33.393 1.00 90.31 996 GLN A CA 1
ATOM 7586 C C . GLN A 1 996 ? -0.065 -38.227 32.920 1.00 90.31 996 GLN A C 1
ATOM 7588 O O . GLN A 1 996 ? -0.674 -37.309 33.461 1.00 90.31 996 GLN A O 1
ATOM 7593 N N . MET A 1 997 ? 0.786 -38.011 31.912 1.00 89.62 997 MET A N 1
ATOM 7594 C CA . MET A 1 997 ? 1.032 -36.689 31.333 1.00 89.62 997 MET A CA 1
ATOM 7595 C C . MET A 1 997 ? -0.131 -36.225 30.466 1.00 89.62 997 MET A C 1
ATOM 7597 O O . MET A 1 997 ? -0.537 -35.068 30.552 1.00 89.62 997 MET A O 1
ATOM 7601 N N . ARG A 1 998 ? -0.698 -37.132 29.667 1.00 90.94 998 ARG A N 1
ATOM 7602 C CA . ARG A 1 998 ? -1.841 -36.834 28.798 1.00 90.94 998 ARG A CA 1
ATOM 7603 C C . ARG A 1 998 ? -3.102 -36.507 29.593 1.00 90.94 998 ARG A C 1
ATOM 7605 O O . ARG A 1 998 ? -3.876 -35.653 29.170 1.00 90.94 998 ARG A O 1
ATOM 7612 N N . SER A 1 999 ? -3.275 -37.136 30.756 1.00 90.31 999 SER A N 1
ATOM 7613 C CA . SER A 1 999 ? -4.380 -36.863 31.682 1.00 90.31 999 SER A CA 1
ATOM 7614 C C . SER A 1 999 ? -4.123 -35.700 32.644 1.00 90.31 999 SER A C 1
ATOM 7616 O O . SER A 1 999 ? -5.046 -35.266 33.332 1.00 90.31 999 SER A O 1
ATOM 7618 N N . ALA A 1 1000 ? -2.887 -35.205 32.753 1.00 89.81 1000 ALA A N 1
ATOM 7619 C CA . ALA A 1 1000 ? -2.565 -34.146 33.699 1.00 89.81 1000 ALA A CA 1
ATOM 7620 C C . ALA A 1 1000 ? -3.127 -32.790 33.258 1.00 89.81 1000 ALA A C 1
ATOM 7622 O O . ALA A 1 1000 ? -3.103 -32.427 32.078 1.00 89.81 1000 ALA A O 1
ATOM 7623 N N . ALA A 1 1001 ? -3.554 -31.992 34.240 1.00 90.38 1001 ALA A N 1
ATOM 7624 C CA . ALA A 1 1001 ? -3.871 -30.588 34.018 1.00 90.38 1001 ALA A CA 1
ATOM 7625 C C . ALA A 1 1001 ? -2.669 -29.862 33.384 1.00 90.38 1001 ALA A C 1
ATOM 7627 O O . ALA A 1 1001 ? -1.521 -30.107 33.753 1.00 90.38 1001 ALA A O 1
ATOM 7628 N N . ARG A 1 1002 ? -2.930 -28.931 32.459 1.00 87.94 1002 ARG A N 1
ATOM 7629 C CA . ARG A 1 1002 ? -1.885 -28.178 31.730 1.00 87.94 1002 ARG A CA 1
ATOM 7630 C C . ARG A 1 1002 ? -0.882 -27.464 32.631 1.00 87.94 1002 ARG A C 1
ATOM 7632 O O . ARG A 1 1002 ? 0.279 -27.337 32.265 1.00 87.94 1002 ARG A O 1
ATOM 7639 N N . THR A 1 1003 ? -1.325 -27.025 33.805 1.00 86.25 1003 THR A N 1
ATOM 7640 C CA . THR A 1 1003 ? -0.489 -26.380 34.828 1.00 86.25 1003 THR A CA 1
ATOM 7641 C C . THR A 1 1003 ? 0.550 -27.319 35.436 1.00 86.25 1003 THR A C 1
ATOM 7643 O O . THR A 1 1003 ? 1.511 -26.860 36.045 1.00 86.25 1003 THR A O 1
ATOM 7646 N N . LEU A 1 1004 ? 0.370 -28.633 35.285 1.00 86.81 1004 LEU A N 1
ATOM 7647 C CA . LEU A 1 1004 ? 1.309 -29.631 35.773 1.00 86.81 1004 LEU A CA 1
ATOM 7648 C C . LEU A 1 1004 ? 2.358 -30.007 34.735 1.00 86.81 1004 LEU A C 1
ATOM 7650 O O . LEU A 1 1004 ? 3.401 -30.491 35.167 1.00 86.81 1004 LEU A O 1
ATOM 7654 N N . TRP A 1 1005 ? 2.104 -29.779 33.433 1.00 87.25 1005 TRP A N 1
ATOM 7655 C CA . TRP A 1 1005 ? 2.978 -30.148 32.306 1.00 87.25 1005 TRP A CA 1
ATOM 7656 C C . TRP A 1 1005 ? 4.433 -29.689 32.542 1.00 87.25 1005 TRP A C 1
ATOM 7658 O O . TRP A 1 1005 ? 4.639 -28.661 33.191 1.00 87.25 1005 TRP A O 1
ATOM 7668 N N . PRO A 1 1006 ? 5.460 -30.409 32.028 1.00 74.50 1006 PRO A N 1
ATOM 7669 C CA . PRO A 1 1006 ? 6.873 -30.069 32.259 1.00 74.50 1006 PRO A CA 1
ATOM 7670 C C . PRO A 1 1006 ? 7.214 -28.602 31.961 1.00 74.50 1006 PRO A C 1
ATOM 7672 O O . PRO A 1 1006 ? 8.081 -28.025 32.615 1.00 74.50 1006 PRO A O 1
ATOM 7675 N N . PHE A 1 1007 ? 6.495 -28.021 30.998 1.00 74.94 1007 PHE A N 1
ATOM 7676 C CA . PHE A 1 1007 ? 6.429 -26.599 30.700 1.00 74.94 1007 PHE A CA 1
ATOM 7677 C C . PHE A 1 1007 ? 4.955 -26.254 30.463 1.00 74.94 1007 PHE A C 1
ATOM 7679 O O . PHE A 1 1007 ? 4.254 -26.994 29.772 1.00 74.94 1007 PHE A O 1
ATOM 7686 N N . GLU A 1 1008 ? 4.459 -25.169 31.058 1.00 77.75 1008 GLU A N 1
ATOM 7687 C CA . GLU A 1 1008 ? 3.055 -24.774 30.919 1.00 77.75 1008 GLU A CA 1
ATOM 7688 C C . GLU A 1 1008 ? 2.757 -24.361 29.464 1.00 77.75 1008 GLU A C 1
ATOM 7690 O O . GLU A 1 1008 ? 3.146 -23.280 29.013 1.00 77.75 1008 GLU A O 1
ATOM 7695 N N . VAL A 1 1009 ? 2.048 -25.215 28.713 1.00 80.50 1009 VAL A N 1
ATOM 7696 C CA . VAL A 1 1009 ? 1.641 -24.923 27.329 1.00 80.50 1009 VAL A CA 1
ATOM 7697 C C . VAL A 1 1009 ? 0.228 -24.348 27.309 1.00 80.50 1009 VAL A C 1
ATOM 7699 O O . VAL A 1 1009 ? -0.769 -25.047 27.528 1.00 80.50 1009 VAL A O 1
ATOM 7702 N N . ARG A 1 1010 ? 0.126 -23.049 27.007 1.00 82.31 1010 ARG A N 1
ATOM 7703 C CA . ARG A 1 1010 ? -1.157 -22.332 26.905 1.00 82.31 1010 ARG A CA 1
ATOM 7704 C C . ARG A 1 1010 ? -2.046 -22.929 25.802 1.00 82.31 1010 ARG A C 1
ATOM 7706 O O . ARG A 1 1010 ? -1.552 -23.279 24.732 1.00 82.31 1010 ARG A O 1
ATOM 7713 N N . LYS A 1 1011 ? -3.372 -22.949 26.016 1.00 85.06 1011 LYS A N 1
ATOM 7714 C CA . LYS A 1 1011 ? -4.373 -23.444 25.039 1.00 85.06 1011 LYS A CA 1
ATOM 7715 C C . LYS A 1 1011 ? -4.259 -22.796 23.658 1.00 85.06 1011 LYS A C 1
ATOM 7717 O O . LYS A 1 1011 ? -4.424 -23.471 22.659 1.00 85.06 1011 LYS A O 1
ATOM 7722 N N . ARG A 1 1012 ? -3.917 -21.509 23.589 1.00 80.19 1012 ARG A N 1
ATOM 7723 C CA . ARG A 1 1012 ? -3.731 -20.816 22.302 1.00 80.19 1012 ARG A CA 1
ATOM 7724 C C . ARG A 1 1012 ? -2.534 -21.316 21.485 1.00 80.19 1012 ARG A C 1
ATOM 7726 O O . ARG A 1 1012 ? -2.474 -21.069 20.292 1.00 80.19 1012 ARG A O 1
ATOM 7733 N N . ILE A 1 1013 ? -1.547 -21.921 22.149 1.00 79.12 1013 ILE A N 1
ATOM 7734 C CA . ILE A 1 1013 ? -0.344 -22.437 21.495 1.00 79.12 1013 ILE A CA 1
ATOM 7735 C C . ILE A 1 1013 ? -0.599 -23.870 21.027 1.00 79.12 1013 ILE A C 1
ATOM 7737 O O . ILE A 1 1013 ? -0.311 -24.216 19.890 1.00 79.12 1013 ILE A O 1
ATOM 7741 N N . TRP A 1 1014 ? -1.207 -24.676 21.894 1.00 86.44 1014 TRP A N 1
ATOM 7742 C CA . TRP A 1 1014 ? -1.661 -26.017 21.566 1.00 86.44 1014 TRP A CA 1
ATOM 7743 C C . TRP A 1 1014 ? -3.087 -26.184 22.090 1.00 86.44 1014 TRP A C 1
ATOM 7745 O O . TRP A 1 1014 ? -3.237 -26.264 23.311 1.00 86.44 1014 TRP A O 1
ATOM 7755 N N . PRO A 1 1015 ? -4.134 -26.186 21.249 1.00 84.56 1015 PRO A N 1
ATOM 7756 C CA . PRO A 1 1015 ? -5.523 -26.211 21.717 1.00 84.56 1015 PRO A CA 1
ATOM 7757 C C . PRO A 1 1015 ? -5.959 -27.593 22.216 1.00 84.56 1015 PRO A C 1
ATOM 7759 O O . PRO A 1 1015 ? -6.740 -27.676 23.166 1.00 84.56 1015 PRO A O 1
ATOM 7762 N N . GLY A 1 1016 ? -5.389 -28.663 21.657 1.00 86.44 1016 GLY A N 1
ATOM 7763 C CA . GLY A 1 1016 ? -5.711 -30.050 21.999 1.00 86.44 1016 GLY A CA 1
ATOM 7764 C C . GLY A 1 1016 ? -5.116 -30.555 23.326 1.00 86.44 1016 GLY A C 1
ATOM 7765 O O . GLY A 1 1016 ? -4.372 -29.841 24.004 1.00 86.44 1016 GLY A O 1
ATOM 7766 N N . PRO A 1 1017 ? -5.439 -31.788 23.745 1.00 89.25 1017 PRO A N 1
ATOM 7767 C CA . PRO A 1 1017 ? -4.704 -32.494 24.802 1.00 89.25 1017 PRO A CA 1
ATOM 7768 C C . PRO A 1 1017 ? -3.272 -32.833 24.344 1.00 89.25 1017 PRO A C 1
ATOM 7770 O O . PRO A 1 1017 ? -2.964 -32.702 23.161 1.00 89.25 1017 PRO A O 1
ATOM 7773 N N . VAL A 1 1018 ? -2.388 -33.276 25.251 1.00 89.88 1018 VAL A N 1
ATOM 7774 C CA . VAL A 1 1018 ? -1.089 -33.844 24.830 1.00 89.88 1018 VAL A CA 1
ATOM 7775 C C . VAL A 1 1018 ? -1.371 -35.038 23.903 1.00 89.88 1018 VAL A C 1
ATOM 7777 O O . VAL A 1 1018 ? -2.128 -35.924 24.320 1.00 89.88 1018 VAL A O 1
ATOM 7780 N N . PRO A 1 1019 ? -0.797 -35.081 22.685 1.00 90.81 1019 PRO A N 1
ATOM 7781 C CA . PRO A 1 1019 ? -0.986 -36.198 21.765 1.00 90.81 1019 PRO A CA 1
ATOM 7782 C C . PRO A 1 1019 ? -0.664 -37.546 22.400 1.00 90.81 1019 PRO A C 1
ATOM 7784 O O . PRO A 1 1019 ? 0.172 -37.628 23.301 1.00 90.81 1019 PRO A O 1
ATOM 7787 N N . LYS A 1 1020 ? -1.291 -38.628 21.925 1.00 91.88 1020 LYS A N 1
ATOM 7788 C CA . LYS A 1 1020 ? -0.873 -39.981 22.341 1.00 91.88 1020 LYS A CA 1
ATOM 7789 C C . LYS A 1 1020 ? 0.547 -40.269 21.867 1.00 91.88 1020 LYS A C 1
ATOM 7791 O O . LYS A 1 1020 ? 1.398 -40.645 22.667 1.00 91.88 1020 LYS A O 1
ATOM 7796 N N . LEU A 1 1021 ? 0.757 -40.098 20.570 1.00 91.81 1021 LEU A N 1
ATOM 7797 C CA . LEU A 1 1021 ? 2.017 -40.361 19.896 1.00 91.81 1021 LEU A CA 1
ATOM 7798 C C . LEU A 1 1021 ? 2.775 -39.056 19.727 1.00 91.81 1021 LEU A C 1
ATOM 7800 O O . LEU A 1 1021 ? 2.177 -37.997 19.537 1.00 91.81 1021 LEU A O 1
ATOM 7804 N N . ILE A 1 1022 ? 4.095 -39.127 19.773 1.00 89.44 1022 ILE A N 1
ATOM 7805 C CA . ILE A 1 1022 ? 4.925 -37.968 19.474 1.00 89.44 1022 ILE A CA 1
ATOM 7806 C C . ILE A 1 1022 ? 4.687 -37.589 17.995 1.00 89.44 1022 ILE A C 1
ATOM 7808 O O . ILE A 1 1022 ? 4.833 -38.436 17.118 1.00 89.44 1022 ILE A O 1
ATOM 7812 N N . PRO A 1 1023 ? 4.285 -36.353 17.657 1.00 90.88 1023 PRO A N 1
ATOM 7813 C CA . PRO A 1 1023 ? 3.895 -36.021 16.284 1.00 90.88 1023 PRO A CA 1
ATOM 7814 C C . PRO A 1 1023 ? 5.093 -35.542 15.457 1.00 90.88 1023 PRO A C 1
ATOM 7816 O O . PRO A 1 1023 ? 5.090 -34.441 14.924 1.00 90.88 1023 PRO A O 1
ATOM 7819 N N . TRP A 1 1024 ? 6.160 -36.337 15.401 1.00 92.06 1024 TRP A N 1
ATOM 7820 C CA . TRP A 1 1024 ? 7.396 -35.990 14.696 1.00 92.06 1024 TRP A CA 1
ATOM 7821 C C . TRP A 1 1024 ? 7.950 -37.194 13.950 1.00 92.06 1024 TRP A C 1
ATOM 7823 O O . TRP A 1 1024 ? 7.932 -38.306 14.474 1.00 92.06 1024 TRP A O 1
ATOM 7833 N N . ILE A 1 1025 ? 8.510 -36.948 12.768 1.00 93.56 1025 ILE A N 1
ATOM 7834 C CA . ILE A 1 1025 ? 9.360 -37.910 12.059 1.00 93.56 1025 ILE A CA 1
ATOM 7835 C C . ILE A 1 1025 ? 10.776 -37.381 12.151 1.00 93.56 1025 ILE A C 1
ATOM 7837 O O . ILE A 1 1025 ? 11.032 -36.232 11.791 1.00 93.56 1025 ILE A O 1
ATOM 7841 N N . SER A 1 1026 ? 11.706 -38.188 12.636 1.00 92.31 1026 SER A N 1
ATOM 7842 C CA . SER A 1 1026 ? 13.071 -37.719 12.834 1.00 92.31 1026 SER A CA 1
ATOM 7843 C C . SER A 1 1026 ? 14.104 -38.801 12.567 1.00 92.31 1026 SER A C 1
ATOM 7845 O O . SER A 1 1026 ? 13.775 -39.977 12.619 1.00 92.31 1026 SER A O 1
ATOM 7847 N N . GLY A 1 1027 ? 15.367 -38.426 12.351 1.00 92.50 1027 GLY A N 1
ATOM 7848 C CA . GLY A 1 1027 ? 16.427 -39.400 12.082 1.00 92.50 1027 GLY A CA 1
ATOM 7849 C C . GLY A 1 1027 ? 17.846 -38.933 12.409 1.00 92.50 1027 GLY A C 1
ATOM 7850 O O . GLY A 1 1027 ? 18.087 -37.749 12.679 1.00 92.50 1027 GLY A O 1
ATOM 7851 N N . VAL A 1 1028 ? 18.784 -39.887 12.400 1.00 92.81 1028 VAL A N 1
ATOM 7852 C CA . VAL A 1 1028 ? 20.233 -39.662 12.561 1.00 92.81 1028 VAL A CA 1
ATOM 7853 C C . VAL A 1 1028 ? 20.937 -39.905 11.235 1.00 92.81 1028 VAL A C 1
ATOM 7855 O O . VAL A 1 1028 ? 20.706 -40.920 10.592 1.00 92.81 1028 VAL A O 1
ATOM 7858 N N . LEU A 1 1029 ? 21.858 -39.020 10.857 1.00 93.88 1029 LEU A N 1
ATOM 7859 C CA . LEU A 1 1029 ? 22.760 -39.317 9.747 1.00 93.88 1029 LEU A CA 1
ATOM 7860 C C . LEU A 1 1029 ? 23.859 -40.275 10.209 1.00 93.88 1029 LEU A C 1
ATOM 7862 O O . LEU A 1 1029 ? 24.711 -39.893 11.014 1.00 93.88 1029 LEU A O 1
ATOM 7866 N N . ALA A 1 1030 ? 23.846 -41.495 9.684 1.00 93.62 1030 ALA A N 1
ATOM 7867 C CA . ALA A 1 1030 ? 24.844 -42.527 9.944 1.00 93.62 1030 ALA A CA 1
ATOM 7868 C C . ALA A 1 1030 ? 24.979 -43.464 8.728 1.00 93.62 1030 ALA A C 1
ATOM 7870 O O . ALA A 1 1030 ? 24.123 -43.427 7.844 1.00 93.62 1030 ALA A O 1
ATOM 7871 N N . PRO A 1 1031 ? 26.038 -44.288 8.628 1.00 94.50 1031 PRO A N 1
ATOM 7872 C CA . PRO A 1 1031 ? 26.125 -45.311 7.587 1.00 94.50 1031 PRO A CA 1
ATOM 7873 C C . PRO A 1 1031 ? 24.855 -46.182 7.528 1.00 94.50 1031 PRO A C 1
ATOM 7875 O O . PRO A 1 1031 ? 24.258 -46.430 8.576 1.00 94.50 1031 PRO A O 1
ATOM 7878 N N . PRO A 1 1032 ? 24.411 -46.639 6.342 1.00 93.81 1032 PRO A N 1
ATOM 7879 C CA . PRO A 1 1032 ? 23.180 -47.425 6.183 1.00 93.81 1032 PRO A CA 1
ATOM 7880 C C . PRO A 1 1032 ? 23.056 -48.675 7.068 1.00 93.81 1032 PRO A C 1
ATOM 7882 O O . PRO A 1 1032 ? 21.947 -49.128 7.333 1.00 93.81 1032 PRO A O 1
ATOM 7885 N N . ASP A 1 1033 ? 24.186 -49.249 7.468 1.00 91.56 1033 ASP A N 1
ATOM 7886 C CA . ASP A 1 1033 ? 24.348 -50.460 8.273 1.00 91.56 1033 ASP A CA 1
ATOM 7887 C C . ASP A 1 1033 ? 24.703 -50.177 9.744 1.00 91.56 1033 ASP A C 1
ATOM 7889 O O . ASP A 1 1033 ? 24.808 -51.102 10.550 1.00 91.56 1033 ASP A O 1
ATOM 7893 N N . GLU A 1 1034 ? 24.854 -48.905 10.123 1.00 92.31 1034 GLU A N 1
ATOM 7894 C CA . GLU A 1 1034 ? 25.150 -48.520 11.500 1.00 92.31 1034 GLU A CA 1
ATOM 7895 C C . GLU A 1 1034 ? 23.954 -48.812 12.411 1.00 92.31 1034 GLU A C 1
ATOM 7897 O O . GLU A 1 1034 ? 22.818 -48.424 12.139 1.00 92.31 1034 GLU A O 1
ATOM 7902 N N . THR A 1 1035 ? 24.211 -49.447 13.553 1.00 87.69 1035 THR A N 1
ATOM 7903 C CA . THR A 1 1035 ? 23.186 -49.605 14.587 1.00 87.69 1035 THR A CA 1
ATOM 7904 C C . THR A 1 1035 ? 23.082 -48.322 15.405 1.00 87.69 1035 THR A C 1
ATOM 7906 O O . THR A 1 1035 ? 23.933 -48.043 16.254 1.00 87.69 1035 THR A O 1
ATOM 7909 N N . VAL A 1 1036 ? 22.018 -47.550 15.185 1.00 87.12 1036 VAL A N 1
ATOM 7910 C CA . VAL A 1 1036 ? 21.687 -46.410 16.044 1.00 87.12 1036 VAL A CA 1
ATOM 7911 C C . VAL A 1 1036 ? 21.195 -46.945 17.387 1.00 87.12 1036 VAL A C 1
ATOM 7913 O O . VAL A 1 1036 ? 20.204 -47.665 17.457 1.00 87.12 1036 VAL A O 1
ATOM 7916 N N . VAL A 1 1037 ? 21.913 -46.621 18.463 1.00 80.94 1037 VAL A N 1
ATOM 7917 C CA . VAL A 1 1037 ? 21.597 -47.123 19.807 1.00 80.94 1037 VAL A CA 1
ATOM 7918 C C . VAL A 1 1037 ? 20.803 -46.086 20.613 1.00 80.94 1037 VAL A C 1
ATOM 7920 O O . VAL A 1 1037 ? 21.158 -44.900 20.584 1.00 80.94 1037 VAL A O 1
ATOM 7923 N N . PRO A 1 1038 ? 19.781 -46.500 21.388 1.00 75.62 1038 PRO A N 1
ATOM 7924 C CA . PRO A 1 1038 ? 19.136 -45.640 22.373 1.00 75.62 1038 PRO A CA 1
ATOM 7925 C C . PRO A 1 1038 ? 20.162 -45.215 23.419 1.00 75.62 1038 PRO A C 1
ATOM 7927 O O . PRO A 1 1038 ? 20.763 -46.049 24.097 1.00 75.62 1038 PRO A O 1
ATOM 7930 N N . VAL A 1 1039 ? 20.386 -43.909 23.568 1.00 68.75 1039 VAL A N 1
ATOM 7931 C CA . VAL A 1 1039 ? 21.268 -43.381 24.617 1.00 68.75 1039 VAL A CA 1
ATOM 7932 C C . VAL A 1 1039 ? 20.513 -42.337 25.428 1.00 68.75 1039 VAL A C 1
ATOM 7934 O O . VAL A 1 1039 ? 19.814 -41.516 24.836 1.00 68.75 1039 VAL A O 1
ATOM 7937 N N . PRO A 1 1040 ? 20.692 -42.304 26.764 1.00 63.94 1040 PRO A N 1
ATOM 7938 C CA . PRO A 1 1040 ? 20.068 -41.297 27.603 1.00 63.94 1040 PRO A CA 1
ATOM 7939 C C . PRO A 1 1040 ? 20.289 -39.875 27.082 1.00 63.94 1040 PRO A C 1
ATOM 7941 O O . PRO A 1 1040 ? 21.428 -39.396 27.000 1.00 63.94 1040 PRO A O 1
ATOM 7944 N N . VAL A 1 1041 ? 19.203 -39.189 26.736 1.00 58.78 1041 VAL A N 1
ATOM 7945 C CA . VAL A 1 1041 ? 19.247 -37.804 26.255 1.00 58.78 1041 VAL A CA 1
ATOM 7946 C C . VAL A 1 1041 ? 19.380 -36.836 27.424 1.00 58.78 1041 VAL A C 1
ATOM 7948 O O . VAL A 1 1041 ? 18.889 -37.058 28.533 1.00 58.78 1041 VAL A O 1
ATOM 7951 N N . LYS A 1 1042 ? 20.009 -35.682 27.175 1.00 55.66 1042 LYS A N 1
ATOM 7952 C CA . LYS A 1 1042 ? 20.021 -34.587 28.156 1.00 55.66 1042 LYS A CA 1
ATOM 7953 C C . LYS A 1 1042 ? 18.640 -33.997 28.402 1.00 55.66 1042 LYS A C 1
ATOM 7955 O O . LYS A 1 1042 ? 18.415 -33.456 29.487 1.00 55.66 1042 LYS A O 1
ATOM 7960 N N . ASN A 1 1043 ? 17.721 -34.090 27.441 1.00 55.25 1043 ASN A N 1
ATOM 7961 C CA . ASN A 1 1043 ? 16.371 -33.613 27.665 1.00 55.25 1043 ASN A CA 1
ATOM 7962 C C . ASN A 1 1043 ? 15.567 -34.628 28.470 1.00 55.25 1043 ASN A C 1
ATOM 7964 O O . ASN A 1 1043 ? 14.844 -35.481 27.969 1.00 55.25 1043 ASN A O 1
ATOM 7968 N N . ARG A 1 1044 ? 15.697 -34.474 29.781 1.00 69.12 1044 ARG A N 1
ATOM 7969 C CA . ARG A 1 1044 ? 15.054 -35.296 30.792 1.00 69.12 1044 ARG A CA 1
ATOM 7970 C C . ARG A 1 1044 ? 13.569 -34.964 30.942 1.00 69.12 1044 ARG A C 1
ATOM 7972 O O . ARG A 1 1044 ? 13.106 -35.023 32.066 1.00 69.12 1044 ARG A O 1
ATOM 7979 N N . TRP A 1 1045 ? 12.821 -34.487 29.942 1.00 75.31 1045 TRP A N 1
ATOM 7980 C CA . TRP A 1 1045 ? 11.408 -34.137 30.192 1.00 75.31 1045 TRP A CA 1
ATOM 7981 C C . TRP A 1 1045 ? 10.621 -35.367 30.669 1.00 75.31 1045 TRP A C 1
ATOM 7983 O O . TRP A 1 1045 ? 9.948 -35.269 31.690 1.00 75.31 1045 TRP A O 1
ATOM 7993 N N . TRP A 1 1046 ? 10.820 -36.529 30.031 1.00 79.06 1046 TRP A N 1
ATOM 7994 C CA . TRP A 1 1046 ? 10.213 -37.801 30.436 1.00 79.06 1046 TRP A CA 1
ATOM 7995 C C . TRP A 1 1046 ? 10.658 -38.185 31.847 1.00 79.06 1046 TRP A C 1
ATOM 7997 O O . TRP A 1 1046 ? 9.856 -38.230 32.771 1.00 79.06 1046 TRP A O 1
ATOM 8007 N N . ARG A 1 1047 ? 11.971 -38.329 32.065 1.00 79.25 1047 ARG A N 1
ATOM 8008 C CA . ARG A 1 1047 ? 12.531 -38.688 33.379 1.00 79.25 1047 ARG A CA 1
ATOM 8009 C C . ARG A 1 1047 ? 12.167 -37.695 34.488 1.00 79.25 1047 ARG A C 1
ATOM 8011 O O . ARG A 1 1047 ? 11.896 -38.122 35.599 1.00 79.25 1047 ARG A O 1
ATOM 8018 N N . ARG A 1 1048 ? 12.148 -36.385 34.212 1.00 79.56 1048 ARG A N 1
ATOM 8019 C CA . ARG A 1 1048 ? 11.733 -35.339 35.169 1.00 79.56 1048 ARG A CA 1
ATOM 8020 C C . ARG A 1 1048 ? 10.254 -35.460 35.491 1.00 79.56 1048 ARG A C 1
ATOM 8022 O O . ARG A 1 1048 ? 9.895 -35.318 36.654 1.00 79.56 1048 ARG A O 1
ATOM 8029 N N . TRP A 1 1049 ? 9.422 -35.728 34.486 1.00 86.31 1049 TRP A N 1
ATOM 8030 C CA . TRP A 1 1049 ? 8.004 -35.972 34.693 1.00 86.31 1049 TRP A CA 1
ATOM 8031 C C . TRP A 1 1049 ? 7.785 -37.188 35.588 1.00 86.31 1049 TRP A C 1
ATOM 8033 O O . TRP A 1 1049 ? 7.177 -37.049 36.643 1.00 86.31 1049 TRP A O 1
ATOM 8043 N N . CYS A 1 1050 ? 8.347 -38.343 35.225 1.00 86.62 1050 CYS A N 1
ATOM 8044 C CA . CYS A 1 1050 ? 8.165 -39.579 35.985 1.00 86.62 1050 CYS A CA 1
ATOM 8045 C C . CYS A 1 1050 ? 8.793 -39.491 37.387 1.00 86.62 1050 CYS A C 1
ATOM 8047 O O . CYS A 1 1050 ? 8.223 -39.951 38.367 1.00 86.62 1050 CYS A O 1
ATOM 8049 N N . ALA A 1 1051 ? 9.945 -38.829 37.535 1.00 86.50 1051 ALA A N 1
ATOM 8050 C CA . ALA A 1 1051 ? 10.534 -38.604 38.856 1.00 86.50 1051 ALA A CA 1
ATOM 8051 C C . ALA A 1 1051 ? 9.645 -37.723 39.750 1.00 86.50 1051 ALA A C 1
ATOM 8053 O O . ALA A 1 1051 ? 9.595 -37.931 40.958 1.00 86.50 1051 ALA A O 1
ATOM 8054 N N . LYS A 1 1052 ? 8.942 -36.742 39.169 1.00 87.38 1052 LYS A N 1
ATOM 8055 C CA . LYS A 1 1052 ? 8.070 -35.814 39.902 1.00 87.38 1052 LYS A CA 1
ATOM 8056 C C . LYS A 1 1052 ? 6.681 -36.391 40.191 1.00 87.38 1052 LYS A C 1
ATOM 8058 O O . LYS A 1 1052 ? 6.113 -36.088 41.234 1.00 87.38 1052 LYS A O 1
ATOM 8063 N N . HIS A 1 1053 ? 6.126 -37.175 39.270 1.00 85.38 1053 HIS A N 1
ATOM 8064 C CA . HIS A 1 1053 ? 4.725 -37.613 39.293 1.00 85.38 1053 HIS A CA 1
ATOM 8065 C C . HIS A 1 1053 ? 4.546 -39.123 39.511 1.00 85.38 1053 HIS A C 1
ATOM 8067 O O . HIS A 1 1053 ? 3.420 -39.613 39.464 1.00 85.38 1053 HIS A O 1
ATOM 8073 N N . GLY A 1 1054 ? 5.634 -39.843 39.788 1.00 87.88 1054 GLY A N 1
ATOM 8074 C CA . GLY A 1 1054 ? 5.642 -41.294 39.943 1.00 87.88 1054 GLY A CA 1
ATOM 8075 C C . GLY A 1 1054 ? 5.988 -42.027 38.641 1.00 87.88 1054 GLY A C 1
ATOM 8076 O O . GLY A 1 1054 ? 6.022 -41.418 37.568 1.00 87.88 1054 GLY A O 1
ATOM 8077 N N . PRO A 1 1055 ? 6.285 -43.336 38.724 1.00 85.94 1055 PRO A N 1
ATOM 8078 C CA . PRO A 1 1055 ? 6.702 -44.127 37.571 1.00 85.94 1055 PRO A CA 1
ATOM 8079 C C . PRO A 1 1055 ? 5.690 -43.998 36.427 1.00 85.94 1055 PRO A C 1
ATOM 8081 O O . PRO A 1 1055 ? 4.494 -44.215 36.611 1.00 85.94 1055 PRO A O 1
ATOM 8084 N N . CYS A 1 1056 ? 6.183 -43.610 35.250 1.00 81.94 1056 CYS A N 1
ATOM 8085 C CA . CYS A 1 1056 ? 5.366 -43.525 34.050 1.00 81.94 1056 CYS A CA 1
ATOM 8086 C C . CYS A 1 1056 ? 5.075 -44.921 33.522 1.00 81.94 1056 CYS A C 1
ATOM 8088 O O . CYS A 1 1056 ? 5.974 -45.757 33.448 1.00 81.94 1056 CYS A O 1
ATOM 8090 N N . THR A 1 1057 ? 3.837 -45.133 33.102 1.00 76.62 1057 THR A N 1
ATOM 8091 C CA . THR A 1 1057 ? 3.450 -46.276 32.275 1.00 76.62 1057 THR A CA 1
ATOM 8092 C C . THR A 1 1057 ? 3.312 -45.776 30.844 1.00 76.62 1057 THR A C 1
ATOM 8094 O O . THR A 1 1057 ? 2.731 -44.701 30.634 1.00 76.62 1057 THR A O 1
ATOM 8097 N N . GLU A 1 1058 ? 3.866 -46.517 29.886 1.00 59.91 1058 GLU A N 1
ATOM 8098 C CA . GLU A 1 1058 ? 3.662 -46.238 28.458 1.00 59.91 1058 GLU A CA 1
ATOM 8099 C C . GLU A 1 1058 ? 2.198 -46.426 28.038 1.00 59.91 1058 GLU A C 1
ATOM 8101 O O . GLU A 1 1058 ? 1.536 -47.352 28.563 1.00 59.91 1058 GLU A O 1
#

Secondary structure (DSSP, 8-state):
----------------------------------PPPPPPPS-PPPPPGGGGG--SPEEEEEESSS---HHHHHHHHHHHHTT--EEEEEPPPTTT--HHHHHHTTSB-GGGTS-HHHHHHHH----SS---HHHHHHHHHHHHHHHHHHHTT-SEEEEE-TTEEE---TT-TT---HHHHHHHHHHHHHHHHHTT---SEEE-S--TT-HHHHHTT-SSS----S---EEEE-S-----SEEEEEHHHHHHHHTTS-SB-S-HHHHHHHHHHTTSS-EEEEES--EEE--SSSTT-TTTS----TTS-THHHHTT---THHHHHHHHHHHHHHHHHHHHHHHHHHHHHSSSTTTS-HHHHT-PPPP-------------------PPPPPHHHHHHHHHHHHHHHEEEE--S--TTS----HHHHHHHHHHHHHHHHTT--EEEEES---TT-HHHHHHHHHHHHHHHHHHHT-SS-EEEEEE-GGGS-TTS-HHHHHHTTS-TT-SS----TTSSEEEEE-HHHHTTTT--TTTTS---TTSEEEEES---GGGHHHHHTTSEEEEEEE-SSSS-HHHHHHHHHHHHHHTSS-SSSS-SSGGGTSS-TTEEEEE------HHHHHHHHHHHHHHHHHHHHHHHHHTTS----PEEEEEES-B-GGGHHHHHHHHHHHHHTTEEEEEES-B---HHHHTTS--TT--SS--HHHHHHHHHHSSSEEE---HHHHTSTT----HHHHHHHHTT--EEES-THHHHHH-GGGEEE-S-HHHHHHHHHHHHHHS-SSHHHHHHHHHHHHHTSHHHHHHHHHHHHHHHHHS---------TT-TTTGGGTTT------PPPPPPP-------GGG---GGG-EEET-----SEE-S--TT-B-S-HHHHHHHHHHHHHHHTSTT-TT-B--TTSTT-B--SPPPP-EEEE----SS-TTEE--SS-S-EETTBEEEEE--TT-SSPEETTTT--B--HHHHTS-GGGSSS---TTT--SPPPSB---EEEE---TT--PEE---S-THHHHHHHHHSPPP-

Sequence (1058 aa):
SKAVADSHTNLTPMPLCTRSLIRLLCMGRAVALYPRTPTPTGGAPPPHPHAAQCAKPFYFVTGLNHTATATLEAIHRNALAADTCVEFIPAVDKRAVVVDEMTSTGLVSPLALVPYVQRMAELGLSGRAAQDAFTIACALTHRRFWETMVARRIPRAVIFESDALFAGGGEATHFAGASLADQAVQAVLAEADASDRDWELINLGRGWGFCELDTALAPAVGYVGPRRARLVASPGLACTHAYAVTLVGAKKLLTRSLPHFTSVDFLIEVLSRLRLLRVYSARPRLFEQERKNDAHDSTQLPECDPTTPAWFQASVGLPLASFQSRHEAQVAFLRNESRRDTNALRIGTTHWVRDFSPAARDCPAARADGGAAGYVADEHEATGHVAGAPPPEQTCKQARRVVADQCSVLGGRGSGGVAAASDDAAAVNQELVNEMRELGLRGAIVWGFRVDRFHTHHYVHVALYRALLEAFNSSATPRHLCWLEPRELPPQCSLGEALNSMRAAHTPLAVRGPLDSSLVIASPKHMGWSSDPSLLQLPVDAGSMYVFHDVIPPHFEPLARRGRAVEWMVKGPDGNFPLTDSLVYTRYALSAAGVSGVGCPSDECADVPSRALLSMWGAPISPREIVDHARRQQLQRAAAWRHREHKRASHTSAVTRVHFVGSIWRGNAEEMIAFAAGCRAAGVRLVRHGLRESPARLVALLEHDDVRTNLSDAERGDLMSRSAFLPVLQGAAHLNGEHSYVSDRLLLGAALGVHLASNNPLAMRIVGAEHVTYAANLTALCGLAARAAAEKPRGAATSALQLRMLRRHTYTARLISLLRFLKATAASPQPDLPEAHESDWCGEAAARNAPSGVAATPGRPFFTHSVANVSDVRDRSCHAAEHAAYAADGTVQFGHYFRLGSAAECCAACQMHARVCGARDAARRSWYPARPKLLCGSARPCTTWSYCPGSVEEPRQCFAFENHRHLAGECWLKYQRRNVTRPKEPFEGHTAFPVQMRSAARTLWPFEVRKRIWPGPVPKLIPWISGVLAPPDETVVPVPVKNRWWRRWCAKHGPCTE

Nearest PDB structures (foldseek):
  5zer-assembly1_B  TM=5.085E-01  e=2.206E-03  Synechococcus elongatus PCC 7942 = FACHB-805
  3otg-assembly1_A  TM=3.652E-01  e=1.234E-03  Micromonospora echinospora
  7vej-assembly1_A  TM=3.755E-01  e=3.548E-03  Phytolacca americana
  5gvv-assembly1_F  TM=5.791E-01  e=1.540E+00  Streptococcus pneumoniae
  1ult-assembly1_A  TM=2.004E-01  e=9.272E+00  Thermus thermophilus

Radius of gyration: 37.36 Å; Cα contacts (8 Å, |Δi|>4): 1612; chains: 1; bounding box: 84×100×126 Å

Solvent-accessible surface area (backbone atoms only — not comparable to full-atom values): 61300 Å² total; per-residue (Å²): 137,84,84,89,78,90,83,90,83,81,89,84,81,88,84,83,88,77,83,84,90,79,91,87,89,79,90,86,87,88,82,85,86,79,82,86,81,80,84,86,72,95,68,87,79,77,85,78,80,69,78,84,71,57,89,43,69,32,37,36,41,32,37,92,56,93,74,53,42,74,62,56,50,36,38,50,57,50,27,66,74,64,65,27,47,72,48,78,50,73,41,47,54,39,88,74,48,50,67,68,60,34,34,75,72,50,54,25,35,72,67,16,58,40,51,35,72,56,32,32,72,76,29,41,48,97,50,99,58,46,58,46,46,56,46,51,16,53,33,53,31,58,43,51,50,28,51,51,31,58,77,63,64,40,66,41,37,38,40,32,38,49,46,47,36,75,55,72,56,102,81,50,93,76,65,86,49,38,65,57,58,49,50,50,52,50,36,42,51,48,43,41,66,71,63,73,52,83,64,19,32,35,33,31,20,60,52,75,72,49,65,67,72,63,54,77,75,64,80,89,72,83,92,80,72,88,81,68,52,41,79,41,83,36,56,38,48,59,50,69,41,25,29,36,36,26,39,67,30,28,53,54,49,57,55,57,50,38,32,32,53,67,42,52,30,54,49,52,16,53,32,22,62,69,68,73,37,48,35,29,29,41,34,72,57,51,29,42,70,69,46,81,90,49,101,64,30,68,91,80,48,87,64,87,54,91,76,68,54,75,64,72,63,53,77,71,74,68,63,75,80,56,50,61,56,43,50,52,50,47,54,51,47,48,56,55,37,49,62,30,42,55,51,32,50,38,70,45,40,65,78,59,43,79,84,78,38,81,73,58,78,74,56,78,78,78,75,86,72,88,80,86,83,83,81,93,77,87,90,77,93,78,91,75,79,92,71,74,82,74,58,71,70,60,46,29,52,52,25,33,49,50,49,59,75,40,39,44,79,28,35,58,61,88,72,86,76,70,76,81,64,55,71,69,41,49,49,54,27,50,48,37,56,48,54,36,49,77,70,60,33,42,31,36,35,40,45,48,67,81,61,97,82,54,67,77,62,28,56,52,51,52,30,48,51,51,28,50,51,56,26,29,60,71,28,72,61,63,24,38,45,29,60,46,47,51,89,72,39,47,94,86,37,41,46,50,56,35,53,53,66,69,40,73,93,84,55,97,65,83,66,74,37,83,74,53,15,22,43,37,38,35,50,54,78,57,40,46,78,42,102,50,72,46,71,80,35,54,58,92,50,89,66,29,37,38,37,18,31,70,43,70,56,76,92,46,45,69,40,31,74,55,25,33,29,36,25,40,39,70,55,66,92,88,77,91,57,51,51,68,57,11,35,53,51,50,52,53,69,59,61,75,74,76,72,90,68,93,73,82,92,46,77,83,61,72,73,53,61,99,50,62,46,82,45,78,42,60,65,76,44,43,48,60,54,34,50,54,47,49,52,50,48,51,54,50,45,56,52,49,47,59,51,44,64,69,45,65,80,61,92,65,88,76,70,48,47,29,36,40,79,52,74,43,34,83,71,34,41,67,49,49,40,37,27,37,53,14,17,57,76,57,59,33,47,58,41,54,29,38,52,80,53,73,62,73,72,50,55,79,61,42,66,75,94,75,64,48,58,84,69,54,72,68,55,48,51,50,49,51,63,67,16,63,34,36,70,44,75,66,13,70,52,28,72,72,32,50,32,34,73,67,60,32,60,49,57,53,36,33,31,59,34,42,42,30,28,27,56,48,74,64,54,29,73,76,66,31,58,93,46,34,41,73,33,82,54,36,46,55,30,40,41,53,28,53,50,54,42,66,73,49,69,76,59,71,69,19,55,56,36,27,52,49,31,47,65,63,66,16,51,49,33,46,49,40,54,48,46,53,48,37,50,54,46,47,68,50,83,69,77,88,65,80,82,74,68,91,83,52,86,84,59,62,84,74,64,77,81,70,94,80,81,89,84,90,77,92,77,83,86,77,86,78,74,77,74,74,54,60,81,65,45,72,58,54,34,33,56,67,37,66,23,27,60,73,56,57,86,41,73,43,91,44,35,98,83,38,66,41,96,42,58,40,53,34,43,52,51,26,54,37,30,22,60,42,33,55,38,87,86,19,65,68,39,57,38,37,84,95,44,61,84,44,46,25,60,96,52,71,36,33,36,28,34,34,21,21,61,17,24,94,87,41,60,64,29,19,76,46,86,91,55,58,76,38,46,44,30,27,23,34,35,17,27,72,65,94,86,60,93,59,63,62,34,49,44,63,81,51,40,56,51,36,55,70,62,46,72,44,59,52,86,70,42,100,56,72,64,53,53,92,61,47,74,61,74,62,59,62,50,38,28,22,37,20,28,34,60,47,61,66,84,60,79,69,41,68,37,91,47,85,66,42,61,64,60,53,46,25,71,73,74,46,86,69,53,125

pLDDT: mean 70.04, std 21.79, range [22.78, 97.06]